Protein AF-A0A7C7MMV6-F1 (afdb_monomer_lite)

Sequence (848 aa):
LFSGTASFGSHSISSPASSNNAFITKIDGSGAWQWANASGGTGLHFIGSIDASPNGIAVSGGFTGGASTSATFGTHTLTGTYTEMLAAVLDSNGNWVWAKSGGSSGDDGYYNYGTGGVGWTPAGDVIAVGHFCQGMPSACTATYGGNAVTATPGAYSTQLGLPPGVAIWKQASDADGDGYSDNSDNCPLVANPGQEDMDSDSIGDICDPDADEDGILNDDDACDGPAVNWDSSVWTDDIDMDGCRDIDEDDDDDEDGVLDTSDPCTGVSFKLNWTSNVVNDNDMDGCHDNEEDNDDDNDGIDDTAGDNCPRDYANWGLSDGSGGFNHNGSADHDSDGCHDEVEDDDDDNDGVNDFDSLGAVLDRCPTGMLDWVSDPVGTDHDEDGCRDADEDWDDDNDGVHDLDSSDNILDLCSPGATGWLSDETTDRDGDGCRDLDEDDDDDGDGIIDTVDGCFVQAGWVSTPLTDHDGDGCRDMDEDDNDDNDPVYDAFDACAKGEIGWTGTDFDGDGCRDETEDDDDDNDGICDTISSTLNVCSSGPDICPETPEGENINGDGCGIFTQVDTDGDGVFDGMDLCDEEAAVEGFDTDSDGCTDDRDGDNSNDDVDAFPDDSSQWNDRDGDGRGDNPGQLNSDDCPDTPSQWVWNVSNGTLGCAWEELDDDSDFVLNGLDNCPGSDPTRPVDENGCTEWQKDDDSDGVVNADDTCDETAIGDTFIEGTGCSHEQRLVAGDVNAMLKEYGLILGAVGAVLILAIVSMLVMIGRRKKRGGSIDAWDKDSAQIAAGGYVEGQPAAPAPAPMAQAGPLRVPTYAELPIGGSYVTDAAGGTWYNAPDGGQWAMQGDGSFIKN

Foldseek 3Di:
DAAAWDDAPPEIDHAHNQEAWEKDWDADPVRHTQYIDIKYWAFYWYWQEWDADQLFIKTKFWTAHAQKTWTHQAPDIDIDRGIWIKIWTAHPNGHTPDIWIKAKPYRFGDDPDHGWYWDADPQRKIKTKGFYDPPPQAKIWMDTPPDIDIDGDDDDDDDDDDGGDMDMDIDFAQACPQPDGCVQALDSHFRDVVQAQQCPPSRHLRPDQQRACQPHGPVQADDSDPHHDHHCVDCQQQPQSRHAGPPPGAQCRACAPDGPQQAPQDDDPAHHDHYDDCPQQNARSHHGAVPGDQQSQQQAAGPPRQAPPRRPDHPPFDDPPRHGGHHDCVQQVCPRRAGPPPGDQQRQPLPFGQADPVGDGQAPQRNHDHPHHDDCVAQQVCRRNAGPPPGDQQRQPLPFGQADPVRDGQAPQPVAHHDHHDDCVFQPQRNNAGPPPGDQCRQPQPAGPVQADFNRHHDHHDDCVQQVCRSNAGPPPGDQQRQCAPDGPVQAPQRNDDHHDDADQQCRRNADVVGGDQQRNQPQEGCDQDADPPGHHGDNAPCSNEPPPADADPRGDGQQPGAQQPPQPHGNVQAPQRNDAEDVPQDDPPRRHGDQQPPLPDGPVQFPDSPDSQARDQPADLQAGCRPDDPRHAPDRNQHNVQWDPDDDDHGRDHQQQDDPQQLPHGPVQAPDPPADSVDDDDSRSDDQCNADPQPLPAGNVQEDDPHDDPPQDDDDRNSDGLVRVVVVPDPVSVCVVPPPPPDDPDDDDDDPDDDDDDDDDYYDDDDDDDDDDDDDDDDDDDDDDDDDDDDDDDDDDDDDDDFDKDQACVPAAPPWDWDADPVGWIWTQHPVRWIWTQDPNRMTTTD

pLDDT: mean 80.77, std 13.74, range [30.81, 94.31]

Radius of gyration: 96.35 Å; chains: 1; bounding box: 175×92×300 Å

Secondary structure (DSSP, 8-state):
-B-EEEEETTEEEEE-TT-BB-EEEEE-TTS-EEEEEE-EEESEEEEEEEEEETTEEEEEEEEE-SSSEEEEETTEEEEESSSEEEEEEE-TTS-EEEEEEEE-SSB-S-SSS-PPEEEE-TTS-EEEEEEE-BT-SS-EEEEETTEEEEE------SSS----EEEEEEEPP-SSSSSS-TTS-SSTTS--TT---SS-SSS-TTT-SSSSSSSS-TTS-S---SS-S--TTSTTSSSSSSS--TTTT-S-TTSSSS-TTT-SS-STTS--S----TTTSSSSSS--HHHH-SSTT-SSS-TTTT-S-TTSS-S-S---SSS-----TTSSSSSSS--TTTT-SSTT-SS--SB-TTS-B--S-SS--SS----TTTTSSSSSS--TTTT-S-TT-SS--SB-TTS-BS-SSTT--SS---STTTSSSSSS--TTTT-SSTTSSS--TTT-S-TTS-S----TTTSSSSSS--TTTT-SSTT-SSS-TTT-S-SSSSTT--S--SSSSS--TTTT-SSTT-SSB-SSSS--TTS-SB---S-S---TT--B-SSS-BTTTT--SSSSSS-TTT-S-TTS---TT--SSSSSSPP-SSSSSS-TTT-S-TT-TT----SSSSS-BSSTTSSSB-SSTT--TTSB---STT--S-BGGG--SSSSS--TTT-SS-S--TTS---TTS--TTS--SS-SSS-TTT-S-S---TT-TT-BTTTB-HHHHHHHT-HHHHHHHHH-TT-TTS-TTS-TTS-----------------------------------------PPPPPPPPPEESSSTTS-TT-EEEE-TTS-EEEE-TTS-EEEEPTTS-EEE-

Structure (mmCIF, N/CA/C/O backbone):
data_AF-A0A7C7MMV6-F1
#
_entry.id   AF-A0A7C7MMV6-F1
#
loop_
_atom_site.group_PDB
_atom_site.id
_atom_site.type_symbol
_atom_site.label_atom_id
_atom_site.label_alt_id
_atom_site.label_comp_id
_atom_site.label_asym_id
_atom_site.label_entity_id
_atom_site.label_seq_id
_atom_site.pdbx_PDB_ins_code
_atom_site.Cartn_x
_atom_site.Cartn_y
_atom_site.Cartn_z
_atom_site.occupancy
_atom_site.B_iso_or_equiv
_atom_site.auth_seq_id
_atom_site.auth_comp_id
_atom_site.auth_asym_id
_atom_site.auth_atom_id
_atom_site.pdbx_PDB_model_num
ATOM 1 N N . LEU A 1 1 ? -67.458 -35.227 91.258 1.00 74.56 1 LEU A N 1
ATOM 2 C CA . LEU A 1 1 ? -67.343 -36.526 91.962 1.00 74.56 1 LEU A CA 1
ATOM 3 C C . LEU A 1 1 ? -68.423 -37.464 91.451 1.00 74.56 1 LEU A C 1
ATOM 5 O O . LEU A 1 1 ? -69.596 -37.139 91.594 1.00 74.56 1 LEU A O 1
ATOM 9 N N . PHE A 1 2 ? -68.041 -38.585 90.844 1.00 82.44 2 PHE A N 1
ATOM 10 C CA . PHE A 1 2 ? -68.960 -39.636 90.392 1.00 82.44 2 PHE A CA 1
ATOM 11 C C . PHE A 1 2 ? -68.260 -41.004 90.373 1.00 82.44 2 PHE A C 1
ATOM 13 O O . PHE A 1 2 ? -67.034 -41.068 90.348 1.00 82.44 2 PHE A O 1
ATOM 20 N N . SER A 1 3 ? -69.035 -42.087 90.355 1.00 84.69 3 SER A N 1
ATOM 21 C CA . SER A 1 3 ? -68.54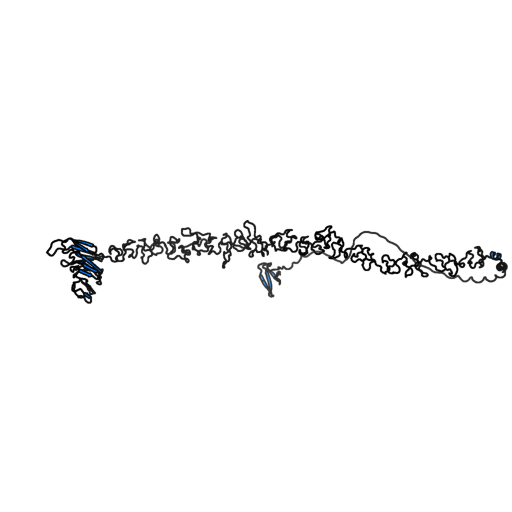8 -43.453 90.128 1.00 84.69 3 SER A CA 1
ATOM 22 C C . SER A 1 3 ? -69.548 -44.202 89.242 1.00 84.69 3 SER A C 1
ATOM 24 O O . SER A 1 3 ? -70.747 -43.916 89.295 1.00 84.69 3 SER A O 1
ATOM 26 N N . GLY A 1 4 ? -69.081 -45.124 88.398 1.00 85.44 4 GLY A N 1
ATOM 27 C CA . GLY A 1 4 ? -69.896 -45.674 87.311 1.00 85.44 4 GLY A CA 1
ATOM 28 C C . GLY A 1 4 ? -70.068 -44.673 86.161 1.00 85.44 4 GLY A C 1
ATOM 29 O O . GLY A 1 4 ? -69.154 -43.914 85.854 1.00 85.44 4 GLY A O 1
ATOM 30 N N . THR A 1 5 ? -71.219 -44.683 85.485 1.00 88.25 5 THR A N 1
ATOM 31 C CA . THR A 1 5 ? -71.507 -43.789 84.343 1.00 88.25 5 THR A CA 1
ATOM 32 C C . THR A 1 5 ? -72.447 -42.657 84.752 1.00 88.25 5 THR A C 1
ATOM 34 O O . THR A 1 5 ? -73.461 -42.912 85.400 1.00 88.25 5 THR A O 1
ATOM 37 N N . ALA A 1 6 ? -72.136 -41.426 84.343 1.00 90.00 6 ALA A N 1
ATOM 38 C CA . ALA A 1 6 ? -73.009 -40.261 84.475 1.00 90.00 6 ALA A CA 1
ATOM 39 C C . ALA A 1 6 ? -73.264 -39.630 83.097 1.00 90.00 6 ALA A C 1
ATOM 41 O O . ALA A 1 6 ? -72.354 -39.567 82.269 1.00 90.00 6 ALA A O 1
ATOM 42 N N . SER A 1 7 ? -74.492 -39.163 82.858 1.00 90.25 7 SER A N 1
ATOM 43 C CA . SER A 1 7 ? -74.948 -38.673 81.550 1.00 90.25 7 SER A CA 1
ATOM 44 C C . SER A 1 7 ? -75.574 -37.281 81.654 1.00 90.25 7 SER A C 1
ATOM 46 O O . SER A 1 7 ? -76.407 -37.026 82.524 1.00 90.25 7 SER A O 1
ATOM 48 N N . PHE A 1 8 ? -75.187 -36.407 80.730 1.00 91.00 8 PHE A N 1
ATOM 49 C CA . PHE A 1 8 ? -75.502 -34.983 80.660 1.00 91.00 8 PHE A CA 1
ATOM 50 C C . PHE A 1 8 ? -75.997 -34.673 79.240 1.00 91.00 8 PHE A C 1
ATOM 52 O O . PHE A 1 8 ? -75.221 -34.374 78.333 1.00 91.00 8 PHE A O 1
ATOM 59 N N . GLY A 1 9 ? -77.303 -34.850 79.016 1.00 88.69 9 GLY A N 1
ATOM 60 C CA . GLY A 1 9 ? -77.875 -34.838 77.667 1.00 88.69 9 GLY A CA 1
ATOM 61 C C . GLY A 1 9 ? -77.317 -35.986 76.818 1.00 88.69 9 GLY A C 1
ATOM 62 O O . GLY A 1 9 ? -77.417 -37.149 77.205 1.00 88.69 9 GLY A O 1
ATOM 63 N N . SER A 1 10 ? -76.723 -35.650 75.673 1.00 88.62 10 SER A N 1
ATOM 64 C CA . SER A 1 10 ? -75.994 -36.561 74.777 1.00 88.62 10 SER A CA 1
ATOM 65 C C . SER A 1 10 ? -74.630 -37.010 75.313 1.00 88.62 10 SER A C 1
ATOM 67 O O . SER A 1 10 ? -74.124 -38.052 74.898 1.00 88.62 10 SER A O 1
ATOM 69 N N . HIS A 1 11 ? -74.020 -36.249 76.222 1.00 90.00 11 HIS A N 1
ATOM 70 C CA . HIS A 1 11 ? -72.654 -36.485 76.688 1.00 90.00 11 HIS A CA 1
ATOM 71 C C . HIS A 1 11 ? -72.673 -37.473 77.855 1.00 90.00 11 HIS A C 1
ATOM 73 O O . HIS A 1 11 ? -73.550 -37.411 78.714 1.00 90.00 11 HIS A O 1
ATOM 79 N N . SER A 1 12 ? -71.730 -38.413 77.904 1.00 89.19 12 SER A N 1
ATOM 80 C CA . SER A 1 12 ? -71.632 -39.382 79.001 1.00 89.19 12 SER A CA 1
ATOM 81 C C . SER A 1 12 ? -70.182 -39.632 79.380 1.00 89.19 12 SER A C 1
ATOM 83 O O . SER A 1 12 ? -69.334 -39.827 78.517 1.00 89.19 12 SER A O 1
ATOM 85 N N . ILE A 1 13 ? -69.927 -39.651 80.684 1.00 90.62 13 ILE A N 1
ATOM 86 C CA . ILE A 1 13 ? -68.619 -39.884 81.297 1.00 90.62 13 ILE A CA 1
ATOM 87 C C . ILE A 1 13 ? -68.665 -41.164 82.131 1.00 90.62 13 ILE A C 1
ATOM 89 O O . ILE A 1 13 ? -69.695 -41.496 82.723 1.00 90.62 13 ILE A O 1
ATOM 93 N N . SER A 1 14 ? -67.546 -41.884 82.205 1.00 86.44 14 SER A N 1
ATOM 94 C CA . SER A 1 14 ? -67.444 -43.156 82.929 1.00 86.44 14 SER A CA 1
ATOM 95 C C . SER A 1 14 ? -66.235 -43.196 83.859 1.00 86.44 14 SER A C 1
ATOM 97 O O . SER A 1 14 ? -65.119 -42.898 83.444 1.00 86.44 14 SER A O 1
ATOM 99 N N . SER A 1 15 ? -66.461 -43.635 85.093 1.00 84.69 15 SER A N 1
ATOM 100 C CA . SER A 1 15 ? -65.455 -43.917 86.116 1.00 84.69 15 SER A CA 1
ATOM 101 C C . SER A 1 15 ? -65.524 -45.401 86.492 1.00 84.69 15 SER A C 1
ATOM 103 O O . SER A 1 15 ? -66.634 -45.929 86.640 1.00 84.69 15 SER A O 1
ATOM 105 N N . PRO A 1 16 ? -64.386 -46.087 86.707 1.00 78.69 16 PRO A N 1
ATOM 106 C CA . PRO A 1 16 ? -64.367 -47.403 87.338 1.00 78.69 16 PRO A CA 1
ATOM 107 C C . PRO A 1 16 ? -65.198 -47.430 88.629 1.00 78.69 16 PRO A C 1
ATOM 109 O O . PRO A 1 16 ? -65.173 -46.487 89.416 1.00 78.69 16 PRO A O 1
ATOM 112 N N . ALA A 1 17 ? -65.909 -48.532 88.884 1.00 71.12 17 ALA A N 1
ATOM 113 C CA . ALA A 1 17 ? -66.742 -48.689 90.086 1.00 71.12 17 ALA A CA 1
ATOM 114 C C . ALA A 1 17 ? -65.930 -48.777 91.402 1.00 71.12 17 ALA A C 1
ATOM 116 O O . ALA A 1 17 ? -66.500 -48.793 92.490 1.00 71.12 17 ALA A O 1
ATOM 117 N N . SER A 1 18 ? -64.601 -48.862 91.299 1.00 72.56 18 SER A N 1
ATOM 118 C CA . SER A 1 18 ? -63.640 -48.835 92.406 1.00 72.56 18 SER A CA 1
ATOM 119 C C . SER A 1 18 ? -63.022 -47.452 92.657 1.00 72.56 18 SER A C 1
ATOM 121 O O . SER A 1 18 ? -62.215 -47.324 93.573 1.00 72.56 18 SER A O 1
ATOM 123 N N . SER A 1 19 ? -63.363 -46.433 91.862 1.00 79.44 19 SER A N 1
ATOM 124 C CA . SER A 1 19 ? -62.850 -45.064 91.988 1.00 79.44 19 SER A CA 1
ATOM 125 C C . SER A 1 19 ? -63.986 -44.033 91.989 1.00 79.44 19 SER A C 1
ATOM 127 O O . SER A 1 19 ? -65.123 -44.333 91.611 1.00 79.44 19 SER A O 1
ATOM 129 N N . ASN A 1 20 ? -63.696 -42.825 92.471 1.00 85.19 20 ASN A N 1
ATOM 130 C CA . ASN A 1 20 ? -64.632 -41.701 92.529 1.00 85.19 20 ASN A CA 1
ATOM 131 C C . ASN A 1 20 ? -64.002 -40.479 91.862 1.00 85.19 20 ASN A C 1
ATOM 133 O O . ASN A 1 20 ? -63.321 -39.684 92.507 1.00 85.19 20 ASN A O 1
ATOM 137 N N . ASN A 1 21 ? -64.211 -40.341 90.561 1.00 88.19 21 ASN A N 1
ATOM 138 C CA . ASN A 1 21 ? -63.420 -39.433 89.747 1.00 88.19 21 ASN A CA 1
ATOM 139 C C . ASN A 1 21 ? -63.999 -38.002 89.756 1.00 88.19 21 ASN A C 1
ATOM 141 O O . ASN A 1 21 ? -65.188 -37.768 90.033 1.00 88.19 21 ASN A O 1
ATOM 145 N N . ALA A 1 22 ? -63.145 -37.022 89.457 1.00 88.06 22 ALA A N 1
ATOM 146 C CA . ALA A 1 22 ? -63.555 -35.642 89.240 1.00 88.06 22 ALA A CA 1
ATOM 147 C C . ALA A 1 22 ? -64.285 -35.536 87.895 1.00 88.06 22 ALA A C 1
ATOM 149 O O . ALA A 1 22 ? -64.021 -36.315 86.978 1.00 88.06 22 ALA A O 1
ATOM 150 N N . PHE A 1 23 ? -65.201 -34.577 87.778 1.00 90.31 23 PHE A N 1
ATOM 151 C CA . PHE A 1 23 ? -65.833 -34.248 86.505 1.00 90.31 23 PHE A CA 1
ATOM 152 C C . PHE A 1 23 ? -66.172 -32.763 86.440 1.00 90.31 23 PHE A C 1
ATOM 154 O O . PHE A 1 23 ? -66.382 -32.133 87.478 1.00 90.31 23 PHE A O 1
ATOM 161 N N . ILE A 1 24 ? -66.248 -32.251 85.217 1.00 91.00 24 ILE A N 1
ATOM 162 C CA . ILE A 1 24 ? -66.621 -30.883 84.873 1.00 91.00 24 ILE A CA 1
ATOM 163 C C . ILE A 1 24 ? -67.501 -30.911 83.614 1.00 91.00 24 ILE A C 1
ATOM 165 O O . ILE A 1 24 ? -67.338 -31.762 82.739 1.00 91.00 24 ILE A O 1
ATOM 169 N N . THR A 1 25 ? -68.485 -30.018 83.547 1.00 91.69 25 THR A N 1
ATOM 170 C CA . THR A 1 25 ? -69.525 -30.000 82.507 1.00 91.69 25 THR A CA 1
ATOM 171 C C . THR A 1 25 ? -69.869 -28.569 82.131 1.00 91.69 25 THR A C 1
ATOM 173 O O . THR A 1 25 ? -70.185 -27.780 83.024 1.00 91.69 25 THR A O 1
ATOM 176 N N . LYS A 1 26 ? -69.900 -28.256 80.834 1.00 90.94 26 LYS A N 1
ATOM 177 C CA . LYS A 1 26 ? -70.359 -26.959 80.321 1.00 90.94 26 LYS A CA 1
ATOM 178 C C . LYS A 1 26 ? -71.816 -27.057 79.878 1.00 90.94 26 LYS A C 1
ATOM 180 O O . LYS A 1 26 ? -72.219 -28.016 79.218 1.00 90.94 26 LYS A O 1
ATOM 185 N N . ILE A 1 27 ? -72.597 -26.049 80.240 1.00 92.31 27 ILE A N 1
ATOM 186 C CA . ILE A 1 27 ? -73.996 -25.859 79.853 1.00 92.31 27 ILE A CA 1
ATOM 187 C C . ILE A 1 27 ? -74.131 -24.427 79.326 1.00 92.31 27 ILE A C 1
ATOM 189 O O . ILE A 1 27 ? -73.485 -23.524 79.858 1.00 92.31 27 ILE A O 1
ATOM 193 N N . ASP A 1 28 ? -74.896 -24.221 78.258 1.00 88.19 28 ASP A N 1
ATOM 194 C CA . ASP A 1 28 ? -75.098 -22.884 77.689 1.00 88.19 28 ASP A CA 1
ATOM 195 C C . ASP A 1 28 ? -76.238 -22.110 78.377 1.00 88.19 28 ASP A C 1
ATOM 197 O O . ASP A 1 28 ? -76.969 -22.633 79.223 1.00 88.19 28 ASP A O 1
ATOM 201 N N . GLY A 1 29 ? -76.420 -20.847 77.978 1.00 88.75 29 GLY A N 1
ATOM 202 C CA . GLY A 1 29 ? -77.499 -19.984 78.471 1.00 88.75 29 GLY A CA 1
ATOM 203 C C . GLY A 1 29 ? -78.919 -20.426 78.084 1.00 88.75 29 GLY A C 1
ATOM 204 O O . GLY A 1 29 ? -79.880 -19.862 78.604 1.00 88.75 29 GLY A O 1
ATOM 205 N N . SER A 1 30 ? -79.078 -21.425 77.205 1.00 91.62 30 SER A N 1
ATOM 206 C CA . SER A 1 30 ? -80.371 -22.053 76.894 1.00 91.62 30 SER A CA 1
ATOM 207 C C . SER A 1 30 ? -80.684 -23.255 77.798 1.00 91.62 30 SER A C 1
ATOM 209 O O . SER A 1 30 ? -81.833 -23.696 77.867 1.00 91.62 30 SER A O 1
ATOM 211 N N . GLY A 1 31 ? -79.680 -23.769 78.519 1.00 88.19 31 GLY A N 1
ATOM 212 C CA . GLY A 1 31 ? -79.768 -24.991 79.316 1.00 88.19 31 GLY A CA 1
ATOM 213 C C . GLY A 1 31 ? -79.364 -26.263 78.559 1.00 88.19 31 GLY A C 1
ATOM 214 O O . GLY A 1 31 ? -79.660 -27.361 79.035 1.00 88.19 31 GLY A O 1
ATOM 215 N N . ALA A 1 32 ? -78.701 -26.151 77.403 1.00 90.88 32 ALA A N 1
ATOM 216 C CA . ALA A 1 32 ? -78.184 -27.299 76.663 1.00 90.88 32 ALA A CA 1
ATOM 217 C C . ALA A 1 32 ? -76.753 -27.648 77.107 1.00 90.88 32 ALA A C 1
ATOM 219 O O . ALA A 1 32 ? -75.864 -26.793 77.155 1.00 90.88 32 ALA A O 1
ATOM 220 N N . TRP A 1 33 ? -76.523 -28.923 77.431 1.00 92.88 33 TRP A N 1
ATOM 221 C CA . TRP A 1 33 ? -75.193 -29.452 77.749 1.00 92.88 33 TRP A CA 1
ATOM 222 C C . TRP A 1 33 ? -74.305 -29.417 76.503 1.00 92.88 33 TRP A C 1
ATOM 224 O O . TRP A 1 33 ? -74.687 -29.962 75.473 1.00 92.88 33 TRP A O 1
ATOM 234 N N . GLN A 1 34 ? -73.135 -28.789 76.619 1.00 92.38 34 GLN A N 1
ATOM 235 C CA . GLN A 1 34 ? -72.173 -28.617 75.523 1.00 92.38 34 GLN A CA 1
ATOM 236 C C . GLN A 1 34 ? -71.129 -29.737 75.521 1.00 92.38 34 GLN A C 1
ATOM 238 O O . GLN A 1 34 ? -70.784 -30.287 74.480 1.00 92.38 34 GLN A O 1
ATOM 243 N N . TRP A 1 35 ? -70.622 -30.074 76.711 1.00 92.69 35 TRP A N 1
ATOM 244 C CA . TRP A 1 35 ? -69.659 -31.149 76.921 1.00 92.69 35 TRP A CA 1
ATOM 245 C C . TRP A 1 35 ? -69.628 -31.606 78.383 1.00 92.69 35 TRP A C 1
ATOM 247 O O . TRP A 1 35 ? -70.064 -30.899 79.297 1.00 92.69 35 TRP A O 1
ATOM 257 N N . ALA A 1 36 ? -69.079 -32.801 78.600 1.00 91.38 36 ALA A N 1
ATOM 258 C CA . ALA A 1 36 ? -68.807 -33.381 79.910 1.00 91.38 36 ALA A CA 1
ATOM 259 C C . ALA A 1 36 ? -67.440 -34.078 79.871 1.00 91.38 36 ALA A C 1
ATOM 261 O O . ALA A 1 36 ? -67.255 -34.994 79.072 1.00 91.38 36 ALA A O 1
ATOM 262 N N . ASN A 1 37 ? -66.506 -33.663 80.729 1.00 90.44 37 ASN A N 1
ATOM 263 C CA . ASN A 1 37 ? -65.175 -34.261 80.849 1.00 90.44 37 ASN A CA 1
ATOM 264 C C . ASN A 1 37 ? -64.946 -34.765 82.288 1.00 90.44 37 ASN A C 1
ATOM 266 O O . ASN A 1 37 ? -65.552 -34.277 83.246 1.00 90.44 37 ASN A O 1
ATOM 270 N N . ALA A 1 38 ? -64.099 -35.778 82.446 1.00 88.94 38 ALA A N 1
ATOM 271 C CA . ALA A 1 38 ? -63.816 -36.453 83.702 1.00 88.94 38 ALA A CA 1
ATOM 272 C C . ALA A 1 38 ? -62.329 -36.785 83.827 1.00 88.94 38 ALA A C 1
ATOM 274 O O . ALA A 1 38 ? -61.682 -37.146 82.847 1.00 88.94 38 ALA A O 1
ATOM 275 N N . SER A 1 39 ? -61.803 -36.751 85.053 1.00 88.62 39 SER A N 1
ATOM 276 C CA . SER A 1 39 ? -60.468 -37.294 85.310 1.00 88.62 39 SER A CA 1
ATOM 277 C C . SER A 1 39 ? -60.473 -38.815 85.107 1.00 88.62 39 SER A C 1
ATOM 279 O O . SER A 1 39 ? -61.376 -39.483 85.618 1.00 88.62 39 SER A O 1
ATOM 281 N N . GLY A 1 40 ? -59.452 -39.379 84.472 1.00 86.62 40 GLY A N 1
ATOM 282 C CA . GLY A 1 40 ? -59.112 -40.801 84.555 1.00 86.62 40 GLY A CA 1
ATOM 283 C C . GLY A 1 40 ? -58.325 -41.139 85.829 1.00 86.62 40 GLY A C 1
ATOM 284 O O . GLY A 1 40 ? -58.117 -40.279 86.686 1.00 86.62 40 GLY A O 1
ATOM 285 N N . GLY A 1 41 ? -57.871 -42.390 85.942 1.00 86.31 41 GLY A N 1
ATOM 286 C CA . GLY A 1 41 ? -56.997 -42.857 87.028 1.00 86.31 41 GLY A CA 1
ATOM 287 C C . GLY A 1 41 ? -57.705 -43.582 88.182 1.00 86.31 41 GLY A C 1
ATOM 288 O O . GLY A 1 41 ? -58.863 -43.995 88.066 1.00 86.31 41 GLY A O 1
ATOM 289 N N . THR A 1 42 ? -56.980 -43.773 89.286 1.00 84.69 42 THR A N 1
ATOM 290 C CA . THR A 1 42 ? -57.350 -44.611 90.437 1.00 84.69 42 THR A CA 1
ATOM 291 C C . THR A 1 42 ? -57.289 -43.846 91.760 1.00 84.69 42 THR A C 1
ATOM 293 O O . THR A 1 42 ? -56.201 -43.560 92.262 1.00 84.69 42 THR A O 1
ATOM 296 N N . GLY A 1 43 ? -58.452 -43.629 92.377 1.00 84.62 43 GLY A N 1
ATOM 297 C CA . GLY A 1 43 ? -58.573 -43.004 93.693 1.00 84.62 43 GLY A CA 1
ATOM 298 C C . GLY A 1 43 ? -59.937 -42.342 93.894 1.00 84.62 43 GLY A C 1
ATOM 299 O O . GLY A 1 43 ? -60.945 -42.752 93.311 1.00 84.62 43 GLY A O 1
ATOM 300 N N . LEU A 1 44 ? -59.958 -41.303 94.721 1.00 85.06 44 LEU A N 1
ATOM 301 C CA . LEU A 1 44 ? -60.987 -40.274 94.778 1.00 85.06 44 LEU A CA 1
ATOM 302 C C . LEU A 1 44 ? -60.350 -38.949 94.346 1.00 85.06 44 LEU A C 1
ATOM 304 O O . LEU A 1 44 ? -59.382 -38.507 94.963 1.00 85.06 44 LEU A O 1
ATOM 308 N N . HIS A 1 45 ? -60.887 -38.329 93.295 1.00 87.25 45 HIS A N 1
ATOM 309 C CA . HIS A 1 45 ? -60.397 -37.060 92.749 1.00 87.25 45 HIS A CA 1
ATOM 310 C C . HIS A 1 45 ? -61.518 -36.023 92.843 1.00 87.25 45 HIS A C 1
ATOM 312 O O . HIS A 1 45 ? -62.655 -36.283 92.440 1.00 87.25 45 HIS A O 1
ATOM 318 N N . PHE A 1 46 ? -61.218 -34.841 93.369 1.00 83.88 46 PHE A N 1
ATOM 319 C CA . PHE A 1 46 ? -62.197 -33.780 93.584 1.00 83.88 46 PHE A CA 1
ATOM 320 C C . PHE A 1 46 ? -61.674 -32.437 93.078 1.00 83.88 46 PHE A C 1
ATOM 322 O O . PHE A 1 46 ? -60.487 -32.139 93.165 1.00 83.88 46 PHE A O 1
ATOM 329 N N . ILE A 1 47 ? -62.599 -31.618 92.585 1.00 85.94 47 ILE A N 1
ATOM 330 C CA . ILE A 1 47 ? -62.390 -30.198 92.297 1.00 85.94 47 ILE A CA 1
ATOM 331 C C . ILE A 1 47 ? -63.048 -29.433 93.449 1.00 85.94 47 ILE A C 1
ATOM 333 O O . ILE A 1 47 ? -64.181 -29.745 93.824 1.00 85.94 47 ILE A O 1
ATOM 337 N N . GLY A 1 48 ? -62.307 -28.507 94.055 1.00 81.88 48 GLY A N 1
ATOM 338 C CA . GLY A 1 48 ? -62.751 -27.660 95.163 1.00 81.88 48 GLY A CA 1
ATOM 339 C C . GLY A 1 48 ? -63.096 -26.235 94.728 1.00 81.88 48 GLY A C 1
ATOM 340 O O . GLY A 1 48 ? -64.023 -25.651 95.281 1.00 81.88 48 GLY A O 1
ATOM 341 N N . SER A 1 49 ? -62.396 -25.703 93.725 1.00 88.69 49 SER A N 1
ATOM 342 C CA . SER A 1 49 ? -62.646 -24.382 93.145 1.00 88.69 49 SER A CA 1
ATOM 343 C C . SER A 1 49 ? -62.470 -24.414 91.626 1.00 88.69 49 SER A C 1
ATOM 345 O O . SER A 1 49 ? -61.808 -25.298 91.078 1.00 88.69 49 SER A O 1
ATOM 347 N N . ILE A 1 50 ? -63.131 -23.474 90.961 1.00 90.56 50 ILE A N 1
ATOM 348 C CA . ILE A 1 50 ? -63.185 -23.286 89.515 1.00 90.56 50 ILE A CA 1
ATOM 349 C C . ILE A 1 50 ? -63.276 -21.782 89.254 1.00 90.56 50 ILE A C 1
ATOM 351 O O . ILE A 1 50 ? -64.060 -21.105 89.921 1.00 90.56 50 ILE A O 1
ATOM 355 N N . ASP A 1 51 ? -62.504 -21.290 88.292 1.00 92.38 51 ASP A N 1
ATOM 356 C CA . ASP A 1 51 ? -62.579 -19.919 87.786 1.00 92.38 51 ASP A CA 1
ATOM 357 C C . ASP A 1 51 ? -62.389 -19.906 86.261 1.00 92.38 51 ASP A C 1
ATOM 359 O O . ASP A 1 51 ? -61.746 -20.797 85.702 1.00 92.38 51 ASP A O 1
ATOM 363 N N . ALA A 1 52 ? -62.985 -18.936 85.570 1.00 88.44 52 ALA A N 1
ATOM 364 C CA . ALA A 1 52 ? -63.065 -18.934 84.110 1.00 88.44 52 ALA A CA 1
ATOM 365 C C . ALA A 1 52 ? -62.797 -17.549 83.512 1.00 88.44 52 ALA A C 1
ATOM 367 O O . ALA A 1 52 ? -63.495 -16.583 83.817 1.00 88.44 52 ALA A O 1
ATOM 368 N N . SER A 1 53 ? -61.823 -17.498 82.608 1.00 83.44 53 SER A N 1
ATOM 369 C CA . SER A 1 53 ? -61.399 -16.334 81.828 1.00 83.44 53 SER A CA 1
ATOM 370 C C . SER A 1 53 ? -61.576 -16.619 80.322 1.00 83.44 53 SER A C 1
ATOM 372 O O . SER A 1 53 ? -61.994 -17.725 79.955 1.00 83.44 53 SER A O 1
ATOM 374 N N . PRO A 1 54 ? -61.264 -15.668 79.419 1.00 78.62 54 PRO A N 1
ATOM 375 C CA . PRO A 1 54 ? -61.128 -15.962 77.991 1.00 78.62 54 PRO A CA 1
ATOM 376 C C . PRO A 1 54 ? -60.080 -17.056 77.714 1.00 78.62 54 PRO A C 1
ATOM 378 O O . PRO A 1 54 ? -60.332 -17.951 76.909 1.00 78.62 54 PRO A O 1
ATOM 381 N N . ASN A 1 55 ? -58.962 -17.030 78.450 1.00 73.88 55 ASN A N 1
ATOM 382 C CA . ASN A 1 55 ? -57.809 -17.926 78.309 1.00 73.88 55 ASN A CA 1
ATOM 383 C C . ASN A 1 55 ? -58.110 -19.368 78.775 1.00 73.88 55 ASN A C 1
ATOM 385 O O . ASN A 1 55 ? -57.372 -20.294 78.445 1.00 73.88 55 ASN A O 1
ATOM 389 N N . GLY A 1 56 ? -59.199 -19.594 79.522 1.00 85.69 56 GLY A N 1
ATOM 390 C CA . GLY A 1 56 ? -59.693 -20.938 79.812 1.00 85.69 56 GLY A CA 1
ATOM 391 C C . GLY A 1 56 ? -60.452 -21.086 81.127 1.00 85.69 56 GLY A C 1
ATOM 392 O O . GLY A 1 56 ? -60.855 -20.129 81.788 1.00 85.69 56 GLY A O 1
ATOM 393 N N . ILE A 1 57 ? -60.647 -22.341 81.524 1.00 90.38 57 ILE A N 1
ATOM 394 C CA . ILE A 1 57 ? -61.310 -22.732 82.768 1.00 90.38 57 ILE A CA 1
ATOM 395 C C . ILE A 1 57 ? -60.264 -23.355 83.691 1.00 90.38 57 ILE A C 1
ATOM 397 O O . ILE A 1 57 ? -59.879 -24.512 83.519 1.00 90.38 57 ILE A O 1
ATOM 401 N N . ALA A 1 58 ? -59.814 -22.595 84.683 1.00 90.44 58 ALA A N 1
ATOM 402 C CA . ALA A 1 58 ? -58.903 -23.075 85.708 1.00 90.44 58 ALA A CA 1
ATOM 403 C C . ALA A 1 58 ? -59.684 -23.803 86.812 1.00 90.44 58 ALA A C 1
ATOM 405 O O . ALA A 1 58 ? -60.764 -23.379 87.229 1.00 90.44 58 ALA A O 1
ATOM 406 N N . VAL A 1 59 ? -59.136 -24.906 87.314 1.00 89.38 59 VAL A N 1
ATOM 407 C CA . VAL A 1 59 ? -59.683 -25.672 88.441 1.00 89.38 59 VAL A CA 1
ATOM 408 C C . VAL A 1 59 ? -58.591 -25.981 89.454 1.00 89.38 59 VAL A C 1
ATOM 410 O O . VAL A 1 59 ? -57.464 -26.301 89.077 1.00 89.38 59 VAL A O 1
ATOM 413 N N . SER A 1 60 ? -58.928 -25.961 90.744 1.00 88.50 60 SER A N 1
ATOM 414 C CA . SER A 1 60 ? -58.067 -26.503 91.801 1.00 88.50 60 SER A CA 1
ATOM 415 C C . SER A 1 60 ? -58.809 -27.490 92.696 1.00 88.50 60 SER A C 1
ATOM 417 O O . SER A 1 60 ? -60.040 -27.489 92.801 1.00 88.50 60 SER A O 1
ATOM 419 N N . GLY A 1 61 ? -58.065 -28.405 93.311 1.00 85.88 61 GLY A N 1
ATOM 420 C CA . GLY A 1 61 ? -58.630 -29.534 94.040 1.00 85.88 61 GLY A CA 1
ATOM 421 C C . GLY A 1 61 ? -57.562 -30.486 94.562 1.00 85.88 61 GLY A C 1
ATOM 422 O O . GLY A 1 61 ? -56.511 -30.047 95.028 1.00 85.88 61 GLY A O 1
ATOM 423 N N . GLY A 1 62 ? -57.827 -31.788 94.486 1.00 84.25 62 GLY A N 1
ATOM 424 C CA . GLY A 1 62 ? -56.870 -32.810 94.901 1.00 84.25 62 GLY A CA 1
ATOM 425 C C . GLY A 1 62 ? -57.310 -34.238 94.594 1.00 84.25 62 GLY A C 1
ATOM 426 O O . GLY A 1 62 ? -58.422 -34.489 94.118 1.00 84.25 62 GLY A O 1
ATOM 427 N N . PHE A 1 63 ? -56.414 -35.186 94.859 1.00 85.31 63 PHE A N 1
ATOM 428 C CA . PHE A 1 63 ? -56.623 -36.611 94.600 1.00 85.31 63 PHE A CA 1
ATOM 429 C C . PHE A 1 63 ? -55.971 -37.482 95.678 1.00 85.31 63 PHE A C 1
ATOM 431 O O . PHE A 1 63 ? -54.917 -37.143 96.197 1.00 85.31 63 PHE A O 1
ATOM 438 N N . THR A 1 64 ? -56.611 -38.597 96.044 1.00 82.06 64 THR A N 1
ATOM 439 C CA . THR A 1 64 ? -56.173 -39.488 97.139 1.00 82.06 64 THR A CA 1
ATOM 440 C C . THR A 1 64 ? -56.637 -40.927 96.905 1.00 82.06 64 THR A C 1
ATOM 442 O O . THR A 1 64 ? -57.709 -41.140 96.339 1.00 82.06 64 THR A O 1
ATOM 445 N N . GLY A 1 65 ? -55.860 -41.933 97.319 1.00 68.88 65 GLY A N 1
ATOM 446 C CA . GLY A 1 65 ? -56.140 -43.333 96.949 1.00 68.88 65 GLY A CA 1
ATOM 447 C C . GLY A 1 65 ? -55.488 -44.421 97.808 1.00 68.88 65 GLY A C 1
ATOM 448 O O . GLY A 1 65 ? -55.566 -45.598 97.459 1.00 68.88 65 GLY A O 1
ATOM 449 N N . GLY A 1 66 ? -54.858 -44.067 98.930 1.00 66.19 66 GLY A N 1
ATOM 450 C CA . GLY A 1 66 ? -53.983 -44.986 99.663 1.00 66.19 66 GLY A CA 1
ATOM 451 C C . GLY A 1 66 ? -52.619 -45.127 98.980 1.00 66.19 66 GLY A C 1
ATOM 452 O O . GLY A 1 66 ? -52.191 -44.214 98.289 1.00 66.19 66 GLY A O 1
ATOM 453 N N . ALA A 1 67 ? -51.947 -46.269 99.169 1.00 63.75 67 ALA A N 1
ATOM 454 C CA . ALA A 1 67 ? -50.503 -46.453 98.933 1.00 63.75 67 ALA A CA 1
ATOM 455 C C . ALA A 1 67 ? -49.964 -46.166 97.509 1.00 63.75 67 ALA A C 1
ATOM 457 O O . ALA A 1 67 ? -48.752 -46.184 97.313 1.00 63.75 67 ALA A O 1
ATOM 458 N N . SER A 1 68 ? -50.839 -45.924 96.533 1.00 71.31 68 SER A N 1
ATOM 459 C CA . SER A 1 68 ? -50.519 -45.282 95.254 1.00 71.31 68 SER A CA 1
ATOM 460 C C . SER A 1 68 ? -51.813 -44.734 94.646 1.00 71.31 68 SER A C 1
ATOM 462 O O . SER A 1 68 ? -52.744 -45.510 94.410 1.00 71.31 68 SER A O 1
ATOM 464 N N . THR A 1 69 ? -51.881 -43.432 94.373 1.00 79.69 69 THR A N 1
ATOM 465 C CA . THR A 1 69 ? -53.025 -42.774 93.722 1.00 79.69 69 THR A CA 1
ATOM 466 C C . THR A 1 69 ? -52.610 -42.187 92.373 1.00 79.69 69 THR A C 1
ATOM 468 O O . THR A 1 69 ? -51.461 -41.782 92.193 1.00 79.69 69 THR A O 1
ATOM 471 N N . SER A 1 70 ? -53.527 -42.158 91.405 1.00 86.88 70 SER A N 1
ATOM 472 C CA . SER A 1 70 ? -53.263 -41.592 90.076 1.00 86.88 70 SER A CA 1
ATOM 473 C C . SER A 1 70 ? -54.474 -40.825 89.564 1.00 86.88 70 SER A C 1
ATOM 475 O O . SER A 1 70 ? -55.580 -41.356 89.579 1.00 86.88 70 SER A O 1
ATOM 477 N N . ALA A 1 71 ? -54.271 -39.597 89.093 1.00 88.12 71 ALA A N 1
ATOM 478 C CA . ALA A 1 71 ? -55.318 -38.762 88.520 1.00 88.12 71 ALA A CA 1
ATOM 479 C C . ALA A 1 71 ? -54.882 -38.270 87.134 1.00 88.12 71 ALA A C 1
ATOM 481 O O . ALA A 1 71 ? -53.882 -37.567 86.997 1.00 88.12 71 ALA A O 1
ATOM 482 N N . THR A 1 72 ? -55.629 -38.663 86.104 1.00 90.25 72 THR A N 1
ATOM 483 C CA . THR A 1 72 ? -55.318 -38.346 84.703 1.00 90.25 72 THR A CA 1
ATOM 484 C C . THR A 1 72 ? -56.279 -37.291 84.172 1.00 90.25 72 THR A C 1
ATOM 486 O O . THR A 1 72 ? -57.492 -37.447 84.290 1.00 90.25 72 THR A O 1
ATOM 489 N N . PHE A 1 73 ? -55.751 -36.243 83.555 1.00 88.81 73 PHE A N 1
ATOM 490 C CA . PHE A 1 73 ? -56.479 -35.105 83.004 1.00 88.81 73 PHE A CA 1
ATOM 491 C C . PHE A 1 73 ? -56.093 -34.972 81.530 1.00 88.81 73 PHE A C 1
ATOM 493 O O . PHE A 1 73 ? -55.044 -34.429 81.200 1.00 88.81 73 PHE A O 1
ATOM 500 N N . GLY A 1 74 ? -56.890 -35.573 80.640 1.00 86.31 74 GLY A N 1
ATOM 501 C CA . GLY A 1 74 ? -56.505 -35.741 79.237 1.00 86.31 74 GLY A CA 1
ATOM 502 C C . GLY A 1 74 ? -55.269 -36.637 79.115 1.00 86.31 74 GLY A C 1
ATOM 503 O O . GLY A 1 74 ? -55.308 -37.801 79.508 1.00 86.31 74 GLY A O 1
ATOM 504 N N . THR A 1 75 ? -54.175 -36.087 78.595 1.00 87.31 75 THR A N 1
ATOM 505 C CA . THR A 1 75 ? -52.851 -36.731 78.521 1.00 87.31 75 THR A CA 1
ATOM 506 C C . THR A 1 75 ? -52.059 -36.624 79.831 1.00 87.31 75 THR A C 1
ATOM 508 O O . THR A 1 75 ? -51.251 -37.503 80.138 1.00 87.31 75 THR A O 1
ATOM 511 N N . HIS A 1 76 ? -52.297 -35.587 80.640 1.00 88.81 76 HIS A N 1
ATOM 512 C CA . HIS A 1 76 ? -51.519 -35.292 81.845 1.00 88.81 76 HIS A CA 1
ATOM 513 C C . HIS A 1 76 ? -51.872 -36.269 82.973 1.00 88.81 76 HIS A C 1
ATOM 515 O O . HIS A 1 76 ? -52.954 -36.199 83.555 1.00 88.81 76 HIS A O 1
ATOM 521 N N . THR A 1 77 ? -50.969 -37.193 83.304 1.00 90.00 77 THR A N 1
ATOM 522 C CA . THR A 1 77 ? -51.156 -38.134 84.421 1.00 90.00 77 THR A CA 1
ATOM 523 C C . THR A 1 77 ? -50.329 -37.711 85.624 1.00 90.00 77 THR A C 1
ATOM 525 O O . THR A 1 77 ? -49.104 -37.668 85.560 1.00 90.00 77 THR A O 1
ATOM 528 N N . LEU A 1 78 ? -51.017 -37.435 86.729 1.00 87.75 78 LEU A N 1
ATOM 529 C CA . LEU A 1 78 ? -50.439 -37.040 88.006 1.00 87.75 78 LEU A CA 1
ATOM 530 C C . LEU A 1 78 ? -50.478 -38.232 88.969 1.00 87.75 78 LEU A C 1
ATOM 532 O O . LEU A 1 78 ? -51.468 -38.965 89.026 1.00 87.75 78 LEU A O 1
ATOM 536 N N . THR A 1 79 ? -49.402 -38.438 89.724 1.00 86.62 79 THR A N 1
ATOM 537 C CA . THR A 1 79 ? -49.235 -39.586 90.630 1.00 86.62 79 THR A CA 1
ATOM 538 C C . THR A 1 79 ? -48.893 -39.122 92.035 1.00 86.62 79 THR A C 1
ATOM 540 O O . THR A 1 79 ? -48.035 -38.258 92.197 1.00 86.62 79 THR A O 1
ATOM 543 N N . GLY A 1 80 ? -49.524 -39.732 93.035 1.00 78.44 80 GLY A N 1
ATOM 544 C CA . GLY A 1 80 ? -49.370 -39.384 94.444 1.00 78.44 80 GLY A CA 1
ATOM 545 C C . GLY A 1 80 ? -49.257 -40.609 95.341 1.00 78.44 80 GLY A C 1
ATOM 546 O O . GLY A 1 80 ? -49.618 -41.723 94.947 1.00 78.44 80 GLY A O 1
ATOM 547 N N . THR A 1 81 ? -48.788 -40.396 96.567 1.00 74.31 81 THR A N 1
ATOM 548 C CA . THR A 1 81 ? -48.751 -41.433 97.620 1.00 74.31 81 THR A CA 1
ATOM 549 C C . THR A 1 81 ? -49.740 -41.131 98.748 1.00 74.31 81 THR A C 1
ATOM 551 O O . THR A 1 81 ? -50.148 -42.041 99.473 1.00 74.31 81 THR A O 1
ATOM 554 N N . TYR A 1 82 ? -50.163 -39.873 98.870 1.00 76.44 82 TYR A N 1
ATOM 555 C CA . TYR A 1 82 ? -51.085 -39.394 99.892 1.00 76.44 82 TYR A CA 1
ATOM 556 C C . TYR A 1 82 ? -52.308 -38.736 99.237 1.00 76.44 82 TYR A C 1
ATOM 558 O O . TYR A 1 82 ? -52.661 -39.038 98.093 1.00 76.44 82 TYR A O 1
ATOM 566 N N . THR A 1 83 ? -53.003 -37.866 99.967 1.00 78.62 83 THR A N 1
ATOM 567 C CA . THR A 1 83 ? -53.801 -36.816 99.331 1.00 78.62 83 THR A CA 1
ATOM 568 C C . THR A 1 83 ? -52.847 -35.768 98.764 1.00 78.62 83 THR A C 1
ATOM 570 O O . THR A 1 83 ? -52.093 -35.199 99.538 1.00 78.62 83 THR A O 1
ATOM 573 N N . GLU A 1 84 ? -52.883 -35.498 97.462 1.00 81.31 84 GLU A N 1
ATOM 574 C CA . GLU A 1 84 ? -52.062 -34.459 96.815 1.00 81.31 84 GLU A CA 1
ATOM 575 C C . GLU A 1 84 ? -52.938 -33.290 96.331 1.00 81.31 84 GLU A C 1
ATOM 577 O O . GLU A 1 84 ? -54.125 -33.484 96.018 1.00 81.31 84 GLU A O 1
ATOM 582 N N . MET A 1 85 ? -52.357 -32.092 96.190 1.00 82.00 85 MET A N 1
ATOM 583 C CA . MET A 1 85 ? -53.034 -30.947 95.579 1.00 82.00 85 MET A CA 1
ATOM 584 C C . MET A 1 85 ? -53.018 -31.043 94.053 1.00 82.00 85 MET A C 1
ATOM 586 O O . MET A 1 85 ? -52.124 -31.634 93.445 1.00 82.00 85 MET A O 1
ATOM 590 N N . LEU A 1 86 ? -53.993 -30.381 93.435 1.00 85.19 86 LEU A N 1
ATOM 591 C CA . LEU A 1 86 ? -54.161 -30.260 91.991 1.00 85.19 86 LEU A CA 1
ATOM 592 C C . LEU A 1 86 ? -54.456 -28.804 91.618 1.00 85.19 86 LEU A C 1
ATOM 594 O O . LEU A 1 86 ? -55.345 -28.199 92.220 1.00 85.19 86 LEU A O 1
ATOM 598 N N . ALA A 1 87 ? -53.817 -28.308 90.557 1.00 87.50 87 ALA A N 1
ATOM 599 C CA . ALA A 1 87 ? -54.430 -27.334 89.656 1.00 87.50 87 ALA A CA 1
ATOM 600 C C . ALA A 1 87 ? -54.356 -27.833 88.207 1.00 87.50 87 ALA A C 1
ATOM 602 O O . ALA A 1 87 ? -53.426 -28.550 87.831 1.00 87.50 87 ALA A O 1
ATOM 603 N N . ALA A 1 88 ? -55.340 -27.465 87.396 1.00 88.00 88 ALA A N 1
ATOM 604 C CA . ALA A 1 88 ? -55.376 -27.763 85.970 1.00 88.00 88 ALA A CA 1
ATOM 605 C C . ALA A 1 88 ? -56.161 -26.682 85.219 1.00 88.00 88 ALA A C 1
ATOM 607 O O . ALA A 1 88 ? -57.020 -26.028 85.811 1.00 88.00 88 ALA A O 1
ATOM 608 N N . VAL A 1 89 ? -55.903 -26.538 83.922 1.00 89.19 89 VAL A N 1
ATOM 609 C CA . VAL A 1 89 ? -56.667 -25.669 83.017 1.00 89.19 89 VAL A CA 1
ATOM 610 C C . VAL A 1 89 ? -57.320 -26.511 81.930 1.00 89.19 89 VAL A C 1
ATOM 612 O O . VAL A 1 89 ? -56.724 -27.465 81.419 1.00 89.19 89 VAL A O 1
ATOM 615 N N . LEU A 1 90 ? -58.552 -26.147 81.581 1.00 90.50 90 LEU A N 1
ATOM 616 C CA . LEU A 1 90 ? -59.242 -26.614 80.388 1.00 90.50 90 LEU A CA 1
ATOM 617 C C . LEU A 1 90 ? -59.421 -25.474 79.386 1.00 90.50 90 LEU A C 1
ATOM 619 O O . LEU A 1 90 ? -59.627 -24.329 79.788 1.00 90.50 90 LEU A O 1
ATOM 623 N N . ASP A 1 91 ? -59.436 -25.805 78.099 1.00 87.62 91 ASP A N 1
ATOM 624 C CA . ASP A 1 91 ? -59.872 -24.875 77.060 1.00 87.62 91 ASP A CA 1
ATOM 625 C C . ASP A 1 91 ? -61.401 -24.654 77.124 1.00 87.62 91 ASP A C 1
ATOM 627 O O . ASP A 1 91 ? -62.148 -25.299 77.875 1.00 87.62 91 ASP A O 1
ATOM 631 N N . SER A 1 92 ? -61.909 -23.743 76.295 1.00 84.75 92 SER A N 1
ATOM 632 C CA . SER A 1 92 ? -63.347 -23.461 76.220 1.00 84.75 92 SER A CA 1
ATOM 633 C C . SER A 1 92 ? -64.180 -24.644 75.671 1.00 84.75 92 SER A C 1
ATOM 635 O O . SER A 1 92 ? -65.401 -24.697 75.902 1.00 84.75 92 SER A O 1
ATOM 637 N N . ASN A 1 93 ? -63.539 -25.616 75.012 1.00 86.75 93 ASN A N 1
ATOM 638 C CA . ASN A 1 93 ? -64.118 -26.840 74.442 1.00 86.75 93 ASN A CA 1
ATOM 639 C C . ASN A 1 93 ? -64.110 -28.033 75.418 1.00 86.75 93 ASN A C 1
ATOM 641 O O . ASN A 1 93 ? -64.722 -29.062 75.132 1.00 86.75 93 ASN A O 1
ATOM 645 N N . GLY A 1 94 ? -63.483 -27.885 76.588 1.00 85.50 94 GLY A N 1
ATOM 646 C CA . GLY A 1 94 ? -63.401 -28.908 77.626 1.00 85.50 94 GLY A CA 1
ATOM 647 C C . GLY A 1 94 ? -62.247 -29.896 77.460 1.00 85.50 94 GLY A C 1
ATOM 648 O O . GLY A 1 94 ? -62.278 -30.945 78.103 1.00 85.50 94 GLY A O 1
ATOM 649 N N . ASN A 1 95 ? -61.245 -29.598 76.633 1.00 88.38 95 ASN A N 1
ATOM 650 C CA . ASN A 1 95 ? -59.968 -30.313 76.583 1.00 88.38 95 ASN A CA 1
ATOM 651 C C . ASN A 1 95 ? -59.074 -29.860 77.745 1.00 88.38 95 ASN A C 1
ATOM 653 O O . ASN A 1 95 ? -59.122 -28.701 78.135 1.00 88.38 95 ASN A O 1
ATOM 657 N N . TRP A 1 96 ? -58.242 -30.747 78.294 1.00 87.69 96 TRP A N 1
ATOM 658 C CA . TRP A 1 96 ? -57.269 -30.379 79.332 1.00 87.69 96 TRP A CA 1
ATOM 659 C C . TRP A 1 96 ? -56.001 -29.827 78.666 1.00 87.69 96 TRP A C 1
ATOM 661 O O . TRP A 1 96 ? -55.412 -30.530 77.851 1.00 87.69 96 TRP A O 1
ATOM 671 N N . VAL A 1 97 ? -55.610 -28.596 79.010 1.00 87.19 97 VAL A N 1
ATOM 672 C CA . VAL A 1 97 ? -54.446 -27.882 78.438 1.00 87.19 97 VAL A CA 1
ATOM 673 C C . VAL A 1 97 ? -53.178 -28.195 79.231 1.00 87.19 97 VAL A C 1
ATOM 675 O O . VAL A 1 97 ? -52.128 -28.487 78.668 1.00 87.19 97 VAL A O 1
ATOM 678 N N . TRP A 1 98 ? -53.291 -28.169 80.560 1.00 87.56 98 TRP A N 1
ATOM 679 C CA . TRP A 1 98 ? -52.268 -28.665 81.472 1.00 87.56 98 TRP A CA 1
ATOM 680 C C . TRP A 1 98 ? -52.886 -29.099 82.798 1.00 87.56 98 TRP A C 1
ATOM 682 O O . TRP A 1 98 ? -53.933 -28.603 83.217 1.00 87.56 98 TRP A O 1
ATOM 692 N N . ALA A 1 99 ? -52.206 -30.005 83.500 1.00 87.25 99 ALA A N 1
ATOM 693 C CA . ALA A 1 99 ? -52.481 -30.320 84.897 1.00 87.25 99 ALA A CA 1
ATOM 694 C C . ALA A 1 99 ? -51.160 -30.450 85.662 1.00 87.25 99 ALA A C 1
ATOM 696 O O . ALA A 1 99 ? -50.225 -31.092 85.184 1.00 87.25 99 ALA A O 1
ATOM 697 N N . LYS A 1 100 ? -51.084 -29.843 86.850 1.00 87.00 100 LYS A N 1
ATOM 698 C CA . LYS A 1 100 ? -49.916 -29.873 87.740 1.00 87.00 100 LYS A CA 1
ATOM 699 C C . LYS A 1 100 ? -50.372 -30.263 89.149 1.00 87.00 100 LYS A C 1
ATOM 701 O O . LYS A 1 100 ? -51.309 -29.681 89.698 1.00 87.00 100 LYS A O 1
ATOM 706 N N . SER A 1 101 ? -49.714 -31.262 89.733 1.00 83.12 101 SER A N 1
ATOM 707 C CA . SER A 1 101 ? -49.871 -31.618 91.146 1.00 83.12 101 SER A CA 1
ATOM 708 C C . SER A 1 101 ? -48.783 -30.983 91.999 1.00 83.12 101 SER A C 1
ATOM 710 O O . SER A 1 101 ? -47.701 -30.661 91.505 1.00 83.12 101 SER A O 1
ATOM 712 N N . GLY A 1 102 ? -49.037 -30.894 93.299 1.00 79.69 102 GLY A N 1
ATOM 713 C CA . GLY A 1 102 ? -47.988 -30.650 94.278 1.00 79.69 102 GLY A CA 1
ATOM 714 C C . GLY A 1 102 ? -48.406 -31.061 95.680 1.00 79.69 102 GLY A C 1
ATOM 715 O O . GLY A 1 102 ? -49.593 -31.169 95.987 1.00 79.69 102 GLY A O 1
ATOM 716 N N . GLY A 1 103 ? -47.413 -31.332 96.511 1.00 76.06 103 GLY A N 1
ATOM 717 C CA . GLY A 1 103 ? -47.585 -32.033 97.777 1.00 76.06 103 GLY A CA 1
ATOM 718 C C . GLY A 1 103 ? -46.234 -32.389 98.382 1.00 76.06 103 GLY A C 1
ATOM 719 O O . GLY A 1 103 ? -45.196 -31.928 97.901 1.00 76.06 103 GLY A O 1
ATOM 720 N N . SER A 1 104 ? -46.254 -33.157 99.467 1.00 74.12 104 SER A N 1
ATOM 721 C CA . SER A 1 104 ? -45.114 -33.416 100.342 1.00 74.12 104 SER A CA 1
ATOM 722 C C . SER A 1 104 ? -44.977 -34.918 100.658 1.00 74.12 104 SER A C 1
ATOM 724 O O . SER A 1 104 ? -44.885 -35.755 99.766 1.00 74.12 104 SER A O 1
ATOM 726 N N . SER A 1 105 ? -44.893 -35.276 101.939 1.00 73.31 105 SER A N 1
ATOM 727 C CA . SER A 1 105 ? -44.844 -36.655 102.450 1.00 73.31 105 SER A CA 1
ATOM 728 C C . SER A 1 105 ? -45.922 -36.916 103.516 1.00 73.31 105 SER A C 1
ATOM 730 O O . SER A 1 105 ? -45.786 -37.830 104.330 1.00 73.31 105 SER A O 1
ATOM 732 N N . GLY A 1 106 ? -46.976 -36.092 103.529 1.00 69.50 106 GLY A N 1
ATOM 733 C CA . GLY A 1 106 ? -48.154 -36.210 104.392 1.00 69.50 106 GLY A CA 1
ATOM 734 C C . GLY A 1 106 ? -49.437 -36.021 103.584 1.00 69.50 106 GLY A C 1
ATOM 735 O O . GLY A 1 106 ? -49.405 -36.120 102.368 1.00 69.50 106 GLY A O 1
ATOM 736 N N . ASP A 1 107 ? -50.573 -35.743 104.230 1.00 70.19 107 ASP A N 1
ATOM 737 C CA . ASP A 1 107 ? -51.775 -35.367 103.474 1.00 70.19 107 ASP A CA 1
ATOM 738 C C . ASP A 1 107 ? -51.695 -33.889 103.054 1.00 70.19 107 ASP A C 1
ATOM 740 O O . ASP A 1 107 ? -51.723 -32.974 103.877 1.00 70.19 107 ASP A O 1
ATOM 744 N N . ASP A 1 108 ? -51.636 -33.657 101.753 1.00 69.00 108 ASP A N 1
ATOM 745 C CA . ASP A 1 108 ? -51.500 -32.364 101.092 1.00 69.00 108 ASP A CA 1
ATOM 746 C C . ASP A 1 108 ? -52.776 -32.054 100.299 1.00 69.00 108 ASP A C 1
ATOM 748 O O . ASP A 1 108 ? -52.786 -31.933 99.079 1.00 69.00 108 ASP A O 1
ATOM 752 N N . GLY A 1 109 ? -53.917 -31.988 100.989 1.00 62.00 109 GLY A N 1
ATOM 753 C CA . GLY A 1 109 ? -55.185 -31.708 100.326 1.00 62.00 109 GLY A CA 1
ATOM 754 C C . GLY A 1 109 ? -56.418 -31.817 101.212 1.00 62.00 109 GLY A C 1
ATOM 755 O O . GLY A 1 109 ? -56.356 -31.907 102.440 1.00 62.00 109 GLY A O 1
ATOM 756 N N . TYR A 1 110 ? -57.580 -31.717 100.569 1.00 62.59 110 TYR A N 1
ATOM 757 C CA . TYR A 1 110 ? -58.783 -31.230 101.229 1.00 62.59 110 TYR A CA 1
ATOM 758 C C . TYR A 1 110 ? -59.839 -32.284 101.601 1.00 62.59 110 TYR A C 1
ATOM 760 O O . TYR A 1 110 ? -60.343 -32.999 100.741 1.00 62.59 110 TYR A O 1
ATOM 768 N N . TYR A 1 111 ? -60.292 -32.256 102.865 1.00 54.03 111 TYR A N 1
ATOM 769 C CA . TYR A 1 111 ? -61.537 -32.925 103.287 1.00 54.03 111 TYR A CA 1
ATOM 770 C C . TYR A 1 111 ? -62.361 -32.226 104.406 1.00 54.03 111 TYR A C 1
ATOM 772 O O . TYR A 1 111 ? -63.495 -32.649 104.616 1.00 54.03 111 TYR A O 1
ATOM 780 N N . ASN A 1 112 ? -61.862 -31.209 105.147 1.00 50.78 112 ASN A N 1
ATOM 781 C CA . ASN A 1 112 ? -62.548 -30.712 106.377 1.00 50.78 112 ASN A CA 1
ATOM 782 C C . ASN A 1 112 ? -62.491 -29.197 106.761 1.00 50.78 112 ASN A C 1
ATOM 784 O O . ASN A 1 112 ? -63.220 -28.809 107.670 1.00 50.78 112 ASN A O 1
ATOM 788 N N . TYR A 1 113 ? -61.675 -28.334 106.135 1.00 53.19 113 TYR A N 1
ATOM 789 C CA . TYR A 1 113 ? -61.395 -26.938 106.578 1.00 53.19 113 TYR A CA 1
ATOM 790 C C . TYR A 1 113 ? -61.592 -25.768 105.559 1.00 53.19 113 TYR A C 1
ATOM 792 O O . TYR A 1 113 ? -60.965 -24.726 105.716 1.00 53.19 113 TYR A O 1
ATOM 800 N N . GLY A 1 114 ? -62.440 -25.897 104.530 1.00 53.88 114 GLY A N 1
ATOM 801 C CA . GLY A 1 114 ? -62.581 -24.930 103.416 1.00 53.88 114 GLY A CA 1
ATOM 802 C C . GLY A 1 114 ? -61.791 -25.282 102.138 1.00 53.88 114 GLY A C 1
ATOM 803 O O . GLY A 1 114 ? -60.654 -25.740 102.203 1.00 53.88 114 GLY A O 1
ATOM 804 N N . THR A 1 115 ? -62.412 -25.091 100.969 1.00 54.97 115 THR A N 1
ATOM 805 C CA . THR A 1 115 ? -61.850 -25.408 99.641 1.00 54.97 115 THR A CA 1
ATOM 806 C C . THR A 1 115 ? -60.635 -24.545 99.299 1.00 54.97 115 THR A C 1
ATOM 808 O O . THR A 1 115 ? -60.677 -23.332 99.497 1.00 54.97 115 THR A O 1
ATOM 811 N N . GLY A 1 116 ? -59.594 -25.157 98.720 1.00 68.50 116 GLY A N 1
ATOM 812 C CA . GLY A 1 116 ? -58.518 -24.415 98.053 1.00 68.50 116 GLY A CA 1
ATOM 813 C C . GLY A 1 116 ? -59.068 -23.567 96.903 1.00 68.50 116 GLY A C 1
ATOM 814 O O . GLY A 1 116 ? -60.087 -23.929 96.316 1.00 68.50 116 GLY A O 1
ATOM 815 N N . GLY A 1 117 ? -58.432 -22.430 96.633 1.00 83.81 117 GLY A N 1
ATOM 816 C CA . GLY A 1 117 ? -58.861 -21.471 95.613 1.00 83.81 117 GLY A CA 1
ATOM 817 C C . GLY A 1 117 ? -58.145 -21.671 94.280 1.00 83.81 117 GLY A C 1
ATOM 818 O O . GLY A 1 117 ? -57.062 -22.261 94.227 1.00 83.81 117 GLY A O 1
ATOM 819 N N . VAL A 1 118 ? -58.746 -21.162 93.212 1.00 88.94 118 VAL A N 1
ATOM 820 C CA . VAL A 1 118 ? -58.090 -20.870 91.934 1.00 88.94 118 VAL A CA 1
ATOM 821 C C . VAL A 1 118 ? -58.616 -19.525 91.436 1.00 88.94 118 VAL A C 1
ATOM 823 O O . VAL A 1 118 ? -59.738 -19.153 91.786 1.00 88.94 118 VAL A O 1
ATOM 826 N N . GLY A 1 119 ? -57.813 -18.791 90.676 1.00 89.06 119 GLY A N 1
ATOM 827 C CA . GLY A 1 119 ? -58.233 -17.546 90.046 1.00 89.06 119 GLY A CA 1
ATOM 828 C C . GLY A 1 119 ? -57.249 -17.081 88.981 1.00 89.06 119 GLY A C 1
ATOM 829 O O . GLY A 1 119 ? -56.052 -17.361 89.086 1.00 89.06 119 GLY A O 1
ATOM 830 N N . TRP A 1 120 ? -57.757 -16.374 87.978 1.00 85.88 120 TRP A N 1
ATOM 831 C CA . TRP A 1 120 ? -56.935 -15.730 86.951 1.00 85.88 120 TRP A CA 1
ATOM 832 C C . TRP A 1 120 ? -56.474 -14.331 87.392 1.00 85.88 120 TRP A C 1
ATOM 834 O O . TRP A 1 120 ? -57.200 -13.625 88.101 1.00 85.88 120 TRP A O 1
ATOM 844 N N . THR A 1 121 ? -55.279 -13.905 86.977 1.00 82.12 121 THR A N 1
ATOM 845 C CA . THR A 1 121 ? -54.892 -12.481 87.004 1.00 82.12 121 THR A CA 1
ATOM 846 C C . THR A 1 121 ? -55.401 -11.772 85.738 1.00 82.12 121 THR A C 1
ATOM 848 O O . THR A 1 121 ? -55.854 -12.433 84.802 1.00 82.12 121 THR A O 1
ATOM 851 N N . PRO A 1 122 ? -55.338 -10.428 85.668 1.00 75.12 122 PRO A N 1
ATOM 852 C CA . PRO A 1 122 ? -55.571 -9.708 84.415 1.00 75.12 122 PRO A CA 1
ATOM 853 C C . PRO A 1 122 ? -54.567 -10.056 83.302 1.00 75.12 122 PRO A C 1
ATOM 855 O O . PRO A 1 122 ? -54.930 -9.963 82.139 1.00 75.12 122 PRO A O 1
ATOM 858 N N . ALA A 1 123 ? -53.349 -10.481 83.657 1.00 66.50 123 ALA A N 1
ATOM 859 C CA . ALA A 1 123 ? -52.256 -10.830 82.743 1.00 66.50 123 ALA A CA 1
ATOM 860 C C . ALA A 1 123 ? -52.193 -12.348 82.467 1.00 66.50 123 ALA A C 1
ATOM 862 O O . ALA A 1 123 ? -51.139 -12.963 82.569 1.00 66.50 123 ALA A O 1
ATOM 863 N N . GLY A 1 124 ? -53.345 -12.996 82.257 1.00 73.88 124 GLY A N 1
ATOM 864 C CA . GLY A 1 124 ? -53.426 -14.416 81.868 1.00 73.88 124 GLY A CA 1
ATOM 865 C C . GLY A 1 124 ? -52.957 -15.459 82.899 1.00 73.88 124 GLY A C 1
ATOM 866 O O . GLY A 1 124 ? -53.196 -16.651 82.711 1.00 73.88 124 GLY A O 1
ATOM 867 N N . ASP A 1 125 ? -52.341 -15.061 84.012 1.00 81.31 125 ASP A N 1
ATOM 868 C CA . ASP A 1 125 ? -51.723 -15.992 84.958 1.00 81.31 125 ASP A CA 1
ATOM 869 C C . ASP A 1 125 ? -52.753 -16.817 85.737 1.00 81.31 125 ASP A C 1
ATOM 871 O O . ASP A 1 125 ? -53.765 -16.292 86.211 1.00 81.31 125 ASP A O 1
ATOM 875 N N . VAL A 1 126 ? -52.428 -18.079 86.031 1.00 85.12 126 VAL A N 1
ATOM 876 C CA . VAL A 1 126 ? -53.231 -18.905 86.947 1.00 85.12 126 VAL A CA 1
ATOM 877 C C . VAL A 1 126 ? -52.614 -18.918 88.339 1.00 85.12 126 VAL A C 1
ATOM 879 O O . VAL A 1 126 ? -51.537 -19.481 88.563 1.00 85.12 126 VAL A O 1
ATOM 882 N N . ILE A 1 127 ? -53.345 -18.363 89.306 1.00 86.44 127 ILE A N 1
ATOM 883 C CA . ILE A 1 127 ? -53.037 -18.469 90.731 1.00 86.44 127 ILE A CA 1
ATOM 884 C C . ILE A 1 127 ? -53.872 -19.594 91.347 1.00 86.44 127 ILE A C 1
ATOM 886 O O . ILE A 1 127 ? -55.092 -19.636 91.187 1.00 86.44 127 ILE A O 1
ATOM 890 N N . ALA A 1 128 ? -53.243 -20.481 92.121 1.00 84.69 128 ALA A N 1
ATOM 891 C CA . ALA A 1 128 ? -53.959 -21.445 92.957 1.00 84.69 128 ALA A CA 1
ATOM 892 C C . ALA A 1 128 ? -53.433 -21.460 94.398 1.00 84.69 128 ALA A C 1
ATOM 894 O O . ALA A 1 128 ? -52.274 -21.142 94.674 1.00 84.69 128 ALA A O 1
ATOM 895 N N . VAL A 1 129 ? -54.324 -21.806 95.332 1.00 80.94 129 VAL A N 1
ATOM 896 C CA . VAL A 1 129 ? -54.089 -21.699 96.779 1.00 80.94 129 VAL A CA 1
ATOM 897 C C . VAL A 1 129 ? -54.569 -22.951 97.498 1.00 80.94 129 VAL A C 1
ATOM 899 O O . VAL A 1 129 ? -55.687 -23.417 97.269 1.00 80.94 129 VAL A O 1
ATOM 902 N N . GLY A 1 130 ? -53.777 -23.454 98.442 1.00 77.56 130 GLY A N 1
ATOM 903 C CA . GLY A 1 130 ? -54.220 -24.530 99.323 1.00 77.56 130 GLY A CA 1
ATOM 904 C C . GLY A 1 130 ? -53.197 -24.935 100.373 1.00 77.56 130 GLY A C 1
ATOM 905 O O . GLY A 1 130 ? -52.470 -24.096 100.901 1.00 77.56 130 GLY A O 1
ATOM 906 N N . HIS A 1 131 ? -53.221 -26.213 100.749 1.00 77.06 131 HIS A N 1
ATOM 907 C CA . HIS A 1 131 ? -52.750 -26.677 102.048 1.00 77.06 131 HIS A CA 1
ATOM 908 C C . HIS A 1 131 ? -51.779 -27.853 101.961 1.00 77.06 131 HIS A C 1
ATOM 910 O O . HIS A 1 131 ? -52.077 -28.837 101.288 1.00 77.06 131 HIS A O 1
ATOM 916 N N . PHE A 1 132 ? -50.686 -27.777 102.726 1.00 77.75 132 PHE A N 1
ATOM 917 C CA . PHE A 1 132 ? -49.638 -28.796 102.755 1.00 77.75 132 PHE A CA 1
ATOM 918 C C . PHE A 1 132 ? -49.194 -29.214 104.174 1.00 77.75 132 PHE A C 1
ATOM 920 O O . PHE A 1 132 ? -49.386 -28.496 105.162 1.00 77.75 132 PHE A O 1
ATOM 927 N N . CYS A 1 133 ? -48.608 -30.408 104.269 1.00 73.94 133 CYS A N 1
ATOM 928 C CA . CYS A 1 133 ? -48.139 -31.108 105.466 1.00 73.94 133 CYS A CA 1
ATOM 929 C C . CYS A 1 133 ? -49.193 -31.456 106.531 1.00 73.94 133 CYS A C 1
ATOM 931 O O . CYS A 1 133 ? -48.883 -31.469 107.732 1.00 73.94 133 CYS A O 1
ATOM 933 N N . GLN A 1 134 ? -50.441 -31.744 106.157 1.00 71.62 134 GLN A N 1
ATOM 934 C CA . GLN A 1 134 ? -51.458 -32.090 107.150 1.00 71.62 134 GLN A CA 1
ATOM 935 C C . GLN A 1 134 ? -51.099 -33.412 107.856 1.00 71.62 134 GLN A C 1
ATOM 937 O O . GLN A 1 134 ? -50.817 -34.431 107.229 1.00 71.62 134 GLN A O 1
ATOM 942 N N . GLY A 1 135 ? -51.111 -33.394 109.193 1.00 64.06 135 GLY A N 1
ATOM 943 C CA . GLY A 1 135 ? -50.859 -34.572 110.034 1.00 64.06 135 GLY A CA 1
ATOM 944 C C . GLY A 1 135 ? -49.386 -34.926 110.285 1.00 64.06 135 GLY A C 1
ATOM 945 O O . GLY A 1 135 ? -49.126 -35.843 111.066 1.00 64.06 135 GLY A O 1
ATOM 946 N N . MET A 1 136 ? -48.424 -34.209 109.693 1.00 70.31 136 MET A N 1
ATOM 947 C CA . MET A 1 136 ? -46.998 -34.526 109.845 1.00 70.31 136 MET A CA 1
ATOM 948 C C . MET A 1 136 ? -46.435 -34.099 111.218 1.00 70.31 136 MET A C 1
ATOM 950 O O . MET A 1 136 ? -46.681 -32.976 111.660 1.00 70.31 136 MET A O 1
ATOM 954 N N . PRO A 1 137 ? -45.652 -34.956 111.910 1.00 63.84 137 PRO A N 1
ATOM 955 C CA . PRO A 1 137 ? -45.117 -34.675 113.249 1.00 63.84 137 PRO A CA 1
ATOM 956 C C . PRO A 1 137 ? -43.797 -33.879 113.246 1.00 63.84 137 PRO A C 1
ATOM 958 O O . PRO A 1 137 ? -43.211 -33.661 114.307 1.00 63.84 137 PRO A O 1
ATOM 961 N N . SER A 1 138 ? -43.292 -33.497 112.073 1.00 71.25 138 SER A N 1
ATOM 962 C CA . SER A 1 138 ? -41.993 -32.850 111.867 1.00 71.25 138 SER A CA 1
ATOM 963 C C . SER A 1 138 ? -42.050 -31.856 110.708 1.00 71.25 138 SER A C 1
ATOM 965 O O . SER A 1 138 ? -43.017 -31.841 109.948 1.00 71.25 138 SER A O 1
ATOM 967 N N . ALA A 1 139 ? -40.985 -31.065 110.547 1.00 76.00 139 ALA A N 1
ATOM 968 C CA . ALA A 1 139 ? -40.780 -30.249 109.354 1.00 76.00 139 ALA A CA 1
ATOM 969 C C . ALA A 1 139 ? -40.841 -31.087 108.065 1.00 76.00 139 ALA A C 1
ATOM 971 O O . ALA A 1 139 ? -40.557 -32.289 108.070 1.00 76.00 139 ALA A O 1
ATOM 972 N N . CYS A 1 140 ? -41.254 -30.429 106.989 1.00 75.81 140 CYS A N 1
ATOM 973 C CA . CYS A 1 140 ? -41.734 -31.040 105.759 1.00 75.81 140 CYS A CA 1
ATOM 974 C C . CYS A 1 140 ? -41.607 -30.039 104.601 1.00 75.81 140 CYS A C 1
ATOM 976 O O . CYS A 1 140 ? -41.694 -28.827 104.812 1.00 75.81 140 CYS A O 1
ATOM 978 N N . THR A 1 141 ? -41.449 -30.537 103.380 1.00 82.50 141 THR A N 1
ATOM 979 C CA . THR A 1 141 ? -41.306 -29.708 102.178 1.00 82.50 141 THR A CA 1
ATOM 980 C C . THR A 1 141 ? -42.330 -30.154 101.151 1.00 82.50 141 THR A C 1
ATOM 982 O O . THR A 1 141 ? -42.377 -31.341 100.834 1.00 82.50 141 THR A O 1
ATOM 985 N N . ALA A 1 142 ? -43.138 -29.220 100.651 1.00 77.38 142 ALA A N 1
ATOM 986 C CA . ALA A 1 142 ? -43.981 -29.445 99.486 1.00 77.38 142 ALA A CA 1
ATOM 987 C C . ALA A 1 142 ? -43.281 -28.951 98.218 1.00 77.38 142 ALA A C 1
ATOM 989 O O . ALA A 1 142 ? -42.620 -27.908 98.240 1.00 77.38 142 ALA A O 1
ATOM 990 N N . THR A 1 143 ? -43.437 -29.688 97.121 1.00 78.25 143 THR A N 1
ATOM 991 C CA . THR A 1 143 ? -42.917 -29.319 95.798 1.00 78.25 143 THR A CA 1
ATOM 992 C C . THR A 1 143 ? -44.052 -29.035 94.823 1.00 78.25 143 THR A C 1
ATOM 994 O O . THR A 1 143 ? -45.001 -29.813 94.726 1.00 78.25 143 THR A O 1
ATOM 997 N N . TYR A 1 144 ? -43.925 -27.933 94.085 1.00 74.81 144 TYR A N 1
ATOM 998 C CA . TYR A 1 144 ? -44.877 -27.441 93.092 1.00 74.81 144 TYR A CA 1
ATOM 999 C C . TYR A 1 144 ? -44.106 -27.155 91.797 1.00 74.81 144 TYR A C 1
ATOM 1001 O O . TYR A 1 144 ? -43.419 -26.139 91.673 1.00 74.81 144 TYR A O 1
ATOM 1009 N N . GLY A 1 145 ? -44.147 -28.099 90.851 1.00 70.62 145 GLY A N 1
ATOM 1010 C CA . GLY A 1 145 ? -43.212 -28.104 89.721 1.00 70.62 145 GLY A CA 1
ATOM 1011 C C . GLY A 1 145 ? -41.760 -28.202 90.209 1.00 70.62 145 GLY A C 1
ATOM 1012 O O . GLY A 1 145 ? -41.448 -29.049 91.043 1.00 70.62 145 GLY A O 1
ATOM 1013 N N . GLY A 1 146 ? -40.885 -27.319 89.717 1.00 67.00 146 GLY A N 1
ATOM 1014 C CA . GLY A 1 146 ? -39.491 -27.220 90.172 1.00 67.00 146 GLY A CA 1
ATOM 1015 C C . GLY A 1 146 ? -39.285 -26.481 91.504 1.00 67.00 146 GLY A C 1
ATOM 1016 O O . GLY A 1 146 ? -38.188 -26.523 92.053 1.00 67.00 146 GLY A O 1
ATOM 1017 N N . ASN A 1 147 ? -40.312 -25.811 92.040 1.00 76.31 147 ASN A N 1
ATOM 1018 C CA . ASN A 1 147 ? -40.198 -24.977 93.240 1.00 76.31 147 ASN A CA 1
ATOM 1019 C C . ASN A 1 147 ? -40.556 -25.745 94.522 1.00 76.31 147 ASN A C 1
ATOM 1021 O O . ASN A 1 147 ? -41.451 -26.589 94.525 1.00 76.31 147 ASN A O 1
ATOM 1025 N N . ALA A 1 148 ? -39.882 -25.427 95.633 1.00 79.38 148 ALA A N 1
ATOM 1026 C CA . ALA A 1 148 ? -40.017 -26.139 96.906 1.00 79.38 148 ALA A CA 1
ATOM 1027 C C . ALA A 1 148 ? -40.255 -25.185 98.090 1.00 79.38 148 ALA A C 1
ATOM 1029 O O . ALA A 1 148 ? -39.497 -24.238 98.298 1.00 79.38 148 ALA A O 1
ATOM 1030 N N . VAL A 1 149 ? -41.272 -25.466 98.910 1.00 77.62 149 VAL A N 1
ATOM 1031 C CA . VAL A 1 149 ? -41.649 -24.660 100.086 1.00 77.62 149 VAL A CA 1
ATOM 1032 C C . VAL A 1 149 ? -41.634 -25.537 101.337 1.00 77.62 149 VAL A C 1
ATOM 1034 O O . VAL A 1 149 ? -42.282 -26.580 101.387 1.00 77.62 149 VAL A O 1
ATOM 1037 N N . THR A 1 150 ? -40.896 -25.121 102.370 1.00 79.94 150 THR A N 1
ATOM 1038 C CA . THR A 1 150 ? -40.731 -25.890 103.618 1.00 79.94 150 THR A CA 1
ATOM 1039 C C . THR A 1 150 ? -41.528 -25.274 104.765 1.00 79.94 150 THR A C 1
ATOM 1041 O O . THR A 1 150 ? -41.396 -24.085 105.047 1.00 79.94 150 THR A O 1
ATOM 1044 N N . ALA A 1 151 ? -42.309 -26.094 105.470 1.00 70.94 151 ALA A N 1
ATOM 1045 C CA . ALA A 1 151 ? -43.074 -25.711 106.655 1.00 70.94 151 ALA A CA 1
ATOM 1046 C C . ALA A 1 151 ? -42.699 -26.569 107.877 1.00 70.94 151 ALA A C 1
ATOM 1048 O O . ALA A 1 151 ? -42.054 -27.612 107.774 1.00 70.94 151 ALA A O 1
ATOM 1049 N N . THR A 1 152 ? -43.103 -26.125 109.070 1.00 68.69 152 THR A N 1
ATOM 1050 C CA . THR A 1 152 ? -42.992 -26.901 110.317 1.00 68.69 152 THR A CA 1
ATOM 1051 C C . THR A 1 152 ? -44.344 -26.900 111.038 1.00 68.69 152 THR A C 1
ATOM 1053 O O . THR A 1 152 ? -44.688 -25.896 111.664 1.00 68.69 152 THR A O 1
ATOM 1056 N N . PRO A 1 153 ? -45.133 -27.988 110.944 1.00 62.88 153 PRO A N 1
ATOM 1057 C CA . PRO A 1 153 ? -46.433 -28.102 111.602 1.00 62.88 153 PRO A CA 1
ATOM 1058 C C . PRO A 1 153 ? -46.355 -28.028 113.136 1.00 62.88 153 PRO A C 1
ATOM 1060 O O . PRO A 1 153 ? -45.386 -28.465 113.761 1.00 62.88 153 PRO A O 1
ATOM 1063 N N . GLY A 1 154 ? -47.409 -27.496 113.763 1.00 56.62 154 GLY A N 1
ATOM 1064 C CA . GLY A 1 154 ? -47.514 -27.380 115.220 1.00 56.62 154 GLY A CA 1
ATOM 1065 C C . GLY A 1 154 ? -47.841 -28.714 115.900 1.00 56.62 154 GLY A C 1
ATOM 1066 O O . GLY A 1 154 ? -48.942 -29.239 115.755 1.00 56.62 154 GLY A O 1
ATOM 1067 N N . ALA A 1 155 ? -46.905 -29.254 116.681 1.00 45.81 155 ALA A N 1
ATOM 1068 C CA . ALA A 1 155 ? -47.011 -30.601 117.239 1.00 45.81 155 ALA A CA 1
ATOM 1069 C C . ALA A 1 155 ? -47.862 -30.704 118.527 1.00 45.81 155 ALA A C 1
ATOM 1071 O O . ALA A 1 155 ? -47.345 -30.515 119.626 1.00 45.81 155 ALA A O 1
ATOM 1072 N N . TYR A 1 156 ? -49.129 -31.123 118.403 1.00 45.78 156 TYR A N 1
ATOM 1073 C CA . TYR A 1 156 ? -49.874 -31.865 119.440 1.00 45.78 156 TYR A CA 1
ATOM 1074 C C . TYR A 1 156 ? -50.888 -32.830 118.803 1.00 45.78 156 TYR A C 1
ATOM 1076 O O . TYR A 1 156 ? -51.345 -32.621 117.685 1.00 45.78 156 TYR A O 1
ATOM 1084 N N . SER A 1 157 ? -51.228 -33.915 119.506 1.00 48.16 157 SER A N 1
ATOM 1085 C CA . SER A 1 157 ? -52.034 -35.024 118.973 1.00 48.16 157 SER A CA 1
ATOM 1086 C C . SER A 1 157 ? -53.429 -35.134 119.607 1.00 48.16 157 SER A C 1
ATOM 1088 O O . SER A 1 157 ? -53.693 -34.595 120.680 1.00 48.16 157 SER A O 1
ATOM 1090 N N . THR A 1 158 ? -54.299 -35.928 118.969 1.00 50.97 158 THR A N 1
ATOM 1091 C CA . THR A 1 158 ? -55.576 -36.482 119.485 1.00 50.97 158 THR A CA 1
ATOM 1092 C C . THR A 1 158 ? -56.842 -35.609 119.510 1.00 50.97 158 THR A C 1
ATOM 1094 O O . THR A 1 158 ? -57.872 -36.104 119.967 1.00 50.97 158 THR A O 1
ATOM 1097 N N . GLN A 1 159 ? -56.867 -34.395 118.939 1.00 45.47 159 GLN A N 1
ATOM 1098 C CA . GLN A 1 159 ? -58.143 -33.687 118.712 1.00 45.47 159 GLN A CA 1
ATOM 1099 C C . GLN A 1 159 ? -58.156 -32.817 117.438 1.00 45.47 159 GLN A C 1
ATOM 1101 O O . GLN A 1 159 ? -57.113 -32.375 116.968 1.00 45.47 159 GLN A O 1
ATOM 1106 N N . LEU A 1 160 ? -59.346 -32.624 116.854 1.00 53.84 160 LEU A N 1
ATOM 1107 C CA . LEU A 1 160 ? -59.571 -31.940 115.570 1.00 53.84 160 LEU A CA 1
ATOM 1108 C C . LEU A 1 160 ? -59.346 -30.416 115.665 1.00 53.84 160 LEU A C 1
ATOM 1110 O O . LEU A 1 160 ? -59.979 -29.772 116.500 1.00 53.84 160 LEU A O 1
ATOM 1114 N N . GLY A 1 161 ? -58.558 -29.845 114.742 1.00 55.53 161 GLY A N 1
ATOM 1115 C CA . GLY A 1 161 ? -58.620 -28.418 114.378 1.00 55.53 161 GLY A CA 1
ATOM 1116 C C . GLY A 1 161 ? -57.419 -27.529 114.739 1.00 55.53 161 GLY A C 1
ATOM 1117 O O . GLY A 1 161 ? -57.544 -26.666 115.602 1.00 55.53 161 GLY A O 1
ATOM 1118 N N . LEU A 1 162 ? -56.306 -27.655 114.007 1.00 52.66 162 LEU A N 1
ATOM 1119 C CA . LEU A 1 162 ? -55.299 -26.593 113.813 1.00 52.66 162 LEU A CA 1
ATOM 1120 C C . LEU A 1 162 ? -54.815 -26.609 112.345 1.00 52.66 162 LEU A C 1
ATOM 1122 O O . LEU A 1 162 ? -54.907 -27.663 111.710 1.00 52.66 162 LEU A O 1
ATOM 1126 N N . PRO A 1 163 ? -54.370 -25.468 111.780 1.00 55.59 163 PRO A N 1
ATOM 1127 C CA . PRO A 1 163 ? -54.192 -25.331 110.336 1.00 55.59 163 PRO A CA 1
ATOM 1128 C C . PRO A 1 163 ? -52.903 -25.990 109.797 1.00 55.59 163 PRO A C 1
ATOM 1130 O O . PRO A 1 163 ? -51.876 -25.972 110.481 1.00 55.59 163 PRO A O 1
ATOM 1133 N N . PRO A 1 164 ? -52.942 -26.533 108.564 1.00 65.75 164 PRO A N 1
ATOM 1134 C CA . PRO A 1 164 ? -51.760 -26.936 107.793 1.00 65.75 164 PRO A CA 1
ATOM 1135 C C . PRO A 1 164 ? -50.954 -25.717 107.296 1.00 65.75 164 PRO A C 1
ATOM 1137 O O . PRO A 1 164 ? -51.357 -24.568 107.495 1.00 65.75 164 PRO A O 1
ATOM 1140 N N . GLY A 1 165 ? -49.819 -25.957 106.629 1.00 69.94 165 GLY A N 1
ATOM 1141 C CA . GLY A 1 165 ? -49.113 -24.904 105.893 1.00 69.94 165 GLY A CA 1
ATOM 1142 C C . GLY A 1 165 ? -49.954 -24.419 104.710 1.00 69.94 165 GLY A C 1
ATOM 1143 O O . GLY A 1 165 ? -50.642 -25.226 104.089 1.00 69.94 165 GLY A O 1
ATOM 1144 N N . VAL A 1 166 ? -49.917 -23.121 104.399 1.00 74.38 166 VAL A N 1
ATOM 1145 C CA . VAL A 1 166 ? -50.626 -22.539 103.245 1.00 74.38 166 VAL A CA 1
ATOM 1146 C C . VAL A 1 166 ? -49.622 -22.240 102.139 1.00 74.38 166 VAL A C 1
ATOM 1148 O O . VAL A 1 166 ? -48.624 -21.567 102.391 1.00 74.38 166 VAL A O 1
ATOM 1151 N N . ALA A 1 167 ? -49.896 -22.721 100.929 1.00 71.94 167 ALA A N 1
ATOM 1152 C CA . ALA A 1 167 ? -49.149 -22.393 99.721 1.00 71.94 167 ALA A CA 1
ATOM 1153 C C . ALA A 1 167 ? -50.031 -21.584 98.759 1.00 71.94 167 ALA A C 1
ATOM 1155 O O . ALA A 1 167 ? -51.221 -21.871 98.603 1.00 71.94 167 ALA A O 1
ATOM 1156 N N . ILE A 1 168 ? -49.421 -20.592 98.113 1.00 78.19 168 ILE A N 1
ATOM 1157 C CA . ILE A 1 168 ? -49.949 -19.855 96.962 1.00 78.19 168 ILE A CA 1
ATOM 1158 C C . ILE A 1 168 ? -48.929 -20.070 95.845 1.00 78.19 168 ILE A C 1
ATOM 1160 O O . ILE A 1 168 ? -47.736 -19.893 96.093 1.00 78.19 168 ILE A O 1
ATOM 1164 N N . TRP A 1 169 ? -49.371 -20.441 94.645 1.00 75.94 169 TRP A N 1
ATOM 1165 C CA . TRP A 1 169 ? -48.501 -20.500 93.470 1.00 75.94 169 TRP A CA 1
ATOM 1166 C C . TRP A 1 169 ? -49.074 -19.694 92.306 1.00 75.94 169 TRP A C 1
ATOM 1168 O O . TRP A 1 169 ? -50.292 -19.617 92.152 1.00 75.94 169 TRP A O 1
ATOM 1178 N N . LYS A 1 170 ? -48.175 -19.121 91.499 1.00 80.12 170 LYS A N 1
ATOM 1179 C CA . LYS A 1 170 ? -48.436 -18.479 90.204 1.00 80.12 170 LYS A CA 1
ATOM 1180 C C . LYS A 1 170 ? -47.908 -19.413 89.110 1.00 80.12 170 LYS A C 1
ATOM 1182 O O . LYS A 1 170 ? -46.783 -19.895 89.231 1.00 80.12 170 LYS A O 1
ATOM 1187 N N . GLN A 1 171 ? -48.689 -19.660 88.067 1.00 77.31 171 GLN A N 1
ATOM 1188 C CA . GLN A 1 171 ? -48.178 -20.031 86.746 1.00 77.31 171 GLN A CA 1
ATOM 1189 C C . GLN A 1 171 ? -48.258 -18.768 85.891 1.00 77.31 171 GLN A C 1
ATOM 1191 O O . GLN A 1 171 ? -49.355 -18.228 85.765 1.00 77.31 171 GLN A O 1
ATOM 1196 N N . ALA A 1 172 ? -47.122 -18.289 85.381 1.00 70.31 172 ALA A N 1
ATOM 1197 C CA . ALA A 1 172 ? -47.096 -17.148 84.471 1.00 70.31 172 ALA A CA 1
ATOM 1198 C C . ALA A 1 172 ? -47.794 -17.488 83.146 1.00 70.31 172 ALA A C 1
ATOM 1200 O O . ALA A 1 172 ? -47.805 -18.667 82.761 1.00 70.31 172 ALA A O 1
ATOM 1201 N N . SER A 1 173 ? -48.377 -16.467 82.519 1.00 72.50 173 SER A N 1
ATOM 1202 C CA . SER A 1 173 ? -48.612 -16.453 81.075 1.00 72.50 173 SER A CA 1
ATOM 1203 C C . SER A 1 173 ? -47.283 -16.215 80.341 1.00 72.50 173 SER A C 1
ATOM 1205 O O . SER A 1 173 ? -46.346 -15.664 80.927 1.00 72.50 173 SER A O 1
ATOM 1207 N N . ASP A 1 174 ? -47.216 -16.794 79.152 1.00 78.38 174 ASP A N 1
ATOM 1208 C CA . ASP A 1 174 ? -46.094 -16.934 78.219 1.00 78.38 174 ASP A CA 1
ATOM 1209 C C . ASP A 1 174 ? -46.797 -17.495 76.967 1.00 78.38 174 ASP A C 1
ATOM 1211 O O . ASP A 1 174 ? -47.241 -18.655 76.973 1.00 78.38 174 ASP A O 1
ATOM 1215 N N . ALA A 1 175 ? -47.172 -16.603 76.044 1.00 75.31 175 ALA A N 1
ATOM 1216 C CA . ALA A 1 175 ? -48.273 -16.834 75.101 1.00 75.31 175 ALA A CA 1
ATOM 1217 C C . ALA A 1 175 ? -47.850 -17.570 73.819 1.00 75.31 175 ALA A C 1
ATOM 1219 O O . ALA A 1 175 ? -48.612 -18.402 73.309 1.00 75.31 175 ALA A O 1
ATOM 1220 N N . ASP A 1 176 ? -46.643 -17.291 73.337 1.00 76.25 176 ASP A N 1
ATOM 1221 C CA . ASP A 1 176 ? -46.018 -17.844 72.131 1.00 76.25 176 ASP A CA 1
ATOM 1222 C C . ASP A 1 176 ? -44.854 -18.806 72.449 1.00 76.25 176 ASP A C 1
ATOM 1224 O O . ASP A 1 176 ? -44.656 -19.781 71.715 1.00 76.25 176 ASP A O 1
ATOM 1228 N N . GLY A 1 177 ? -44.172 -18.626 73.585 1.00 84.88 177 GLY A N 1
ATOM 1229 C CA . GLY A 1 177 ? -43.108 -19.496 74.086 1.00 84.88 177 GLY A CA 1
ATOM 1230 C C . GLY A 1 177 ? -41.689 -18.932 73.971 1.00 84.88 177 GLY A C 1
ATOM 1231 O O . GLY A 1 177 ? -40.751 -19.737 73.985 1.00 84.88 177 GLY A O 1
ATOM 1232 N N . ASP A 1 178 ? -41.514 -17.616 73.808 1.00 83.94 178 ASP A N 1
ATOM 1233 C CA . ASP A 1 178 ? -40.217 -16.981 73.528 1.00 83.94 178 ASP A CA 1
ATOM 1234 C C . ASP A 1 178 ? -39.211 -17.070 74.706 1.00 83.94 178 ASP A C 1
ATOM 1236 O O . ASP A 1 178 ? -38.038 -17.411 74.517 1.00 83.94 178 ASP A O 1
ATOM 1240 N N . GLY A 1 179 ? -39.690 -16.881 75.940 1.00 85.81 179 GLY A N 1
ATOM 1241 C CA . GLY A 1 179 ? -38.904 -16.905 77.178 1.00 85.81 179 GLY A CA 1
ATOM 1242 C C . GLY A 1 179 ? -39.155 -15.734 78.139 1.00 85.81 179 GLY A C 1
ATOM 1243 O O . GLY A 1 179 ? -38.739 -15.823 79.304 1.00 85.81 179 GLY A O 1
ATOM 1244 N N . TYR A 1 180 ? -39.837 -14.682 77.690 1.00 84.62 180 TYR A N 1
ATOM 1245 C CA . TYR A 1 180 ? -40.298 -13.550 78.484 1.00 84.62 180 TYR A CA 1
ATOM 1246 C C . TYR A 1 180 ? -41.703 -13.835 79.052 1.00 84.62 180 TYR A C 1
ATOM 1248 O O . TYR A 1 180 ? -41.962 -14.924 79.575 1.00 84.62 180 TYR A O 1
ATOM 1256 N N . SER A 1 181 ? -42.576 -12.831 79.135 1.00 83.06 181 SER A N 1
ATOM 1257 C CA . SER A 1 181 ? -43.954 -12.988 79.617 1.00 83.06 181 SER A CA 1
ATOM 1258 C C . SER A 1 181 ? -44.778 -11.785 79.195 1.00 83.06 181 SER A C 1
ATOM 1260 O O . SER A 1 181 ? -44.246 -10.682 79.301 1.00 83.06 181 SER A O 1
ATOM 1262 N N . ASP A 1 182 ? -46.072 -11.979 78.902 1.00 80.88 182 ASP A N 1
ATOM 1263 C CA . ASP A 1 182 ? -47.033 -11.061 78.243 1.00 80.88 182 ASP A CA 1
ATOM 1264 C C . ASP A 1 182 ? -47.171 -9.620 78.830 1.00 80.88 182 ASP A C 1
ATOM 1266 O O . ASP A 1 182 ? -48.061 -8.857 78.453 1.00 80.88 182 ASP A O 1
ATOM 1270 N N . ASN A 1 183 ? -46.389 -9.261 79.852 1.00 81.06 183 ASN A N 1
ATOM 1271 C CA . ASN A 1 183 ? -46.339 -7.965 80.533 1.00 81.06 183 ASN A CA 1
ATOM 1272 C C . ASN A 1 183 ? -44.935 -7.312 80.554 1.00 81.06 183 ASN A C 1
ATOM 1274 O O . ASN A 1 183 ? -44.722 -6.376 81.330 1.00 81.06 183 ASN A O 1
ATOM 1278 N N . SER A 1 184 ? -43.937 -7.909 79.908 1.00 84.88 184 SER A N 1
ATOM 1279 C CA . SER A 1 184 ? -42.515 -7.516 79.925 1.00 84.88 184 SER A CA 1
ATOM 1280 C C . SER A 1 184 ? -41.825 -8.064 78.675 1.00 84.88 184 SER A C 1
ATOM 1282 O O . SER A 1 184 ? -40.796 -8.731 78.772 1.00 84.88 184 SER A O 1
ATOM 1284 N N . ASP A 1 185 ? -42.539 -7.906 77.579 1.00 88.31 185 ASP A N 1
ATOM 1285 C CA . ASP A 1 185 ? -42.422 -8.592 76.310 1.00 88.31 185 ASP A CA 1
ATOM 1286 C C . ASP A 1 185 ? -43.017 -7.594 75.314 1.00 88.31 185 ASP A C 1
ATOM 1288 O O . ASP A 1 185 ? -44.144 -7.133 75.550 1.00 88.31 185 ASP A O 1
ATOM 1292 N N . ASN A 1 186 ? -42.234 -7.151 74.336 1.00 91.31 186 ASN A N 1
ATOM 1293 C CA . ASN A 1 186 ? -42.648 -6.126 73.384 1.00 91.31 186 ASN A CA 1
ATOM 1294 C C . ASN A 1 186 ? -43.474 -6.699 72.218 1.00 91.31 186 ASN A C 1
ATOM 1296 O O . ASN A 1 186 ? -44.326 -5.993 71.680 1.00 91.31 186 ASN A O 1
ATOM 1300 N N . CYS A 1 187 ? -43.396 -8.015 71.983 1.00 91.75 187 CYS A N 1
ATOM 1301 C CA . CYS A 1 187 ? -44.242 -8.741 71.036 1.00 91.75 187 CYS A CA 1
ATOM 1302 C C . CYS A 1 187 ? -45.054 -9.898 71.670 1.00 91.75 187 CYS A C 1
ATOM 1304 O O . CYS A 1 187 ? -44.893 -11.039 71.239 1.00 91.75 187 CYS A O 1
ATOM 1306 N N . PRO A 1 188 ? -46.034 -9.649 72.583 1.00 87.31 188 PRO A N 1
ATOM 1307 C CA . PRO A 1 188 ? -46.742 -10.669 73.397 1.00 87.31 188 PRO A CA 1
ATOM 1308 C C . PRO A 1 188 ? -47.561 -11.778 72.703 1.00 87.31 188 PRO A C 1
ATOM 1310 O O . PRO A 1 188 ? -48.420 -12.400 73.343 1.00 87.31 188 PRO A O 1
ATOM 1313 N N . LEU A 1 189 ? -47.415 -11.951 71.391 1.00 84.56 189 LEU A N 1
ATOM 1314 C CA . LEU A 1 189 ? -48.055 -12.965 70.550 1.00 84.56 189 LEU A CA 1
ATOM 1315 C C . LEU A 1 189 ? -47.129 -13.479 69.417 1.00 84.56 189 LEU A C 1
ATOM 1317 O O . LEU A 1 189 ? -47.577 -14.325 68.632 1.00 84.56 189 LEU A O 1
ATOM 1321 N N . VAL A 1 190 ? -45.903 -12.954 69.286 1.00 85.31 190 VAL A N 1
ATOM 1322 C CA . VAL A 1 190 ? -44.949 -13.208 68.192 1.00 85.31 190 VAL A CA 1
ATOM 1323 C C . VAL A 1 190 ? -43.536 -13.320 68.778 1.00 85.31 190 VAL A C 1
ATOM 1325 O O . VAL A 1 190 ? -42.850 -12.330 68.982 1.00 85.31 190 VAL A O 1
ATOM 1328 N N . ALA A 1 191 ? -43.096 -14.552 69.030 1.00 89.62 191 ALA A N 1
ATOM 1329 C CA . ALA A 1 191 ? -41.892 -14.831 69.813 1.00 89.62 191 ALA A CA 1
ATOM 1330 C C . ALA A 1 191 ? -40.574 -14.254 69.238 1.00 89.62 191 ALA A C 1
ATOM 1332 O O . ALA A 1 191 ? -39.990 -14.854 68.328 1.00 89.62 191 ALA A O 1
ATOM 1333 N N . ASN A 1 192 ? -40.041 -13.201 69.870 1.00 91.31 192 ASN A N 1
ATOM 1334 C CA . ASN A 1 192 ? -38.695 -12.631 69.687 1.00 91.31 192 ASN A CA 1
ATOM 1335 C C . ASN A 1 192 ? -37.810 -12.795 70.950 1.00 91.31 192 ASN A C 1
ATOM 1337 O O . ASN A 1 192 ? -37.647 -11.859 71.728 1.00 91.31 192 ASN A O 1
ATOM 1341 N N . PRO A 1 193 ? -37.127 -13.944 71.148 1.00 92.00 193 PRO A N 1
ATOM 1342 C CA . PRO A 1 193 ? -36.326 -14.200 72.355 1.00 92.00 193 PRO A CA 1
ATOM 1343 C C . PRO A 1 193 ? -35.126 -13.266 72.607 1.00 92.00 193 PRO A C 1
ATOM 1345 O O . PRO A 1 193 ? -34.461 -13.416 73.641 1.00 92.00 193 PRO A O 1
ATOM 1348 N N . GLY A 1 194 ? -34.785 -12.377 71.670 1.00 92.69 194 GLY A N 1
ATOM 1349 C CA . GLY A 1 194 ? -33.804 -11.313 71.877 1.00 92.69 194 GLY A CA 1
ATOM 1350 C C . GLY A 1 194 ? -34.410 -10.026 72.446 1.00 92.69 194 GLY A C 1
ATOM 1351 O O . GLY A 1 194 ? -33.728 -9.368 73.235 1.00 92.69 194 GLY A O 1
ATOM 1352 N N . GLN A 1 195 ? -35.699 -9.772 72.179 1.00 93.44 195 GLN A N 1
ATOM 1353 C CA . GLN A 1 195 ? -36.433 -8.540 72.496 1.00 93.44 195 GLN A CA 1
ATOM 1354 C C . GLN A 1 195 ? -35.728 -7.309 71.912 1.00 93.44 195 GLN A C 1
ATOM 1356 O O . GLN A 1 195 ? -35.414 -6.350 72.618 1.00 93.44 195 GLN A O 1
ATOM 1361 N N . GLU A 1 196 ? -35.413 -7.414 70.624 1.00 94.31 196 GLU A N 1
ATOM 1362 C CA . GLU A 1 196 ? -35.038 -6.305 69.759 1.00 94.31 196 GLU A CA 1
ATOM 1363 C C . GLU A 1 196 ? -36.213 -5.296 69.624 1.00 94.31 196 GLU A C 1
ATOM 1365 O O . GLU A 1 196 ? -37.379 -5.679 69.784 1.00 94.31 196 GLU A O 1
ATOM 1370 N N . ASP A 1 197 ? -35.856 -4.011 69.524 1.00 92.88 197 ASP A N 1
ATOM 1371 C CA . ASP A 1 197 ? -36.645 -2.788 69.801 1.00 92.88 197 ASP A CA 1
ATOM 1372 C C . ASP A 1 197 ? -35.795 -1.612 69.258 1.00 92.88 197 ASP A C 1
ATOM 1374 O O . ASP A 1 197 ? -35.014 -1.018 70.016 1.00 92.88 197 ASP A O 1
ATOM 1378 N N . MET A 1 198 ? -35.752 -1.424 67.928 1.00 91.12 198 MET A N 1
ATOM 1379 C CA . MET A 1 198 ? -34.732 -0.575 67.280 1.00 91.12 198 MET A CA 1
ATOM 1380 C C . MET A 1 198 ? -34.960 0.927 67.508 1.00 91.12 198 MET A C 1
ATOM 1382 O O . MET A 1 198 ? -34.084 1.607 68.058 1.00 91.12 198 MET A O 1
ATOM 1386 N N . ASP A 1 199 ? -36.144 1.417 67.146 1.00 91.25 199 ASP A N 1
ATOM 1387 C CA . ASP A 1 199 ? -36.602 2.805 67.297 1.00 91.25 199 ASP A CA 1
ATOM 1388 C C . ASP A 1 199 ? -36.744 3.237 68.780 1.00 91.25 199 ASP A C 1
ATOM 1390 O O . ASP A 1 199 ? -36.535 4.400 69.142 1.00 91.25 199 ASP A O 1
ATOM 1394 N N . SER A 1 200 ? -36.996 2.263 69.665 1.00 93.25 200 SER A N 1
ATOM 1395 C CA . SER A 1 200 ? -37.333 2.394 71.086 1.00 93.25 200 SER A CA 1
ATOM 1396 C C . SER A 1 200 ? -38.773 2.854 71.429 1.00 93.25 200 SER A C 1
ATOM 1398 O O . SER A 1 200 ? -38.970 3.408 72.527 1.00 93.25 200 SER A O 1
ATOM 1400 N N . ASP A 1 201 ? -39.792 2.596 70.589 1.00 91.25 201 ASP A N 1
ATOM 1401 C CA . ASP A 1 201 ? -41.226 2.791 70.914 1.00 91.25 201 ASP A CA 1
ATOM 1402 C C . ASP A 1 201 ? -41.653 1.961 72.139 1.00 91.25 201 ASP A C 1
ATOM 1404 O O . ASP A 1 201 ? -42.384 2.461 73.010 1.00 91.25 201 ASP A O 1
ATOM 1408 N N . SER A 1 202 ? -41.100 0.746 72.293 1.00 89.88 202 SER A N 1
ATOM 1409 C CA . SER A 1 202 ? -41.522 -0.361 73.182 1.00 89.88 202 SER A CA 1
ATOM 1410 C C . SER A 1 202 ? -42.504 -1.395 72.588 1.00 89.88 202 SER A C 1
ATOM 1412 O O . SER A 1 202 ? -43.002 -2.248 73.344 1.00 89.88 202 SER A O 1
ATOM 1414 N N . ILE A 1 203 ? -42.774 -1.360 71.283 1.00 92.75 203 ILE A N 1
ATOM 1415 C CA . ILE A 1 203 ? -43.057 -2.540 70.449 1.00 92.75 203 ILE A CA 1
ATOM 1416 C C . ILE A 1 203 ? -41.682 -3.181 70.100 1.00 92.75 203 ILE A C 1
ATOM 1418 O O . ILE A 1 203 ? -40.704 -2.960 70.820 1.00 92.75 203 ILE A O 1
ATOM 1422 N N . GLY A 1 204 ? -41.596 -4.121 69.163 1.00 93.38 204 GLY A N 1
ATOM 1423 C CA . GLY A 1 204 ? -40.336 -4.751 68.771 1.00 93.38 204 GLY A CA 1
ATOM 1424 C C . GLY A 1 204 ? -40.363 -5.241 67.338 1.00 93.38 204 GLY A C 1
ATOM 1425 O O . GLY A 1 204 ? -41.412 -5.664 66.854 1.00 93.38 204 GLY A O 1
ATOM 1426 N N . ASP A 1 205 ? -39.194 -5.261 66.704 1.00 91.88 205 ASP A N 1
ATOM 1427 C CA . ASP A 1 205 ? -39.002 -5.318 65.249 1.00 91.88 205 ASP A CA 1
ATOM 1428 C C . ASP A 1 205 ? -39.820 -6.428 64.546 1.00 91.88 205 ASP A C 1
ATOM 1430 O O . ASP A 1 205 ? -40.310 -6.261 63.438 1.00 91.88 205 ASP A O 1
ATOM 1434 N N . ILE A 1 206 ? -40.033 -7.585 65.192 1.00 91.56 206 ILE A N 1
ATOM 1435 C CA . ILE A 1 206 ? -40.782 -8.716 64.601 1.00 91.56 206 ILE A CA 1
ATOM 1436 C C . ILE A 1 206 ? -42.313 -8.521 64.563 1.00 91.56 206 ILE A C 1
ATOM 1438 O O . ILE A 1 206 ? -43.038 -9.377 64.041 1.00 91.56 206 ILE A O 1
ATOM 1442 N N . CYS A 1 207 ? -42.830 -7.491 65.229 1.00 91.38 207 CYS A N 1
ATOM 1443 C CA . CYS A 1 207 ? -44.260 -7.226 65.351 1.00 91.38 207 CYS A CA 1
ATOM 1444 C C . CYS A 1 207 ? -44.651 -5.749 65.241 1.00 91.38 207 CYS A C 1
ATOM 1446 O O . CYS A 1 207 ? -45.852 -5.461 65.360 1.00 91.38 207 CYS A O 1
ATOM 1448 N N . ASP A 1 208 ? -43.692 -4.855 64.999 1.00 93.31 208 ASP A N 1
ATOM 1449 C CA . ASP A 1 208 ? -43.997 -3.518 64.506 1.00 93.31 208 ASP A CA 1
ATOM 1450 C C . ASP A 1 208 ? -44.459 -3.566 63.038 1.00 93.31 208 ASP A C 1
ATOM 1452 O O . ASP A 1 208 ? -44.101 -4.498 62.312 1.00 93.31 208 ASP A O 1
ATOM 1456 N N . PRO A 1 209 ? -45.323 -2.636 62.595 1.00 91.81 209 PRO A N 1
ATOM 1457 C CA . PRO A 1 209 ? -45.558 -2.378 61.176 1.00 91.81 209 PRO A CA 1
ATOM 1458 C C . PRO A 1 209 ? -44.580 -1.374 60.544 1.00 91.81 209 PRO A C 1
ATOM 1460 O O . PRO A 1 209 ? -44.695 -1.170 59.341 1.00 91.81 209 PRO A O 1
ATOM 1463 N N . ASP A 1 210 ? -43.760 -0.713 61.363 1.00 92.56 210 ASP A N 1
ATOM 1464 C CA . ASP A 1 210 ? -42.890 0.440 61.083 1.00 92.56 210 ASP A CA 1
ATOM 1465 C C . ASP A 1 210 ? -41.738 0.324 62.105 1.00 92.56 210 ASP A C 1
ATOM 1467 O O . ASP A 1 210 ? -41.943 0.587 63.290 1.00 92.56 210 ASP A O 1
ATOM 1471 N N . ALA A 1 211 ? -40.613 -0.296 61.722 1.00 92.50 211 ALA A N 1
ATOM 1472 C CA . ALA A 1 211 ? -39.632 -0.830 62.686 1.00 92.50 211 ALA A CA 1
ATOM 1473 C C . ALA A 1 211 ? -38.535 0.158 63.123 1.00 92.50 211 ALA A C 1
ATOM 1475 O O . ALA A 1 211 ? -37.785 -0.145 64.061 1.00 92.50 211 ALA A O 1
ATOM 1476 N N . ASP A 1 212 ? -38.434 1.311 62.465 1.00 92.00 212 ASP A N 1
ATOM 1477 C CA . ASP A 1 212 ? -37.410 2.323 62.720 1.00 92.00 212 ASP A CA 1
ATOM 1478 C C . ASP A 1 212 ? -37.997 3.728 63.052 1.00 92.00 212 ASP A C 1
ATOM 1480 O O . ASP A 1 212 ? -37.297 4.556 63.646 1.00 92.00 212 ASP A O 1
ATOM 1484 N N . GLU A 1 213 ? -39.295 3.963 62.807 1.00 92.94 213 GLU A N 1
ATOM 1485 C CA . GLU A 1 213 ? -40.026 5.242 62.914 1.00 92.94 213 GLU A CA 1
ATOM 1486 C C . GLU A 1 213 ? -39.607 6.295 61.853 1.00 92.94 213 GLU A C 1
ATOM 1488 O O . GLU A 1 213 ? -39.450 7.476 62.190 1.00 92.94 213 GLU A O 1
ATOM 1493 N N . ASP A 1 214 ? -39.429 5.902 60.581 1.00 90.69 214 ASP A N 1
ATOM 1494 C CA . ASP A 1 214 ? -39.285 6.819 59.432 1.00 90.69 214 ASP A CA 1
ATOM 1495 C C . ASP A 1 214 ? -40.642 7.387 58.928 1.00 90.69 214 ASP A C 1
ATOM 1497 O O . ASP A 1 214 ? -40.786 8.601 58.728 1.00 90.69 214 ASP A O 1
ATOM 1501 N N . GLY A 1 215 ? -41.662 6.527 58.773 1.00 89.56 215 GLY A N 1
ATOM 1502 C CA . GLY A 1 215 ? -42.970 6.841 58.188 1.00 89.56 215 GLY A CA 1
ATOM 1503 C C . GLY A 1 215 ? -43.481 5.941 57.042 1.00 89.56 215 GLY A C 1
ATOM 1504 O O . GLY A 1 215 ? -44.644 6.132 56.640 1.00 89.56 215 GLY A O 1
ATOM 1505 N N . ILE A 1 216 ? -42.687 4.996 56.529 1.00 90.19 216 ILE A N 1
ATOM 1506 C CA . ILE A 1 216 ? -43.075 3.926 55.591 1.00 90.19 216 ILE A CA 1
ATOM 1507 C C . ILE A 1 216 ? -43.621 2.725 56.411 1.00 90.19 216 ILE A C 1
ATOM 1509 O O . ILE A 1 216 ? -44.240 2.919 57.462 1.00 90.19 216 ILE A O 1
ATOM 1513 N N . LEU A 1 217 ? -43.612 1.500 55.878 1.00 91.50 217 LEU A N 1
ATOM 1514 C CA . LEU A 1 217 ? -44.090 0.271 56.528 1.00 91.50 217 LEU A CA 1
ATOM 1515 C C . LEU A 1 217 ? -43.322 -0.926 55.953 1.00 91.50 217 LEU A C 1
ATOM 1517 O O . LEU A 1 217 ? -43.397 -1.116 54.745 1.00 91.50 217 LEU A O 1
ATOM 1521 N N . ASN A 1 218 ? -42.782 -1.831 56.777 1.00 89.25 218 ASN A N 1
ATOM 1522 C CA . ASN A 1 218 ? -41.927 -2.982 56.387 1.00 89.25 218 ASN A CA 1
ATOM 1523 C C . ASN A 1 218 ? -42.455 -3.942 55.272 1.00 89.25 218 ASN A C 1
ATOM 1525 O O . ASN A 1 218 ? -41.766 -4.871 54.853 1.00 89.25 218 ASN A O 1
ATOM 1529 N N . ASP A 1 219 ? -43.724 -3.831 54.856 1.00 89.62 219 ASP A N 1
ATOM 1530 C CA . ASP A 1 219 ? -44.335 -4.601 53.746 1.00 89.62 219 ASP A CA 1
ATOM 1531 C C . ASP A 1 219 ? -44.244 -3.846 52.386 1.00 89.62 219 ASP A C 1
ATOM 1533 O O . ASP A 1 219 ? -44.485 -4.453 51.338 1.00 89.62 219 ASP A O 1
ATOM 1537 N N . ASP A 1 220 ? -43.953 -2.539 52.422 1.00 89.44 220 ASP A N 1
ATOM 1538 C CA . ASP A 1 220 ? -43.884 -1.553 51.329 1.00 89.44 220 ASP A CA 1
ATOM 1539 C C . ASP A 1 220 ? -42.541 -0.747 51.379 1.00 89.44 220 ASP A C 1
ATOM 1541 O O . ASP A 1 220 ? -42.464 0.309 50.759 1.00 89.44 220 ASP A O 1
ATOM 1545 N N . ASP A 1 221 ? -41.529 -1.240 52.111 1.00 87.62 221 ASP A N 1
ATOM 1546 C CA . ASP A 1 221 ? -40.225 -0.613 52.438 1.00 87.62 221 ASP A CA 1
ATOM 1547 C C . ASP A 1 221 ? -39.042 -1.419 51.858 1.00 87.62 221 ASP A C 1
ATOM 1549 O O . ASP A 1 221 ? -39.156 -2.644 51.687 1.00 87.62 221 ASP A O 1
ATOM 1553 N N . ALA A 1 222 ? -37.909 -0.766 51.599 1.00 88.31 222 ALA A N 1
ATOM 1554 C CA . ALA A 1 222 ? -36.645 -1.398 51.226 1.00 88.31 222 ALA A CA 1
ATOM 1555 C C . ALA A 1 222 ? -35.666 -1.594 52.405 1.00 88.31 222 ALA A C 1
ATOM 1557 O O . ALA A 1 222 ? -34.957 -2.612 52.444 1.00 88.31 222 ALA A O 1
ATOM 1558 N N . CYS A 1 223 ? -35.670 -0.691 53.392 1.00 89.38 223 CYS A N 1
ATOM 1559 C CA . CYS A 1 223 ? -34.693 -0.602 54.477 1.00 89.38 223 CYS A CA 1
ATOM 1560 C C . CYS A 1 223 ? -35.354 -0.525 55.871 1.00 89.38 223 CYS A C 1
ATOM 1562 O O . CYS A 1 223 ? -35.456 0.538 56.471 1.00 89.38 223 CYS A O 1
ATOM 1564 N N . ASP A 1 224 ? -35.651 -1.686 56.475 1.00 88.38 224 ASP A N 1
ATOM 1565 C CA . ASP A 1 224 ? -36.051 -1.847 57.894 1.00 88.38 224 ASP A CA 1
ATOM 1566 C C . ASP A 1 224 ? -34.937 -1.428 58.929 1.00 88.38 224 ASP A C 1
ATOM 1568 O O . ASP A 1 224 ? -34.692 -2.143 59.911 1.00 88.38 224 ASP A O 1
ATOM 1572 N N . GLY A 1 225 ? -34.205 -0.325 58.723 1.00 87.38 225 GLY A N 1
ATOM 1573 C CA . GLY A 1 225 ? -33.039 0.135 59.503 1.00 87.38 225 GLY A CA 1
ATOM 1574 C C . GLY A 1 225 ? -31.693 -0.499 59.085 1.00 87.38 225 GLY A C 1
ATOM 1575 O O . GLY A 1 225 ? -31.659 -1.543 58.419 1.00 87.38 225 GLY A O 1
ATOM 1576 N N . PRO A 1 226 ? -30.532 0.043 59.531 1.00 87.06 226 PRO A N 1
ATOM 1577 C CA . PRO A 1 226 ? -30.221 0.327 60.938 1.00 87.06 226 PRO A CA 1
ATOM 1578 C C . PRO A 1 226 ? -30.211 1.789 61.448 1.00 87.06 226 PRO A C 1
ATOM 1580 O O . PRO A 1 226 ? -29.840 1.978 62.619 1.00 87.06 226 PRO A O 1
ATOM 1583 N N . ALA A 1 227 ? -30.532 2.818 60.660 1.00 91.00 227 ALA A N 1
ATOM 1584 C CA . ALA A 1 227 ? -30.939 4.100 61.243 1.00 91.00 227 ALA A CA 1
ATOM 1585 C C . ALA A 1 227 ? -32.389 4.012 61.738 1.00 91.00 227 ALA A C 1
ATOM 1587 O O . ALA A 1 227 ? -33.004 2.954 61.686 1.00 91.00 227 ALA A O 1
ATOM 1588 N N . VAL A 1 228 ? -32.841 5.084 62.395 1.00 92.00 228 VAL A N 1
ATOM 1589 C CA . VAL A 1 228 ? -34.124 5.162 63.108 1.00 92.00 228 VAL A CA 1
ATOM 1590 C C . VAL A 1 228 ? -34.537 6.626 63.299 1.00 92.00 228 VAL A C 1
ATOM 1592 O O . VAL A 1 228 ? -33.676 7.509 63.423 1.00 92.00 228 VAL A O 1
ATOM 1595 N N . ASN A 1 229 ? -35.837 6.870 63.479 1.00 89.69 229 ASN A N 1
ATOM 1596 C CA . ASN A 1 229 ? -36.446 8.133 63.919 1.00 89.69 229 ASN A CA 1
ATOM 1597 C C . ASN A 1 229 ? -36.156 9.310 62.958 1.00 89.69 229 ASN A C 1
ATOM 1599 O O . ASN A 1 229 ? -35.776 10.408 63.407 1.00 89.69 229 ASN A O 1
ATOM 1603 N N . TRP A 1 230 ? -36.293 9.084 61.651 1.00 91.06 230 TRP A N 1
ATOM 1604 C CA . TRP A 1 230 ? -36.072 10.090 60.608 1.00 91.06 230 TRP A CA 1
ATOM 1605 C C . TRP A 1 230 ? -37.397 10.512 59.931 1.00 91.06 230 TRP A C 1
ATOM 1607 O O . TRP A 1 230 ? -38.357 10.758 60.662 1.00 91.06 230 TRP A O 1
ATOM 1617 N N . ASP A 1 231 ? -37.427 10.810 58.626 1.00 89.56 231 ASP A N 1
ATOM 1618 C CA . ASP A 1 231 ? -38.609 11.351 57.910 1.00 89.56 231 ASP A CA 1
ATOM 1619 C C . ASP A 1 231 ? -38.385 11.241 56.386 1.00 89.56 231 ASP A C 1
ATOM 1621 O O . ASP A 1 231 ? -38.002 12.229 55.757 1.00 89.56 231 ASP A O 1
ATOM 1625 N N . SER A 1 232 ? -38.640 10.068 55.794 1.00 88.25 232 SER A N 1
ATOM 1626 C CA . SER A 1 232 ? -38.579 9.785 54.337 1.00 88.25 232 SER A CA 1
ATOM 1627 C C . SER A 1 232 ? -39.376 10.773 53.472 1.00 88.25 232 SER A C 1
ATOM 1629 O O . SER A 1 232 ? -39.088 11.037 52.309 1.00 88.25 232 SER A O 1
ATOM 1631 N N . SER A 1 233 ? -40.335 11.510 54.049 1.00 86.88 233 SER A N 1
ATOM 1632 C CA . SER A 1 233 ? -40.985 12.611 53.321 1.00 86.88 233 SER A CA 1
ATOM 1633 C C . SER A 1 233 ? -40.067 13.823 53.026 1.00 86.88 233 SER A C 1
ATOM 1635 O O . SER A 1 233 ? -40.527 14.832 52.462 1.00 86.88 233 SER A O 1
ATOM 1637 N N . VAL A 1 234 ? -38.778 13.741 53.379 1.00 87.25 234 VAL A N 1
ATOM 1638 C CA . VAL A 1 234 ? -37.711 14.715 53.127 1.00 87.25 234 VAL A CA 1
ATOM 1639 C C . VAL A 1 234 ? -36.743 14.211 52.041 1.00 87.25 234 VAL A C 1
ATOM 1641 O O . VAL A 1 234 ? -35.711 13.645 52.353 1.00 87.25 234 VAL A O 1
ATOM 1644 N N . TRP A 1 235 ? -37.034 14.599 50.791 1.00 83.12 235 TRP A N 1
ATOM 1645 C CA . TRP A 1 235 ? -36.275 14.453 49.515 1.00 83.12 235 TRP A CA 1
ATOM 1646 C C . TRP A 1 235 ? -34.741 14.751 49.506 1.00 83.12 235 TRP A C 1
ATOM 1648 O O . TRP A 1 235 ? -34.136 14.963 48.460 1.00 83.12 235 TRP A O 1
ATOM 1658 N N . THR A 1 236 ? -34.099 14.981 50.646 1.00 84.31 236 THR A N 1
ATOM 1659 C CA . THR A 1 236 ? -32.645 15.240 50.756 1.00 84.31 236 THR A CA 1
ATOM 1660 C C . THR A 1 236 ? -31.968 14.358 51.801 1.00 84.31 236 THR A C 1
ATOM 1662 O O . THR A 1 236 ? -30.851 14.664 52.234 1.00 84.31 236 THR A O 1
ATOM 1665 N N . ASP A 1 237 ? -32.740 13.393 52.286 1.00 87.69 237 ASP A N 1
ATOM 1666 C CA . ASP A 1 237 ? -32.453 12.435 53.335 1.00 87.69 237 ASP A CA 1
ATOM 1667 C C . ASP A 1 237 ? -33.073 11.051 52.938 1.00 87.69 237 ASP A C 1
ATOM 1669 O O . ASP A 1 237 ? -33.130 10.177 53.796 1.00 87.69 237 ASP A O 1
ATOM 1673 N N . ASP A 1 238 ? -33.591 10.949 51.698 1.00 88.50 238 ASP A N 1
ATOM 1674 C CA . ASP A 1 238 ? -34.286 9.879 50.929 1.00 88.50 238 ASP A CA 1
ATOM 1675 C C . ASP A 1 238 ? -34.566 10.513 49.544 1.00 88.50 238 ASP A C 1
ATOM 1677 O O . ASP A 1 238 ? -35.340 11.480 49.460 1.00 88.50 238 ASP A O 1
ATOM 1681 N N . ILE A 1 239 ? -33.873 10.090 48.482 1.00 87.38 239 ILE A N 1
ATOM 1682 C CA . ILE A 1 239 ? -33.914 10.743 47.158 1.00 87.38 239 ILE A CA 1
ATOM 1683 C C . ILE A 1 239 ? -34.854 10.048 46.163 1.00 87.38 239 ILE A C 1
ATOM 1685 O O . ILE A 1 239 ? -35.571 10.744 45.431 1.00 87.38 239 ILE A O 1
ATOM 1689 N N . ASP A 1 240 ? -34.882 8.719 46.126 1.00 86.00 240 ASP A N 1
ATOM 1690 C CA . ASP A 1 240 ? -35.644 7.937 45.147 1.00 86.00 240 ASP A CA 1
ATOM 1691 C C . ASP A 1 240 ? -37.104 7.646 45.598 1.00 86.00 240 ASP A C 1
ATOM 1693 O O . ASP A 1 240 ? -38.012 7.567 44.754 1.00 86.00 240 ASP A O 1
ATOM 1697 N N . MET A 1 241 ? -37.353 7.654 46.918 1.00 87.56 241 MET A N 1
ATOM 1698 C CA . MET A 1 241 ? -38.565 7.251 47.650 1.00 87.56 241 MET A CA 1
ATOM 1699 C C . MET A 1 241 ? -38.786 5.736 47.887 1.00 87.56 241 MET A C 1
ATOM 1701 O O . MET A 1 241 ? -39.959 5.328 47.934 1.00 87.56 241 MET A O 1
ATOM 1705 N N . ASP A 1 242 ? -37.748 4.906 48.069 1.00 87.06 242 ASP A N 1
ATOM 1706 C CA . ASP A 1 242 ? -37.901 3.478 48.433 1.00 87.06 242 ASP A CA 1
ATOM 1707 C C . ASP A 1 242 ? -37.985 3.171 49.948 1.00 87.06 242 ASP A C 1
ATOM 1709 O O . ASP A 1 242 ? -38.608 2.170 50.330 1.00 87.06 242 ASP A O 1
ATOM 1713 N N . GLY A 1 243 ? -37.460 4.055 50.806 1.00 88.56 243 GLY A N 1
ATOM 1714 C CA . GLY A 1 243 ? -37.394 3.885 52.268 1.00 88.56 243 GLY A CA 1
ATOM 1715 C C . GLY A 1 243 ? -35.979 3.700 52.837 1.00 88.56 243 GLY A C 1
ATOM 1716 O O . GLY A 1 243 ? -35.808 3.698 54.054 1.00 88.56 243 GLY A O 1
ATOM 1717 N N . CYS A 1 244 ? -34.953 3.589 51.999 1.00 90.38 244 CYS A N 1
ATOM 1718 C CA . CYS A 1 244 ? -33.551 3.708 52.381 1.00 90.38 244 CYS A CA 1
ATOM 1719 C C . CYS A 1 244 ? -33.144 5.182 52.563 1.00 90.38 244 CYS A C 1
ATOM 1721 O O . CYS A 1 244 ? -33.885 6.115 52.253 1.00 90.38 244 CYS A O 1
ATOM 1723 N N . ARG A 1 245 ? -31.978 5.404 53.183 1.00 91.00 245 ARG A N 1
ATOM 1724 C CA . ARG A 1 245 ? -31.531 6.738 53.604 1.00 91.00 245 ARG A CA 1
ATOM 1725 C C . ARG A 1 245 ? -30.117 7.041 53.132 1.00 91.00 245 ARG A C 1
ATOM 1727 O O . ARG A 1 245 ? -29.146 6.554 53.730 1.00 91.00 245 ARG A O 1
ATOM 1734 N N . ASP A 1 246 ? -30.039 7.961 52.171 1.00 89.06 246 ASP A N 1
ATOM 1735 C CA . ASP A 1 246 ? -28.870 8.353 51.370 1.00 89.06 246 ASP A CA 1
ATOM 1736 C C . ASP A 1 246 ? -27.522 8.213 52.113 1.00 89.06 246 ASP A C 1
ATOM 1738 O O . ASP A 1 246 ? -26.575 7.524 51.753 1.00 89.06 246 ASP A O 1
ATOM 1742 N N . ILE A 1 247 ? -27.411 8.909 53.247 1.00 86.81 247 ILE A N 1
ATOM 1743 C CA . ILE A 1 247 ? -26.110 9.274 53.816 1.00 86.81 247 ILE A CA 1
ATOM 1744 C C . ILE A 1 247 ? -25.438 8.186 54.678 1.00 86.81 247 ILE A C 1
ATOM 1746 O O . ILE A 1 247 ? -24.252 8.342 55.003 1.00 86.81 247 ILE A O 1
ATOM 1750 N N . ASP A 1 248 ? -26.155 7.143 55.120 1.00 86.50 248 ASP A N 1
ATOM 1751 C CA . ASP A 1 248 ? -25.543 6.009 55.845 1.00 86.50 248 ASP A CA 1
ATOM 1752 C C . ASP A 1 248 ? -26.303 4.659 55.826 1.00 86.50 248 ASP A C 1
ATOM 1754 O O . ASP A 1 248 ? -25.984 3.795 56.654 1.00 86.50 248 ASP A O 1
ATOM 1758 N N . GLU A 1 249 ? -27.247 4.445 54.901 1.00 89.44 249 GLU A N 1
ATOM 1759 C CA . GLU A 1 249 ? -27.980 3.169 54.752 1.00 89.44 249 GLU A CA 1
ATOM 1760 C C . GLU A 1 249 ? -28.144 2.695 53.314 1.00 89.44 249 GLU A C 1
ATOM 1762 O O . GLU A 1 249 ? -28.006 1.493 53.079 1.00 89.44 249 GLU A O 1
ATOM 1767 N N . ASP A 1 250 ? -28.407 3.627 52.401 1.00 88.88 250 ASP A N 1
ATOM 1768 C CA . ASP A 1 250 ? -28.316 3.367 50.972 1.00 88.88 250 ASP A CA 1
ATOM 1769 C C . ASP A 1 250 ? -26.844 3.273 50.510 1.00 88.88 250 ASP A C 1
ATOM 1771 O O . ASP A 1 250 ? -25.920 3.674 51.229 1.00 88.88 250 ASP A O 1
ATOM 1775 N N . ASP A 1 251 ? -26.639 2.690 49.331 1.00 89.00 251 ASP A N 1
ATOM 1776 C CA . ASP A 1 251 ? -25.404 2.734 48.537 1.00 89.00 251 ASP A CA 1
ATOM 1777 C C . ASP A 1 251 ? -25.725 3.056 47.030 1.00 89.00 251 ASP A C 1
ATOM 1779 O O . ASP A 1 251 ? -24.806 2.955 46.211 1.00 89.00 251 ASP A O 1
ATOM 1783 N N . ASP A 1 252 ? -26.988 3.360 46.654 1.00 89.38 252 ASP A N 1
ATOM 1784 C CA . ASP A 1 252 ? -27.589 3.465 45.290 1.00 89.38 252 ASP A CA 1
ATOM 1785 C C . ASP A 1 252 ? -28.667 4.602 45.258 1.00 89.38 252 ASP A C 1
ATOM 1787 O O . ASP A 1 252 ? -29.828 4.352 44.936 1.00 89.38 252 ASP A O 1
ATOM 1791 N N . ASP A 1 253 ? -28.290 5.843 45.641 1.00 88.19 253 ASP A N 1
ATOM 1792 C CA . ASP A 1 253 ? -29.142 7.036 45.950 1.00 88.19 253 ASP A CA 1
ATOM 1793 C C . ASP A 1 253 ? -30.310 7.367 44.973 1.00 88.19 253 ASP A C 1
ATOM 1795 O O . ASP A 1 253 ? -31.139 8.232 45.281 1.00 88.19 253 ASP A O 1
ATOM 1799 N N . ASP A 1 254 ? -30.380 6.775 43.775 1.00 87.38 254 ASP A N 1
ATOM 1800 C CA . ASP A 1 254 ? -31.402 7.076 42.767 1.00 87.38 254 ASP A CA 1
ATOM 1801 C C . ASP A 1 254 ? -32.084 5.876 42.060 1.00 87.38 254 ASP A C 1
ATOM 1803 O O . ASP A 1 254 ? -32.826 6.076 41.088 1.00 87.38 254 ASP A O 1
ATOM 1807 N N . GLU A 1 255 ? -31.974 4.662 42.620 1.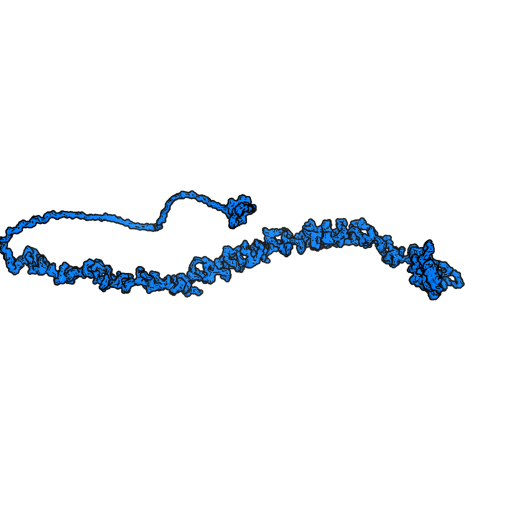00 89.00 255 GLU A N 1
ATOM 1808 C CA . GLU A 1 255 ? -32.521 3.380 42.107 1.00 89.00 255 GLU A CA 1
ATOM 1809 C C . GLU A 1 255 ? -32.193 3.149 40.617 1.00 89.00 255 GLU A C 1
ATOM 1811 O O . GLU A 1 255 ? -33.064 2.860 39.780 1.00 89.00 255 GLU A O 1
ATOM 1816 N N . ASP A 1 256 ? -30.914 3.301 40.284 1.00 88.88 256 ASP A N 1
ATOM 1817 C CA . ASP A 1 256 ? -30.342 2.973 38.982 1.00 88.88 256 ASP A CA 1
ATOM 1818 C C . ASP A 1 256 ? -29.818 1.519 38.941 1.00 88.88 256 ASP A C 1
ATOM 1820 O O . ASP A 1 256 ? -30.071 0.768 37.985 1.00 88.88 256 ASP A O 1
ATOM 1824 N N . GLY A 1 257 ? -29.138 1.082 40.005 1.00 88.81 257 GLY A N 1
ATOM 1825 C CA . GLY A 1 257 ? -28.444 -0.205 40.074 1.00 88.81 257 GLY A CA 1
ATOM 1826 C C . GLY A 1 257 ? -26.914 -0.126 39.983 1.00 88.81 257 GLY A C 1
ATOM 1827 O O . GLY A 1 257 ? -26.255 -1.171 40.128 1.00 88.81 257 GLY A O 1
ATOM 1828 N N . VAL A 1 258 ? -26.343 1.059 39.746 1.00 89.44 258 VAL A N 1
ATOM 1829 C CA . VAL A 1 258 ? -24.941 1.399 40.028 1.00 89.44 258 VAL A CA 1
ATOM 1830 C C . VAL A 1 258 ? -24.835 2.002 41.440 1.00 89.44 258 VAL A C 1
ATOM 1832 O O . VAL A 1 258 ? -25.784 2.542 41.984 1.00 89.44 258 VAL A O 1
ATOM 1835 N N . LEU A 1 259 ? -23.680 1.834 42.096 1.00 89.88 259 LEU A N 1
ATOM 1836 C CA . LEU A 1 259 ? -23.480 2.300 43.476 1.00 89.88 259 LEU A CA 1
ATOM 1837 C C . LEU A 1 259 ? -22.764 3.656 43.503 1.00 89.88 259 LEU A C 1
ATOM 1839 O O . LEU A 1 259 ? -21.756 3.788 42.805 1.00 89.88 259 LEU A O 1
ATOM 1843 N N . ASP A 1 260 ? -23.105 4.555 44.438 1.00 86.06 260 ASP A N 1
ATOM 1844 C CA . ASP A 1 260 ? -22.526 5.913 44.643 1.00 86.06 260 ASP A CA 1
ATOM 1845 C C . ASP A 1 260 ? -20.988 5.995 44.621 1.00 86.06 260 ASP A C 1
ATOM 1847 O O . ASP A 1 260 ? -20.364 7.045 44.463 1.00 86.06 260 ASP A O 1
ATOM 1851 N N . THR A 1 261 ? -20.333 4.876 44.927 1.00 85.56 261 THR A N 1
ATOM 1852 C CA . THR A 1 261 ? -18.867 4.769 44.982 1.00 85.56 261 THR A CA 1
ATOM 1853 C C . THR A 1 261 ? -18.210 4.484 43.630 1.00 85.56 261 THR A C 1
ATOM 1855 O O . THR A 1 261 ? -16.977 4.451 43.558 1.00 85.56 261 THR A O 1
ATOM 1858 N N . SER A 1 262 ? -19.026 4.245 42.606 1.00 85.62 262 SER A N 1
ATOM 1859 C CA . SER A 1 262 ? -18.673 4.045 41.195 1.00 85.62 262 SER A CA 1
ATOM 1860 C C . SER A 1 262 ? -19.399 5.046 40.286 1.00 85.62 262 SER A C 1
ATOM 1862 O O . SER A 1 262 ? -18.874 5.334 39.221 1.00 85.62 262 SER A O 1
ATOM 1864 N N . ASP A 1 263 ? -20.522 5.593 40.756 1.00 87.31 263 ASP A N 1
ATOM 1865 C CA . ASP A 1 263 ? -21.391 6.547 40.071 1.00 87.31 263 ASP A CA 1
ATOM 1866 C C . ASP A 1 263 ? -20.870 8.013 40.111 1.00 87.31 263 ASP A C 1
ATOM 1868 O O . ASP A 1 263 ? -20.508 8.504 41.193 1.00 87.31 263 ASP A O 1
ATOM 1872 N N . PRO A 1 264 ? -20.811 8.746 38.976 1.00 85.62 264 PRO A N 1
ATOM 1873 C CA . PRO A 1 264 ? -20.500 10.180 38.934 1.00 85.62 264 PRO A CA 1
ATOM 1874 C C . PRO A 1 264 ? -21.727 11.117 38.875 1.00 85.62 264 PRO A C 1
ATOM 1876 O O . PRO A 1 264 ? -21.570 12.324 39.112 1.00 85.62 264 PRO A O 1
ATOM 1879 N N . CYS A 1 265 ? -22.914 10.586 38.580 1.00 87.31 265 CYS A N 1
ATOM 1880 C CA . CYS A 1 265 ? -24.201 11.267 38.438 1.00 87.31 265 CYS A CA 1
ATOM 1881 C C . CYS A 1 265 ? -25.118 11.185 39.682 1.00 87.31 265 CYS A C 1
ATOM 1883 O O . CYS A 1 265 ? -26.193 11.771 39.665 1.00 87.31 265 CYS A O 1
ATOM 1885 N N . THR A 1 266 ? -24.700 10.575 40.790 1.00 82.81 266 THR A N 1
ATOM 1886 C CA . THR A 1 266 ? -25.526 10.418 42.004 1.00 82.81 266 THR A CA 1
ATOM 1887 C C . THR A 1 266 ? -26.140 11.732 42.545 1.00 82.81 266 THR A C 1
ATOM 1889 O O . THR A 1 266 ? -25.468 12.748 42.815 1.00 82.81 266 THR A O 1
ATOM 1892 N N . GLY A 1 267 ? -27.464 11.697 42.758 1.00 78.94 267 GLY A N 1
ATOM 1893 C CA . GLY A 1 267 ? -28.179 12.526 43.734 1.00 78.94 267 GLY A CA 1
ATOM 1894 C C . GLY A 1 267 ? -29.103 13.639 43.197 1.00 78.94 267 GLY A C 1
ATOM 1895 O O . GLY A 1 267 ? -29.497 13.706 42.037 1.00 78.94 267 GLY A O 1
ATOM 1896 N N . VAL A 1 268 ? -29.473 14.588 44.077 1.00 77.25 268 VAL A N 1
ATOM 1897 C CA . VAL A 1 268 ? -30.653 15.504 43.977 1.00 77.25 268 VAL A CA 1
ATOM 1898 C C . VAL A 1 268 ? -30.825 16.402 42.726 1.00 77.25 268 VAL A C 1
ATOM 1900 O O . VAL A 1 268 ? 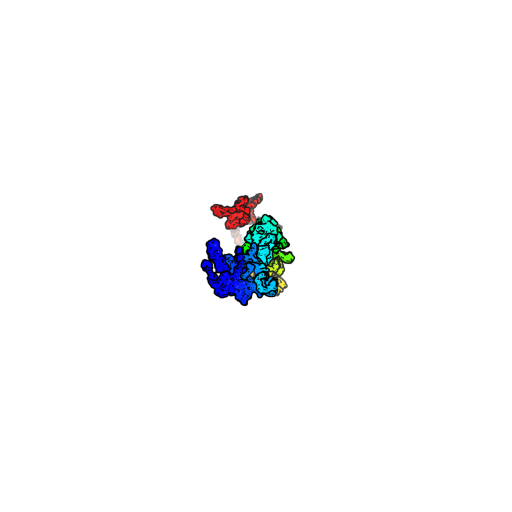-31.730 17.249 42.706 1.00 77.25 268 VAL A O 1
ATOM 1903 N N . SER A 1 269 ? -29.937 16.337 41.734 1.00 80.00 269 SER A N 1
ATOM 1904 C CA . SER A 1 269 ? -30.011 17.116 40.484 1.00 80.00 269 SER A CA 1
ATOM 1905 C C . SER A 1 269 ? -30.235 16.270 39.230 1.00 80.00 269 SER A C 1
ATOM 1907 O O . SER A 1 269 ? -30.476 16.876 38.183 1.00 80.00 269 SER A O 1
ATOM 1909 N N . PHE A 1 270 ? -30.167 14.947 39.361 1.00 86.12 270 PHE A N 1
ATOM 1910 C CA . PHE A 1 270 ? -30.072 13.976 38.279 1.00 86.12 270 PHE A CA 1
ATOM 1911 C C . PHE A 1 270 ? -31.356 13.125 38.160 1.00 86.12 270 PHE A C 1
ATOM 1913 O O . PHE A 1 270 ? -32.407 13.474 38.725 1.00 86.12 270 PHE A O 1
ATOM 1920 N N . LYS A 1 271 ? -31.309 12.073 37.345 1.00 85.94 271 LYS A N 1
ATOM 1921 C CA . LYS A 1 271 ? -32.421 11.218 36.939 1.00 85.94 271 LYS A CA 1
ATOM 1922 C C . LYS A 1 271 ? -32.572 10.043 37.895 1.00 85.94 271 LYS A C 1
ATOM 1924 O O . LYS A 1 271 ? -31.634 9.314 38.145 1.00 85.94 271 LYS A O 1
ATOM 1929 N N . LEU A 1 272 ? -33.800 9.833 38.357 1.00 87.81 272 LEU A N 1
ATOM 1930 C CA . LEU A 1 272 ? -34.102 8.895 39.436 1.00 87.81 272 LEU A CA 1
ATOM 1931 C C . LEU A 1 272 ? -35.136 7.854 38.988 1.00 87.81 272 LEU A C 1
ATOM 1933 O O . LEU A 1 272 ? -36.014 8.163 38.167 1.00 87.81 272 LEU A O 1
ATOM 1937 N N . ASN A 1 273 ? -35.071 6.665 39.586 1.00 84.25 273 ASN A N 1
ATOM 1938 C CA . ASN A 1 273 ? -35.950 5.516 39.379 1.00 84.25 273 ASN A CA 1
ATOM 1939 C C . ASN A 1 273 ? -35.931 5.023 37.915 1.00 84.25 273 ASN A C 1
ATOM 1941 O O . ASN A 1 273 ? -36.923 5.126 37.173 1.00 84.25 273 ASN A O 1
ATOM 1945 N N . TRP A 1 274 ? -34.766 4.542 37.468 1.00 88.81 274 TRP A N 1
ATOM 1946 C CA . TRP A 1 274 ? -34.545 4.028 36.111 1.00 88.81 274 TRP A CA 1
ATOM 1947 C C . TRP A 1 274 ? -33.786 2.690 36.122 1.00 88.81 274 TRP A C 1
ATOM 1949 O O . TRP A 1 274 ? -34.236 1.783 36.818 1.00 88.81 274 TRP A O 1
ATOM 1959 N N . THR A 1 275 ? -32.812 2.469 35.228 1.00 90.25 275 THR A N 1
ATOM 1960 C CA . THR A 1 275 ? -31.908 1.299 35.249 1.00 90.25 275 THR A CA 1
ATOM 1961 C C . THR A 1 275 ? -30.764 1.465 34.237 1.00 90.25 275 THR A C 1
ATOM 1963 O O . THR A 1 275 ? -31.028 1.494 33.021 1.00 90.25 275 THR A O 1
ATOM 1966 N N . SER A 1 276 ? -29.520 1.421 34.701 1.00 91.62 276 SER A N 1
ATOM 1967 C CA . SER A 1 276 ? -28.307 1.334 33.888 1.00 91.62 276 SER A CA 1
ATOM 1968 C C . SER A 1 276 ? -28.361 0.143 32.925 1.00 91.62 276 SER A C 1
ATOM 1970 O O . SER A 1 276 ? -28.719 -0.982 33.301 1.00 91.62 276 SER A O 1
ATOM 1972 N N . ASN A 1 277 ? -28.096 0.395 31.635 1.00 89.31 277 ASN A N 1
ATOM 1973 C CA . ASN A 1 277 ? -27.820 -0.600 30.587 1.00 89.31 277 ASN A CA 1
ATOM 1974 C C . ASN A 1 277 ? -27.575 0.076 29.226 1.00 89.31 277 ASN A C 1
ATOM 1976 O O . ASN A 1 277 ? -28.270 1.044 28.923 1.00 89.31 277 ASN A O 1
ATOM 1980 N N . VAL A 1 278 ? -26.769 -0.585 28.366 1.00 89.44 278 VAL A N 1
ATOM 1981 C CA . VAL A 1 278 ? -26.255 -0.212 27.008 1.00 89.44 278 VAL A CA 1
ATOM 1982 C C . VAL A 1 278 ? -27.181 0.481 25.980 1.00 89.44 278 VAL A C 1
ATOM 1984 O O . VAL A 1 278 ? -26.827 0.646 24.816 1.00 89.44 278 VAL A O 1
ATOM 1987 N N . VAL A 1 279 ? -28.433 0.770 26.316 1.00 89.69 279 VAL A N 1
ATOM 1988 C CA . VAL A 1 279 ? -29.441 1.415 25.460 1.00 89.69 279 VAL A CA 1
ATOM 1989 C C . VAL A 1 279 ? -29.837 2.805 25.984 1.00 89.69 279 VAL A C 1
ATOM 1991 O O . VAL A 1 279 ? -30.497 3.549 25.255 1.00 89.69 279 VAL A O 1
ATOM 1994 N N . ASN A 1 280 ? -29.508 3.120 27.239 1.00 90.56 280 ASN A N 1
ATOM 1995 C CA . ASN A 1 280 ? -29.844 4.377 27.922 1.00 90.56 280 ASN A CA 1
ATOM 1996 C C . ASN A 1 280 ? -28.800 4.810 28.984 1.00 90.56 280 ASN A C 1
ATOM 1998 O O . ASN A 1 280 ? -29.112 5.656 29.818 1.00 90.56 280 ASN A O 1
ATOM 2002 N N . ASP A 1 281 ? -27.663 4.124 28.991 1.00 92.31 281 ASP A N 1
ATOM 2003 C CA . ASP A 1 281 ? -26.414 4.327 29.732 1.00 92.31 281 ASP A CA 1
ATOM 2004 C C . ASP A 1 281 ? -25.458 3.344 29.034 1.00 92.31 281 ASP A C 1
ATOM 2006 O O . ASP A 1 281 ? -25.637 2.122 29.126 1.00 92.31 281 ASP A O 1
ATOM 2010 N N . ASN A 1 282 ? -24.600 3.841 28.148 1.00 91.50 282 ASN A N 1
ATOM 2011 C CA . ASN A 1 282 ? -23.861 2.976 27.229 1.00 91.50 282 ASN A CA 1
ATOM 2012 C C . ASN A 1 282 ? -22.678 2.249 27.896 1.00 91.50 282 ASN A C 1
ATOM 2014 O O . ASN A 1 282 ? -22.439 1.075 27.583 1.00 91.50 282 ASN A O 1
ATOM 2018 N N . ASP A 1 283 ? -22.023 2.880 28.866 1.00 90.31 283 ASP A N 1
ATOM 2019 C CA . ASP A 1 283 ? -20.817 2.378 29.524 1.00 90.31 283 ASP A CA 1
ATOM 2020 C C . ASP A 1 283 ? -21.055 1.659 30.871 1.00 90.31 283 ASP A C 1
ATOM 2022 O O . ASP A 1 283 ? -20.224 0.837 31.280 1.00 90.31 283 ASP A O 1
ATOM 2026 N N . MET A 1 284 ? -22.232 1.842 31.476 1.00 90.94 284 MET A N 1
ATOM 2027 C CA . MET A 1 284 ? -22.643 1.378 32.806 1.00 90.94 284 MET A CA 1
ATOM 2028 C C . MET A 1 284 ? -21.933 2.063 33.984 1.00 90.94 284 MET A C 1
ATOM 2030 O O . MET A 1 284 ? -21.659 1.394 34.991 1.00 90.94 284 MET A O 1
ATOM 2034 N N . ASP A 1 285 ? -21.623 3.357 33.875 1.00 88.94 285 ASP A N 1
ATOM 2035 C CA . ASP A 1 285 ? -21.076 4.163 34.974 1.00 88.94 285 ASP A CA 1
ATOM 2036 C C . ASP A 1 285 ? -22.142 4.763 35.909 1.00 88.94 285 ASP A C 1
ATOM 2038 O O . ASP A 1 285 ? -21.807 5.075 37.051 1.00 88.94 285 ASP A O 1
ATOM 2042 N N . GLY A 1 286 ? -23.411 4.816 35.481 1.00 89.88 286 GLY A N 1
ATOM 2043 C CA . GLY A 1 286 ? -24.535 5.389 36.237 1.00 89.88 286 GLY A CA 1
ATOM 2044 C C . GLY A 1 286 ? -25.037 6.734 35.693 1.00 89.88 286 GLY A C 1
ATOM 2045 O O . GLY A 1 286 ? -26.105 7.208 36.078 1.00 89.88 286 GLY A O 1
ATOM 2046 N N . CYS A 1 287 ? -24.349 7.356 34.736 1.00 90.50 287 CYS A N 1
ATOM 2047 C CA . CYS A 1 287 ? -24.878 8.515 34.025 1.00 90.50 287 CYS A CA 1
ATOM 2048 C C . CYS A 1 287 ? -25.870 8.121 32.905 1.00 90.50 287 CYS A C 1
ATOM 2050 O O . CYS A 1 287 ? -25.613 7.280 32.047 1.00 90.50 287 CYS A O 1
ATOM 2052 N N . HIS A 1 288 ? -27.054 8.753 32.869 1.00 91.06 288 HIS A N 1
ATOM 2053 C CA . HIS A 1 288 ? -28.010 8.543 31.770 1.00 91.06 288 HIS A CA 1
ATOM 2054 C C . HIS A 1 288 ? -27.687 9.451 30.577 1.00 91.06 288 HIS A C 1
ATOM 2056 O O . HIS A 1 288 ? -28.358 10.480 30.397 1.00 91.06 288 HIS A O 1
ATOM 2062 N N . ASP A 1 289 ? -26.763 9.003 29.727 1.00 90.25 289 ASP A N 1
ATOM 2063 C CA . ASP A 1 289 ? -26.507 9.437 28.346 1.00 90.25 289 ASP A CA 1
ATOM 2064 C C . ASP A 1 289 ? -26.864 10.945 28.030 1.00 90.25 289 ASP A C 1
ATOM 2066 O O . ASP A 1 289 ? -26.774 11.856 28.853 1.00 90.25 289 ASP A O 1
ATOM 2070 N N . ASN A 1 290 ? -27.428 11.201 26.834 1.00 85.12 290 ASN A N 1
ATOM 2071 C CA . ASN A 1 290 ? -28.493 12.139 26.384 1.00 85.12 290 ASN A CA 1
ATOM 2072 C C . ASN A 1 290 ? -29.157 13.158 27.352 1.00 85.12 290 ASN A C 1
ATOM 2074 O O . ASN A 1 290 ? -29.776 14.113 26.856 1.00 85.12 290 ASN A O 1
ATOM 2078 N N . GLU A 1 291 ? -29.216 12.932 28.665 1.00 86.50 291 GLU A N 1
ATOM 2079 C CA . GLU A 1 291 ? -29.882 13.823 29.627 1.00 86.50 291 GLU A CA 1
ATOM 2080 C C . GLU A 1 291 ? -28.920 14.452 30.642 1.00 86.50 291 GLU A C 1
ATOM 2082 O O . GLU A 1 291 ? -29.099 15.640 30.940 1.00 86.50 291 GLU A O 1
ATOM 2087 N N . GLU A 1 292 ? -27.924 13.707 31.126 1.00 88.56 292 GLU A N 1
ATOM 2088 C CA . GLU A 1 292 ? -27.060 14.097 32.254 1.00 88.56 292 GLU A CA 1
ATOM 2089 C C . GLU A 1 292 ? -25.589 13.700 32.119 1.00 88.56 292 GLU A C 1
ATOM 2091 O O . GLU A 1 292 ? -24.757 14.347 32.760 1.00 88.56 292 GLU A O 1
ATOM 2096 N N . ASP A 1 293 ? -25.282 12.731 31.260 1.00 89.56 293 ASP A N 1
ATOM 2097 C CA . ASP A 1 293 ? -23.922 12.425 30.840 1.00 89.56 293 ASP A CA 1
ATOM 2098 C C . ASP A 1 293 ? -23.360 13.532 29.923 1.00 89.56 293 ASP A C 1
ATOM 2100 O O . ASP A 1 293 ? -24.074 14.433 29.447 1.00 89.56 293 ASP A O 1
ATOM 2104 N N . ASN A 1 294 ? -22.053 13.488 29.699 1.00 89.81 294 ASN A N 1
ATOM 2105 C CA . ASN A 1 294 ? -21.360 14.237 28.665 1.00 89.81 294 ASN A CA 1
ATOM 2106 C C . ASN A 1 294 ? -20.182 13.469 28.039 1.00 89.81 294 ASN A C 1
ATOM 2108 O O . ASN A 1 294 ? -19.365 14.126 27.401 1.00 89.81 294 ASN A O 1
ATOM 2112 N N . ASP A 1 295 ? -20.011 12.186 28.332 1.00 90.94 295 ASP A N 1
ATOM 2113 C CA . ASP A 1 295 ? -18.897 11.315 27.938 1.00 90.94 295 ASP A CA 1
ATOM 2114 C C . ASP A 1 295 ? -19.536 9.915 27.769 1.00 90.94 295 ASP A C 1
ATOM 2116 O O . ASP A 1 295 ? -19.136 8.988 28.462 1.00 90.94 295 ASP A O 1
ATOM 2120 N N . ASP A 1 296 ? -20.596 9.804 26.929 1.00 91.56 296 ASP A N 1
ATOM 2121 C CA . ASP A 1 296 ? -21.547 8.660 26.799 1.00 91.56 296 ASP A CA 1
ATOM 2122 C C . ASP A 1 296 ? -20.830 7.277 26.593 1.00 91.56 296 ASP A C 1
ATOM 2124 O O . ASP A 1 296 ? -21.495 6.239 26.548 1.00 91.56 296 ASP A O 1
ATOM 2128 N N . ASP A 1 297 ? -19.502 7.194 26.423 1.00 90.94 297 ASP A N 1
ATOM 2129 C CA . ASP A 1 297 ? -18.734 5.935 26.403 1.00 90.94 297 ASP A CA 1
ATOM 2130 C C . ASP A 1 297 ? -17.473 5.874 27.317 1.00 90.94 297 ASP A C 1
ATOM 2132 O O . ASP A 1 297 ? -16.836 4.815 27.425 1.00 90.94 297 ASP A O 1
ATOM 2136 N N . ASN A 1 298 ? -17.167 6.939 28.067 1.00 91.31 298 ASN A N 1
ATOM 2137 C CA . ASN A 1 298 ? -16.017 7.082 28.974 1.00 91.31 298 ASN A CA 1
ATOM 2138 C C . ASN A 1 298 ? -14.637 6.832 28.310 1.00 91.31 298 ASN A C 1
ATOM 2140 O O . ASN A 1 298 ? -13.776 6.099 28.833 1.00 91.31 298 ASN A O 1
ATOM 2144 N N . ASP A 1 299 ? -14.373 7.483 27.175 1.00 90.94 299 ASP A N 1
ATOM 2145 C CA . ASP A 1 299 ? -13.016 7.648 26.639 1.00 90.94 299 ASP A CA 1
ATOM 2146 C C . ASP A 1 299 ? -12.246 8.784 27.351 1.00 90.94 299 ASP A C 1
ATOM 2148 O O . ASP A 1 299 ? -11.044 8.659 27.642 1.00 90.94 299 ASP A O 1
ATOM 2152 N N . GLY A 1 300 ? -12.951 9.857 27.731 1.00 89.75 300 GLY A N 1
ATOM 2153 C CA . GLY A 1 300 ? -12.394 11.088 28.287 1.00 89.75 300 GLY A CA 1
ATOM 2154 C C . GLY A 1 300 ? -12.337 12.299 27.337 1.00 89.75 300 GLY A C 1
ATOM 2155 O O . GLY A 1 300 ? -11.507 13.191 27.586 1.00 89.75 300 GLY A O 1
ATOM 2156 N N . ILE A 1 301 ? -13.175 12.354 26.296 1.00 91.00 301 ILE A N 1
ATOM 2157 C CA . ILE A 1 301 ? -13.461 13.488 25.403 1.00 91.00 301 ILE A CA 1
ATOM 2158 C C . ILE A 1 301 ? -14.969 13.793 25.466 1.00 91.00 301 ILE A C 1
ATOM 2160 O O . ILE A 1 301 ? -15.779 12.996 25.025 1.00 91.00 301 ILE A O 1
ATOM 2164 N N . ASP A 1 302 ? -15.383 14.986 25.931 1.00 91.19 302 ASP A N 1
ATOM 2165 C CA . ASP A 1 302 ? -16.828 15.252 26.032 1.00 91.19 302 ASP A CA 1
ATOM 2166 C C . ASP A 1 302 ? -17.572 15.147 24.662 1.00 91.19 302 ASP A C 1
ATOM 2168 O O . ASP A 1 302 ? -17.157 15.808 23.699 1.00 91.19 302 ASP A O 1
ATOM 2172 N N . ASP A 1 303 ? -18.772 14.538 24.648 1.00 90.00 303 ASP A N 1
ATOM 2173 C CA . ASP A 1 303 ? -19.845 14.465 23.610 1.00 90.00 303 ASP A CA 1
ATOM 2174 C C . ASP A 1 303 ? -20.008 15.710 22.710 1.00 90.00 303 ASP A C 1
ATOM 2176 O O . ASP A 1 303 ? -20.589 15.714 21.620 1.00 90.00 303 ASP A O 1
ATOM 2180 N N . THR A 1 304 ? -19.655 16.869 23.269 1.00 87.31 304 THR A N 1
ATOM 2181 C CA . THR A 1 304 ? -19.881 18.195 22.684 1.00 87.31 304 THR A CA 1
ATOM 2182 C C . THR A 1 304 ? -18.607 19.035 22.561 1.00 87.31 304 THR A C 1
ATOM 2184 O O . THR A 1 304 ? -18.681 20.218 22.194 1.00 87.31 304 THR A O 1
ATOM 2187 N N . ALA A 1 305 ? -17.451 18.442 22.869 1.00 85.38 305 ALA A N 1
ATOM 2188 C CA . ALA A 1 305 ? -16.125 19.049 22.870 1.00 85.38 305 ALA A CA 1
ATOM 2189 C C . ALA A 1 305 ? -15.263 18.646 21.660 1.00 85.38 305 ALA A C 1
ATOM 2191 O O . ALA A 1 305 ? -14.534 19.514 21.164 1.00 85.38 305 ALA A O 1
ATOM 2192 N N . GLY A 1 306 ? -15.383 17.407 21.173 1.00 82.94 306 GLY A N 1
ATOM 2193 C CA . GLY A 1 306 ? -14.660 16.887 20.000 1.00 82.94 306 GLY A CA 1
ATOM 2194 C C . GLY A 1 306 ? -15.350 15.681 19.362 1.00 82.94 306 GLY A C 1
ATOM 2195 O O . GLY A 1 306 ? -15.579 15.716 18.157 1.00 82.94 306 GLY A O 1
ATOM 2196 N N . ASP A 1 307 ? -15.755 14.748 20.221 1.00 90.88 307 ASP A N 1
ATOM 2197 C CA . ASP A 1 307 ? -16.321 13.420 19.967 1.00 90.88 307 ASP A CA 1
ATOM 2198 C C . ASP A 1 307 ? -17.162 13.229 18.680 1.00 90.88 307 ASP A C 1
ATOM 2200 O O . ASP A 1 307 ? -18.225 13.847 18.494 1.00 90.88 307 ASP A O 1
ATOM 2204 N N . ASN A 1 308 ? -16.681 12.338 17.805 1.00 90.75 308 ASN A N 1
ATOM 2205 C CA . ASN A 1 308 ? -17.351 11.864 16.592 1.00 90.75 308 ASN A CA 1
ATOM 2206 C C . ASN A 1 308 ? -18.033 10.485 16.739 1.00 90.75 308 ASN A C 1
ATOM 2208 O O . ASN A 1 308 ? -18.950 10.197 15.952 1.00 90.75 308 ASN A O 1
ATOM 2212 N N . CYS A 1 309 ? -17.687 9.685 17.756 1.00 90.62 309 CYS A N 1
ATOM 2213 C CA . CYS A 1 309 ? -18.181 8.323 17.992 1.00 90.62 309 CYS A CA 1
ATOM 2214 C C . CYS A 1 309 ? -18.828 8.116 19.389 1.00 90.62 309 CYS A C 1
ATOM 2216 O O . CYS A 1 309 ? -18.589 7.069 19.992 1.00 90.62 309 CYS A O 1
ATOM 2218 N N . PRO A 1 310 ? -19.746 8.978 19.897 1.00 89.69 310 PRO A N 1
ATOM 2219 C CA . PRO A 1 310 ? -19.951 9.140 21.347 1.00 89.69 310 PRO A CA 1
ATOM 2220 C C . PRO A 1 310 ? -20.608 7.985 22.104 1.00 89.69 310 PRO A C 1
ATOM 2222 O O . PRO A 1 310 ? -21.131 8.184 23.184 1.00 89.69 310 PRO A O 1
ATOM 2225 N N . ARG A 1 311 ? -20.797 6.813 21.497 1.00 87.38 311 ARG A N 1
ATOM 2226 C CA . ARG A 1 311 ? -21.756 5.794 21.945 1.00 87.38 311 ARG A CA 1
ATOM 2227 C C . ARG A 1 311 ? -21.369 4.361 21.587 1.00 87.38 311 ARG A C 1
ATOM 2229 O O . ARG A 1 311 ? -22.264 3.511 21.519 1.00 87.38 311 ARG A O 1
ATOM 2236 N N . ASP A 1 312 ? -20.099 4.106 21.291 1.00 81.44 312 ASP A N 1
ATOM 2237 C CA . ASP A 1 312 ? -19.650 2.819 20.752 1.00 81.44 312 ASP A CA 1
ATOM 2238 C C . ASP A 1 312 ? -18.856 1.990 21.795 1.00 81.44 312 ASP A C 1
ATOM 2240 O O . ASP A 1 312 ? -19.475 1.602 22.797 1.00 81.44 312 ASP A O 1
ATOM 2244 N N . TYR A 1 313 ? -17.577 1.626 21.609 1.00 89.19 313 TYR A N 1
ATOM 2245 C CA . TYR A 1 313 ? -16.870 0.632 22.452 1.00 89.19 313 TYR A CA 1
ATOM 2246 C C . TYR A 1 313 ? -16.450 1.088 23.875 1.00 89.19 313 TYR A C 1
ATOM 2248 O O . TYR A 1 313 ? -15.290 1.020 24.278 1.00 89.19 313 TYR A O 1
ATOM 2256 N N . ALA A 1 314 ? -17.438 1.403 24.704 1.00 90.12 314 ALA A N 1
ATOM 2257 C CA . ALA A 1 314 ? -17.313 1.964 26.047 1.00 90.12 314 ALA A CA 1
ATOM 2258 C C . ALA A 1 314 ? -16.237 1.405 27.022 1.00 90.12 314 ALA A C 1
ATOM 2260 O O . ALA A 1 314 ? -15.927 0.207 27.067 1.00 90.12 314 ALA A O 1
ATOM 2261 N N . ASN A 1 315 ? -15.815 2.272 27.958 1.00 89.44 315 ASN A N 1
ATOM 2262 C CA . ASN A 1 315 ? -14.789 2.095 29.005 1.00 89.44 315 ASN A CA 1
ATOM 2263 C C . ASN A 1 315 ? -13.348 1.912 28.473 1.00 89.44 315 ASN A C 1
ATOM 2265 O O . ASN A 1 315 ? -12.536 1.205 29.092 1.00 89.44 315 ASN A O 1
ATOM 2269 N N . TRP A 1 316 ? -13.003 2.510 27.333 1.00 90.50 316 TRP A N 1
ATOM 2270 C CA . TRP A 1 316 ? -11.681 2.357 26.706 1.00 90.50 316 TRP A CA 1
ATOM 2271 C C . TRP A 1 316 ? -10.675 3.467 27.069 1.00 90.50 316 TRP A C 1
ATOM 2273 O O . TRP A 1 316 ? -9.464 3.287 26.877 1.00 90.50 316 TRP A O 1
ATOM 2283 N N . GLY A 1 317 ? -11.141 4.549 27.700 1.00 88.88 317 GLY A N 1
ATOM 2284 C CA . GLY A 1 317 ? -10.319 5.630 28.237 1.00 88.88 317 GLY A CA 1
ATOM 2285 C C . GLY A 1 317 ? -9.397 5.244 29.407 1.00 88.88 317 GLY A C 1
ATOM 2286 O O . GLY A 1 317 ? -9.453 4.161 30.004 1.00 88.88 317 GLY A O 1
ATOM 2287 N N . LEU A 1 318 ? -8.546 6.181 29.829 1.00 90.69 318 LEU A N 1
ATOM 2288 C CA . LEU A 1 318 ? -7.634 6.012 30.966 1.00 90.69 318 LEU A CA 1
ATOM 2289 C C . LEU A 1 318 ? -8.236 6.551 32.277 1.00 90.69 318 LEU A C 1
ATOM 2291 O O . LEU A 1 318 ? -7.874 7.639 32.731 1.00 90.69 318 LEU A O 1
ATOM 2295 N N . SER A 1 319 ? -9.098 5.750 32.919 1.00 85.88 319 SER A N 1
ATOM 2296 C CA . SER A 1 319 ? -9.681 5.987 34.260 1.00 85.88 319 SER A CA 1
ATOM 2297 C C . SER A 1 319 ? -8.732 6.712 35.237 1.00 85.88 319 SER A C 1
ATOM 2299 O O . SER A 1 319 ? -7.657 6.202 35.590 1.00 85.88 319 SER A O 1
ATOM 2301 N N . ASP A 1 320 ? -9.131 7.902 35.708 1.00 83.19 320 ASP A N 1
ATOM 2302 C CA . ASP A 1 320 ? -8.293 8.763 36.564 1.00 83.19 320 ASP A CA 1
ATOM 2303 C C . ASP A 1 320 ? -8.240 8.284 38.034 1.00 83.19 320 ASP A C 1
ATOM 2305 O O . ASP A 1 320 ? -7.309 8.605 38.789 1.00 83.19 320 ASP A O 1
ATOM 2309 N N . GLY A 1 321 ? -9.210 7.450 38.423 1.00 74.62 321 GLY A N 1
ATOM 2310 C CA . GLY A 1 321 ? -9.377 6.909 39.770 1.00 74.62 321 GLY A CA 1
ATOM 2311 C C . GLY A 1 321 ? -10.261 7.747 40.704 1.00 74.62 321 GLY A C 1
ATOM 2312 O O . GLY A 1 321 ? -10.168 7.563 41.924 1.00 74.62 321 GLY A O 1
ATOM 2313 N N . SER A 1 322 ? -11.084 8.652 40.167 1.00 71.19 322 SER A N 1
ATOM 2314 C CA . SER A 1 322 ? -12.115 9.415 40.887 1.00 71.19 322 SER A CA 1
ATOM 2315 C C . SER A 1 322 ? -13.543 9.255 40.343 1.00 71.19 322 SER A C 1
ATOM 2317 O O . SER A 1 322 ? -14.450 9.842 40.926 1.00 71.19 322 SER A O 1
ATOM 2319 N N . GLY A 1 323 ? -13.725 8.447 39.295 1.00 70.19 323 GLY A N 1
ATOM 2320 C CA . GLY A 1 323 ? -14.961 8.262 38.530 1.00 70.19 323 GLY A CA 1
ATOM 2321 C C . GLY A 1 323 ? -14.568 8.231 37.056 1.00 70.19 323 GLY A C 1
ATOM 2322 O O . GLY A 1 323 ? -14.067 7.210 36.586 1.00 70.19 323 GLY A O 1
ATOM 2323 N N . GLY A 1 324 ? -14.635 9.404 36.425 1.00 78.00 324 GLY A N 1
ATOM 2324 C CA . GLY A 1 324 ? -14.326 9.634 35.014 1.00 78.00 324 GLY A CA 1
ATOM 2325 C C . GLY A 1 324 ? -12.907 9.294 34.527 1.00 78.00 324 GLY A C 1
ATOM 2326 O O . GLY A 1 324 ? -11.970 8.965 35.276 1.00 78.00 324 GLY A O 1
ATOM 2327 N N . PHE A 1 325 ? -12.776 9.381 33.207 1.00 89.12 325 PHE A N 1
ATOM 2328 C CA . PHE A 1 325 ? -11.659 8.855 32.438 1.00 89.12 325 PHE A CA 1
ATOM 2329 C C . PHE A 1 325 ? -10.751 9.991 31.909 1.00 89.12 325 PHE A C 1
ATOM 2331 O O . PHE A 1 325 ? -10.827 11.142 32.344 1.00 89.12 325 PHE A O 1
ATOM 2338 N N . ASN A 1 326 ? -9.753 9.647 31.095 1.00 90.56 326 ASN A N 1
ATOM 2339 C CA . ASN A 1 326 ? -8.906 10.604 30.377 1.00 90.56 326 ASN A CA 1
ATOM 2340 C C . ASN A 1 326 ? -8.619 9.992 29.011 1.00 90.56 326 ASN A C 1
ATOM 2342 O O . ASN A 1 326 ? -8.194 8.834 28.986 1.00 90.56 326 ASN A O 1
ATOM 2346 N N . HIS A 1 327 ? -8.707 10.804 27.957 1.00 90.25 327 HIS A N 1
ATOM 2347 C CA . HIS A 1 327 ? -8.331 10.444 26.591 1.00 90.25 327 HIS A CA 1
ATOM 2348 C C . HIS A 1 327 ? -7.148 9.464 26.503 1.00 90.25 327 HIS A C 1
ATOM 2350 O O . HIS A 1 327 ? -6.072 9.688 27.086 1.00 90.25 327 HIS A O 1
ATOM 2356 N N . ASN A 1 328 ? -7.349 8.378 25.761 1.00 90.75 328 ASN A N 1
ATOM 2357 C CA . ASN A 1 328 ? -6.388 7.296 25.599 1.00 90.75 328 ASN A CA 1
ATOM 2358 C C . ASN A 1 328 ? -5.661 7.387 24.250 1.00 90.75 328 ASN A C 1
ATOM 2360 O O . ASN A 1 328 ? -5.762 6.469 23.447 1.00 90.75 328 ASN A O 1
ATOM 2364 N N . GLY A 1 329 ? -4.877 8.460 24.058 1.00 87.12 329 GLY A N 1
ATOM 2365 C CA . GLY A 1 329 ? -4.039 8.756 22.877 1.00 87.12 329 GLY A CA 1
ATOM 2366 C C . GLY A 1 329 ? -2.962 7.712 22.520 1.00 87.12 329 GLY A C 1
ATOM 2367 O O . GLY A 1 329 ? -1.756 7.970 22.629 1.00 87.12 329 GLY A O 1
ATOM 2368 N N . SER A 1 330 ? -3.401 6.485 22.258 1.00 87.31 330 SER A N 1
ATOM 2369 C CA . SER A 1 330 ? -2.699 5.228 21.940 1.00 87.31 330 SER A CA 1
ATOM 2370 C C . SER A 1 330 ? -3.699 4.095 21.574 1.00 87.31 330 SER A C 1
ATOM 2372 O O . SER A 1 330 ? -3.297 2.926 21.571 1.00 87.31 330 SER A O 1
ATOM 2374 N N . ALA A 1 331 ? -4.982 4.436 21.411 1.00 89.19 331 ALA A N 1
ATOM 2375 C CA . ALA A 1 331 ? -6.130 3.640 20.954 1.00 89.19 331 ALA A CA 1
ATOM 2376 C C . ALA A 1 331 ? -7.204 4.571 20.316 1.00 89.19 331 ALA A C 1
ATOM 2378 O O . ALA A 1 331 ? -8.376 4.219 20.276 1.00 89.19 331 ALA A O 1
ATOM 2379 N N . ASP A 1 332 ? -6.756 5.779 19.973 1.00 90.25 332 ASP A N 1
ATOM 2380 C CA . ASP A 1 332 ? -7.399 6.956 19.374 1.00 90.25 332 ASP A CA 1
ATOM 2381 C C . ASP A 1 332 ? -6.199 7.857 19.072 1.00 90.25 332 ASP A C 1
ATOM 2383 O O . ASP A 1 332 ? -5.534 8.374 19.987 1.00 90.25 332 ASP A O 1
ATOM 2387 N N . HIS A 1 333 ? -5.795 7.896 17.812 1.00 90.19 333 HIS A N 1
ATOM 2388 C CA . HIS A 1 333 ? -4.540 8.511 17.402 1.00 90.19 333 HIS A CA 1
ATOM 2389 C C . HIS A 1 333 ? -4.696 10.002 17.062 1.00 90.19 333 HIS A C 1
ATOM 2391 O O . HIS A 1 333 ? -3.832 10.798 17.460 1.00 90.19 333 HIS A O 1
ATOM 2397 N N . ASP A 1 334 ? -5.803 10.410 16.434 1.00 88.69 334 ASP A N 1
ATOM 2398 C CA . ASP A 1 334 ? -6.073 11.800 16.035 1.00 88.69 334 ASP A CA 1
ATOM 2399 C C . ASP A 1 334 ? -6.658 12.688 17.164 1.00 88.69 334 ASP A C 1
ATOM 2401 O O . ASP A 1 334 ? -6.394 13.899 17.208 1.00 88.69 334 ASP A O 1
ATOM 2405 N N . SER A 1 335 ? -7.299 12.076 18.169 1.00 90.06 335 SER A N 1
ATOM 2406 C CA . SER A 1 335 ? -8.060 12.684 19.275 1.00 90.06 335 SER A CA 1
ATOM 2407 C C . SER A 1 335 ? -9.463 13.217 18.928 1.00 90.06 335 SER A C 1
ATOM 2409 O O . SER A 1 335 ? -9.857 14.263 19.471 1.00 90.06 335 SER A O 1
ATOM 2411 N N . ASP A 1 336 ? -10.216 12.533 18.059 1.00 89.75 336 ASP A N 1
ATOM 2412 C CA . ASP A 1 336 ? -11.619 12.831 17.732 1.00 89.75 336 ASP A CA 1
ATOM 2413 C C . ASP A 1 336 ? -12.675 12.035 18.517 1.00 89.75 336 ASP A C 1
ATOM 2415 O O . ASP A 1 336 ? -13.839 12.433 18.467 1.00 89.75 336 ASP A O 1
ATOM 2419 N N . GLY A 1 337 ? -12.290 11.006 19.284 1.00 89.25 337 GLY A N 1
ATOM 2420 C CA . GLY A 1 337 ? -13.195 10.175 20.095 1.00 89.25 337 GLY A CA 1
ATOM 2421 C C . GLY A 1 337 ? -13.635 8.851 19.452 1.00 89.25 337 GLY A C 1
ATOM 2422 O O . GLY A 1 337 ? -14.381 8.097 20.074 1.00 89.25 337 GLY A O 1
ATOM 2423 N N . CYS A 1 338 ? -13.190 8.529 18.238 1.00 91.06 338 CYS A N 1
ATOM 2424 C CA . CYS A 1 338 ? -13.303 7.184 17.671 1.00 91.06 338 CYS A CA 1
ATOM 2425 C C . CYS A 1 338 ? -12.115 6.284 18.102 1.00 91.06 338 CYS A C 1
ATOM 2427 O O . CYS A 1 338 ? -11.039 6.769 18.444 1.00 91.06 338 CYS A O 1
ATOM 2429 N N . HIS A 1 339 ? -12.316 4.956 18.156 1.00 91.19 339 HIS A N 1
ATOM 2430 C CA . HIS A 1 339 ? -11.289 4.000 18.613 1.00 91.19 339 HIS A CA 1
ATOM 2431 C C . HIS A 1 339 ? -10.657 3.228 17.443 1.00 91.19 339 HIS A C 1
ATOM 2433 O O . HIS A 1 339 ? -11.320 2.346 16.876 1.00 91.19 339 HIS A O 1
ATOM 2439 N N . ASP A 1 340 ? -9.336 3.401 17.258 1.00 88.50 340 ASP A N 1
ATOM 2440 C CA . ASP A 1 340 ? -8.485 2.828 16.192 1.00 88.50 340 ASP A CA 1
ATOM 2441 C C . ASP A 1 340 ? -8.922 1.405 15.730 1.00 88.50 340 ASP A C 1
ATOM 2443 O O . ASP A 1 340 ? -9.527 1.183 14.687 1.00 88.50 340 ASP A O 1
ATOM 2447 N N . GLU A 1 341 ? -8.677 0.362 16.549 1.00 83.38 341 GLU A N 1
ATOM 2448 C CA . GLU A 1 341 ? -8.824 -1.048 16.115 1.00 83.38 341 GLU A CA 1
ATOM 2449 C C . GLU A 1 341 ? -10.274 -1.518 15.791 1.00 83.38 341 GLU A C 1
ATOM 2451 O O . GLU A 1 341 ? -10.458 -2.713 15.504 1.00 83.38 341 GLU A O 1
ATOM 2456 N N . VAL A 1 342 ? -11.316 -0.681 15.930 1.00 82.19 342 VAL A N 1
ATOM 2457 C CA . VAL A 1 342 ? -12.710 -1.163 16.055 1.00 82.19 342 VAL A CA 1
ATOM 2458 C C . VAL A 1 342 ? -13.762 -0.371 15.276 1.00 82.19 342 VAL A C 1
ATOM 2460 O O . VAL A 1 342 ? -14.570 -1.005 14.585 1.00 82.19 342 VAL A O 1
ATOM 2463 N N . GLU A 1 343 ? -13.816 0.946 15.466 1.00 80.81 343 GLU A N 1
ATOM 2464 C CA . GLU A 1 343 ? -14.988 1.776 15.134 1.00 80.81 343 GLU A CA 1
ATOM 2465 C C . GLU A 1 343 ? -14.651 3.146 14.536 1.00 80.81 343 GLU A C 1
ATOM 2467 O O . GLU A 1 343 ? -15.557 3.767 13.974 1.00 80.81 343 GLU A O 1
ATOM 2472 N N . ASP A 1 344 ? -13.382 3.565 14.574 1.00 86.94 344 ASP A N 1
ATOM 2473 C CA . ASP A 1 344 ? -12.896 4.492 13.556 1.00 86.94 344 ASP A CA 1
ATOM 2474 C C . ASP A 1 344 ? -12.906 3.810 12.169 1.00 86.94 344 ASP A C 1
ATOM 2476 O O . ASP A 1 344 ? -12.954 2.580 12.037 1.00 86.94 344 ASP A O 1
ATOM 2480 N N . ASP A 1 345 ? -12.959 4.641 11.138 1.00 90.31 345 ASP A N 1
ATOM 2481 C CA . ASP A 1 345 ? -12.925 4.305 9.717 1.00 90.31 345 ASP A CA 1
ATOM 2482 C C . ASP A 1 345 ? -11.758 5.085 9.030 1.00 90.31 345 ASP A C 1
ATOM 2484 O O . ASP A 1 345 ? -11.627 4.928 7.817 1.00 90.31 345 ASP A O 1
ATOM 2488 N N . ASP A 1 346 ? -11.009 5.977 9.722 1.00 90.94 346 ASP A N 1
ATOM 2489 C CA . ASP A 1 346 ? -10.037 6.985 9.206 1.00 90.94 346 ASP A CA 1
ATOM 2490 C C . ASP A 1 346 ? -8.990 7.394 10.309 1.00 90.94 346 ASP A C 1
ATOM 2492 O O . ASP A 1 346 ? -8.942 8.561 10.699 1.00 90.94 346 ASP A O 1
ATOM 2496 N N . ASP A 1 347 ? -8.172 6.452 10.835 1.00 91.06 347 ASP A N 1
ATOM 2497 C CA . ASP A 1 347 ? -7.371 6.531 12.103 1.00 91.06 347 ASP A CA 1
ATOM 2498 C C . ASP A 1 347 ? -6.515 7.823 12.349 1.00 91.06 347 ASP A C 1
ATOM 2500 O O . ASP A 1 347 ? -6.157 8.115 13.499 1.00 91.06 347 ASP A O 1
ATOM 2504 N N . ASP A 1 348 ? -6.117 8.593 11.320 1.00 91.19 348 ASP A N 1
ATOM 2505 C CA . ASP A 1 348 ? -5.362 9.869 11.446 1.00 91.19 348 ASP A CA 1
ATOM 2506 C C . ASP A 1 348 ? -6.077 11.121 10.883 1.00 91.19 348 ASP A C 1
ATOM 2508 O O . ASP A 1 348 ? -5.589 12.253 11.043 1.00 91.19 348 ASP A O 1
ATOM 2512 N N . ASN A 1 349 ? -7.291 10.931 10.349 1.00 91.19 349 ASN A N 1
ATOM 2513 C CA . ASN A 1 349 ? -8.212 11.948 9.829 1.00 91.19 349 ASN A CA 1
ATOM 2514 C C . ASN A 1 349 ? -7.675 12.762 8.624 1.00 91.19 349 ASN A C 1
ATOM 2516 O O . ASN A 1 349 ? -8.073 13.921 8.411 1.00 91.19 349 ASN A O 1
ATOM 2520 N N . ASP A 1 350 ? -6.783 12.188 7.806 1.00 91.62 350 ASP A N 1
ATOM 2521 C CA . ASP A 1 350 ? -6.385 12.766 6.514 1.00 91.62 350 ASP A CA 1
ATOM 2522 C C . ASP A 1 350 ? -7.510 12.714 5.452 1.00 91.62 350 ASP A C 1
ATOM 2524 O O . ASP A 1 350 ? -7.547 13.554 4.539 1.00 91.62 350 ASP A O 1
ATOM 2528 N N . GLY A 1 351 ? -8.474 11.797 5.605 1.00 90.69 351 GLY A N 1
ATOM 2529 C CA . GLY A 1 351 ? -9.600 11.597 4.696 1.00 90.69 351 GLY A CA 1
ATOM 2530 C C . GLY A 1 351 ? -9.502 10.375 3.771 1.00 90.69 351 GLY A C 1
ATOM 2531 O O . GLY A 1 351 ? -10.352 10.251 2.871 1.00 90.69 351 GLY A O 1
ATOM 2532 N N . VAL A 1 352 ? -8.505 9.506 3.952 1.00 92.38 352 VAL A N 1
ATOM 2533 C CA . VAL A 1 352 ? -8.384 8.171 3.356 1.00 92.38 352 VAL A CA 1
ATOM 2534 C C . VAL A 1 352 ? -8.722 7.130 4.422 1.00 92.38 352 VAL A C 1
ATOM 2536 O O . VAL A 1 352 ? -7.947 6.850 5.322 1.00 92.38 352 VAL A O 1
ATOM 2539 N N . ASN A 1 353 ? -9.886 6.493 4.283 1.00 93.19 353 ASN A N 1
ATOM 2540 C CA . ASN A 1 353 ? -10.295 5.426 5.199 1.00 93.19 353 ASN A CA 1
ATOM 2541 C C . ASN A 1 353 ? -9.271 4.273 5.244 1.00 93.19 353 ASN A C 1
ATOM 2543 O O . ASN A 1 353 ? -8.771 3.894 4.187 1.00 93.19 353 ASN A O 1
ATOM 2547 N N . ASP A 1 354 ? -9.050 3.604 6.380 1.00 91.19 354 ASP A N 1
ATOM 2548 C CA . ASP A 1 354 ? -8.047 2.517 6.473 1.00 91.19 354 ASP A CA 1
ATOM 2549 C C . ASP A 1 354 ? -8.445 1.291 5.639 1.00 91.19 354 ASP A C 1
ATOM 2551 O O . ASP A 1 354 ? -7.608 0.569 5.082 1.00 91.19 354 ASP A O 1
ATOM 2555 N N . PHE A 1 355 ? -9.755 1.029 5.550 1.00 91.38 355 PHE A N 1
ATOM 2556 C CA . PHE A 1 355 ? -10.296 -0.150 4.882 1.00 91.38 355 PHE A CA 1
ATOM 2557 C C . PHE A 1 355 ? -11.504 0.136 3.985 1.00 91.38 355 PHE A C 1
ATOM 2559 O O . PHE A 1 355 ? -12.489 0.772 4.351 1.00 91.38 355 PHE A O 1
ATOM 2566 N N . ASP A 1 356 ? -11.511 -0.487 2.805 1.00 89.25 356 ASP A N 1
ATOM 2567 C CA . ASP A 1 356 ? -12.704 -0.552 1.967 1.00 89.25 356 ASP A CA 1
ATOM 2568 C C . ASP A 1 356 ? -13.789 -1.454 2.594 1.00 89.25 356 ASP A C 1
ATOM 2570 O O . ASP A 1 356 ? -13.532 -2.393 3.348 1.00 89.25 356 ASP A O 1
ATOM 2574 N N . SER A 1 357 ? -15.037 -1.269 2.151 1.00 87.25 357 SER A N 1
ATOM 2575 C CA . SER A 1 357 ? -16.208 -2.076 2.547 1.00 87.25 357 SER A CA 1
ATOM 2576 C C . SER A 1 357 ? -16.130 -3.604 2.292 1.00 87.25 357 SER A C 1
ATOM 2578 O O . SER A 1 357 ? -17.103 -4.328 2.553 1.00 87.25 357 SER A O 1
ATOM 2580 N N . LEU A 1 358 ? -15.028 -4.115 1.733 1.00 91.12 358 LEU A N 1
ATOM 2581 C CA . LEU A 1 358 ? -14.719 -5.531 1.517 1.00 91.12 358 LEU A CA 1
ATOM 2582 C C . LEU A 1 358 ? -13.497 -6.010 2.332 1.00 91.12 358 LEU A C 1
ATOM 2584 O O . LEU A 1 358 ? -13.225 -7.217 2.317 1.00 91.12 358 LEU A O 1
ATOM 2588 N N . GLY A 1 359 ? -12.813 -5.117 3.054 1.00 84.50 359 GLY A N 1
ATOM 2589 C CA . GLY A 1 359 ? -11.601 -5.379 3.830 1.00 84.50 359 GLY A CA 1
ATOM 2590 C C . GLY A 1 359 ? -10.319 -5.398 2.994 1.00 84.50 359 GLY A C 1
ATOM 2591 O O . GLY A 1 359 ? -9.419 -6.189 3.291 1.00 84.50 359 GLY A O 1
ATOM 2592 N N . ALA A 1 360 ? -10.252 -4.616 1.913 1.00 88.38 360 ALA A N 1
ATOM 2593 C CA . ALA A 1 360 ? -8.977 -4.202 1.331 1.00 88.38 360 ALA A CA 1
ATOM 2594 C C . ALA A 1 360 ? -8.427 -3.005 2.117 1.00 88.38 360 ALA A C 1
ATOM 2596 O O . ALA A 1 360 ? -9.209 -2.141 2.491 1.00 88.38 360 ALA A O 1
ATOM 2597 N N . VAL A 1 361 ? -7.112 -2.978 2.345 1.00 90.19 361 VAL A N 1
ATOM 2598 C CA . VAL A 1 361 ? -6.402 -1.784 2.834 1.00 90.19 361 VAL A CA 1
ATOM 2599 C C . VAL A 1 361 ? -6.613 -0.658 1.819 1.00 90.19 361 VAL A C 1
ATOM 2601 O O . VAL A 1 361 ? -6.572 -0.931 0.613 1.00 90.19 361 VAL A O 1
ATOM 2604 N N . LEU A 1 362 ? -6.886 0.543 2.314 1.00 91.31 362 LEU A N 1
ATOM 2605 C CA . LEU A 1 362 ? -6.959 1.781 1.549 1.00 91.31 362 LEU A CA 1
ATOM 2606 C C . LEU A 1 362 ? -5.838 2.706 2.037 1.00 91.31 362 LEU A C 1
ATOM 2608 O O . LEU A 1 362 ? -4.890 2.844 1.275 1.00 91.31 362 LEU A O 1
ATOM 2612 N N . ASP A 1 363 ? -5.863 3.168 3.295 1.00 92.75 363 ASP A N 1
ATOM 2613 C CA . ASP A 1 363 ? -4.673 3.775 3.916 1.00 92.75 363 ASP A CA 1
ATOM 2614 C C . ASP A 1 363 ? -3.628 2.721 4.349 1.00 92.75 363 ASP A C 1
ATOM 2616 O O . ASP A 1 363 ? -3.934 1.731 5.027 1.00 92.75 363 ASP A O 1
ATOM 2620 N N . ARG A 1 364 ? -2.368 2.919 3.954 1.00 92.56 364 ARG A N 1
ATOM 2621 C CA . ARG A 1 364 ? -1.195 2.132 4.368 1.00 92.56 364 ARG A CA 1
ATOM 2622 C C . ARG A 1 364 ? -0.458 2.691 5.588 1.00 92.56 364 ARG A C 1
ATOM 2624 O O . ARG A 1 364 ? 0.322 1.943 6.196 1.00 92.56 364 ARG A O 1
ATOM 2631 N N . CYS A 1 365 ? -0.736 3.929 5.980 1.00 92.50 365 CYS A N 1
ATOM 2632 C CA . CYS A 1 365 ? -0.174 4.651 7.113 1.00 92.50 365 CYS A CA 1
ATOM 2633 C C . CYS A 1 365 ? -1.208 5.036 8.206 1.00 92.50 365 CYS A C 1
ATOM 2635 O O . CYS A 1 365 ? -0.993 6.069 8.838 1.00 92.50 365 CYS A O 1
ATOM 2637 N N . PRO A 1 366 ? -2.193 4.177 8.574 1.00 90.94 366 PRO A N 1
ATOM 2638 C CA . PRO A 1 366 ? -3.389 4.540 9.363 1.00 90.94 366 PRO A CA 1
ATOM 2639 C C . PRO A 1 366 ? -3.122 5.374 10.617 1.00 90.94 366 PRO A C 1
ATOM 2641 O O . PRO A 1 366 ? -3.838 6.313 10.904 1.00 90.94 366 PRO A O 1
ATOM 2644 N N . THR A 1 367 ? -2.037 5.119 11.354 1.00 90.88 367 THR A N 1
ATOM 2645 C CA . THR A 1 367 ? -1.634 5.981 12.480 1.00 90.88 367 THR A CA 1
ATOM 2646 C C . THR A 1 367 ? -0.498 6.942 12.078 1.00 90.88 367 THR A C 1
ATOM 2648 O O . THR A 1 367 ? 0.624 6.819 12.595 1.00 90.88 367 THR A O 1
ATOM 2651 N N . GLY A 1 368 ? -0.764 7.845 11.127 1.00 89.44 368 GLY A N 1
ATOM 2652 C CA . GLY A 1 368 ? 0.197 8.747 10.462 1.00 89.44 368 GLY A CA 1
ATOM 2653 C C . GLY A 1 368 ? 0.491 10.077 11.184 1.00 89.44 368 GLY A C 1
ATOM 2654 O O . GLY A 1 368 ? 0.437 10.170 12.419 1.00 89.44 368 GLY A O 1
ATOM 2655 N N . MET A 1 369 ? 0.848 11.135 10.444 1.00 91.19 369 MET A N 1
ATOM 2656 C CA . MET A 1 369 ? 0.999 12.498 10.972 1.00 91.19 369 MET A CA 1
ATOM 2657 C C . MET A 1 369 ? -0.204 13.411 10.710 1.00 91.19 369 MET A C 1
ATOM 2659 O O . MET A 1 369 ? -0.245 14.131 9.715 1.00 91.19 369 MET A O 1
ATOM 2663 N N . LEU A 1 370 ? -1.007 13.583 11.760 1.00 91.06 370 LEU A N 1
ATOM 2664 C CA . LEU A 1 370 ? -2.082 14.573 11.921 1.00 91.06 370 LEU A CA 1
ATOM 2665 C C . LEU A 1 370 ? -1.804 15.993 11.359 1.00 91.06 370 LEU A C 1
ATOM 2667 O O . LEU A 1 370 ? -0.661 16.461 11.277 1.00 91.06 370 LEU A O 1
ATOM 2671 N N . ASP A 1 371 ? -2.888 16.765 11.164 1.00 88.50 371 ASP A N 1
ATOM 2672 C CA . ASP A 1 371 ? -2.916 18.171 10.682 1.00 88.50 371 ASP A CA 1
ATOM 2673 C C . ASP A 1 371 ? -2.667 18.327 9.142 1.00 88.50 371 ASP A C 1
ATOM 2675 O O . ASP A 1 371 ? -2.287 19.416 8.677 1.00 88.50 371 ASP A O 1
ATOM 2679 N N . TRP A 1 372 ? -2.917 17.280 8.333 1.00 92.75 372 TRP A N 1
ATOM 2680 C CA . TRP A 1 372 ? -2.837 17.269 6.850 1.00 92.75 372 TRP A CA 1
ATOM 2681 C C . TRP A 1 372 ? -4.124 16.734 6.166 1.00 92.75 372 TRP A C 1
ATOM 2683 O O . TRP A 1 372 ? -5.177 16.802 6.787 1.00 92.75 372 TRP A O 1
ATOM 2693 N N . VAL A 1 373 ? -4.050 16.382 4.868 1.00 91.75 373 VAL A N 1
ATOM 2694 C CA . VAL A 1 373 ? -5.025 15.603 4.060 1.00 91.75 373 VAL A CA 1
ATOM 2695 C C . VAL A 1 373 ? -4.337 15.080 2.782 1.00 91.75 373 VAL A C 1
ATOM 2697 O O . VAL A 1 373 ? -3.509 15.809 2.212 1.00 91.75 373 VAL A O 1
ATOM 2700 N N . SER A 1 374 ? -4.744 13.919 2.271 1.00 93.06 374 SER A N 1
ATOM 2701 C CA . SER A 1 374 ? -4.354 13.378 0.962 1.00 93.06 374 SER A CA 1
ATOM 2702 C C . SER A 1 374 ? -4.735 14.324 -0.189 1.00 93.06 374 SER A C 1
ATOM 2704 O O . SER A 1 374 ? -5.808 14.948 -0.214 1.00 93.06 374 SER A O 1
ATOM 2706 N N . ASP A 1 375 ? -3.822 14.480 -1.156 1.00 92.06 375 ASP A N 1
ATOM 2707 C CA . ASP A 1 375 ? -4.051 15.205 -2.415 1.00 92.06 375 ASP A CA 1
ATOM 2708 C C . ASP A 1 375 ? -3.045 14.710 -3.485 1.00 92.06 375 ASP A C 1
ATOM 2710 O O . ASP A 1 375 ? -1.874 15.111 -3.396 1.00 92.06 375 ASP A O 1
ATOM 2714 N N . PRO A 1 376 ? -3.483 13.963 -4.534 1.00 90.75 376 PRO A N 1
ATOM 2715 C CA . PRO A 1 376 ? -2.671 13.396 -5.642 1.00 90.75 376 PRO A CA 1
ATOM 2716 C C . PRO A 1 376 ? -2.096 14.452 -6.608 1.00 90.75 376 PRO A C 1
ATOM 2718 O O . PRO A 1 376 ? -2.024 14.311 -7.834 1.00 90.75 376 PRO A O 1
ATOM 2721 N N . VAL A 1 377 ? -1.744 15.605 -6.048 1.00 86.12 377 VAL A N 1
ATOM 2722 C CA . VAL A 1 377 ? -1.091 16.755 -6.669 1.00 86.12 377 VAL A CA 1
ATOM 2723 C C . VAL A 1 377 ? 0.065 17.270 -5.776 1.00 86.12 377 VAL A C 1
ATOM 2725 O O . VAL A 1 377 ? 0.719 18.253 -6.148 1.00 86.12 377 VAL A O 1
ATOM 2728 N N . GLY A 1 378 ? 0.355 16.609 -4.641 1.00 85.38 378 GLY A N 1
ATOM 2729 C CA . GLY A 1 378 ? 1.617 16.731 -3.892 1.00 85.38 378 GLY A CA 1
ATOM 2730 C C . GLY A 1 378 ? 1.495 16.806 -2.364 1.00 85.38 378 GLY A C 1
ATOM 2731 O O . GLY A 1 378 ? 2.015 17.771 -1.784 1.00 85.38 378 GLY A O 1
ATOM 2732 N N . THR A 1 379 ? 0.806 15.840 -1.748 1.00 92.44 379 THR A N 1
ATOM 2733 C CA . THR A 1 379 ? 0.998 15.465 -0.327 1.00 92.44 379 THR A CA 1
ATOM 2734 C C . THR A 1 379 ? 0.898 13.959 -0.069 1.00 92.44 379 THR A C 1
ATOM 2736 O O . THR A 1 379 ? 1.549 13.503 0.866 1.00 92.44 379 THR A O 1
ATOM 2739 N N . ASP A 1 380 ? 0.079 13.267 -0.858 1.00 94.00 380 ASP A N 1
ATOM 2740 C CA . ASP A 1 380 ? 0.013 11.815 -1.090 1.00 94.00 380 ASP A CA 1
ATOM 2741 C C . ASP A 1 380 ? -0.131 11.724 -2.615 1.00 94.00 380 ASP A C 1
ATOM 2743 O O . ASP A 1 380 ? -1.045 12.360 -3.153 1.00 94.00 380 ASP A O 1
ATOM 2747 N N . HIS A 1 381 ? 0.804 11.097 -3.331 1.00 93.19 381 HIS A N 1
ATOM 2748 C CA . HIS A 1 381 ? 0.810 11.090 -4.797 1.00 93.19 381 HIS A CA 1
ATOM 2749 C C . HIS A 1 381 ? 0.008 9.931 -5.420 1.00 93.19 381 HIS A C 1
ATOM 2751 O O . HIS A 1 381 ? -0.575 10.133 -6.495 1.00 93.19 381 HIS A O 1
ATOM 2757 N N . ASP A 1 382 ? -0.047 8.757 -4.784 1.00 91.94 382 ASP A N 1
ATOM 2758 C CA . ASP A 1 382 ? -0.637 7.540 -5.359 1.00 91.94 382 ASP A CA 1
ATOM 2759 C C . ASP A 1 382 ? -2.074 7.220 -4.909 1.00 91.94 382 ASP A C 1
ATOM 2761 O O . ASP A 1 382 ? -2.743 6.411 -5.563 1.00 91.94 382 ASP A O 1
ATOM 2765 N N . GLU A 1 383 ? -2.585 7.956 -3.920 1.00 92.38 383 GLU A N 1
ATOM 2766 C CA . GLU A 1 383 ? -3.860 7.747 -3.226 1.00 92.38 383 GLU A CA 1
ATOM 2767 C C . GLU A 1 383 ? -3.840 6.537 -2.244 1.00 92.38 383 GLU A C 1
ATOM 2769 O O . GLU A 1 383 ? -4.884 5.892 -2.076 1.00 92.38 383 GLU A O 1
ATOM 2774 N N . ASP A 1 384 ? -2.696 6.217 -1.601 1.00 92.12 384 ASP A N 1
ATOM 2775 C CA . ASP A 1 384 ? -2.563 5.181 -0.543 1.00 92.12 384 ASP A CA 1
ATOM 2776 C C . ASP A 1 384 ? -2.588 5.670 0.917 1.00 92.12 384 ASP A C 1
ATOM 2778 O O . ASP A 1 384 ? -2.469 4.833 1.813 1.00 92.12 384 ASP A O 1
ATOM 2782 N N . GLY A 1 385 ? -2.748 6.976 1.161 1.00 92.06 385 GLY A N 1
ATOM 2783 C CA . GLY A 1 385 ? -2.831 7.575 2.503 1.00 92.06 385 GLY A CA 1
ATOM 2784 C C . GLY A 1 385 ? -1.493 7.755 3.241 1.00 92.06 385 GLY A C 1
ATOM 2785 O O . GLY A 1 385 ? -1.412 8.536 4.189 1.00 92.06 385 GLY A O 1
ATOM 2786 N N . CYS A 1 386 ? -0.388 7.162 2.780 1.00 93.75 386 CYS A N 1
ATOM 2787 C CA . CYS A 1 386 ? 0.937 7.558 3.242 1.00 93.75 386 CYS A CA 1
ATOM 2788 C C . CYS A 1 386 ? 1.352 8.921 2.659 1.00 93.75 386 CYS A C 1
ATOM 2790 O O . CYS A 1 386 ? 0.946 9.349 1.580 1.00 93.75 386 CYS A O 1
ATOM 2792 N N . ARG A 1 387 ? 2.184 9.652 3.411 1.00 93.88 387 ARG A N 1
ATOM 2793 C CA . ARG A 1 387 ? 2.527 11.046 3.104 1.00 93.88 387 ARG A CA 1
ATOM 2794 C C . ARG A 1 387 ? 3.946 11.195 2.539 1.00 93.88 387 ARG A C 1
ATOM 2796 O O . ARG A 1 387 ? 4.901 11.034 3.315 1.00 93.88 387 ARG A O 1
ATOM 2803 N N . ASP A 1 388 ? 4.076 11.658 1.281 1.00 92.19 388 ASP A N 1
ATOM 2804 C CA . ASP A 1 388 ? 5.328 11.714 0.472 1.00 92.19 388 ASP A CA 1
ATOM 2805 C C . ASP A 1 388 ? 6.573 12.198 1.256 1.00 92.19 388 ASP A C 1
ATOM 2807 O O . ASP A 1 388 ? 7.731 11.847 1.047 1.00 92.19 388 ASP A O 1
ATOM 2811 N N . ALA A 1 389 ? 6.362 13.182 2.131 1.00 89.50 389 ALA A N 1
ATOM 2812 C CA . ALA A 1 389 ? 7.447 14.011 2.644 1.00 89.50 389 ALA A CA 1
ATOM 2813 C C . ALA A 1 389 ? 8.122 13.475 3.919 1.00 89.50 389 ALA A C 1
ATOM 2815 O O . ALA A 1 389 ? 9.139 14.043 4.342 1.00 89.50 389 ALA A O 1
ATOM 2816 N N . ASP A 1 390 ? 7.523 12.483 4.581 1.00 87.75 390 ASP A N 1
ATOM 2817 C CA . ASP A 1 390 ? 7.898 12.073 5.939 1.00 87.75 390 ASP A CA 1
ATOM 2818 C C . ASP A 1 390 ? 7.623 10.583 6.250 1.00 87.75 390 ASP A C 1
ATOM 2820 O O . ASP A 1 390 ? 8.333 10.028 7.099 1.00 87.75 390 ASP A O 1
ATOM 2824 N N . GLU A 1 391 ? 6.602 9.965 5.639 1.00 91.62 391 GLU A N 1
ATOM 2825 C CA . GLU A 1 391 ? 6.011 8.705 6.125 1.00 91.62 391 GLU A CA 1
ATOM 2826 C C . GLU A 1 391 ? 5.865 7.616 5.068 1.00 91.62 391 GLU A C 1
ATOM 2828 O O . GLU A 1 391 ? 6.164 6.465 5.405 1.00 91.62 391 GLU A O 1
ATOM 2833 N N . ASP A 1 392 ? 5.523 7.962 3.823 1.00 91.62 392 ASP A N 1
ATOM 2834 C CA . ASP A 1 392 ? 5.740 7.024 2.721 1.00 91.62 392 ASP A CA 1
ATOM 2835 C C . ASP A 1 392 ? 7.239 6.866 2.425 1.00 91.62 392 ASP A C 1
ATOM 2837 O O . ASP A 1 392 ? 8.050 7.749 2.729 1.00 91.62 392 ASP A O 1
ATOM 2841 N N . TRP A 1 393 ? 7.599 5.703 1.884 1.00 91.12 393 TRP A N 1
ATOM 2842 C CA . TRP A 1 393 ? 8.938 5.346 1.417 1.00 91.12 393 TRP A CA 1
ATOM 2843 C C . TRP A 1 393 ? 8.897 4.785 -0.023 1.00 91.12 393 TRP A C 1
ATOM 2845 O O . TRP A 1 393 ? 9.807 4.020 -0.343 1.00 91.12 393 TRP A O 1
ATOM 2855 N N . ASP A 1 394 ? 7.825 4.997 -0.798 1.00 92.81 394 ASP A N 1
ATOM 2856 C CA . ASP A 1 394 ? 7.487 4.333 -2.079 1.00 92.81 394 ASP A CA 1
ATOM 2857 C C . ASP A 1 394 ? 6.467 5.217 -2.860 1.00 92.81 394 ASP A C 1
ATOM 2859 O O . ASP A 1 394 ? 5.401 4.727 -3.226 1.00 92.81 394 ASP A O 1
ATOM 2863 N N . ASP A 1 395 ? 6.770 6.518 -3.071 1.00 92.81 395 ASP A N 1
ATOM 2864 C CA . ASP A 1 395 ? 5.811 7.611 -3.407 1.00 92.81 395 ASP A CA 1
ATOM 2865 C C . ASP A 1 395 ? 4.891 7.375 -4.651 1.00 92.81 395 ASP A C 1
ATOM 2867 O O . ASP A 1 395 ? 3.963 8.156 -4.886 1.00 92.81 395 ASP A O 1
ATOM 2871 N N . ASP A 1 396 ? 5.146 6.370 -5.505 1.00 92.44 396 ASP A N 1
ATOM 2872 C CA . ASP A 1 396 ? 4.292 6.000 -6.662 1.00 92.44 396 ASP A CA 1
ATOM 2873 C C . ASP A 1 396 ? 3.722 4.562 -6.623 1.00 92.44 396 ASP A C 1
ATOM 2875 O O . ASP A 1 396 ? 2.834 4.207 -7.420 1.00 92.44 396 ASP A O 1
ATOM 2879 N N . ASN A 1 397 ? 4.192 3.763 -5.662 1.00 92.69 397 ASN A N 1
ATOM 2880 C CA . ASN A 1 397 ? 3.835 2.374 -5.405 1.00 92.69 397 ASN A CA 1
ATOM 2881 C C . ASN A 1 397 ? 4.074 1.362 -6.539 1.00 92.69 397 ASN A C 1
ATOM 2883 O O . ASN A 1 397 ? 3.383 0.333 -6.624 1.00 92.69 397 ASN A O 1
ATOM 2887 N N . ASP A 1 398 ? 5.092 1.569 -7.377 1.00 93.12 398 ASP A N 1
ATOM 2888 C CA . ASP A 1 398 ? 5.633 0.496 -8.213 1.00 93.12 398 ASP A CA 1
ATOM 2889 C C . ASP A 1 398 ? 6.339 -0.622 -7.402 1.00 93.12 398 ASP A C 1
ATOM 2891 O O . ASP A 1 398 ? 6.466 -1.757 -7.887 1.00 93.12 398 ASP A O 1
ATOM 2895 N N . GLY A 1 399 ? 6.727 -0.347 -6.148 1.00 91.62 399 GLY A N 1
ATOM 2896 C CA . GLY A 1 399 ? 7.410 -1.271 -5.242 1.00 91.62 399 GLY A CA 1
ATOM 2897 C C . GLY A 1 399 ? 8.929 -1.073 -5.119 1.00 91.62 399 GLY A C 1
ATOM 2898 O O . GLY A 1 399 ? 9.595 -1.916 -4.491 1.00 91.62 399 GLY A O 1
ATOM 2899 N N . VAL A 1 400 ? 9.485 -0.009 -5.702 1.00 93.06 400 VAL A N 1
ATOM 2900 C CA . VAL A 1 400 ? 10.860 0.465 -5.526 1.00 93.06 400 VAL A CA 1
ATOM 2901 C C . VAL A 1 400 ? 10.851 1.666 -4.584 1.00 93.06 400 VAL A C 1
ATOM 2903 O O . VAL A 1 400 ? 10.534 2.785 -4.954 1.00 93.06 400 VAL A O 1
ATOM 2906 N N . HIS A 1 401 ? 11.298 1.443 -3.347 1.00 93.38 401 HIS A N 1
ATOM 2907 C CA . HIS A 1 401 ? 11.445 2.530 -2.380 1.00 93.38 401 HIS A CA 1
ATOM 2908 C C . HIS A 1 401 ? 12.278 3.704 -2.927 1.00 93.38 401 HIS A C 1
ATOM 2910 O O . HIS A 1 401 ? 13.354 3.450 -3.464 1.00 93.38 401 HIS A O 1
ATOM 2916 N N . ASP A 1 402 ? 11.920 4.968 -2.674 1.00 92.25 402 ASP A N 1
ATOM 2917 C CA . ASP A 1 402 ? 12.682 6.123 -3.202 1.00 92.25 402 ASP A CA 1
ATOM 2918 C C . ASP A 1 402 ? 14.088 6.228 -2.600 1.00 92.25 402 ASP A C 1
ATOM 2920 O O . ASP A 1 402 ? 15.044 6.659 -3.256 1.00 92.25 402 ASP A O 1
ATOM 2924 N N . LEU A 1 403 ? 14.235 5.850 -1.324 1.00 93.00 403 LEU A N 1
ATOM 2925 C CA . LEU A 1 403 ? 15.474 6.015 -0.564 1.00 93.00 403 LEU A CA 1
ATOM 2926 C C . LEU A 1 403 ? 15.911 4.754 0.189 1.00 93.00 403 LEU A C 1
ATOM 2928 O O . LEU A 1 403 ? 15.197 4.165 1.000 1.00 93.00 403 LEU A O 1
ATOM 2932 N N . ASP A 1 404 ? 17.190 4.408 0.035 1.00 89.12 404 ASP A N 1
ATOM 2933 C CA . ASP A 1 404 ? 17.851 3.426 0.886 1.00 89.12 404 ASP A CA 1
ATOM 2934 C C . ASP A 1 404 ? 18.063 3.960 2.318 1.00 89.12 404 ASP A C 1
ATOM 2936 O O . ASP A 1 404 ? 18.165 5.158 2.587 1.00 89.12 404 ASP A O 1
ATOM 2940 N N . SER A 1 405 ? 18.267 3.032 3.258 1.00 87.81 405 SER A N 1
ATOM 2941 C CA . SER A 1 405 ? 18.565 3.300 4.681 1.00 87.81 405 SER A CA 1
ATOM 2942 C C . SER A 1 405 ? 19.838 4.131 4.989 1.00 87.81 405 SER A C 1
ATOM 2944 O O . SER A 1 405 ? 20.273 4.194 6.146 1.00 87.81 405 SER A O 1
ATOM 2946 N N . SER A 1 406 ? 20.490 4.705 3.975 1.00 93.00 406 SER A N 1
ATOM 2947 C CA . SER A 1 406 ? 21.664 5.580 4.046 1.00 93.00 406 SER A CA 1
ATOM 2948 C C . SER A 1 406 ? 21.512 6.869 3.213 1.00 93.00 406 SER A C 1
ATOM 2950 O O . SER A 1 406 ? 22.532 7.504 2.921 1.00 93.00 406 SER A O 1
ATOM 2952 N N . ASP A 1 407 ? 20.279 7.264 2.880 1.00 88.19 407 ASP A N 1
ATOM 2953 C CA . ASP A 1 407 ? 19.909 8.443 2.082 1.00 88.19 407 ASP A CA 1
ATOM 2954 C C . ASP A 1 407 ? 20.436 8.394 0.621 1.00 88.19 407 ASP A C 1
ATOM 2956 O O . ASP A 1 407 ? 20.769 9.435 0.042 1.00 88.19 407 ASP A O 1
ATOM 2960 N N . ASN A 1 408 ? 20.583 7.199 0.027 1.00 90.69 408 ASN A N 1
ATOM 2961 C CA . ASN A 1 408 ? 20.845 7.052 -1.412 1.00 90.69 408 ASN A CA 1
ATOM 2962 C C . ASN A 1 408 ? 19.522 6.851 -2.153 1.00 90.69 408 ASN A C 1
ATOM 2964 O O . ASN A 1 408 ? 18.697 6.071 -1.694 1.00 90.69 408 ASN A O 1
ATOM 2968 N N . ILE A 1 409 ? 19.373 7.513 -3.300 1.00 91.38 409 ILE A N 1
ATOM 2969 C CA . ILE A 1 409 ? 18.242 7.315 -4.211 1.00 91.38 409 ILE A CA 1
ATOM 2970 C C . ILE A 1 409 ? 18.253 5.865 -4.720 1.00 91.38 409 ILE A C 1
ATOM 2972 O O . ILE A 1 409 ? 19.337 5.333 -4.996 1.00 91.38 409 ILE A O 1
ATOM 2976 N N . LEU A 1 410 ? 17.073 5.251 -4.758 1.00 91.56 410 LEU A N 1
ATOM 2977 C CA . LEU A 1 410 ? 16.814 3.896 -5.237 1.00 91.56 410 LEU A CA 1
ATOM 2978 C C . LEU A 1 410 ? 15.869 3.943 -6.444 1.00 91.56 410 LEU A C 1
ATOM 2980 O O . LEU A 1 410 ? 16.321 3.525 -7.501 1.00 91.56 410 LEU A O 1
ATOM 2984 N N . ASP A 1 411 ? 14.673 4.532 -6.307 1.00 93.44 411 ASP A N 1
ATOM 2985 C CA . ASP A 1 411 ? 13.864 4.986 -7.452 1.00 93.44 411 ASP A CA 1
ATOM 2986 C C . ASP A 1 411 ? 14.394 6.333 -7.997 1.00 93.44 411 ASP A C 1
ATOM 2988 O O . ASP A 1 411 ? 14.462 7.330 -7.268 1.00 93.44 411 ASP A O 1
ATOM 2992 N N . LEU A 1 412 ? 14.806 6.377 -9.267 1.00 92.38 412 LEU A N 1
ATOM 2993 C CA . LEU A 1 412 ? 15.296 7.575 -9.960 1.00 92.38 412 LEU A CA 1
ATOM 2994 C C . LEU A 1 412 ? 14.189 8.455 -10.576 1.00 92.38 412 LEU A C 1
ATOM 2996 O O . LEU A 1 412 ? 14.469 9.624 -10.888 1.00 92.38 412 LEU A O 1
ATOM 3000 N N . CYS A 1 413 ? 12.961 7.949 -10.688 1.00 91.62 413 CYS A N 1
ATOM 3001 C CA . CYS A 1 413 ? 11.785 8.615 -11.243 1.00 91.62 413 CYS A CA 1
ATOM 3002 C C . CYS A 1 413 ? 10.787 9.162 -10.198 1.00 91.62 413 CYS A C 1
ATOM 3004 O O . CYS A 1 413 ? 10.010 10.053 -10.562 1.00 91.62 413 CYS A O 1
ATOM 3006 N N . SER A 1 414 ? 10.839 8.723 -8.932 1.00 90.94 414 SER A N 1
ATOM 3007 C CA . SER A 1 414 ? 9.957 9.133 -7.813 1.00 90.94 414 SER A CA 1
ATOM 3008 C C . SER A 1 414 ? 9.543 10.623 -7.851 1.00 90.94 414 SER A C 1
ATOM 3010 O O . SER A 1 414 ? 10.400 11.523 -7.945 1.00 90.94 414 SER A O 1
ATOM 3012 N N . PRO A 1 415 ? 8.229 10.936 -7.801 1.00 89.56 415 PRO A N 1
ATOM 3013 C CA . PRO A 1 415 ? 7.096 10.029 -7.577 1.00 89.56 415 PRO A CA 1
ATOM 3014 C C . PRO A 1 415 ? 6.458 9.491 -8.882 1.00 89.56 415 PRO A C 1
ATOM 3016 O O . PRO A 1 415 ? 5.248 9.336 -8.940 1.00 89.56 415 PRO A O 1
ATOM 3019 N N . GLY A 1 416 ? 7.221 9.298 -9.966 1.00 90.75 416 GLY A N 1
ATOM 3020 C CA . GLY A 1 416 ? 6.820 8.472 -11.122 1.00 90.75 416 GLY A CA 1
ATOM 3021 C C . GLY A 1 416 ? 5.413 8.691 -11.718 1.00 90.75 416 GLY A C 1
ATOM 3022 O O . GLY A 1 416 ? 4.940 9.825 -11.898 1.00 90.75 416 GLY A O 1
ATOM 3023 N N . ALA A 1 417 ? 4.754 7.574 -12.049 1.00 91.94 417 ALA A N 1
ATOM 3024 C CA . ALA A 1 417 ? 3.366 7.534 -12.494 1.00 91.94 417 ALA A CA 1
ATOM 3025 C C . ALA A 1 417 ? 2.693 6.208 -12.128 1.00 91.94 417 ALA A C 1
ATOM 3027 O O . ALA A 1 417 ? 2.863 5.172 -12.771 1.00 91.94 417 ALA A O 1
ATOM 3028 N N . THR A 1 418 ? 1.779 6.326 -11.184 1.00 91.81 418 THR A N 1
ATOM 3029 C CA . THR A 1 418 ? 1.230 5.261 -10.349 1.00 91.81 418 THR A CA 1
ATOM 3030 C C . THR A 1 418 ? 0.459 4.148 -11.075 1.00 91.81 418 THR A C 1
ATOM 3032 O O . THR A 1 418 ? -0.057 4.285 -12.194 1.00 91.81 418 THR A O 1
ATOM 3035 N N . GLY A 1 419 ? 0.301 3.010 -10.387 1.00 89.25 419 GLY A N 1
ATOM 3036 C CA . GLY A 1 419 ? -0.600 1.923 -10.801 1.00 89.25 419 GLY A CA 1
ATOM 3037 C C . GLY A 1 419 ? 0.004 0.882 -11.753 1.00 89.25 419 GLY A C 1
ATOM 3038 O O . GLY A 1 419 ? -0.733 0.206 -12.488 1.00 89.25 419 GLY A O 1
ATOM 3039 N N . TRP A 1 420 ? 1.327 0.742 -11.729 1.00 93.88 420 TRP A N 1
ATOM 3040 C CA . TRP A 1 420 ? 2.109 -0.322 -12.365 1.00 93.88 420 TRP A CA 1
ATOM 3041 C C . TRP A 1 420 ? 2.868 -1.116 -11.280 1.00 93.88 420 TRP A C 1
ATOM 3043 O O . TRP A 1 420 ? 2.354 -1.210 -10.171 1.00 93.88 420 TRP A O 1
ATOM 3053 N N . LEU A 1 421 ? 3.975 -1.787 -11.618 1.00 93.25 421 LEU A N 1
ATOM 3054 C CA . LEU A 1 421 ? 4.936 -2.395 -10.682 1.00 93.25 421 LEU A CA 1
ATOM 3055 C C . LEU A 1 421 ? 6.296 -2.538 -11.390 1.00 93.25 421 LEU A C 1
ATOM 3057 O O . LEU A 1 421 ? 6.304 -2.949 -12.559 1.00 93.25 421 LEU A O 1
ATOM 3061 N N . SER A 1 422 ? 7.407 -2.341 -10.678 1.00 93.31 422 SER A N 1
ATOM 3062 C CA . SER A 1 422 ? 8.736 -2.751 -11.154 1.00 93.31 422 SER A CA 1
ATOM 3063 C C . SER A 1 422 ? 8.830 -4.282 -11.252 1.00 93.31 422 SER A C 1
ATOM 3065 O O . SER A 1 422 ? 8.643 -5.028 -10.279 1.00 93.31 422 SER A O 1
ATOM 3067 N N . ASP A 1 423 ? 9.093 -4.781 -12.463 1.00 91.44 423 ASP A N 1
ATOM 3068 C CA . ASP A 1 423 ? 9.595 -6.133 -12.726 1.00 91.44 423 ASP A CA 1
ATOM 3069 C C . ASP A 1 423 ? 10.388 -6.164 -14.041 1.00 91.44 423 ASP A C 1
ATOM 3071 O O . ASP A 1 423 ? 10.236 -5.255 -14.849 1.00 91.44 423 ASP A O 1
ATOM 3075 N N . GLU A 1 424 ? 11.159 -7.244 -14.275 1.00 87.88 424 GLU A N 1
ATOM 3076 C CA . GLU A 1 424 ? 12.036 -7.512 -15.447 1.00 87.88 424 GLU A CA 1
ATOM 3077 C C . GLU A 1 424 ? 11.373 -7.339 -16.852 1.00 87.88 424 GLU A C 1
ATOM 3079 O O . GLU A 1 424 ? 11.957 -7.723 -17.873 1.00 87.88 424 GLU A O 1
ATOM 3084 N N . THR A 1 425 ? 10.122 -6.872 -16.936 1.00 88.81 425 THR A N 1
ATOM 3085 C CA . THR A 1 425 ? 9.354 -6.585 -18.155 1.00 88.81 425 THR A CA 1
ATOM 3086 C C . THR A 1 425 ? 8.651 -5.213 -18.193 1.00 88.81 425 THR A C 1
ATOM 3088 O O . THR A 1 425 ? 7.916 -4.966 -19.158 1.00 88.81 425 THR A O 1
ATOM 3091 N N . THR A 1 426 ? 8.848 -4.358 -17.182 1.00 91.88 426 THR A N 1
ATOM 3092 C CA . THR A 1 426 ? 8.311 -2.980 -17.085 1.00 91.88 426 THR A CA 1
ATOM 3093 C C . THR A 1 426 ? 9.244 -1.956 -16.425 1.00 91.88 426 THR A C 1
ATOM 3095 O O . THR A 1 426 ? 9.007 -0.768 -16.633 1.00 91.88 426 THR A O 1
ATOM 3098 N N . ASP A 1 427 ? 10.228 -2.420 -15.652 1.00 92.94 427 ASP A N 1
ATOM 3099 C CA . ASP A 1 427 ? 11.442 -1.715 -15.211 1.00 92.94 427 ASP A CA 1
ATOM 3100 C C . ASP A 1 427 ? 12.592 -2.713 -15.441 1.00 92.94 427 ASP A C 1
ATOM 3102 O O . ASP A 1 427 ? 12.671 -3.772 -14.799 1.00 92.94 427 ASP A O 1
ATOM 3106 N N . ARG A 1 428 ? 13.407 -2.465 -16.467 1.00 90.56 428 ARG A N 1
ATOM 3107 C CA . ARG A 1 428 ? 14.382 -3.443 -16.974 1.00 90.56 428 ARG A CA 1
ATOM 3108 C C . ARG A 1 428 ? 15.716 -3.434 -16.230 1.00 90.56 428 ARG A C 1
ATOM 3110 O O . ARG A 1 428 ? 16.311 -4.514 -16.105 1.00 90.56 428 ARG A O 1
ATOM 3117 N N . ASP A 1 429 ? 16.202 -2.283 -15.775 1.00 90.25 429 ASP A N 1
ATOM 3118 C CA . ASP A 1 429 ? 17.484 -2.164 -15.064 1.00 90.25 429 ASP A CA 1
ATOM 3119 C C . ASP A 1 429 ? 17.337 -2.289 -13.531 1.00 90.25 429 ASP A C 1
ATOM 3121 O O . ASP A 1 429 ? 18.222 -2.861 -12.872 1.00 90.25 429 ASP A O 1
ATOM 3125 N N . GLY A 1 430 ? 16.173 -1.916 -12.991 1.00 91.12 430 GLY A N 1
ATOM 3126 C CA . GLY A 1 430 ? 15.833 -1.957 -11.574 1.00 91.12 430 GLY A CA 1
ATOM 3127 C C . GLY A 1 430 ? 15.991 -0.621 -10.840 1.00 91.12 430 GLY A C 1
ATOM 3128 O O . GLY A 1 430 ? 16.304 -0.667 -9.642 1.00 91.12 430 GLY A O 1
ATOM 3129 N N . ASP A 1 431 ? 15.851 0.524 -11.521 1.00 91.12 431 ASP A N 1
ATOM 3130 C CA . ASP A 1 431 ? 15.966 1.876 -10.953 1.00 91.12 431 ASP A CA 1
ATOM 3131 C C . ASP A 1 431 ? 14.638 2.595 -10.665 1.00 91.12 431 ASP A C 1
ATOM 3133 O O . ASP A 1 431 ? 14.688 3.761 -10.279 1.00 91.12 431 ASP A O 1
ATOM 3137 N N . GLY A 1 432 ? 13.481 1.939 -10.818 1.00 91.88 432 GLY A N 1
ATOM 3138 C CA . GLY A 1 432 ? 12.156 2.528 -10.560 1.00 91.88 432 GLY A CA 1
ATOM 3139 C C . GLY A 1 432 ? 11.588 3.401 -11.690 1.00 91.88 432 GLY A C 1
ATOM 3140 O O . GLY A 1 432 ? 10.420 3.787 -11.648 1.00 91.88 432 GLY A O 1
ATOM 3141 N N . CYS A 1 433 ? 12.344 3.676 -12.757 1.00 93.00 433 CYS A N 1
ATOM 3142 C CA . CYS A 1 433 ? 11.781 4.276 -13.962 1.00 93.00 433 CYS A CA 1
ATOM 3143 C C . CYS A 1 433 ? 11.055 3.231 -14.833 1.00 93.00 433 CYS A C 1
ATOM 3145 O O . CYS A 1 433 ? 11.431 2.064 -14.920 1.00 93.00 433 CYS A O 1
ATOM 3147 N N . ARG A 1 434 ? 9.972 3.648 -15.509 1.00 93.94 434 ARG A N 1
ATOM 3148 C CA . ARG A 1 434 ? 9.178 2.759 -16.375 1.00 93.94 434 ARG A CA 1
ATOM 3149 C C . ARG A 1 434 ? 9.618 2.827 -17.841 1.00 93.94 434 ARG A C 1
ATOM 3151 O O . ARG A 1 434 ? 9.421 3.881 -18.461 1.00 93.94 434 ARG A O 1
ATOM 3158 N N . ASP A 1 435 ? 9.960 1.664 -18.425 1.00 91.88 435 ASP A N 1
ATOM 3159 C CA . ASP A 1 435 ? 10.315 1.393 -19.848 1.00 91.88 435 ASP A CA 1
ATOM 3160 C C . ASP A 1 435 ? 9.405 2.086 -20.909 1.00 91.88 435 ASP A C 1
ATOM 3162 O O . ASP A 1 435 ? 9.668 2.119 -22.113 1.00 91.88 435 ASP A O 1
ATOM 3166 N N . LEU A 1 436 ? 8.194 2.507 -20.526 1.00 90.69 436 LEU A N 1
ATOM 3167 C CA . LEU A 1 436 ? 7.136 2.894 -21.464 1.00 90.69 436 LEU A CA 1
ATOM 3168 C C . LEU A 1 436 ? 7.097 4.392 -21.788 1.00 90.69 436 LEU A C 1
ATOM 3170 O O . LEU A 1 436 ? 6.698 4.754 -22.905 1.00 90.69 436 LEU A O 1
ATOM 3174 N N . ASP A 1 437 ? 7.366 5.246 -20.801 1.00 89.19 437 ASP A N 1
ATOM 3175 C CA . ASP A 1 437 ? 7.126 6.690 -20.900 1.00 89.19 437 ASP A CA 1
ATOM 3176 C C . ASP A 1 437 ? 7.820 7.583 -19.853 1.00 89.19 437 ASP A C 1
ATOM 3178 O O . ASP A 1 437 ? 7.572 8.795 -19.878 1.00 89.19 437 ASP A O 1
ATOM 3182 N N . GLU A 1 438 ? 8.673 7.037 -18.977 1.00 92.75 438 GLU A N 1
ATOM 3183 C CA . GLU A 1 438 ? 9.338 7.809 -17.908 1.00 92.75 438 GLU A CA 1
ATOM 3184 C C . GLU A 1 438 ? 10.846 7.582 -17.828 1.00 92.75 438 GLU A C 1
ATOM 3186 O O . GLU A 1 438 ? 11.569 8.548 -17.573 1.00 92.75 438 GLU A O 1
ATOM 3191 N N . ASP A 1 439 ? 11.309 6.374 -18.157 1.00 91.00 439 ASP A N 1
ATOM 3192 C CA . ASP A 1 439 ? 12.697 6.165 -18.559 1.00 91.00 439 ASP A CA 1
ATOM 3193 C C . ASP A 1 439 ? 12.980 6.763 -19.964 1.00 91.00 439 ASP A C 1
ATOM 3195 O O . ASP A 1 439 ? 12.069 7.007 -20.765 1.00 91.00 439 ASP A O 1
ATOM 3199 N N . ASP A 1 440 ? 14.257 7.037 -20.229 1.00 90.88 440 ASP A N 1
ATOM 3200 C CA . ASP A 1 440 ? 14.872 7.438 -21.505 1.00 90.88 440 ASP A CA 1
ATOM 3201 C C . ASP A 1 440 ? 16.162 6.581 -21.765 1.00 90.88 440 ASP A C 1
ATOM 3203 O O . ASP A 1 440 ? 16.875 6.898 -22.721 1.00 90.88 440 ASP A O 1
ATOM 3207 N N . ASP A 1 441 ? 16.525 5.595 -20.910 1.00 91.06 441 ASP A N 1
ATOM 3208 C CA . ASP A 1 441 ? 17.788 4.802 -20.860 1.00 91.06 441 ASP A CA 1
ATOM 3209 C C . ASP A 1 441 ? 17.535 3.311 -20.441 1.00 91.06 441 ASP A C 1
ATOM 3211 O O . ASP A 1 441 ? 18.245 2.774 -19.593 1.00 91.06 441 ASP A O 1
ATOM 3215 N N . ASP A 1 442 ? 16.535 2.653 -21.060 1.00 90.75 442 ASP A N 1
ATOM 3216 C CA . ASP A 1 442 ? 15.831 1.384 -20.691 1.00 90.75 442 ASP A CA 1
ATOM 3217 C C . ASP A 1 442 ? 16.639 0.234 -20.007 1.00 90.75 442 ASP A C 1
ATOM 3219 O O . ASP A 1 442 ? 16.040 -0.613 -19.351 1.00 90.75 442 ASP A O 1
ATOM 3223 N N . ASP A 1 443 ? 17.961 0.078 -20.204 1.00 90.19 443 ASP A N 1
ATOM 3224 C CA . ASP A 1 443 ? 18.792 -0.996 -19.593 1.00 90.19 443 ASP A CA 1
ATOM 3225 C C . ASP A 1 443 ? 19.934 -0.501 -18.668 1.00 90.19 443 ASP A C 1
ATOM 3227 O O . ASP A 1 443 ? 20.718 -1.300 -18.126 1.00 90.19 443 ASP A O 1
ATOM 3231 N N . GLY A 1 444 ? 19.987 0.810 -18.425 1.00 90.19 444 GLY A N 1
ATOM 3232 C CA . GLY A 1 444 ? 20.877 1.452 -17.459 1.00 90.19 444 GLY A CA 1
ATOM 3233 C C . GLY A 1 444 ? 22.351 1.522 -17.875 1.00 90.19 444 GLY A C 1
ATOM 3234 O O . GLY A 1 444 ? 23.215 1.817 -17.036 1.00 90.19 444 GLY A O 1
ATOM 3235 N N . ASP A 1 445 ? 22.693 1.241 -19.138 1.00 90.56 445 ASP A N 1
ATOM 3236 C CA . ASP A 1 445 ? 24.081 1.302 -19.606 1.00 90.56 445 ASP A CA 1
ATOM 3237 C C . ASP A 1 445 ? 24.606 2.737 -19.845 1.00 90.56 445 ASP A C 1
ATOM 3239 O O . ASP A 1 445 ? 25.829 2.960 -19.805 1.00 90.56 445 ASP A O 1
ATOM 3243 N N . GLY A 1 446 ? 23.712 3.720 -20.010 1.00 88.88 446 GLY A N 1
ATOM 3244 C CA . GLY A 1 446 ? 24.029 5.130 -20.237 1.00 88.88 446 GLY A CA 1
ATOM 3245 C C . GLY A 1 446 ? 23.858 5.625 -21.682 1.00 88.88 446 GLY A C 1
ATOM 3246 O O . GLY A 1 446 ? 24.334 6.735 -21.988 1.00 88.88 446 GLY A O 1
ATOM 3247 N N . ILE A 1 447 ? 23.249 4.833 -22.571 1.00 90.12 447 ILE A N 1
ATOM 3248 C CA . ILE A 1 447 ? 22.913 5.170 -23.959 1.00 90.12 447 ILE A CA 1
ATOM 3249 C C . ILE A 1 447 ? 21.389 5.208 -24.133 1.00 90.12 447 ILE A C 1
ATOM 3251 O O . ILE A 1 447 ? 20.729 4.197 -24.311 1.00 90.12 447 ILE A O 1
ATOM 3255 N N . ILE A 1 448 ? 20.840 6.424 -24.192 1.00 91.12 448 ILE A N 1
ATOM 3256 C CA . ILE A 1 448 ? 19.391 6.648 -24.316 1.00 91.12 448 ILE A CA 1
ATOM 3257 C C . ILE A 1 448 ? 18.725 5.876 -25.476 1.00 91.12 448 ILE A C 1
ATOM 3259 O O . ILE A 1 448 ? 19.264 5.876 -26.587 1.00 91.12 448 ILE A O 1
ATOM 3263 N N . ASP A 1 449 ? 17.503 5.355 -25.308 1.00 88.44 449 ASP A N 1
ATOM 3264 C CA . ASP A 1 449 ? 16.811 4.472 -26.288 1.00 88.44 449 ASP A CA 1
ATOM 3265 C C . ASP A 1 449 ? 16.500 5.103 -27.658 1.00 88.44 449 ASP A C 1
ATOM 3267 O O . ASP A 1 449 ? 16.158 4.435 -28.637 1.00 88.44 449 ASP A O 1
ATOM 3271 N N . THR A 1 450 ? 16.664 6.421 -27.792 1.00 86.50 450 THR A N 1
ATOM 3272 C CA . THR A 1 450 ? 16.642 7.091 -29.109 1.00 86.50 450 THR A CA 1
ATOM 3273 C C . THR A 1 450 ? 17.948 6.956 -29.905 1.00 86.50 450 THR A C 1
ATOM 3275 O O . THR A 1 450 ? 18.020 7.428 -31.050 1.00 86.50 450 THR A O 1
ATOM 3278 N N . VAL A 1 451 ? 18.964 6.348 -29.291 1.00 87.38 451 VAL A N 1
ATOM 3279 C CA . VAL A 1 451 ? 20.277 5.988 -29.831 1.00 87.38 451 VAL A CA 1
ATOM 3280 C C . VAL A 1 451 ? 20.510 4.483 -29.694 1.00 87.38 451 VAL A C 1
ATOM 3282 O O . VAL A 1 451 ? 20.989 3.923 -30.675 1.00 87.38 451 VAL A O 1
ATOM 3285 N N . ASP A 1 452 ? 20.134 3.867 -28.562 1.00 87.44 452 ASP A N 1
ATOM 3286 C CA . ASP A 1 452 ? 20.351 2.433 -28.321 1.00 87.44 452 ASP A CA 1
ATOM 3287 C C . ASP A 1 452 ? 19.662 1.518 -29.356 1.00 87.44 452 ASP A C 1
ATOM 3289 O O . ASP A 1 452 ? 18.527 1.753 -29.800 1.00 87.44 452 ASP A O 1
ATOM 3293 N N . GLY A 1 453 ? 20.386 0.478 -29.765 1.00 81.31 453 GLY A N 1
ATOM 3294 C CA . GLY A 1 453 ? 19.928 -0.601 -30.624 1.00 81.31 453 GLY A CA 1
ATOM 3295 C C . GLY A 1 453 ? 19.261 -1.775 -29.895 1.00 81.31 453 GLY A C 1
ATOM 3296 O O . GLY A 1 453 ? 18.408 -2.430 -30.518 1.00 81.31 453 GLY A O 1
ATOM 3297 N N . CYS A 1 454 ? 19.619 -2.083 -28.638 1.00 85.81 454 CYS A N 1
ATOM 3298 C CA . CYS A 1 454 ? 19.183 -3.323 -27.982 1.00 85.81 454 CYS A CA 1
ATOM 3299 C C . CYS A 1 454 ? 19.154 -3.359 -26.435 1.00 85.81 454 CYS A C 1
ATOM 3301 O O . CYS A 1 454 ? 19.757 -4.226 -25.807 1.00 85.81 454 CYS A O 1
ATOM 3303 N N . PHE A 1 455 ? 18.246 -2.581 -25.855 1.00 84.44 455 PHE A N 1
ATOM 3304 C CA . PHE A 1 455 ? 17.705 -2.665 -24.492 1.00 84.44 455 PHE A CA 1
ATOM 3305 C C . PHE A 1 455 ? 17.192 -4.069 -24.087 1.00 84.44 455 PHE A C 1
ATOM 3307 O O . PHE A 1 455 ? 15.991 -4.368 -24.120 1.00 84.44 455 PHE A O 1
ATOM 3314 N N . VAL A 1 456 ? 18.103 -4.985 -23.725 1.00 81.19 456 VAL A N 1
ATOM 3315 C CA . VAL A 1 456 ? 17.782 -6.368 -23.316 1.00 81.19 456 VAL A CA 1
ATOM 3316 C C . VAL A 1 456 ? 18.592 -6.870 -22.101 1.00 81.19 456 VAL A C 1
ATOM 3318 O O . VAL A 1 456 ? 18.003 -7.565 -21.265 1.00 81.19 456 VAL A O 1
ATOM 3321 N N . GLN A 1 457 ? 19.880 -6.539 -21.937 1.00 87.94 457 GLN A N 1
ATOM 3322 C CA . GLN A 1 457 ? 20.765 -7.124 -20.909 1.00 87.94 457 GLN A CA 1
ATOM 3323 C C . GLN A 1 457 ? 21.337 -6.102 -19.914 1.00 87.94 457 GLN A C 1
ATOM 3325 O O . GLN A 1 457 ? 22.549 -6.048 -19.676 1.00 87.94 457 GLN A O 1
ATOM 3330 N N . ALA A 1 458 ? 20.421 -5.489 -19.171 1.00 87.19 458 ALA A N 1
ATOM 3331 C CA . ALA A 1 458 ? 20.659 -4.484 -18.140 1.00 87.19 458 ALA A CA 1
ATOM 3332 C C . ALA A 1 458 ? 21.806 -4.740 -17.137 1.00 87.19 458 ALA A C 1
ATOM 3334 O O . ALA A 1 458 ? 22.225 -5.880 -16.867 1.00 87.19 458 ALA A O 1
ATOM 3335 N N . GLY A 1 459 ? 22.279 -3.656 -16.513 1.00 82.81 459 GLY A N 1
ATOM 3336 C CA . GLY A 1 459 ? 23.228 -3.693 -15.391 1.00 82.81 459 GLY A CA 1
ATOM 3337 C C . GLY A 1 459 ? 24.709 -3.758 -15.794 1.00 82.81 459 GLY A C 1
ATOM 3338 O O . GLY A 1 459 ? 25.537 -4.370 -15.098 1.00 82.81 459 GLY A O 1
ATOM 3339 N N . TRP A 1 460 ? 25.053 -3.143 -16.924 1.00 90.25 460 TRP A N 1
ATOM 3340 C CA . TRP A 1 460 ? 26.419 -2.928 -17.411 1.00 90.25 460 TRP A CA 1
ATOM 3341 C C . TRP A 1 460 ? 26.653 -1.423 -17.658 1.00 90.25 460 TRP A C 1
ATOM 3343 O O . TRP A 1 460 ? 26.175 -0.637 -16.852 1.00 90.25 460 TRP A O 1
ATOM 3353 N N . VAL A 1 461 ? 27.503 -1.030 -18.618 1.00 90.75 461 VAL A N 1
ATOM 3354 C CA . VAL A 1 461 ? 27.760 0.373 -19.024 1.00 90.75 461 VAL A CA 1
ATOM 3355 C C . VAL A 1 461 ? 28.386 0.370 -20.428 1.00 90.75 461 VAL A C 1
ATOM 3357 O O . VAL A 1 461 ? 29.410 -0.314 -20.602 1.00 90.75 461 VAL A O 1
ATOM 3360 N N . SER A 1 462 ? 27.901 1.192 -21.364 1.00 91.81 462 SER A N 1
ATOM 3361 C CA . SER A 1 462 ? 28.548 1.406 -22.669 1.00 91.81 462 SER A CA 1
ATOM 3362 C C . SER A 1 462 ? 29.958 1.945 -22.461 1.00 91.81 462 SER A C 1
ATOM 3364 O O . SER A 1 462 ? 30.214 2.976 -21.819 1.00 91.81 462 SER A O 1
ATOM 3366 N N . THR A 1 463 ? 30.934 1.227 -23.009 1.00 90.50 463 THR A N 1
ATOM 3367 C CA . THR A 1 463 ? 32.317 1.692 -23.092 1.00 90.50 463 THR A CA 1
ATOM 3368 C C . THR A 1 463 ? 32.985 1.072 -24.316 1.00 90.50 463 THR A C 1
ATOM 3370 O O . THR A 1 463 ? 32.698 -0.091 -24.565 1.00 90.50 463 THR A O 1
ATOM 3373 N N . PRO A 1 464 ? 33.981 1.733 -24.958 1.00 90.19 464 PRO A N 1
ATOM 3374 C CA . PRO A 1 464 ? 34.811 1.192 -26.061 1.00 90.19 464 PRO A CA 1
ATOM 3375 C C . PRO A 1 464 ? 35.719 -0.021 -25.723 1.00 90.19 464 PRO A C 1
ATOM 3377 O O . PRO A 1 464 ? 36.915 -0.033 -26.034 1.00 90.19 464 PRO A O 1
ATOM 3380 N N . LEU A 1 465 ? 35.182 -0.979 -24.968 1.00 88.88 465 LEU A N 1
ATOM 3381 C CA . LEU A 1 465 ? 35.704 -2.265 -24.489 1.00 88.88 465 LEU A CA 1
ATOM 3382 C C . LEU A 1 465 ? 34.566 -3.286 -24.194 1.00 88.88 465 LEU A C 1
ATOM 3384 O O . LEU A 1 465 ? 34.873 -4.375 -23.698 1.00 88.88 465 LEU A O 1
ATOM 3388 N N . THR A 1 466 ? 33.301 -2.883 -24.362 1.00 90.75 466 THR A N 1
ATOM 3389 C CA . THR A 1 466 ? 32.054 -3.617 -24.057 1.00 90.75 466 THR A CA 1
ATOM 3390 C C . THR A 1 466 ? 30.919 -3.289 -25.034 1.00 90.75 466 THR A C 1
ATOM 3392 O O . THR A 1 466 ? 30.011 -4.096 -25.158 1.00 90.75 466 THR A O 1
ATOM 3395 N N . ASP A 1 467 ? 30.997 -2.129 -25.677 1.00 91.44 467 ASP A N 1
ATOM 3396 C CA . ASP A 1 467 ? 30.244 -1.644 -26.835 1.00 91.44 467 ASP A CA 1
ATOM 3397 C C . ASP A 1 467 ? 31.314 -0.951 -27.708 1.00 91.44 467 ASP A C 1
ATOM 3399 O O . ASP A 1 467 ? 31.993 -0.025 -27.240 1.00 91.44 467 ASP A O 1
ATOM 3403 N N . HIS A 1 468 ? 31.609 -1.478 -28.900 1.00 91.19 468 HIS A N 1
ATOM 3404 C CA . HIS A 1 468 ? 32.737 -1.005 -29.718 1.00 91.19 468 HIS A CA 1
ATOM 3405 C C . HIS A 1 468 ? 32.354 0.135 -30.670 1.00 91.19 468 HIS A C 1
ATOM 3407 O O . HIS A 1 468 ? 33.159 1.063 -30.820 1.00 91.19 468 HIS A O 1
ATOM 3413 N N . ASP A 1 469 ? 31.157 0.113 -31.260 1.00 89.56 469 ASP A N 1
ATOM 3414 C CA . ASP A 1 469 ? 30.684 1.132 -32.206 1.00 89.56 469 ASP A CA 1
ATOM 3415 C C . ASP A 1 469 ? 30.117 2.394 -31.509 1.00 89.56 469 ASP A C 1
ATOM 3417 O O . ASP A 1 469 ? 30.382 3.524 -31.952 1.00 89.56 469 ASP A O 1
ATOM 3421 N N . GLY A 1 470 ? 29.463 2.224 -30.357 1.00 89.56 470 GLY A N 1
ATOM 3422 C CA . GLY A 1 470 ? 28.822 3.267 -29.562 1.00 89.56 470 GLY A CA 1
ATOM 3423 C C . GLY A 1 470 ? 27.302 3.388 -29.737 1.00 89.56 470 GLY A C 1
ATOM 3424 O O . GLY A 1 470 ? 26.785 4.477 -29.453 1.00 89.56 470 GLY A O 1
ATOM 3425 N N . ASP A 1 471 ? 26.610 2.362 -30.244 1.00 89.38 471 ASP A N 1
ATOM 3426 C CA . ASP A 1 471 ? 25.153 2.313 -30.438 1.00 89.38 471 ASP A CA 1
ATOM 3427 C C . ASP A 1 471 ? 24.372 1.636 -29.305 1.00 89.38 471 ASP A C 1
ATOM 3429 O O . ASP A 1 471 ? 23.170 1.469 -29.446 1.00 89.38 471 ASP A O 1
ATOM 3433 N N . GLY A 1 472 ? 25.017 1.335 -28.171 1.00 89.31 472 GLY A N 1
ATOM 3434 C CA . GLY A 1 472 ? 24.376 0.750 -26.986 1.00 89.31 472 GLY A CA 1
ATOM 3435 C C . GLY A 1 472 ? 24.326 -0.779 -26.991 1.00 89.31 472 GLY A C 1
ATOM 3436 O O . GLY A 1 472 ? 24.175 -1.385 -25.935 1.00 89.31 472 GLY A O 1
ATOM 3437 N N . CYS A 1 473 ? 24.572 -1.447 -28.121 1.00 91.06 473 CYS A N 1
ATOM 3438 C CA . CYS A 1 473 ? 24.610 -2.905 -28.138 1.00 91.06 473 CYS A CA 1
ATOM 3439 C C . CYS A 1 473 ? 25.895 -3.514 -27.543 1.00 91.06 473 CYS A C 1
ATOM 3441 O O . CYS A 1 473 ? 27.010 -3.005 -27.673 1.00 91.06 473 CYS A O 1
ATOM 3443 N N . ARG A 1 474 ? 25.744 -4.657 -26.850 1.00 91.50 474 ARG A N 1
ATOM 3444 C CA . ARG A 1 474 ? 26.848 -5.300 -26.118 1.00 91.50 474 ARG A CA 1
ATOM 3445 C C . ARG A 1 474 ? 27.574 -6.396 -26.899 1.00 91.50 474 ARG A C 1
ATOM 3447 O O . ARG A 1 474 ? 27.050 -7.510 -27.028 1.00 91.50 474 ARG A O 1
ATOM 3454 N N . ASP A 1 475 ? 28.848 -6.108 -27.185 1.00 90.69 475 ASP A N 1
ATOM 3455 C CA . ASP A 1 475 ? 30.002 -6.888 -27.703 1.00 90.69 475 ASP A CA 1
ATOM 3456 C C . ASP A 1 475 ? 30.017 -8.438 -27.648 1.00 90.69 475 ASP A C 1
ATOM 3458 O O . ASP A 1 475 ? 30.918 -9.076 -28.199 1.00 90.69 475 ASP A O 1
ATOM 3462 N N . MET A 1 476 ? 29.228 -9.076 -26.780 1.00 88.94 476 MET A N 1
ATOM 3463 C CA . MET A 1 476 ? 29.469 -10.465 -26.364 1.00 88.94 476 MET A CA 1
ATOM 3464 C C . MET A 1 476 ? 28.229 -11.342 -26.179 1.00 88.94 476 MET A C 1
ATOM 3466 O O . MET A 1 476 ? 28.387 -12.541 -25.901 1.00 88.94 476 MET A O 1
ATOM 3470 N N . ASP A 1 477 ? 27.028 -10.785 -26.316 1.00 86.31 477 ASP A N 1
ATOM 3471 C CA . ASP A 1 477 ? 25.767 -11.533 -26.257 1.00 86.31 477 ASP A CA 1
ATOM 3472 C C . ASP A 1 477 ? 24.529 -10.814 -26.826 1.00 86.31 477 ASP A C 1
ATOM 3474 O O . ASP A 1 477 ? 23.535 -11.506 -27.063 1.00 86.31 477 ASP A O 1
ATOM 3478 N N . GLU A 1 478 ? 24.593 -9.503 -27.075 1.00 89.00 478 GLU A N 1
ATOM 3479 C CA . GLU A 1 478 ? 23.446 -8.676 -27.485 1.00 89.00 478 GLU A CA 1
ATOM 3480 C C . GLU A 1 478 ? 23.591 -8.163 -28.923 1.00 89.00 478 GLU A C 1
ATOM 3482 O O . GLU A 1 478 ? 22.634 -8.230 -29.697 1.00 89.00 478 GLU A O 1
ATOM 3487 N N . ASP A 1 479 ? 24.799 -7.717 -29.286 1.00 89.81 479 ASP A N 1
ATOM 3488 C CA . ASP A 1 479 ? 25.130 -7.315 -30.651 1.00 89.81 479 ASP A CA 1
ATOM 3489 C C . ASP A 1 479 ? 25.312 -8.530 -31.592 1.00 89.81 479 ASP A C 1
ATOM 3491 O O . ASP A 1 479 ? 25.721 -9.622 -31.182 1.00 89.81 479 ASP A O 1
ATOM 3495 N N . ASP A 1 480 ? 24.996 -8.320 -32.870 1.00 91.69 480 ASP A N 1
ATOM 3496 C CA . ASP A 1 480 ? 25.234 -9.215 -34.013 1.00 91.69 480 ASP A CA 1
ATOM 3497 C C . ASP A 1 480 ? 26.176 -8.534 -35.059 1.00 91.69 480 ASP A C 1
ATOM 3499 O O . ASP A 1 480 ? 26.420 -9.129 -36.116 1.00 91.69 480 ASP A O 1
ATOM 3503 N N . ASN A 1 481 ? 26.629 -7.287 -34.827 1.00 91.12 481 ASN A N 1
ATOM 3504 C CA . ASN A 1 481 ? 27.355 -6.409 -35.761 1.00 91.12 481 ASN A CA 1
ATOM 3505 C C . ASN A 1 481 ? 28.317 -5.428 -35.033 1.00 91.12 481 ASN A C 1
ATOM 3507 O O . ASN A 1 481 ? 28.154 -4.216 -35.153 1.00 91.12 481 ASN A O 1
ATOM 3511 N N . ASP A 1 482 ? 29.321 -5.959 -34.332 1.00 91.75 482 ASP A N 1
ATOM 3512 C CA . ASP A 1 482 ? 30.208 -5.318 -33.339 1.00 91.75 482 ASP A CA 1
ATOM 3513 C C . ASP A 1 482 ? 30.814 -3.925 -33.695 1.00 91.75 482 ASP A C 1
ATOM 3515 O O . ASP A 1 482 ? 31.241 -3.199 -32.791 1.00 91.75 482 ASP A O 1
ATOM 3519 N N . ASP A 1 483 ? 30.933 -3.545 -34.976 1.00 91.44 483 ASP A N 1
ATOM 3520 C CA . ASP A 1 483 ? 31.380 -2.214 -35.438 1.00 91.44 483 ASP A CA 1
ATOM 3521 C C . ASP A 1 483 ? 30.406 -1.494 -36.398 1.00 91.44 483 ASP A C 1
ATOM 3523 O O . ASP A 1 483 ? 30.686 -0.409 -36.919 1.00 91.44 483 ASP A O 1
ATOM 3527 N N . ASN A 1 484 ? 29.216 -2.059 -36.576 1.00 90.81 484 ASN A N 1
ATOM 3528 C CA . ASN A 1 484 ? 28.086 -1.479 -37.293 1.00 90.81 484 ASN A CA 1
ATOM 3529 C C . ASN A 1 484 ? 28.338 -1.192 -38.794 1.00 90.81 484 ASN A C 1
ATOM 3531 O O . ASN A 1 484 ? 27.712 -0.307 -39.397 1.00 90.81 484 ASN A O 1
ATOM 3535 N N . ASP A 1 485 ? 29.253 -1.938 -39.422 1.00 90.94 485 ASP A N 1
ATOM 3536 C CA . ASP A 1 485 ? 29.476 -1.935 -40.872 1.00 90.94 485 ASP A CA 1
ATOM 3537 C C . ASP A 1 485 ? 28.397 -2.758 -41.654 1.00 90.94 485 ASP A C 1
ATOM 3539 O O . ASP A 1 485 ? 27.378 -3.178 -41.086 1.00 90.94 485 ASP A O 1
ATOM 3543 N N . PRO A 1 486 ? 28.484 -2.905 -42.997 1.00 88.75 486 PRO A N 1
ATOM 3544 C CA . PRO A 1 486 ? 27.562 -3.723 -43.793 1.00 88.75 486 PRO A CA 1
ATOM 3545 C C . PRO A 1 486 ? 27.521 -5.252 -43.525 1.00 88.75 486 PRO A C 1
ATOM 3547 O O . PRO A 1 486 ? 26.672 -5.911 -44.150 1.00 88.75 486 PRO A O 1
ATOM 3550 N N . VAL A 1 487 ? 28.401 -5.828 -42.696 1.00 90.00 487 VAL A N 1
ATOM 3551 C CA . VAL A 1 487 ? 28.718 -7.267 -42.596 1.00 90.00 487 VAL A CA 1
ATOM 3552 C C . VAL A 1 487 ? 28.707 -7.778 -41.140 1.00 90.00 487 VAL A C 1
ATOM 3554 O O . VAL A 1 487 ? 29.704 -7.764 -40.441 1.00 90.00 487 VAL A O 1
ATOM 3557 N N . TYR A 1 488 ? 27.586 -8.377 -40.727 1.00 91.19 488 TYR A N 1
ATOM 3558 C CA . TYR A 1 488 ? 27.422 -9.020 -39.408 1.00 91.19 488 TYR A CA 1
ATOM 3559 C C . TYR A 1 488 ? 28.548 -10.000 -39.005 1.00 91.19 488 TYR A C 1
ATOM 3561 O O . TYR A 1 488 ? 28.821 -10.945 -39.757 1.00 91.19 488 TYR A O 1
ATOM 3569 N N . ASP A 1 489 ? 29.025 -9.894 -37.754 1.00 89.38 489 ASP A N 1
ATOM 3570 C CA . ASP A 1 489 ? 29.967 -10.755 -37.000 1.00 89.38 489 ASP A CA 1
ATOM 3571 C C . ASP A 1 489 ? 30.084 -12.213 -37.454 1.00 89.38 489 ASP A C 1
ATOM 3573 O O . ASP A 1 489 ? 31.158 -12.801 -37.570 1.00 89.38 489 ASP A O 1
ATOM 3577 N N . ALA A 1 490 ? 28.937 -12.862 -37.664 1.00 89.12 490 ALA A N 1
ATOM 3578 C CA . ALA A 1 490 ? 28.864 -14.275 -38.020 1.00 89.12 490 ALA A CA 1
ATOM 3579 C C . ALA A 1 490 ? 29.481 -14.603 -39.398 1.00 89.12 490 ALA A C 1
ATOM 3581 O O . ALA A 1 490 ? 29.610 -15.790 -39.740 1.00 89.12 490 ALA A O 1
ATOM 3582 N N . PHE A 1 491 ? 29.811 -13.575 -40.181 1.00 89.38 491 PHE A N 1
ATOM 3583 C CA . PHE A 1 491 ? 30.420 -13.629 -41.505 1.00 89.38 491 PHE A CA 1
ATOM 3584 C C . PHE A 1 491 ? 31.668 -12.750 -41.642 1.00 89.38 491 PHE A C 1
ATOM 3586 O O . PHE A 1 491 ? 32.317 -12.873 -42.675 1.00 89.38 491 PHE A O 1
ATOM 3593 N N . ASP A 1 492 ? 31.996 -11.954 -40.624 1.00 89.75 492 ASP A N 1
ATOM 3594 C CA . ASP A 1 492 ? 33.105 -11.003 -40.626 1.00 89.75 492 ASP A CA 1
ATOM 3595 C C . ASP A 1 492 ? 34.379 -11.588 -39.967 1.00 89.75 492 ASP A C 1
ATOM 3597 O O . ASP A 1 492 ? 34.326 -12.308 -38.959 1.00 89.75 492 ASP A O 1
ATOM 3601 N N . ALA A 1 493 ? 35.541 -11.320 -40.559 1.00 88.12 493 ALA A N 1
ATOM 3602 C CA . ALA A 1 493 ? 36.862 -11.634 -40.028 1.00 88.12 493 ALA A CA 1
ATOM 3603 C C . ALA A 1 493 ? 37.464 -10.511 -39.158 1.00 88.12 493 ALA A C 1
ATOM 3605 O O . ALA A 1 493 ? 38.339 -10.802 -38.325 1.00 88.12 4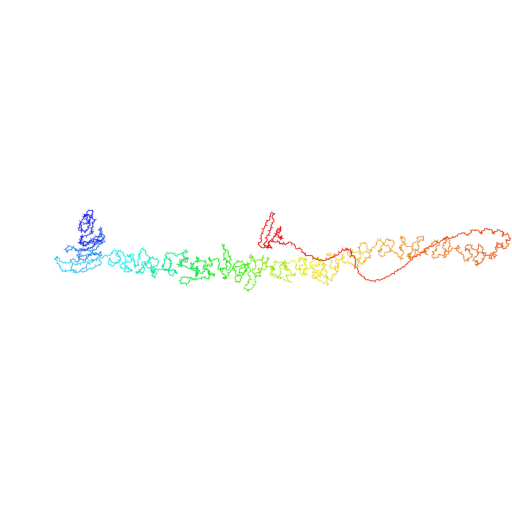93 ALA A O 1
ATOM 3606 N N . CYS A 1 494 ? 37.004 -9.269 -39.326 1.00 89.00 494 CYS A N 1
ATOM 3607 C CA . CYS A 1 494 ? 37.498 -8.068 -38.662 1.00 89.00 494 CYS A CA 1
ATOM 3608 C C . CYS A 1 494 ? 36.681 -7.678 -37.411 1.00 89.00 494 CYS A C 1
ATOM 3610 O O . CYS A 1 494 ? 37.310 -7.507 -36.361 1.00 89.00 494 CYS A O 1
ATOM 3612 N N . ALA A 1 495 ? 35.343 -7.637 -37.486 1.00 90.38 495 ALA A N 1
ATOM 3613 C CA . ALA A 1 495 ? 34.282 -7.470 -36.463 1.00 90.38 495 ALA A CA 1
ATOM 3614 C C . ALA A 1 495 ? 34.371 -6.252 -35.522 1.00 90.38 495 ALA A C 1
ATOM 3616 O O . ALA A 1 495 ? 33.386 -5.584 -35.247 1.00 90.38 495 ALA A O 1
ATOM 3617 N N . LYS A 1 496 ? 35.559 -5.944 -35.002 1.00 89.88 496 LYS A N 1
ATOM 3618 C CA . LYS A 1 496 ? 35.865 -4.759 -34.188 1.00 89.88 496 LYS A CA 1
ATOM 3619 C C . LYS A 1 496 ? 36.840 -3.842 -34.935 1.00 89.88 496 LYS A C 1
ATOM 3621 O O . LYS A 1 496 ? 37.908 -3.504 -34.406 1.00 89.88 496 LYS A O 1
ATOM 3626 N N . GLY A 1 497 ? 36.487 -3.490 -36.171 1.00 87.62 497 GLY A N 1
ATOM 3627 C CA . GLY A 1 497 ? 37.230 -2.653 -37.117 1.00 87.62 497 GLY A CA 1
ATOM 3628 C C . GLY A 1 497 ? 36.787 -1.178 -37.158 1.00 87.62 497 GLY A C 1
ATOM 3629 O O . GLY A 1 497 ? 36.467 -0.568 -36.126 1.00 87.62 497 GLY A O 1
ATOM 3630 N N . GLU A 1 498 ? 36.850 -0.561 -38.347 1.00 89.81 498 GLU A N 1
ATOM 3631 C CA . GLU A 1 498 ? 36.600 0.862 -38.619 1.00 89.81 498 GLU A CA 1
ATOM 3632 C C . GLU A 1 498 ? 35.099 1.190 -38.695 1.00 89.81 498 GLU A C 1
ATOM 3634 O O . GLU A 1 498 ? 34.532 1.378 -39.770 1.00 89.81 498 GLU A O 1
ATOM 3639 N N . ILE A 1 499 ? 34.509 1.355 -37.511 1.00 89.88 499 ILE A N 1
ATOM 3640 C CA . ILE A 1 499 ? 33.099 1.668 -37.232 1.00 89.88 499 ILE A CA 1
ATOM 3641 C C . ILE A 1 499 ? 32.318 2.328 -38.388 1.00 89.88 499 ILE A C 1
ATOM 3643 O O . ILE A 1 499 ? 32.561 3.490 -38.755 1.00 89.88 499 ILE A O 1
ATOM 3647 N N . GLY A 1 500 ? 31.311 1.611 -38.897 1.00 86.62 500 GLY A N 1
ATOM 3648 C CA . GLY A 1 500 ? 30.306 2.117 -39.835 1.00 86.62 500 GLY A CA 1
ATOM 3649 C C . GLY A 1 500 ? 30.831 2.478 -41.230 1.00 86.62 500 GLY A C 1
ATOM 3650 O O . GLY A 1 500 ? 30.375 3.464 -41.837 1.00 86.62 500 GLY A O 1
ATOM 3651 N N . TRP A 1 501 ? 31.813 1.740 -41.758 1.00 87.69 501 TRP A N 1
ATOM 3652 C CA . TRP A 1 501 ? 32.383 2.031 -43.074 1.00 87.69 501 TRP A CA 1
ATOM 3653 C C . TRP A 1 501 ? 31.427 1.734 -44.246 1.00 87.69 501 TRP A C 1
ATOM 3655 O O . TRP A 1 501 ? 30.422 1.041 -44.153 1.00 87.69 501 TRP A O 1
ATOM 3665 N N . THR A 1 502 ? 31.722 2.326 -45.410 1.00 82.81 502 THR A N 1
ATOM 3666 C CA . THR A 1 502 ? 31.024 2.055 -46.693 1.00 82.81 502 THR A CA 1
ATOM 3667 C C . THR A 1 502 ? 32.002 2.092 -47.881 1.00 82.81 502 THR A C 1
ATOM 3669 O O . THR A 1 502 ? 31.708 2.650 -48.943 1.00 82.81 502 THR A O 1
ATOM 3672 N N . GLY A 1 503 ? 33.219 1.585 -47.653 1.00 77.94 503 GLY A N 1
ATOM 3673 C CA . GLY A 1 503 ? 34.297 1.476 -48.630 1.00 77.94 503 GLY A CA 1
ATOM 3674 C C . GLY A 1 503 ? 34.156 0.268 -49.556 1.00 77.94 503 GLY A C 1
ATOM 3675 O O . GLY A 1 503 ? 33.089 0.023 -50.122 1.00 77.94 503 GLY A O 1
ATOM 3676 N N . THR A 1 504 ? 35.272 -0.421 -49.743 1.00 84.19 504 THR A N 1
ATOM 3677 C CA . THR A 1 504 ? 35.388 -1.680 -50.472 1.00 84.19 504 THR A CA 1
ATOM 3678 C C . THR A 1 504 ? 35.877 -2.769 -49.515 1.00 84.19 504 THR A C 1
ATOM 3680 O O . THR A 1 504 ? 36.478 -2.458 -48.485 1.00 84.19 504 THR A O 1
ATOM 3683 N N . ASP A 1 505 ? 35.460 -3.977 -49.873 1.00 88.56 505 ASP A N 1
ATOM 3684 C CA . ASP A 1 505 ? 35.645 -5.296 -49.271 1.00 88.56 505 ASP A CA 1
ATOM 3685 C C . ASP A 1 505 ? 35.608 -6.190 -50.523 1.00 88.56 505 ASP A C 1
ATOM 3687 O O . ASP A 1 505 ? 34.580 -6.235 -51.222 1.00 88.56 505 ASP A O 1
ATOM 3691 N N . PHE A 1 506 ? 36.771 -6.671 -50.973 1.00 88.50 506 PHE A N 1
ATOM 3692 C CA . PHE A 1 506 ? 36.907 -7.268 -52.310 1.00 88.50 506 PHE A CA 1
ATOM 3693 C C . PHE A 1 506 ? 36.676 -8.786 -52.317 1.00 88.50 506 PHE A C 1
ATOM 3695 O O . PHE A 1 506 ? 36.020 -9.287 -53.243 1.00 88.50 506 PHE A O 1
ATOM 3702 N N . ASP A 1 507 ? 37.159 -9.515 -51.307 1.00 86.19 507 ASP A N 1
ATOM 3703 C CA . ASP A 1 507 ? 36.961 -10.965 -51.190 1.00 86.19 507 ASP A CA 1
ATOM 3704 C C . ASP A 1 507 ? 35.591 -11.346 -50.575 1.00 86.19 507 ASP A C 1
ATOM 3706 O O . ASP A 1 507 ? 35.013 -12.381 -50.942 1.00 86.19 507 ASP A O 1
ATOM 3710 N N . GLY A 1 508 ? 35.010 -10.471 -49.744 1.00 88.12 508 GLY A N 1
ATOM 3711 C CA . GLY A 1 508 ? 33.734 -10.671 -49.059 1.00 88.12 508 GLY A CA 1
ATOM 3712 C C . GLY A 1 508 ? 33.836 -11.201 -47.623 1.00 88.12 508 GLY A C 1
ATOM 3713 O O . GLY A 1 508 ? 32.850 -11.802 -47.175 1.00 88.12 508 GLY A O 1
ATOM 3714 N N . ASP A 1 509 ? 34.983 -11.071 -46.940 1.00 88.06 509 ASP A N 1
ATOM 3715 C CA . ASP A 1 509 ? 35.197 -11.524 -45.555 1.00 88.06 509 ASP A CA 1
ATOM 3716 C C . ASP A 1 509 ? 34.927 -10.478 -44.464 1.00 88.06 509 ASP A C 1
ATOM 3718 O O . ASP A 1 509 ? 34.914 -10.853 -43.295 1.00 88.06 509 ASP A O 1
ATOM 3722 N N . GLY A 1 510 ? 34.621 -9.227 -44.832 1.00 88.56 510 GLY A N 1
ATOM 3723 C CA . GLY A 1 510 ? 34.255 -8.147 -43.903 1.00 88.56 510 GLY A CA 1
ATOM 3724 C C . GLY A 1 510 ? 35.421 -7.259 -43.455 1.00 88.56 510 GLY A C 1
ATOM 3725 O O . GLY A 1 510 ? 35.198 -6.148 -42.980 1.00 88.56 510 GLY A O 1
ATOM 3726 N N . CYS A 1 511 ? 36.675 -7.644 -43.702 1.00 90.31 511 CYS A N 1
ATOM 3727 C CA . CYS A 1 511 ? 37.784 -6.711 -43.532 1.00 90.31 511 CYS A CA 1
ATOM 3728 C C . CYS A 1 511 ? 37.789 -5.594 -44.600 1.00 90.31 511 CYS A C 1
ATOM 3730 O O . CYS A 1 511 ? 37.466 -5.791 -45.769 1.00 90.31 511 CYS A O 1
ATOM 3732 N N . ARG A 1 512 ? 38.175 -4.376 -44.191 1.00 90.69 512 ARG A N 1
ATOM 3733 C CA . ARG A 1 512 ? 38.208 -3.194 -45.069 1.00 90.69 512 ARG A CA 1
ATOM 3734 C C . ARG A 1 512 ? 39.570 -3.011 -45.752 1.00 90.69 512 ARG A C 1
ATOM 3736 O O . ARG A 1 512 ? 40.519 -2.597 -45.072 1.00 90.69 512 ARG A O 1
ATOM 3743 N N . ASP A 1 513 ? 39.619 -3.152 -47.085 1.00 88.50 513 ASP A N 1
ATOM 3744 C CA . ASP A 1 513 ? 40.843 -3.109 -47.920 1.00 88.50 513 ASP A CA 1
ATOM 3745 C C . ASP A 1 513 ? 41.843 -1.997 -47.504 1.00 88.50 513 ASP A C 1
ATOM 3747 O O . ASP A 1 513 ? 43.005 -2.212 -47.171 1.00 88.50 513 ASP A O 1
ATOM 3751 N N . GLU A 1 514 ? 41.393 -0.729 -47.479 1.00 84.31 514 GLU A N 1
ATOM 3752 C CA . GLU A 1 514 ? 42.301 0.427 -47.339 1.00 84.31 514 GLU A CA 1
ATOM 3753 C C . GLU A 1 514 ? 43.029 0.516 -45.977 1.00 84.31 514 GLU A C 1
ATOM 3755 O O . GLU A 1 514 ? 43.910 1.379 -45.816 1.00 84.31 514 GLU A O 1
ATOM 3760 N N . THR A 1 515 ? 42.617 -0.261 -44.970 1.00 85.12 515 THR A N 1
ATOM 3761 C CA . THR A 1 515 ? 42.929 0.026 -43.560 1.00 85.12 515 THR A CA 1
ATOM 3762 C C . THR A 1 515 ? 43.136 -1.175 -42.647 1.00 85.12 515 THR A C 1
ATOM 3764 O O . THR A 1 515 ? 43.914 -1.024 -41.697 1.00 85.12 515 THR A O 1
ATOM 3767 N N . GLU A 1 516 ? 42.438 -2.292 -42.860 1.00 87.75 516 GLU A N 1
ATOM 3768 C CA . GLU A 1 516 ? 42.313 -3.360 -41.851 1.00 87.75 516 GLU A CA 1
ATOM 3769 C C . GLU A 1 516 ? 42.498 -4.775 -42.394 1.00 87.75 516 GLU A C 1
ATOM 3771 O O . GLU A 1 516 ? 42.981 -5.623 -41.637 1.00 87.75 516 GLU A O 1
ATOM 3776 N N . ASP A 1 517 ? 42.254 -4.995 -43.687 1.00 89.06 517 ASP A N 1
ATOM 3777 C CA . ASP A 1 517 ? 42.827 -6.148 -44.379 1.00 89.06 517 ASP A CA 1
ATOM 3778 C C . ASP A 1 517 ? 44.363 -5.994 -44.551 1.00 89.06 517 ASP A C 1
ATOM 3780 O O . ASP A 1 517 ? 44.964 -4.927 -44.361 1.00 89.06 517 ASP A O 1
ATOM 3784 N N . ASP A 1 518 ? 45.023 -7.114 -44.829 1.00 89.12 518 ASP A N 1
ATOM 3785 C CA . ASP A 1 518 ? 46.450 -7.289 -45.104 1.00 89.12 518 ASP A CA 1
ATOM 3786 C C . ASP A 1 518 ? 46.649 -8.271 -46.301 1.00 89.12 518 ASP A C 1
ATOM 3788 O O . ASP A 1 518 ? 47.790 -8.704 -46.499 1.00 89.12 518 ASP A O 1
ATOM 3792 N N . ASP A 1 519 ? 45.574 -8.694 -47.003 1.00 89.38 519 ASP A N 1
ATOM 3793 C CA . ASP A 1 519 ? 45.484 -9.686 -48.109 1.00 89.38 519 ASP A CA 1
ATOM 3794 C C . ASP A 1 519 ? 44.195 -9.451 -48.963 1.00 89.38 519 ASP A C 1
ATOM 3796 O O . ASP A 1 519 ? 43.399 -10.377 -49.091 1.00 89.38 519 ASP A O 1
ATOM 3800 N N . ASP A 1 520 ? 43.990 -8.240 -49.528 1.00 90.19 520 ASP A N 1
ATOM 3801 C CA . ASP A 1 520 ? 42.722 -7.706 -50.124 1.00 90.19 520 ASP A CA 1
ATOM 3802 C C . ASP A 1 520 ? 41.874 -8.682 -51.003 1.00 90.19 520 ASP A C 1
ATOM 3804 O O . ASP A 1 520 ? 40.665 -8.499 -51.163 1.00 90.19 520 ASP A O 1
ATOM 3808 N N . ASP A 1 521 ? 42.474 -9.697 -51.644 1.00 89.31 521 ASP A N 1
ATOM 3809 C CA . ASP A 1 521 ? 41.781 -10.688 -52.495 1.00 89.31 521 ASP A CA 1
ATOM 3810 C C . ASP A 1 521 ? 41.874 -12.157 -52.020 1.00 89.31 521 ASP A C 1
ATOM 3812 O O . ASP A 1 521 ? 41.374 -13.078 -52.686 1.00 89.31 521 ASP A O 1
ATOM 3816 N N . ASN A 1 522 ? 42.457 -12.370 -50.837 1.00 89.31 522 ASN A N 1
ATOM 3817 C CA . ASN A 1 522 ? 42.621 -13.643 -50.131 1.00 89.31 522 ASN A CA 1
ATOM 3818 C C . ASN A 1 522 ? 43.341 -14.735 -50.959 1.00 89.31 522 ASN A C 1
ATOM 3820 O O . ASN A 1 522 ? 43.144 -15.944 -50.742 1.00 89.31 522 ASN A O 1
ATOM 3824 N N . ASP A 1 523 ? 44.200 -14.352 -51.918 1.00 88.19 523 ASP A N 1
ATOM 3825 C CA . ASP A 1 523 ? 45.064 -15.303 -52.633 1.00 88.19 523 ASP A CA 1
ATOM 3826 C C . ASP A 1 523 ? 46.150 -15.916 -51.718 1.00 88.19 523 ASP A C 1
ATOM 3828 O O . ASP A 1 523 ? 46.618 -17.049 -51.950 1.00 88.19 523 ASP A O 1
ATOM 3832 N N . GLY A 1 524 ? 46.495 -15.206 -50.634 1.00 86.81 524 GLY A N 1
ATOM 3833 C CA . GLY A 1 524 ? 47.537 -15.554 -49.676 1.00 86.81 524 GLY A CA 1
ATOM 3834 C C . GLY A 1 524 ? 48.820 -14.716 -49.780 1.00 86.81 524 GLY A C 1
ATOM 3835 O O . GLY A 1 524 ? 49.837 -15.114 -49.175 1.00 86.81 524 GLY A O 1
ATOM 3836 N N . ILE A 1 525 ? 48.821 -13.606 -50.522 1.00 89.44 525 ILE A N 1
ATOM 3837 C CA . ILE A 1 525 ? 49.934 -12.666 -50.699 1.00 89.44 525 ILE A CA 1
ATOM 3838 C C . ILE A 1 525 ? 49.528 -11.286 -50.158 1.00 89.44 525 ILE A C 1
ATOM 3840 O O . ILE A 1 525 ? 48.531 -10.712 -50.549 1.00 89.44 525 ILE A O 1
ATOM 3844 N N . CYS A 1 526 ? 50.330 -10.730 -49.244 1.00 90.44 526 CYS A N 1
ATOM 3845 C CA . CYS A 1 526 ? 49.975 -9.476 -48.575 1.00 90.44 526 CYS A CA 1
ATOM 3846 C C . CYS A 1 526 ? 50.238 -8.272 -49.474 1.00 90.44 526 CYS A C 1
ATOM 3848 O O . CYS A 1 526 ? 51.345 -8.169 -50.005 1.00 90.44 526 CYS A O 1
ATOM 3850 N N . ASP A 1 527 ? 49.383 -7.257 -49.465 1.00 87.81 527 ASP A N 1
ATOM 3851 C CA . ASP A 1 527 ? 49.585 -5.960 -50.148 1.00 87.81 527 ASP A CA 1
ATOM 3852 C C . ASP A 1 527 ? 50.829 -5.242 -49.614 1.00 87.81 527 ASP A C 1
ATOM 3854 O O . ASP A 1 527 ? 51.599 -4.567 -50.313 1.00 87.81 527 ASP A O 1
ATOM 3858 N N . THR A 1 528 ? 51.065 -5.412 -48.313 1.00 84.94 528 THR A N 1
ATOM 3859 C CA . THR A 1 528 ? 52.209 -4.847 -47.611 1.00 84.94 528 THR A CA 1
ATOM 3860 C C . THR A 1 528 ? 53.436 -5.765 -47.683 1.00 84.94 528 THR A C 1
ATOM 3862 O O . THR A 1 528 ? 53.371 -6.960 -47.940 1.00 84.94 528 THR A O 1
ATOM 3865 N N . ILE A 1 529 ? 54.637 -5.238 -47.411 1.00 78.56 529 ILE A N 1
ATOM 3866 C CA . ILE A 1 529 ? 55.903 -6.014 -47.429 1.00 78.56 529 ILE A CA 1
ATOM 3867 C C . ILE A 1 529 ? 56.056 -7.003 -46.240 1.00 78.56 529 ILE A C 1
ATOM 3869 O O . ILE A 1 529 ? 57.158 -7.166 -45.696 1.00 78.56 529 ILE A O 1
ATOM 3873 N N . SER A 1 530 ? 54.947 -7.587 -45.785 1.00 75.06 530 SER A N 1
ATOM 3874 C CA . SER A 1 530 ? 54.744 -8.290 -44.517 1.00 75.06 530 SER A CA 1
ATOM 3875 C C . SER A 1 530 ? 54.544 -9.808 -44.711 1.00 75.06 530 SER A C 1
ATOM 3877 O O . SER A 1 530 ? 54.950 -10.395 -45.718 1.00 75.06 530 SER A O 1
ATOM 3879 N N . SER A 1 531 ? 54.022 -10.454 -43.668 1.00 81.94 531 SER A N 1
ATOM 3880 C CA . SER A 1 531 ? 53.449 -11.804 -43.649 1.00 81.94 531 SER A CA 1
ATOM 3881 C C . SER A 1 531 ? 52.603 -11.913 -42.374 1.00 81.94 531 SER A C 1
ATOM 3883 O O . SER A 1 531 ? 53.181 -12.007 -41.277 1.00 81.94 531 SER A O 1
ATOM 3885 N N . THR A 1 532 ? 51.279 -11.861 -42.488 1.00 82.44 532 THR A N 1
ATOM 3886 C CA . THR A 1 532 ? 50.368 -11.735 -41.342 1.00 82.44 532 THR A CA 1
ATOM 3887 C C . THR A 1 532 ? 49.808 -13.094 -40.921 1.00 82.44 532 THR A C 1
ATOM 3889 O O . THR A 1 532 ? 49.538 -13.992 -41.712 1.00 82.44 532 THR A O 1
ATOM 3892 N N . LEU A 1 533 ? 49.805 -13.353 -39.609 1.00 78.56 533 LEU A N 1
ATOM 3893 C CA . LEU A 1 533 ? 49.783 -14.730 -39.114 1.00 78.56 533 LEU A CA 1
ATOM 3894 C C . LEU A 1 533 ? 48.383 -15.352 -39.206 1.00 78.56 533 LEU A C 1
ATOM 3896 O O . LEU A 1 533 ? 47.555 -15.125 -38.329 1.00 78.56 533 LEU A O 1
ATOM 3900 N N . ASN A 1 534 ? 48.232 -16.265 -40.171 1.00 76.88 534 ASN A N 1
ATOM 3901 C CA . ASN A 1 534 ? 46.999 -16.950 -40.594 1.00 76.88 534 ASN A CA 1
ATOM 3902 C C . ASN A 1 534 ? 46.107 -16.153 -41.563 1.00 76.88 534 ASN A C 1
ATOM 3904 O O . ASN A 1 534 ? 45.058 -16.677 -41.918 1.00 76.88 534 ASN A O 1
ATOM 3908 N N . VAL A 1 535 ? 46.569 -14.981 -42.004 1.00 82.31 535 VAL A N 1
ATOM 3909 C CA . VAL A 1 535 ? 46.146 -14.314 -43.244 1.00 82.31 535 VAL A CA 1
ATOM 3910 C C . VAL A 1 535 ? 47.245 -14.648 -44.284 1.00 82.31 535 VAL A C 1
ATOM 3912 O O . VAL A 1 535 ? 47.707 -15.801 -44.337 1.00 82.31 535 VAL A O 1
ATOM 3915 N N . CYS A 1 536 ? 47.778 -13.657 -44.996 1.00 86.25 536 CYS A N 1
ATOM 3916 C CA . CYS A 1 536 ? 48.815 -13.787 -46.016 1.00 86.25 536 CYS A CA 1
ATOM 3917 C C . CYS A 1 536 ? 50.156 -14.423 -45.587 1.00 86.25 536 CYS A C 1
ATOM 3919 O O . CYS A 1 536 ? 50.672 -14.291 -44.469 1.00 86.25 536 CYS A O 1
ATOM 3921 N N . SER A 1 537 ? 50.824 -15.076 -46.543 1.00 85.44 537 SER A N 1
ATOM 3922 C CA . SER A 1 537 ? 52.100 -15.782 -46.338 1.00 85.44 537 SER A CA 1
ATOM 3923 C C . SER A 1 537 ? 53.360 -14.976 -46.691 1.00 85.44 537 SER A C 1
ATOM 3925 O O . SER A 1 537 ? 54.448 -15.304 -46.195 1.00 85.44 537 SER A O 1
ATOM 3927 N N . SER A 1 538 ? 53.252 -13.955 -47.542 1.00 84.19 538 SER A N 1
ATOM 3928 C CA . SER A 1 538 ? 54.362 -13.102 -48.006 1.00 84.19 538 SER A CA 1
ATOM 3929 C C . SER A 1 538 ? 53.838 -11.923 -48.820 1.00 84.19 538 SER A C 1
ATOM 3931 O O . SER A 1 538 ? 52.831 -12.107 -49.470 1.00 84.19 538 SER A O 1
ATOM 3933 N N . GLY A 1 539 ? 54.551 -10.795 -48.881 1.00 85.00 539 GLY A N 1
ATOM 3934 C CA . GLY A 1 539 ? 54.227 -9.673 -49.780 1.00 85.00 539 GLY A CA 1
ATOM 3935 C C . GLY A 1 539 ? 55.463 -8.875 -50.243 1.00 85.00 539 GLY A C 1
ATOM 3936 O O . GLY A 1 539 ? 56.603 -9.253 -49.915 1.00 85.00 539 GLY A O 1
ATOM 3937 N N . PRO A 1 540 ? 55.301 -7.754 -50.972 1.00 90.12 540 PRO A N 1
ATOM 3938 C CA . PRO A 1 540 ? 54.039 -7.084 -51.274 1.00 90.12 540 PRO A CA 1
ATOM 3939 C C . PRO A 1 540 ? 53.363 -7.652 -52.522 1.00 90.12 540 PRO A C 1
ATOM 3941 O O . PRO A 1 540 ? 54.063 -8.088 -53.442 1.00 90.12 540 PRO A O 1
ATOM 3944 N N . ASP A 1 541 ? 52.048 -7.532 -52.576 1.00 90.31 541 ASP A N 1
ATOM 3945 C CA . ASP A 1 541 ? 51.282 -7.736 -53.789 1.00 90.31 541 ASP A CA 1
ATOM 3946 C C . ASP A 1 541 ? 51.479 -6.588 -54.798 1.00 90.31 541 ASP A C 1
ATOM 3948 O O . ASP A 1 541 ? 51.997 -5.504 -54.486 1.00 90.31 541 ASP A O 1
ATOM 3952 N N . ILE A 1 542 ? 51.135 -6.856 -56.055 1.00 89.81 542 ILE A N 1
ATOM 3953 C CA . ILE A 1 542 ? 51.180 -5.913 -57.182 1.00 89.81 542 ILE A CA 1
ATOM 3954 C C . ILE A 1 542 ? 49.795 -5.776 -57.848 1.00 89.81 542 ILE A C 1
ATOM 3956 O O . ILE A 1 542 ? 49.556 -4.805 -58.573 1.00 89.81 542 ILE A O 1
ATOM 3960 N N . CYS A 1 543 ? 48.889 -6.709 -57.572 1.00 90.31 543 CYS A N 1
ATOM 3961 C CA . CYS A 1 543 ? 47.579 -6.912 -58.163 1.00 90.31 543 CYS A CA 1
ATOM 3962 C C . CYS A 1 543 ? 46.504 -7.289 -57.104 1.00 90.31 543 CYS A C 1
ATOM 3964 O O . CYS A 1 543 ? 45.823 -8.286 -57.322 1.00 90.31 543 CYS A O 1
ATOM 3966 N N . PRO A 1 544 ? 46.280 -6.479 -56.047 1.00 87.50 544 PRO A N 1
ATOM 3967 C CA . PRO A 1 544 ? 45.378 -6.767 -54.911 1.00 87.50 544 PRO A CA 1
ATOM 3968 C C . PRO A 1 544 ? 43.871 -6.641 -55.245 1.00 87.50 544 PRO A C 1
ATOM 3970 O O . PRO A 1 544 ? 43.072 -6.084 -54.510 1.00 87.50 544 PRO A O 1
ATOM 3973 N N . GLU A 1 545 ? 43.492 -7.049 -56.452 1.00 89.56 545 GLU A N 1
ATOM 3974 C CA . GLU A 1 545 ? 42.116 -7.097 -56.961 1.00 89.56 545 GLU A CA 1
ATOM 3975 C C . GLU A 1 545 ? 42.004 -8.325 -57.902 1.00 89.56 545 GLU A C 1
ATOM 3977 O O . GLU A 1 545 ? 41.487 -8.242 -59.027 1.00 89.56 545 GLU A O 1
ATOM 3982 N N . THR A 1 546 ? 42.591 -9.466 -57.518 1.00 90.56 546 THR A N 1
ATOM 3983 C CA . THR A 1 546 ? 42.659 -10.695 -58.325 1.00 90.56 546 THR A CA 1
ATOM 3984 C C . THR A 1 546 ? 41.377 -11.525 -58.206 1.00 90.56 546 THR A C 1
ATOM 3986 O O . THR A 1 546 ? 41.003 -11.946 -57.118 1.00 90.56 546 THR A O 1
ATOM 3989 N N . PRO A 1 547 ? 40.672 -11.829 -59.315 1.00 86.81 547 PRO A N 1
ATOM 3990 C CA . PRO A 1 547 ? 39.399 -12.548 -59.241 1.00 86.81 547 PRO A CA 1
ATOM 3991 C C . PRO A 1 547 ? 39.485 -13.941 -58.580 1.00 86.81 547 PRO A C 1
ATOM 3993 O O . PRO A 1 547 ? 40.285 -14.781 -58.998 1.00 86.81 547 PRO A O 1
ATOM 3996 N N . GLU A 1 548 ? 38.582 -14.210 -57.623 1.00 83.19 548 GLU A N 1
ATOM 3997 C CA . GLU A 1 548 ? 38.517 -15.450 -56.822 1.00 83.19 548 GLU A CA 1
ATOM 3998 C C . GLU A 1 548 ? 38.771 -16.728 -57.654 1.00 83.19 548 GLU A C 1
ATOM 4000 O O . GLU A 1 548 ? 37.992 -17.110 -58.537 1.00 83.19 548 GLU A O 1
ATOM 4005 N N . GLY A 1 549 ? 39.861 -17.435 -57.340 1.00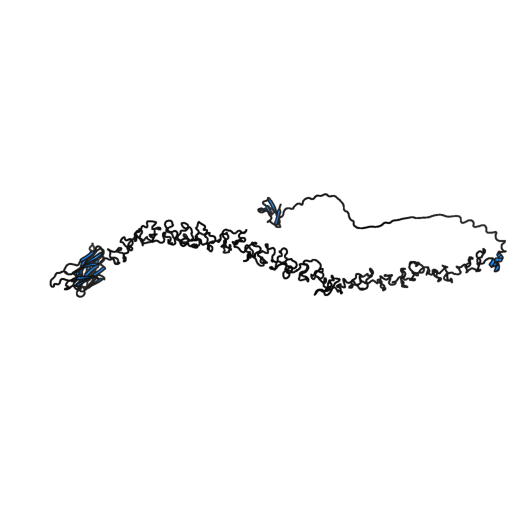 78.69 549 GLY A N 1
ATOM 4006 C CA . GLY A 1 549 ? 40.188 -18.732 -57.943 1.00 78.69 549 GLY A CA 1
ATOM 4007 C C . GLY A 1 549 ? 40.922 -18.691 -59.293 1.00 78.69 549 GLY A C 1
ATOM 4008 O O . GLY A 1 549 ? 41.031 -19.738 -59.949 1.00 78.69 549 GLY A O 1
ATOM 4009 N N . GLU A 1 550 ? 41.448 -17.532 -59.700 1.00 85.75 550 GLU A N 1
ATOM 4010 C CA . GLU A 1 550 ? 42.494 -17.395 -60.727 1.00 85.75 550 GLU A CA 1
ATOM 4011 C C . GLU A 1 550 ? 43.759 -18.230 -60.400 1.00 85.75 550 GLU A C 1
ATOM 4013 O O . GLU A 1 550 ? 43.875 -18.892 -59.366 1.00 85.75 550 GLU A O 1
ATOM 4018 N N . ASN A 1 551 ? 44.723 -18.285 -61.329 1.00 85.81 551 ASN A N 1
ATOM 4019 C CA . ASN A 1 551 ? 46.039 -18.889 -61.060 1.00 85.81 551 ASN A CA 1
ATOM 4020 C C . ASN A 1 551 ? 47.094 -17.782 -61.006 1.00 85.81 551 ASN A C 1
ATOM 4022 O O . ASN A 1 551 ? 47.551 -17.295 -62.038 1.00 85.81 551 ASN A O 1
ATOM 4026 N N . ILE A 1 552 ? 47.445 -17.427 -59.777 1.00 88.12 552 ILE A N 1
ATOM 4027 C CA . ILE A 1 552 ? 48.341 -16.337 -59.394 1.00 88.12 552 ILE A CA 1
ATOM 4028 C C . ILE A 1 552 ? 49.806 -16.640 -59.725 1.00 88.12 552 ILE A C 1
ATOM 4030 O O . ILE A 1 552 ? 50.196 -17.809 -59.871 1.00 88.12 552 ILE A O 1
ATOM 4034 N N . ASN A 1 553 ? 50.625 -15.594 -59.855 1.00 85.25 553 ASN A N 1
ATOM 4035 C CA . ASN A 1 553 ? 52.053 -15.729 -60.141 1.00 85.25 553 ASN A CA 1
ATOM 4036 C C . ASN A 1 553 ? 52.915 -15.759 -58.849 1.00 85.25 553 ASN A C 1
ATOM 4038 O O . ASN A 1 553 ? 52.697 -16.610 -57.988 1.00 85.25 553 ASN A O 1
ATOM 4042 N N . GLY A 1 554 ? 53.976 -14.954 -58.741 1.00 82.56 554 GLY A N 1
ATOM 4043 C CA . GLY A 1 554 ? 54.783 -14.807 -57.518 1.00 82.56 554 GLY A CA 1
ATOM 4044 C C . GLY A 1 554 ? 54.654 -13.438 -56.841 1.00 82.56 554 GLY A C 1
ATOM 4045 O O . GLY A 1 554 ? 55.339 -13.212 -55.845 1.00 82.56 554 GLY A O 1
ATOM 4046 N N . ASP A 1 555 ? 53.825 -12.570 -57.417 1.00 87.00 555 ASP A N 1
ATOM 4047 C CA . ASP A 1 555 ? 53.595 -11.158 -57.121 1.00 87.00 555 ASP A CA 1
ATOM 4048 C C . ASP A 1 555 ? 52.061 -10.863 -57.218 1.00 87.00 555 ASP A C 1
ATOM 4050 O O . ASP A 1 555 ? 51.666 -9.846 -57.790 1.00 87.00 555 ASP A O 1
ATOM 4054 N N . GLY A 1 556 ? 51.218 -11.822 -56.793 1.00 87.69 556 GLY A N 1
ATOM 4055 C CA . GLY A 1 556 ? 49.737 -11.804 -56.831 1.00 87.69 556 GLY A CA 1
ATOM 4056 C C . GLY A 1 556 ? 49.093 -12.049 -58.191 1.00 87.69 556 GLY A C 1
ATOM 4057 O O . GLY A 1 556 ? 48.297 -12.957 -58.398 1.00 87.69 556 GLY A O 1
ATOM 4058 N N . CYS A 1 557 ? 49.504 -11.277 -59.192 1.00 90.94 557 CYS A N 1
ATOM 4059 C CA . CYS A 1 557 ? 48.768 -11.135 -60.449 1.00 90.94 557 CYS A CA 1
ATOM 4060 C C . CYS A 1 557 ? 48.311 -12.461 -61.105 1.00 90.94 557 CYS A C 1
ATOM 4062 O O . CYS A 1 557 ? 49.128 -13.312 -61.489 1.00 90.94 557 CYS A O 1
ATOM 4064 N N . GLY A 1 558 ? 46.996 -12.585 -61.312 1.00 89.94 558 GLY A N 1
ATOM 4065 C CA . GLY A 1 558 ? 46.330 -13.680 -62.012 1.00 89.94 558 GLY A CA 1
ATOM 4066 C C . GLY A 1 558 ? 46.702 -13.756 -63.496 1.00 89.94 558 GLY A C 1
ATOM 4067 O O . GLY A 1 558 ? 46.571 -12.790 -64.260 1.00 89.94 558 GLY A O 1
ATOM 4068 N N . ILE A 1 559 ? 47.167 -14.933 -63.922 1.00 84.00 559 ILE A N 1
ATOM 4069 C CA . ILE A 1 559 ? 47.768 -15.140 -65.249 1.00 84.00 559 ILE A CA 1
ATOM 4070 C C . ILE A 1 559 ? 46.786 -14.982 -66.426 1.00 84.00 559 ILE A C 1
ATOM 4072 O O . ILE A 1 559 ? 47.233 -14.769 -67.548 1.00 84.00 559 ILE A O 1
ATOM 4076 N N . PHE A 1 560 ? 45.465 -15.068 -66.219 1.00 83.19 560 PHE A N 1
ATOM 4077 C CA . PHE A 1 560 ? 44.485 -14.899 -67.306 1.00 83.19 560 PHE A CA 1
ATOM 4078 C C . PHE A 1 560 ? 43.932 -13.469 -67.436 1.00 83.19 560 PHE A C 1
ATOM 4080 O O . PHE A 1 560 ? 43.298 -13.168 -68.453 1.00 83.19 560 PHE A O 1
ATOM 4087 N N . THR A 1 561 ? 44.140 -12.602 -66.437 1.00 86.31 561 THR A N 1
ATOM 4088 C CA . THR A 1 561 ? 43.421 -11.316 -66.314 1.00 86.31 561 THR A CA 1
ATOM 4089 C C . THR A 1 561 ? 44.268 -10.097 -65.956 1.00 86.31 561 THR A C 1
ATOM 4091 O O . THR A 1 561 ? 43.774 -8.983 -66.127 1.00 86.31 561 THR A O 1
ATOM 4094 N N . GLN A 1 562 ? 45.492 -10.267 -65.444 1.00 88.56 562 GLN A N 1
ATOM 4095 C CA . GLN A 1 562 ? 46.354 -9.151 -65.016 1.00 88.56 562 GLN A CA 1
ATOM 4096 C C . GLN A 1 562 ? 47.791 -9.232 -65.555 1.00 88.56 562 GLN A C 1
ATOM 4098 O O . GLN A 1 562 ? 48.423 -8.189 -65.721 1.00 88.56 562 GLN A O 1
ATOM 4103 N N . VAL A 1 563 ? 48.324 -10.431 -65.825 1.00 89.44 563 VAL A N 1
ATOM 4104 C CA . VAL A 1 563 ? 49.687 -10.588 -66.366 1.00 89.44 563 VAL A CA 1
ATOM 4105 C C . VAL A 1 563 ? 49.682 -10.416 -67.887 1.00 89.44 563 VAL A C 1
ATOM 4107 O O . VAL A 1 563 ? 48.989 -11.148 -68.586 1.00 89.44 563 VAL A O 1
ATOM 4110 N N . ASP A 1 564 ? 50.454 -9.440 -68.359 1.00 87.38 564 ASP A N 1
ATOM 4111 C CA . ASP A 1 564 ? 50.792 -9.149 -69.759 1.00 87.38 564 ASP A CA 1
ATOM 4112 C C . ASP A 1 564 ? 52.324 -8.971 -69.787 1.00 87.38 564 ASP A C 1
ATOM 4114 O O . ASP A 1 564 ? 52.860 -7.971 -69.287 1.00 87.38 564 ASP A O 1
ATOM 4118 N N . THR A 1 565 ? 53.039 -10.015 -70.217 1.00 89.56 565 THR A N 1
ATOM 4119 C CA . THR A 1 565 ? 54.496 -10.146 -70.040 1.00 89.56 565 THR A CA 1
ATOM 4120 C C . THR A 1 565 ? 55.319 -9.282 -71.006 1.00 89.56 565 THR A C 1
ATOM 4122 O O . THR A 1 565 ? 56.418 -8.841 -70.634 1.00 89.56 565 THR A O 1
ATOM 4125 N N . ASP A 1 566 ? 54.821 -8.987 -72.210 1.00 86.25 566 ASP A N 1
ATOM 4126 C CA . ASP A 1 566 ? 55.548 -8.198 -73.218 1.00 86.25 566 ASP A CA 1
ATOM 4127 C C . ASP A 1 566 ? 54.941 -6.816 -73.536 1.00 86.25 566 ASP A C 1
ATOM 4129 O O . ASP A 1 566 ? 55.676 -5.916 -73.975 1.00 86.25 566 ASP A O 1
ATOM 4133 N N . GLY A 1 567 ? 53.679 -6.582 -73.168 1.00 87.12 567 GLY A N 1
ATOM 4134 C CA . GLY A 1 567 ? 53.010 -5.285 -73.176 1.00 87.12 567 GLY A CA 1
ATOM 4135 C C . GLY A 1 567 ? 52.179 -4.981 -74.424 1.00 87.12 567 GLY A C 1
ATOM 4136 O O . GLY A 1 567 ? 52.011 -3.792 -74.733 1.00 87.12 567 GLY A O 1
ATOM 4137 N N . ASP A 1 568 ? 51.713 -5.990 -75.166 1.00 84.81 568 ASP A N 1
ATOM 4138 C CA . ASP A 1 568 ? 50.895 -5.799 -76.374 1.00 84.81 568 ASP A CA 1
ATOM 4139 C C . ASP A 1 568 ? 49.393 -5.557 -76.088 1.00 84.81 568 ASP A C 1
ATOM 4141 O O . ASP A 1 568 ? 48.717 -4.858 -76.858 1.00 84.81 568 ASP A O 1
ATOM 4145 N N . GLY A 1 569 ? 48.905 -6.010 -74.926 1.00 85.12 569 GLY A N 1
ATOM 4146 C CA . GLY A 1 569 ? 47.516 -5.889 -74.478 1.00 85.12 569 GLY A CA 1
ATOM 4147 C C . GLY A 1 569 ? 46.689 -7.184 -74.496 1.00 85.12 569 GLY A C 1
ATOM 4148 O O . GLY A 1 569 ? 45.498 -7.124 -74.163 1.00 85.12 569 GLY A O 1
ATOM 4149 N N . VAL A 1 570 ? 47.273 -8.329 -74.856 1.00 87.44 570 VAL A N 1
ATOM 4150 C CA . VAL A 1 570 ? 46.748 -9.675 -74.579 1.00 87.44 570 VAL A CA 1
ATOM 4151 C C . VAL A 1 570 ? 47.406 -10.214 -73.298 1.00 87.44 570 VAL A C 1
ATOM 4153 O O . VAL A 1 570 ? 48.601 -10.064 -73.091 1.00 87.44 570 VAL A O 1
ATOM 4156 N N . PHE A 1 571 ? 46.624 -10.822 -72.399 1.00 89.75 571 PHE A N 1
ATOM 4157 C CA . PHE A 1 571 ? 47.163 -11.409 -71.162 1.00 89.75 571 PHE A CA 1
ATOM 4158 C C . PHE A 1 571 ? 47.764 -12.801 -71.412 1.00 89.75 571 PHE A C 1
ATOM 4160 O O . PHE A 1 571 ? 47.175 -13.580 -72.167 1.00 89.75 571 PHE A O 1
ATOM 4167 N N . ASP A 1 572 ? 48.842 -13.157 -70.703 1.00 86.62 572 ASP A N 1
ATOM 4168 C CA . ASP A 1 572 ? 49.622 -14.406 -70.834 1.00 86.62 572 ASP A CA 1
ATOM 4169 C C . ASP A 1 572 ? 48.754 -15.681 -70.934 1.00 86.62 572 ASP A C 1
ATOM 4171 O O . ASP A 1 572 ? 49.060 -16.626 -71.659 1.00 86.62 572 ASP A O 1
ATOM 4175 N N . GLY A 1 573 ? 47.644 -15.744 -70.191 1.00 83.69 573 GLY A N 1
ATOM 4176 C CA . GLY A 1 573 ? 46.722 -16.885 -70.184 1.00 83.69 573 GLY A CA 1
ATOM 4177 C C . GLY A 1 573 ? 45.824 -17.022 -71.426 1.00 83.69 573 GLY A C 1
ATOM 4178 O O . GLY A 1 573 ? 45.126 -18.034 -71.568 1.00 83.69 573 GLY A O 1
ATOM 4179 N N . MET A 1 574 ? 45.811 -16.026 -72.313 1.00 85.25 574 MET A N 1
ATOM 4180 C CA . MET A 1 574 ? 45.107 -16.026 -73.605 1.00 85.25 574 MET A CA 1
ATOM 4181 C C . MET A 1 574 ? 46.040 -15.837 -74.811 1.00 85.25 574 MET A C 1
ATOM 4183 O O . MET A 1 574 ? 45.642 -16.207 -75.916 1.00 85.25 574 MET A O 1
ATOM 4187 N N . ASP A 1 575 ? 47.242 -15.315 -74.588 1.00 88.06 575 ASP A N 1
ATOM 4188 C CA . ASP A 1 575 ? 48.305 -15.133 -75.575 1.00 88.06 575 ASP A CA 1
ATOM 4189 C C . ASP A 1 575 ? 48.918 -16.480 -76.038 1.00 88.06 575 ASP A C 1
ATOM 4191 O O . ASP A 1 575 ? 48.998 -17.460 -75.288 1.00 88.06 575 ASP A O 1
ATOM 4195 N N . LEU A 1 576 ? 49.329 -16.554 -77.306 1.00 89.25 576 LEU A N 1
ATOM 4196 C CA . LEU A 1 576 ? 50.072 -17.668 -77.904 1.00 89.25 576 LEU A CA 1
ATOM 4197 C C . LEU A 1 576 ? 51.558 -17.350 -78.170 1.00 89.25 576 LEU A C 1
ATOM 4199 O O . LEU A 1 576 ? 52.299 -18.261 -78.567 1.00 89.25 576 LEU A O 1
ATOM 4203 N N . CYS A 1 577 ? 51.980 -16.105 -77.949 1.00 87.56 577 CYS A N 1
ATOM 4204 C CA . CYS A 1 577 ? 53.282 -15.528 -78.272 1.00 87.56 577 CYS A CA 1
ATOM 4205 C C . CYS A 1 577 ? 53.987 -14.820 -77.083 1.00 87.56 577 CYS A C 1
ATOM 4207 O O . CYS A 1 577 ? 54.907 -14.054 -77.349 1.00 87.56 577 CYS A O 1
ATOM 4209 N N . ASP A 1 578 ? 53.654 -15.184 -75.833 1.00 86.62 578 ASP A N 1
ATOM 4210 C CA . ASP A 1 578 ? 54.045 -14.681 -74.479 1.00 86.62 578 ASP A CA 1
ATOM 4211 C C . ASP A 1 578 ? 55.464 -14.111 -74.166 1.00 86.62 578 ASP A C 1
ATOM 4213 O O . ASP A 1 578 ? 55.735 -13.712 -73.030 1.00 86.62 578 ASP A O 1
ATOM 4217 N N . GLU A 1 579 ? 56.394 -14.041 -75.123 1.00 88.19 579 GLU A N 1
ATOM 4218 C CA . GLU A 1 579 ? 57.666 -13.302 -75.032 1.00 88.19 579 GLU A CA 1
ATOM 4219 C C . GLU A 1 579 ? 57.922 -12.334 -76.237 1.00 88.19 579 GLU A C 1
ATOM 4221 O O . GLU A 1 579 ? 58.992 -11.712 -76.283 1.00 88.19 579 GLU A O 1
ATOM 4226 N N . GLU A 1 580 ? 57.022 -12.215 -77.235 1.00 84.69 580 GLU A N 1
ATOM 4227 C CA . GLU A 1 580 ? 57.254 -11.559 -78.551 1.00 84.69 580 GLU A CA 1
ATOM 4228 C C . GLU A 1 580 ? 56.061 -10.743 -79.158 1.00 84.69 580 GLU A C 1
ATOM 4230 O O . GLU A 1 580 ? 55.804 -10.838 -80.358 1.00 84.69 580 GLU A O 1
ATOM 4235 N N . ALA A 1 581 ? 55.412 -9.886 -78.361 1.00 85.12 581 ALA A N 1
ATOM 4236 C CA . ALA A 1 581 ? 54.453 -8.796 -78.659 1.00 85.12 581 ALA A CA 1
ATOM 4237 C C . ALA A 1 581 ? 54.026 -8.557 -80.126 1.00 85.12 581 ALA A C 1
ATOM 4239 O O . ALA A 1 581 ? 54.845 -8.157 -80.971 1.00 85.12 581 ALA A O 1
ATOM 4240 N N . ALA A 1 582 ? 52.718 -8.619 -80.411 1.00 85.50 582 ALA A N 1
ATOM 4241 C CA . ALA A 1 582 ? 52.184 -8.354 -81.745 1.00 85.50 582 ALA A CA 1
ATOM 4242 C C . ALA A 1 582 ? 52.469 -6.929 -82.257 1.00 85.50 582 ALA A C 1
ATOM 4244 O O . ALA A 1 582 ? 52.377 -5.917 -81.553 1.00 85.50 582 ALA A O 1
ATOM 4245 N N . VAL A 1 583 ? 52.759 -6.810 -83.558 1.00 82.06 583 VAL A N 1
ATOM 4246 C CA . VAL A 1 583 ? 52.960 -5.500 -84.191 1.00 82.06 583 VAL A CA 1
ATOM 4247 C C . VAL A 1 583 ? 51.606 -4.802 -84.390 1.00 82.06 583 VAL A C 1
ATOM 4249 O O . VAL A 1 583 ? 50.716 -5.340 -85.046 1.00 82.06 583 VAL A O 1
ATOM 4252 N N . GLU A 1 584 ? 51.454 -3.577 -83.863 1.00 80.38 584 GLU A N 1
ATOM 4253 C CA . GLU A 1 584 ? 50.188 -2.812 -83.846 1.00 80.38 584 GLU A CA 1
ATOM 4254 C C . GLU A 1 584 ? 49.449 -2.827 -85.205 1.00 80.38 584 GLU A C 1
ATOM 4256 O O . GLU A 1 584 ? 49.834 -2.141 -86.158 1.00 80.38 584 GLU A O 1
ATOM 4261 N N . GLY A 1 585 ? 48.338 -3.570 -85.267 1.00 77.69 585 GLY A N 1
ATOM 4262 C CA . GLY A 1 585 ? 47.476 -3.680 -86.450 1.00 77.69 585 GLY A CA 1
ATOM 4263 C C . GLY A 1 585 ? 47.789 -4.838 -87.407 1.00 77.69 585 GLY A C 1
ATOM 4264 O O . GLY A 1 585 ? 47.211 -4.858 -88.496 1.00 77.69 585 GLY A O 1
ATOM 4265 N N . PHE A 1 586 ? 48.663 -5.768 -87.013 1.00 81.94 586 PHE A N 1
ATOM 4266 C CA . PHE A 1 586 ? 49.026 -6.977 -87.763 1.00 81.94 586 PHE A CA 1
ATOM 4267 C C . PHE A 1 586 ? 48.646 -8.298 -87.065 1.00 81.94 586 PHE A C 1
ATOM 4269 O O . PHE A 1 586 ? 48.876 -9.358 -87.635 1.00 81.94 586 PHE A O 1
ATOM 4276 N N . ASP A 1 587 ? 48.035 -8.244 -85.882 1.00 84.00 587 ASP A N 1
ATOM 4277 C CA . ASP A 1 587 ? 47.206 -9.328 -85.340 1.00 84.00 587 ASP A CA 1
ATOM 4278 C C . ASP A 1 587 ? 45.742 -9.080 -85.774 1.00 84.00 587 ASP A C 1
ATOM 4280 O O . ASP A 1 587 ? 45.195 -7.988 -85.558 1.00 84.00 587 ASP A O 1
ATOM 4284 N N . THR A 1 588 ? 45.115 -10.063 -86.437 1.00 83.69 588 THR A N 1
ATOM 4285 C CA . THR A 1 588 ? 43.728 -9.972 -86.932 1.00 83.69 588 THR A CA 1
ATOM 4286 C C . THR A 1 588 ? 42.702 -10.757 -86.100 1.00 83.69 588 THR A C 1
ATOM 4288 O O . THR A 1 588 ? 41.520 -10.386 -86.142 1.00 83.69 588 THR A O 1
ATOM 4291 N N . ASP A 1 589 ? 43.077 -11.828 -85.387 1.00 83.62 589 ASP A N 1
ATOM 4292 C CA . ASP A 1 589 ? 42.141 -12.635 -84.578 1.00 83.62 589 ASP A CA 1
ATOM 4293 C C . ASP A 1 589 ? 42.364 -12.611 -83.054 1.00 83.62 589 ASP A C 1
ATOM 4295 O O . ASP A 1 589 ? 41.537 -13.162 -82.319 1.00 83.62 589 ASP A O 1
ATOM 4299 N N . SER A 1 590 ? 43.309 -11.780 -82.604 1.00 84.38 590 SER A N 1
ATOM 4300 C CA . SER A 1 590 ? 43.590 -11.400 -81.214 1.00 84.38 590 SER A CA 1
ATOM 4301 C C . SER A 1 590 ? 44.131 -12.554 -80.373 1.00 84.38 590 SER A C 1
ATOM 4303 O O . SER A 1 590 ? 43.578 -12.855 -79.312 1.00 84.38 590 SER A O 1
ATOM 4305 N N . ASP A 1 591 ? 45.180 -13.206 -80.884 1.00 86.44 591 ASP A N 1
ATOM 4306 C CA . ASP A 1 591 ? 45.911 -14.293 -80.218 1.00 86.44 591 ASP A CA 1
ATOM 4307 C C . ASP A 1 591 ? 47.322 -13.902 -79.727 1.00 86.44 591 ASP A C 1
ATOM 4309 O O . ASP A 1 591 ? 48.012 -14.760 -79.178 1.00 86.44 591 ASP A O 1
ATOM 4313 N N . GLY A 1 592 ? 47.715 -12.627 -79.884 1.00 86.50 592 GLY A N 1
ATOM 4314 C CA . GLY A 1 592 ? 49.010 -12.070 -79.456 1.00 86.50 592 GLY A CA 1
ATOM 4315 C C . GLY A 1 592 ? 50.151 -12.309 -80.453 1.00 86.50 592 GLY A C 1
ATOM 4316 O O . GLY A 1 592 ? 51.255 -11.783 -80.308 1.00 86.50 592 GLY A O 1
ATOM 4317 N N . CYS A 1 593 ? 49.903 -13.055 -81.533 1.00 87.62 593 CYS A N 1
ATOM 4318 C CA . CYS A 1 593 ? 50.879 -13.278 -82.589 1.00 87.62 593 CYS A CA 1
ATOM 4319 C C . CYS A 1 593 ? 50.657 -12.348 -83.799 1.00 87.62 593 CYS A C 1
ATOM 4321 O O . CYS A 1 593 ? 49.546 -11.987 -84.179 1.00 87.62 593 CYS A O 1
ATOM 4323 N N . THR A 1 594 ? 51.747 -11.988 -84.484 1.00 87.62 594 THR A N 1
ATOM 4324 C CA . THR A 1 594 ? 51.679 -11.248 -85.761 1.00 87.62 594 THR A CA 1
ATOM 4325 C C . THR A 1 594 ? 51.364 -12.201 -86.927 1.00 87.62 594 THR A C 1
ATOM 4327 O O . THR A 1 594 ? 52.061 -13.203 -87.093 1.00 87.62 594 THR A O 1
ATOM 4330 N N . ASP A 1 595 ? 50.361 -11.873 -87.754 1.00 86.12 595 ASP A N 1
ATOM 4331 C CA . ASP A 1 595 ? 49.865 -12.698 -88.874 1.00 86.12 595 ASP A CA 1
ATOM 4332 C C . ASP A 1 595 ? 50.927 -13.059 -89.942 1.00 86.12 595 ASP A C 1
ATOM 4334 O O . ASP A 1 595 ? 51.794 -12.258 -90.292 1.00 86.12 595 ASP A O 1
ATOM 4338 N N . ASP A 1 596 ? 50.742 -14.232 -90.565 1.00 86.44 596 ASP A N 1
ATOM 4339 C CA . ASP A 1 596 ? 51.171 -14.581 -91.936 1.00 86.44 596 ASP A CA 1
ATOM 4340 C C . ASP A 1 596 ? 49.886 -14.816 -92.755 1.00 86.44 596 ASP A C 1
ATOM 4342 O O . ASP A 1 596 ? 49.306 -15.911 -92.732 1.00 86.44 596 ASP A O 1
ATOM 4346 N N . ARG A 1 597 ? 49.360 -13.765 -93.408 1.00 85.75 597 ARG A N 1
ATOM 4347 C CA . ARG A 1 597 ? 47.996 -13.797 -93.973 1.00 85.75 597 ARG A CA 1
ATOM 4348 C C . ARG A 1 597 ? 47.835 -14.742 -95.163 1.00 85.75 597 ARG A C 1
ATOM 4350 O O . ARG A 1 597 ? 46.727 -15.254 -95.381 1.00 85.75 597 ARG A O 1
ATOM 4357 N N . ASP A 1 598 ? 48.878 -14.953 -95.964 1.00 84.31 598 ASP A N 1
ATOM 4358 C CA . ASP A 1 598 ? 48.787 -15.753 -97.192 1.00 84.31 598 ASP A CA 1
ATOM 4359 C C . ASP A 1 598 ? 49.524 -17.107 -97.156 1.00 84.31 598 ASP A C 1
ATOM 4361 O O . ASP A 1 598 ? 49.230 -17.987 -97.981 1.00 84.31 598 ASP A O 1
ATOM 4365 N N . GLY A 1 599 ? 50.315 -17.349 -96.107 1.00 85.88 599 GLY A N 1
ATOM 4366 C CA . GLY A 1 599 ? 50.839 -18.653 -95.707 1.00 85.88 599 GLY A CA 1
ATOM 4367 C C . GLY A 1 599 ? 52.211 -18.990 -96.285 1.00 85.88 599 GLY A C 1
ATOM 4368 O O . GLY A 1 599 ? 52.502 -20.178 -96.508 1.00 85.88 599 GLY A O 1
ATOM 4369 N N . ASP A 1 600 ? 53.031 -17.983 -96.588 1.00 84.31 600 ASP A N 1
ATOM 4370 C CA . ASP A 1 600 ? 54.340 -18.148 -97.228 1.00 84.31 600 ASP A CA 1
ATOM 4371 C C . ASP A 1 600 ? 55.522 -18.272 -96.246 1.00 84.31 600 ASP A C 1
ATOM 4373 O O . ASP A 1 600 ? 56.582 -18.793 -96.624 1.00 84.31 600 ASP A O 1
ATOM 4377 N N . ASN A 1 601 ? 55.257 -18.092 -94.943 1.00 85.81 601 ASN A N 1
ATOM 4378 C CA . ASN A 1 601 ? 56.192 -18.086 -93.808 1.00 85.81 601 ASN A CA 1
ATOM 4379 C C . ASN A 1 601 ? 57.026 -16.789 -93.691 1.00 85.81 601 ASN A C 1
ATOM 4381 O O . ASN A 1 601 ? 58.123 -16.816 -93.119 1.00 85.81 601 ASN A O 1
ATOM 4385 N N . SER A 1 602 ? 56.506 -15.674 -94.210 1.00 86.00 602 SER A N 1
ATOM 4386 C CA . SER A 1 602 ? 56.885 -14.309 -93.843 1.00 86.00 602 SER A CA 1
ATOM 4387 C C . SER A 1 602 ? 55.707 -13.642 -93.132 1.00 86.00 602 SER A C 1
ATOM 4389 O O . SER A 1 602 ? 54.586 -13.703 -93.624 1.00 86.00 602 SER A O 1
ATOM 4391 N N . ASN A 1 603 ? 55.950 -13.002 -91.988 1.00 86.25 603 ASN A N 1
ATOM 4392 C CA . ASN A 1 603 ? 54.904 -12.257 -91.290 1.00 86.25 603 ASN A CA 1
ATOM 4393 C C . ASN A 1 603 ? 54.584 -10.955 -92.042 1.00 86.25 603 ASN A C 1
ATOM 4395 O O . ASN A 1 603 ? 55.465 -10.341 -92.656 1.00 86.25 603 ASN A O 1
ATOM 4399 N N . ASP A 1 604 ? 53.332 -10.517 -91.953 1.00 84.50 604 ASP A N 1
ATOM 4400 C CA . ASP A 1 604 ? 52.777 -9.353 -92.648 1.00 84.50 604 ASP A CA 1
ATOM 4401 C C . ASP A 1 604 ? 53.534 -8.027 -92.406 1.00 84.50 604 ASP A C 1
ATOM 4403 O O . ASP A 1 604 ? 53.453 -7.107 -93.225 1.00 84.50 604 ASP A O 1
ATOM 4407 N N . ASP A 1 605 ? 54.226 -7.892 -91.271 1.00 83.56 605 ASP A N 1
ATOM 4408 C CA . ASP A 1 605 ? 54.941 -6.675 -90.868 1.00 83.56 605 ASP A CA 1
ATOM 4409 C C . ASP A 1 605 ? 56.312 -6.525 -91.562 1.00 83.56 605 ASP A C 1
ATOM 4411 O O . ASP A 1 605 ? 56.797 -5.404 -91.770 1.00 83.56 605 ASP A O 1
ATOM 4415 N N . VAL A 1 606 ? 56.926 -7.654 -91.938 1.00 85.31 606 VAL A N 1
ATOM 4416 C CA . VAL A 1 606 ? 58.226 -7.742 -92.625 1.00 85.31 606 VAL A CA 1
ATOM 4417 C C . VAL A 1 606 ? 58.115 -8.106 -94.106 1.00 85.31 606 VAL A C 1
ATOM 4419 O O . VAL A 1 606 ? 59.091 -7.929 -94.842 1.00 85.31 606 VAL A O 1
ATOM 4422 N N . ASP A 1 607 ? 56.956 -8.587 -94.551 1.00 87.25 607 ASP A N 1
ATOM 4423 C CA . ASP A 1 607 ? 56.681 -8.910 -95.948 1.00 87.25 607 ASP A CA 1
ATOM 4424 C C . ASP A 1 607 ? 56.466 -7.642 -96.815 1.00 87.25 607 ASP A C 1
ATOM 4426 O O . ASP A 1 607 ? 55.791 -6.678 -96.450 1.00 87.25 607 ASP A O 1
ATOM 4430 N N . ALA A 1 608 ? 57.064 -7.639 -98.009 1.00 85.94 608 ALA A N 1
ATOM 4431 C CA . ALA A 1 608 ? 56.876 -6.610 -99.027 1.00 85.94 608 ALA A CA 1
ATOM 4432 C C . ALA A 1 608 ? 55.542 -6.721 -99.803 1.00 85.94 608 ALA A C 1
ATOM 4434 O O . ALA A 1 608 ? 55.108 -5.717 -100.380 1.00 85.94 608 ALA A O 1
ATOM 4435 N N . PHE A 1 609 ? 54.893 -7.894 -99.840 1.00 87.00 609 PHE A N 1
ATOM 4436 C CA . PHE A 1 609 ? 53.596 -8.113 -100.495 1.00 87.00 609 PHE A CA 1
ATOM 4437 C C . PHE A 1 609 ? 52.654 -9.071 -99.707 1.00 87.00 609 PHE A C 1
ATOM 4439 O O . PHE A 1 609 ? 52.327 -10.125 -100.253 1.00 87.00 609 PHE A O 1
ATOM 4446 N N . PRO A 1 610 ? 52.089 -8.670 -98.538 1.00 86.25 610 PRO A N 1
ATOM 4447 C CA . PRO A 1 610 ? 51.236 -9.507 -97.650 1.00 86.25 610 PRO A CA 1
ATOM 4448 C C . PRO A 1 610 ? 49.858 -9.986 -98.192 1.00 86.25 610 PRO A C 1
ATOM 4450 O O . PRO A 1 610 ? 48.888 -10.151 -97.447 1.00 86.25 610 PRO A O 1
ATOM 4453 N N . ASP A 1 611 ? 49.729 -10.123 -99.512 1.00 85.69 611 ASP A N 1
ATOM 4454 C CA . ASP A 1 611 ? 48.578 -10.621 -100.279 1.00 85.69 611 ASP A CA 1
ATOM 4455 C C . ASP A 1 611 ? 49.028 -11.496 -101.500 1.00 85.69 611 ASP A C 1
ATOM 4457 O O . ASP A 1 611 ? 48.180 -11.922 -102.299 1.00 85.69 611 ASP A O 1
ATOM 4461 N N . ASP A 1 612 ? 50.337 -11.721 -101.727 1.00 86.12 612 ASP A N 1
ATOM 4462 C CA . ASP A 1 612 ? 50.910 -12.478 -102.861 1.00 86.12 612 ASP A CA 1
ATOM 4463 C C . ASP A 1 612 ? 52.102 -13.380 -102.455 1.00 86.12 612 ASP A C 1
ATOM 4465 O O . ASP A 1 612 ? 53.223 -13.139 -102.894 1.00 86.12 612 ASP A O 1
ATOM 4469 N N . SER A 1 613 ? 51.807 -14.492 -101.757 1.00 87.88 613 SER A N 1
ATOM 4470 C CA . SER A 1 613 ? 52.595 -15.720 -101.417 1.00 87.88 613 SER A CA 1
ATOM 4471 C C . SER A 1 613 ? 53.568 -16.306 -102.466 1.00 87.88 613 SER A C 1
ATOM 4473 O O . SER A 1 613 ? 54.095 -17.420 -102.343 1.00 87.88 613 SER A O 1
ATOM 4475 N N . SER A 1 614 ? 53.750 -15.628 -103.595 1.00 85.00 614 SER A N 1
ATOM 4476 C CA . SER A 1 614 ? 54.790 -15.882 -104.581 1.00 85.00 614 SER A CA 1
ATOM 4477 C C . SER A 1 614 ? 55.938 -14.860 -104.541 1.00 85.00 614 SER A C 1
ATOM 4479 O O . SER A 1 614 ? 56.968 -15.105 -105.177 1.00 85.00 614 SER A O 1
ATOM 4481 N N . GLN A 1 615 ? 55.790 -13.759 -103.795 1.00 89.25 615 GLN A N 1
ATOM 4482 C CA . GLN A 1 615 ? 56.686 -12.607 -103.698 1.00 89.25 615 GLN A CA 1
ATOM 4483 C C . GLN A 1 615 ? 56.690 -12.044 -102.269 1.00 89.25 615 GLN A C 1
ATOM 4485 O O . GLN A 1 615 ? 55.744 -11.373 -101.907 1.00 89.25 615 GLN A O 1
ATOM 4490 N N . TRP A 1 616 ? 57.778 -12.209 -101.511 1.00 88.75 616 TRP A N 1
ATOM 4491 C CA . TRP A 1 616 ? 57.862 -11.699 -100.127 1.00 88.75 616 TRP A CA 1
ATOM 4492 C C . TRP A 1 616 ? 58.956 -10.639 -99.896 1.00 88.75 616 TRP A C 1
ATOM 4494 O O . TRP A 1 616 ? 59.323 -10.295 -98.775 1.00 88.75 616 TRP A O 1
ATOM 4504 N N . ASN A 1 617 ? 59.589 -10.163 -100.973 1.00 87.38 617 ASN A N 1
ATOM 4505 C CA . ASN A 1 617 ? 60.753 -9.278 -100.898 1.00 87.38 617 ASN A CA 1
ATOM 4506 C C . ASN A 1 617 ? 60.893 -8.451 -102.189 1.00 87.38 617 ASN A C 1
ATOM 4508 O O . ASN A 1 617 ? 61.098 -9.023 -103.261 1.00 87.38 617 ASN A O 1
ATOM 4512 N N . ASP A 1 618 ? 60.859 -7.124 -102.055 1.00 86.44 618 ASP A N 1
ATOM 4513 C CA . ASP A 1 618 ? 61.186 -6.117 -103.079 1.00 86.44 618 ASP A CA 1
ATOM 4514 C C . ASP A 1 618 ? 62.456 -5.376 -102.633 1.00 86.44 618 ASP A C 1
ATOM 4516 O O . ASP A 1 618 ? 62.446 -4.651 -101.633 1.00 86.44 618 ASP A O 1
ATOM 4520 N N . ARG A 1 619 ? 63.583 -5.593 -103.321 1.00 86.62 619 ARG A N 1
ATOM 4521 C CA . ARG A 1 619 ? 64.873 -5.032 -102.884 1.00 86.62 619 ARG A CA 1
ATOM 4522 C C . ARG A 1 619 ? 65.056 -3.552 -103.214 1.00 86.62 619 ARG A C 1
ATOM 4524 O O . ARG A 1 619 ? 65.811 -2.867 -102.516 1.00 86.62 619 ARG A O 1
ATOM 4531 N N . ASP A 1 620 ? 64.454 -3.068 -104.297 1.00 81.81 620 ASP A N 1
ATOM 4532 C CA . ASP A 1 620 ? 64.763 -1.752 -104.869 1.00 81.81 620 ASP A CA 1
ATOM 4533 C C . ASP A 1 620 ? 63.598 -0.744 -104.836 1.00 81.81 620 ASP A C 1
ATOM 4535 O O . ASP A 1 620 ? 63.819 0.462 -105.023 1.00 81.81 620 ASP A O 1
ATOM 4539 N N . GLY A 1 621 ? 62.398 -1.210 -104.480 1.00 83.31 621 GLY A N 1
ATOM 4540 C CA . GLY A 1 621 ? 61.179 -0.423 -104.349 1.00 83.31 621 GLY A CA 1
ATOM 4541 C C . GLY A 1 621 ? 60.480 -0.154 -105.683 1.00 83.31 621 GLY A C 1
ATOM 4542 O O . GLY A 1 621 ? 59.905 0.929 -105.867 1.00 83.31 621 GLY A O 1
ATOM 4543 N N . ASP A 1 622 ? 60.564 -1.073 -106.647 1.00 81.06 622 ASP A N 1
ATOM 4544 C CA . ASP A 1 622 ? 59.848 -0.984 -107.923 1.00 81.06 622 ASP A CA 1
ATOM 4545 C C . ASP A 1 622 ? 58.346 -1.323 -107.810 1.00 81.06 622 ASP A C 1
ATOM 4547 O O . ASP A 1 622 ? 57.530 -0.759 -108.552 1.00 81.06 622 ASP A O 1
ATOM 4551 N N . GLY A 1 623 ? 57.960 -2.162 -106.844 1.00 82.62 623 GLY A N 1
ATOM 4552 C CA . GLY A 1 623 ? 56.642 -2.794 -106.777 1.00 82.62 623 GLY A CA 1
ATOM 4553 C C . GLY A 1 623 ? 56.583 -4.137 -107.517 1.00 82.62 623 GLY A C 1
ATOM 4554 O O . GLY A 1 623 ? 55.519 -4.515 -108.023 1.00 82.62 623 GLY A O 1
ATOM 4555 N N . ARG A 1 624 ? 57.719 -4.841 -107.589 1.00 85.31 624 ARG A N 1
ATOM 4556 C CA . ARG A 1 624 ? 57.886 -6.221 -108.069 1.00 85.31 624 ARG A CA 1
ATOM 4557 C C . ARG A 1 624 ? 58.723 -6.998 -107.076 1.00 85.31 624 ARG A C 1
ATOM 4559 O O . ARG A 1 624 ? 59.620 -6.444 -106.454 1.00 85.31 624 ARG A O 1
ATOM 4566 N N . GLY A 1 625 ? 58.437 -8.286 -106.951 1.00 86.94 625 GLY A N 1
ATOM 4567 C CA . GLY A 1 625 ? 59.214 -9.137 -106.065 1.00 86.94 625 GLY A CA 1
ATOM 4568 C C . GLY A 1 625 ? 60.429 -9.756 -106.755 1.00 86.94 625 GLY A C 1
ATOM 4569 O O . GLY A 1 625 ? 60.395 -10.111 -107.939 1.00 86.94 625 GLY A O 1
ATOM 4570 N N . ASP A 1 626 ? 61.493 -9.933 -105.974 1.00 85.94 626 ASP A N 1
ATOM 4571 C CA . ASP A 1 626 ? 62.750 -10.568 -106.375 1.00 85.94 626 ASP A CA 1
ATOM 4572 C C . ASP A 1 626 ? 62.581 -12.047 -106.800 1.00 85.94 626 ASP A C 1
ATOM 4574 O O . ASP A 1 626 ? 63.499 -12.610 -107.406 1.00 85.94 626 ASP A O 1
ATOM 4578 N N . ASN A 1 627 ? 61.470 -12.725 -106.459 1.00 85.56 627 ASN A N 1
ATOM 4579 C CA . ASN A 1 627 ? 61.351 -14.177 -106.631 1.00 85.56 627 ASN A CA 1
ATOM 4580 C C . ASN A 1 627 ? 61.027 -14.550 -108.092 1.00 85.56 627 ASN A C 1
ATOM 4582 O O . ASN A 1 627 ? 59.924 -14.287 -108.587 1.00 85.56 627 ASN A O 1
ATOM 4586 N N . PRO A 1 628 ? 61.953 -15.210 -108.813 1.00 79.75 628 PRO A N 1
ATOM 4587 C CA . PRO A 1 628 ? 61.913 -15.244 -110.269 1.00 79.75 628 PRO A CA 1
ATOM 4588 C C . PRO A 1 628 ? 60.915 -16.260 -110.837 1.00 79.75 628 PRO A C 1
ATOM 4590 O O . PRO A 1 628 ? 60.903 -17.436 -110.463 1.00 79.75 628 PRO A O 1
ATOM 4593 N N . GLY A 1 629 ? 60.169 -15.839 -111.864 1.00 71.88 629 GLY A N 1
ATOM 4594 C CA . GLY A 1 629 ? 59.373 -16.728 -112.718 1.00 71.88 629 GLY A CA 1
ATOM 4595 C C . GLY A 1 629 ? 57.944 -17.000 -112.241 1.00 71.88 629 GLY A C 1
ATOM 4596 O O . GLY A 1 629 ? 57.316 -17.941 -112.736 1.00 71.88 629 GLY A O 1
ATOM 4597 N N . GLN A 1 630 ? 57.443 -16.191 -111.309 1.00 73.50 630 GLN A N 1
ATOM 4598 C CA . GLN A 1 630 ? 56.055 -16.194 -110.840 1.00 73.50 630 GLN A CA 1
ATOM 4599 C C . GLN A 1 630 ? 55.241 -15.080 -111.526 1.00 73.50 630 GLN A C 1
ATOM 4601 O O . GLN A 1 630 ? 55.668 -14.503 -112.529 1.00 73.50 630 GLN A O 1
ATOM 4606 N N . LEU A 1 631 ? 54.040 -14.781 -111.019 1.00 72.25 631 LEU A N 1
ATOM 4607 C CA . LEU A 1 631 ? 53.398 -13.504 -111.330 1.00 72.25 631 LEU A CA 1
ATOM 4608 C C . LEU A 1 631 ? 54.172 -12.380 -110.615 1.00 72.25 631 LEU A C 1
ATOM 4610 O O . LEU A 1 631 ? 54.874 -12.636 -109.641 1.00 72.25 631 LEU A O 1
ATOM 4614 N N . ASN A 1 632 ? 54.084 -11.155 -111.138 1.00 75.50 632 ASN A N 1
ATOM 4615 C CA . ASN A 1 632 ? 54.693 -9.944 -110.567 1.00 75.50 632 ASN A CA 1
ATOM 4616 C C . ASN A 1 632 ? 56.225 -9.957 -110.355 1.00 75.50 632 ASN A C 1
ATOM 4618 O O . ASN A 1 632 ? 56.752 -8.931 -109.940 1.00 75.50 632 ASN A O 1
ATOM 4622 N N . SER A 1 633 ? 56.944 -11.033 -110.697 1.00 83.25 633 SER A N 1
ATOM 4623 C CA . SER A 1 633 ? 58.400 -11.108 -110.531 1.00 83.25 633 SER A CA 1
ATOM 4624 C C . SER A 1 633 ? 59.134 -10.079 -111.381 1.00 83.25 633 SER A C 1
ATOM 4626 O O . SER A 1 633 ? 58.730 -9.816 -112.521 1.00 83.25 633 SER A O 1
ATOM 4628 N N . ASP A 1 634 ? 60.245 -9.571 -110.865 1.00 84.19 634 ASP A N 1
ATOM 4629 C CA . ASP A 1 634 ? 61.172 -8.748 -111.632 1.00 84.19 634 ASP A CA 1
ATOM 4630 C C . ASP A 1 634 ? 62.157 -9.597 -112.472 1.00 84.19 634 ASP A C 1
ATOM 4632 O O . ASP A 1 634 ? 62.631 -10.649 -112.035 1.00 84.19 634 ASP A O 1
ATOM 4636 N N . ASP A 1 635 ? 62.466 -9.139 -113.690 1.00 83.75 635 ASP A N 1
ATOM 4637 C CA . ASP A 1 635 ? 63.553 -9.672 -114.520 1.00 83.75 635 ASP A CA 1
ATOM 4638 C C . ASP A 1 635 ? 64.899 -8.955 -114.241 1.00 83.75 635 ASP A C 1
ATOM 4640 O O . ASP A 1 635 ? 65.953 -9.493 -114.599 1.00 83.75 635 ASP A O 1
ATOM 4644 N N . CYS A 1 636 ? 64.888 -7.776 -113.596 1.00 83.12 636 CYS A N 1
ATOM 4645 C CA . CYS A 1 636 ? 66.059 -6.936 -113.297 1.00 83.12 636 CYS A CA 1
ATOM 4646 C C . CYS A 1 636 ? 66.145 -6.434 -111.818 1.00 83.12 636 CYS A C 1
ATOM 4648 O O . CYS A 1 636 ? 66.233 -5.223 -111.632 1.00 83.12 636 CYS A O 1
ATOM 4650 N N . PRO A 1 637 ? 66.246 -7.314 -110.780 1.00 82.38 637 PRO A N 1
ATOM 4651 C CA . PRO A 1 637 ? 66.008 -7.007 -109.341 1.00 82.38 637 PRO A CA 1
ATOM 4652 C C . PRO A 1 637 ? 67.039 -6.124 -108.592 1.00 82.38 637 PRO A C 1
ATOM 4654 O O . PRO A 1 637 ? 67.384 -6.382 -107.435 1.00 82.38 637 PRO A O 1
ATOM 4657 N N . ASP A 1 638 ? 67.610 -5.133 -109.271 1.00 83.88 638 ASP A N 1
ATOM 4658 C CA . ASP A 1 638 ? 68.483 -4.081 -108.737 1.00 83.88 638 ASP A CA 1
ATOM 4659 C C . ASP A 1 638 ? 68.263 -2.743 -109.516 1.00 83.88 638 ASP A C 1
ATOM 4661 O O . ASP A 1 638 ? 69.151 -1.878 -109.545 1.00 83.88 638 ASP A O 1
ATOM 4665 N N . THR A 1 639 ? 67.097 -2.564 -110.161 1.00 84.25 639 THR A N 1
ATOM 4666 C CA . THR A 1 639 ? 66.741 -1.484 -111.107 1.00 84.25 639 THR A CA 1
ATOM 4667 C C . THR A 1 639 ? 65.483 -0.706 -110.645 1.00 84.25 639 THR A C 1
ATOM 4669 O O . THR A 1 639 ? 64.399 -0.864 -111.203 1.00 84.25 639 THR A O 1
ATOM 4672 N N . PRO A 1 640 ? 65.614 0.248 -109.693 1.00 79.50 640 PRO A N 1
ATOM 4673 C CA . PRO A 1 640 ? 64.466 0.923 -109.076 1.00 79.50 640 PRO A CA 1
ATOM 4674 C C . PRO A 1 640 ? 63.497 1.591 -110.066 1.00 79.50 640 PRO A C 1
ATOM 4676 O O . PRO A 1 640 ? 63.950 2.299 -110.976 1.00 79.50 640 PRO A O 1
ATOM 4679 N N . SER A 1 641 ? 62.185 1.515 -109.784 1.00 76.12 641 SER A N 1
ATOM 4680 C CA . SER A 1 641 ? 61.030 2.043 -110.566 1.00 76.12 641 SER A CA 1
ATOM 4681 C C . SER A 1 641 ? 61.232 3.365 -111.327 1.00 76.12 641 SER A C 1
ATOM 4683 O O . SER A 1 641 ? 60.647 3.585 -112.388 1.00 76.12 641 SER A O 1
ATOM 4685 N N . GLN A 1 642 ? 62.051 4.279 -110.804 1.00 76.25 642 GLN A N 1
ATOM 4686 C CA . GLN A 1 642 ? 62.410 5.553 -111.440 1.00 76.25 642 GLN A CA 1
ATOM 4687 C C . GLN A 1 642 ? 63.188 5.425 -112.772 1.00 76.25 642 GLN A C 1
ATOM 4689 O O . GLN A 1 642 ? 63.246 6.406 -113.518 1.00 76.25 642 GLN A O 1
ATOM 4694 N N . TRP A 1 643 ? 63.785 4.263 -113.064 1.00 73.00 643 TRP A N 1
ATOM 4695 C CA . TRP A 1 643 ? 64.537 3.970 -114.298 1.00 73.00 643 TRP A CA 1
ATOM 4696 C C . TRP A 1 643 ? 63.771 3.076 -115.287 1.00 73.00 643 TRP A C 1
ATOM 4698 O O . TRP A 1 643 ? 64.091 3.061 -116.476 1.00 73.00 643 TRP A O 1
ATOM 4708 N N . VAL A 1 644 ? 62.737 2.375 -114.816 1.00 72.62 644 VAL A N 1
ATOM 4709 C CA . VAL A 1 644 ? 61.985 1.367 -115.575 1.00 72.62 644 VAL A CA 1
ATOM 4710 C C . VAL A 1 644 ? 61.189 2.011 -116.710 1.00 72.62 644 VAL A C 1
ATOM 4712 O O . VAL A 1 644 ? 60.250 2.784 -116.490 1.00 72.62 644 VAL A O 1
ATOM 4715 N N . TRP A 1 645 ? 61.541 1.691 -117.959 1.00 63.06 645 TRP A N 1
ATOM 4716 C CA . TRP A 1 645 ? 60.892 2.288 -119.129 1.00 63.06 645 TRP A CA 1
ATOM 4717 C C . TRP A 1 645 ? 59.779 1.393 -119.683 1.00 63.06 645 TRP A C 1
ATOM 4719 O O . TRP A 1 645 ? 60.009 0.358 -120.304 1.00 63.06 645 TRP A O 1
ATOM 4729 N N . ASN A 1 646 ? 58.532 1.818 -119.483 1.00 59.56 646 ASN A N 1
ATOM 4730 C CA . ASN A 1 646 ? 57.367 0.987 -119.771 1.00 59.56 646 ASN A CA 1
ATOM 4731 C C . ASN A 1 646 ? 57.126 0.791 -121.291 1.00 59.56 646 ASN A C 1
ATOM 4733 O O . ASN A 1 646 ? 56.866 1.756 -122.015 1.00 59.56 646 ASN A O 1
ATOM 4737 N N . VAL A 1 647 ? 57.113 -0.481 -121.726 1.00 55.22 647 VAL A N 1
ATOM 4738 C CA . VAL A 1 647 ? 56.968 -0.995 -123.110 1.00 55.22 647 VAL A CA 1
ATOM 4739 C C . VAL A 1 647 ? 58.241 -0.811 -123.964 1.00 55.22 647 VAL A C 1
ATOM 4741 O O . VAL A 1 647 ? 58.513 0.268 -124.485 1.00 55.22 647 VAL A O 1
ATOM 4744 N N . SER A 1 648 ? 58.996 -1.884 -124.235 1.00 52.50 648 SER A N 1
ATOM 4745 C CA . SER A 1 648 ? 58.635 -2.886 -125.265 1.00 52.50 648 SER A CA 1
ATOM 4746 C C . SER A 1 648 ? 59.180 -4.311 -125.008 1.00 52.50 648 SER A C 1
ATOM 4748 O O . SER A 1 648 ? 59.953 -4.541 -124.092 1.00 52.50 648 SER A O 1
ATOM 4750 N N . ASN A 1 649 ? 58.745 -5.284 -125.822 1.00 56.84 649 ASN A N 1
ATOM 4751 C CA . ASN A 1 649 ? 59.141 -6.712 -125.838 1.00 56.84 649 ASN A CA 1
ATOM 4752 C C . ASN A 1 649 ? 58.877 -7.601 -124.602 1.00 56.84 649 ASN A C 1
ATOM 4754 O O . ASN A 1 649 ? 58.875 -8.820 -124.763 1.00 56.84 649 ASN A O 1
ATOM 4758 N N . GLY A 1 650 ? 58.490 -7.051 -123.449 1.00 61.28 650 GLY A N 1
ATOM 4759 C CA . GLY A 1 650 ? 57.812 -7.817 -122.390 1.00 61.28 650 GLY A CA 1
ATOM 4760 C C . GLY A 1 650 ? 58.691 -8.375 -121.271 1.00 61.28 650 GLY A C 1
ATOM 4761 O O . GLY A 1 650 ? 58.171 -9.128 -120.454 1.00 61.28 650 GLY A O 1
ATOM 4762 N N . THR A 1 651 ? 59.961 -7.978 -121.219 1.00 72.81 651 THR A N 1
ATOM 4763 C CA . THR A 1 651 ? 60.760 -7.958 -119.984 1.00 72.81 651 THR A CA 1
ATOM 4764 C C . THR A 1 651 ? 60.165 -6.927 -119.012 1.00 72.81 651 THR A C 1
ATOM 4766 O O . THR A 1 651 ? 59.639 -5.902 -119.462 1.00 72.81 651 THR A O 1
ATOM 4769 N N . LEU A 1 652 ? 60.219 -7.178 -117.705 1.00 76.44 652 LEU A N 1
ATOM 4770 C CA . LEU A 1 652 ? 59.679 -6.305 -116.652 1.00 76.44 652 LEU A CA 1
ATOM 4771 C C . LEU A 1 652 ? 60.809 -5.778 -115.741 1.00 76.44 652 LEU A C 1
ATOM 4773 O O . LEU A 1 652 ? 61.852 -6.405 -115.650 1.00 76.44 652 LEU A O 1
ATOM 4777 N N . GLY A 1 653 ? 60.630 -4.583 -115.161 1.00 77.69 653 GLY A N 1
ATOM 4778 C CA . GLY A 1 653 ? 61.583 -3.913 -114.246 1.00 77.69 653 GLY A CA 1
ATOM 4779 C C . GLY A 1 653 ? 62.918 -3.408 -114.829 1.00 77.69 653 GLY A C 1
ATOM 4780 O O . GLY A 1 653 ? 63.614 -2.637 -114.187 1.00 77.69 653 GLY A O 1
ATOM 4781 N N . CYS A 1 654 ? 63.278 -3.726 -116.074 1.00 82.62 654 CYS A N 1
ATOM 4782 C CA . CYS A 1 654 ? 64.537 -3.241 -116.669 1.00 82.62 654 CYS A CA 1
ATOM 4783 C C . CYS A 1 654 ? 64.474 -1.790 -117.217 1.00 82.62 654 CYS A C 1
ATOM 4785 O O . CYS A 1 654 ? 63.413 -1.290 -117.620 1.00 82.62 654 CYS A O 1
ATOM 4787 N N . ALA A 1 655 ? 65.628 -1.114 -117.304 1.00 80.62 655 ALA A N 1
ATOM 4788 C CA . ALA A 1 655 ? 65.763 0.220 -117.906 1.00 80.62 655 ALA A CA 1
ATOM 4789 C C . ALA A 1 655 ? 65.876 0.175 -119.448 1.00 80.62 655 ALA A C 1
ATOM 4791 O O . ALA A 1 655 ? 66.180 -0.861 -120.038 1.00 80.62 655 ALA A O 1
ATOM 4792 N N . TRP A 1 656 ? 65.659 1.307 -120.138 1.00 77.62 656 TRP A N 1
ATOM 4793 C CA . TRP A 1 656 ? 65.711 1.351 -121.615 1.00 77.62 656 TRP A CA 1
ATOM 4794 C C . TRP A 1 656 ? 67.096 0.996 -122.174 1.00 77.62 656 TRP A C 1
ATOM 4796 O O . TRP A 1 656 ? 67.190 0.293 -123.179 1.00 77.62 656 TRP A O 1
ATOM 4806 N N . GLU A 1 657 ? 68.161 1.447 -121.511 1.00 77.62 657 GLU A N 1
ATOM 4807 C CA . GLU A 1 657 ? 69.558 1.173 -121.859 1.00 77.62 657 GLU A CA 1
ATOM 4808 C C . GLU A 1 657 ? 69.926 -0.324 -121.796 1.00 77.62 657 GLU A C 1
ATOM 4810 O O . GLU A 1 657 ? 70.940 -0.723 -122.372 1.00 77.62 657 GLU A O 1
ATOM 4815 N N . GLU A 1 658 ? 69.105 -1.136 -121.120 1.00 78.81 658 GLU A N 1
ATOM 4816 C CA . GLU A 1 658 ? 69.295 -2.572 -120.870 1.00 78.81 658 GLU A CA 1
ATOM 4817 C C . GLU A 1 658 ? 68.470 -3.462 -121.820 1.00 78.81 658 GLU A C 1
ATOM 4819 O O . GLU A 1 658 ? 68.556 -4.690 -121.762 1.00 78.81 658 GLU A O 1
ATOM 4824 N N . LEU A 1 659 ? 67.692 -2.850 -122.719 1.00 81.44 659 LEU A N 1
ATOM 4825 C CA . LEU A 1 659 ? 66.943 -3.523 -123.782 1.00 81.44 659 LEU A CA 1
ATOM 4826 C C . LEU A 1 659 ? 67.749 -3.583 -125.097 1.00 81.44 659 LEU A C 1
ATOM 4828 O O . LEU A 1 659 ? 68.755 -2.896 -125.269 1.00 81.44 659 LEU A O 1
ATOM 4832 N N . ASP A 1 660 ? 67.282 -4.414 -126.028 1.00 78.00 660 ASP A N 1
ATOM 4833 C CA . ASP A 1 660 ? 67.801 -4.599 -127.393 1.00 78.00 660 ASP A CA 1
ATOM 4834 C C . ASP A 1 660 ? 66.619 -4.402 -128.368 1.00 78.00 660 ASP A C 1
ATOM 4836 O O . ASP A 1 660 ? 65.829 -5.325 -128.610 1.00 78.00 660 ASP A O 1
ATOM 4840 N N . ASP A 1 661 ? 66.411 -3.158 -128.826 1.00 81.94 661 ASP A N 1
ATOM 4841 C CA . ASP A 1 661 ? 65.181 -2.749 -129.529 1.00 81.94 661 ASP A CA 1
ATOM 4842 C C . ASP A 1 661 ? 65.097 -3.268 -130.981 1.00 81.94 661 ASP A C 1
ATOM 4844 O O . ASP A 1 661 ? 63.984 -3.475 -131.481 1.00 81.94 661 ASP A O 1
ATOM 4848 N N . ASP A 1 662 ? 66.228 -3.482 -131.669 1.00 75.50 662 ASP A N 1
ATOM 4849 C CA . ASP A 1 662 ? 66.267 -3.994 -133.054 1.00 75.50 662 ASP A CA 1
ATOM 4850 C C . ASP A 1 662 ? 66.830 -5.422 -133.216 1.00 75.50 662 ASP A C 1
ATOM 4852 O O . ASP A 1 662 ? 66.677 -6.024 -134.287 1.00 75.50 662 ASP A O 1
ATOM 4856 N N . SER A 1 663 ? 67.278 -6.033 -132.112 1.00 82.00 663 SER A N 1
ATOM 4857 C CA . SER A 1 663 ? 67.650 -7.448 -131.980 1.00 82.00 663 SER A CA 1
ATOM 4858 C C . SER A 1 663 ? 68.931 -7.857 -132.714 1.00 82.00 663 SER A C 1
ATOM 4860 O O . SER A 1 663 ? 69.026 -8.993 -133.198 1.00 82.00 663 SER A O 1
ATOM 4862 N N . ASP A 1 664 ? 69.916 -6.957 -132.803 1.00 79.81 664 ASP A N 1
ATOM 4863 C CA . ASP A 1 664 ? 71.244 -7.243 -133.366 1.00 79.81 664 ASP A CA 1
ATOM 4864 C C . ASP A 1 664 ? 72.294 -7.730 -132.340 1.00 79.81 664 ASP A C 1
ATOM 4866 O O . ASP A 1 664 ? 73.403 -8.121 -132.728 1.00 79.81 664 ASP A O 1
ATOM 4870 N N . PHE A 1 665 ? 71.889 -7.839 -131.066 1.00 81.25 665 PHE A N 1
ATOM 4871 C CA . PHE A 1 665 ? 72.677 -8.208 -129.881 1.00 81.25 665 PHE A CA 1
ATOM 4872 C C . PHE A 1 665 ? 73.582 -7.106 -129.295 1.00 81.25 665 PHE A C 1
ATOM 4874 O O . PHE A 1 665 ? 74.390 -7.406 -128.405 1.00 81.25 665 PHE A O 1
ATOM 4881 N N . VAL A 1 666 ? 73.439 -5.845 -129.715 1.00 83.06 666 VAL A N 1
ATOM 4882 C CA . VAL A 1 666 ? 73.976 -4.675 -129.002 1.00 83.06 666 VAL A CA 1
ATOM 4883 C C . VAL A 1 666 ? 72.848 -3.995 -128.216 1.00 83.06 666 VAL A C 1
ATOM 4885 O O . VAL A 1 666 ? 71.831 -3.610 -128.776 1.00 83.06 666 VAL A O 1
ATOM 4888 N N . LEU A 1 667 ? 73.020 -3.833 -126.898 1.00 83.81 667 LEU A N 1
ATOM 4889 C CA . LEU A 1 667 ? 72.025 -3.145 -126.065 1.00 83.81 667 LEU A CA 1
ATOM 4890 C C . LEU A 1 667 ? 71.896 -1.666 -126.457 1.00 83.81 667 LEU A C 1
ATOM 4892 O O . LEU A 1 667 ? 72.890 -1.015 -126.785 1.00 83.81 667 LEU A O 1
ATOM 4896 N N . ASN A 1 668 ? 70.696 -1.111 -126.306 1.00 80.56 668 ASN A N 1
ATOM 4897 C CA . ASN A 1 668 ? 70.333 0.276 -126.609 1.00 80.56 668 ASN A CA 1
ATOM 4898 C C . ASN A 1 668 ? 71.289 1.327 -126.004 1.00 80.56 668 ASN A C 1
ATOM 4900 O O . ASN A 1 668 ? 71.528 2.373 -126.605 1.00 80.56 668 ASN A O 1
ATOM 4904 N N . GLY A 1 669 ? 71.852 1.067 -124.815 1.00 79.75 669 GLY A N 1
ATOM 4905 C CA . GLY A 1 669 ? 72.834 1.947 -124.165 1.00 79.75 669 GLY A CA 1
ATOM 4906 C C . GLY A 1 669 ? 74.249 1.920 -124.775 1.00 79.75 669 GLY A C 1
ATOM 4907 O O . GLY A 1 669 ? 75.112 2.688 -124.344 1.00 79.75 669 GLY A O 1
ATOM 4908 N N . LEU A 1 670 ? 74.504 1.031 -125.740 1.00 82.88 670 LEU A N 1
ATOM 4909 C CA . LEU A 1 670 ? 75.795 0.797 -126.403 1.00 82.88 670 LEU A CA 1
ATOM 4910 C C . LEU A 1 670 ? 75.719 0.925 -127.938 1.00 82.88 670 LEU A C 1
ATOM 4912 O O . LEU A 1 670 ? 76.739 1.197 -128.574 1.00 82.88 670 LEU A O 1
ATOM 4916 N N . ASP A 1 671 ? 74.536 0.765 -128.531 1.00 82.88 671 ASP A N 1
ATOM 4917 C CA . ASP A 1 671 ? 74.304 0.974 -129.960 1.00 82.88 671 ASP A CA 1
ATOM 4918 C C . ASP A 1 671 ? 74.395 2.467 -130.352 1.00 82.88 671 ASP A C 1
ATOM 4920 O O . ASP A 1 671 ? 73.876 3.363 -129.685 1.00 82.88 671 ASP A O 1
ATOM 4924 N N . ASN A 1 672 ? 75.092 2.744 -131.457 1.00 84.38 672 ASN A N 1
ATOM 4925 C CA . ASN A 1 672 ? 75.251 4.077 -132.043 1.00 84.38 672 ASN A CA 1
ATOM 4926 C C . ASN A 1 672 ? 74.608 4.193 -133.441 1.00 84.38 672 ASN A C 1
ATOM 4928 O O . ASN A 1 672 ? 74.597 5.288 -134.013 1.00 84.38 672 ASN A O 1
ATOM 4932 N N . CYS A 1 673 ? 74.061 3.104 -133.989 1.00 81.38 673 CYS A N 1
ATOM 4933 C CA . CYS A 1 673 ? 73.427 3.023 -135.301 1.00 81.38 673 CYS A CA 1
ATOM 4934 C C . CYS A 1 673 ? 71.994 2.404 -135.299 1.00 81.38 673 CYS A C 1
ATOM 4936 O O . CYS A 1 673 ? 71.716 1.580 -136.180 1.00 81.38 673 CYS A O 1
ATOM 4938 N N . PRO A 1 674 ? 71.042 2.868 -134.447 1.00 79.81 674 PRO A N 1
ATOM 4939 C CA . PRO A 1 674 ? 69.729 2.229 -134.287 1.00 79.81 674 PRO A CA 1
ATOM 4940 C C . PRO A 1 674 ? 68.935 2.022 -135.578 1.00 79.81 674 PRO A C 1
ATOM 4942 O O . PRO A 1 674 ? 68.828 2.920 -136.426 1.00 79.81 674 PRO A O 1
ATOM 4945 N N . GLY A 1 675 ? 68.290 0.862 -135.690 1.00 78.56 675 GLY A N 1
ATOM 4946 C CA . GLY A 1 675 ? 67.634 0.403 -136.913 1.00 78.56 675 GLY A CA 1
ATOM 4947 C C . GLY A 1 675 ? 68.581 -0.382 -137.824 1.00 78.56 675 GLY A C 1
ATOM 4948 O O . GLY A 1 675 ? 68.486 -0.275 -139.053 1.00 78.56 675 GLY A O 1
ATOM 4949 N N . SER A 1 676 ? 69.485 -1.142 -137.209 1.00 80.06 676 SER A N 1
ATOM 4950 C CA . SER A 1 676 ? 70.320 -2.179 -137.804 1.00 80.06 676 SER A CA 1
ATOM 4951 C C . SER A 1 676 ? 69.467 -3.251 -138.515 1.00 80.06 676 SER A C 1
ATOM 4953 O O . SER A 1 676 ? 68.248 -3.346 -138.354 1.00 80.06 676 SER A O 1
ATOM 4955 N N . ASP A 1 677 ? 70.094 -4.058 -139.375 1.00 77.25 677 ASP A N 1
ATOM 4956 C CA . ASP A 1 677 ? 69.460 -5.253 -139.952 1.00 77.25 677 ASP A CA 1
ATOM 4957 C C . ASP A 1 677 ? 70.044 -6.463 -139.215 1.00 77.25 677 ASP A C 1
ATOM 4959 O O . ASP A 1 677 ? 71.172 -6.848 -139.537 1.00 77.25 677 ASP A O 1
ATOM 4963 N N . PRO A 1 678 ? 69.305 -7.106 -138.288 1.00 75.38 678 PRO A N 1
ATOM 4964 C CA . PRO A 1 678 ? 69.830 -8.177 -137.432 1.00 75.38 678 PRO A CA 1
ATOM 4965 C C . PRO A 1 678 ? 70.193 -9.468 -138.196 1.00 75.38 678 PRO A C 1
ATOM 4967 O O . PRO A 1 678 ? 70.559 -10.485 -137.606 1.00 75.38 678 PRO A O 1
ATOM 4970 N N . THR A 1 679 ? 70.107 -9.472 -139.535 1.00 76.69 679 THR A N 1
ATOM 4971 C CA . THR A 1 679 ? 70.670 -10.530 -140.392 1.00 76.69 679 THR A CA 1
ATOM 4972 C C . THR A 1 679 ? 72.053 -10.193 -140.967 1.00 76.69 679 THR A C 1
ATOM 4974 O O . THR A 1 679 ? 72.646 -11.021 -141.670 1.00 76.69 679 THR A O 1
ATOM 4977 N N . ARG A 1 680 ? 72.587 -9.000 -140.678 1.00 75.31 680 ARG A N 1
ATOM 4978 C CA . ARG A 1 680 ? 73.884 -8.493 -141.144 1.00 75.31 680 ARG A CA 1
ATOM 4979 C C . ARG A 1 680 ? 74.866 -8.356 -139.976 1.00 75.31 680 ARG A C 1
ATOM 4981 O O . ARG A 1 680 ? 74.449 -8.061 -138.866 1.00 75.31 680 ARG A O 1
ATOM 4988 N N . PRO A 1 681 ? 76.176 -8.547 -140.207 1.00 77.88 681 PRO A N 1
ATOM 4989 C CA . PRO A 1 681 ? 77.174 -8.258 -139.189 1.00 77.88 681 PRO A CA 1
ATOM 4990 C C . PRO A 1 681 ? 77.311 -6.743 -138.996 1.00 77.88 681 PRO A C 1
ATOM 4992 O O . PRO A 1 681 ? 77.670 -6.027 -139.936 1.00 77.88 681 PRO A O 1
ATOM 4995 N N . VAL A 1 682 ? 77.053 -6.296 -137.773 1.00 81.19 682 VAL A N 1
ATOM 4996 C CA . VAL A 1 682 ? 77.427 -4.978 -137.250 1.00 81.19 682 VAL A CA 1
ATOM 4997 C C . VAL A 1 682 ? 78.828 -4.994 -136.639 1.00 81.19 682 VAL A C 1
ATOM 4999 O O . VAL A 1 682 ? 79.455 -6.053 -136.514 1.00 81.19 682 VAL A O 1
ATOM 5002 N N . ASP A 1 683 ? 79.342 -3.814 -136.297 1.00 80.44 683 ASP A N 1
ATOM 5003 C CA . ASP A 1 683 ? 80.545 -3.660 -135.480 1.00 80.44 683 ASP A CA 1
ATOM 5004 C C . ASP A 1 683 ? 80.229 -3.475 -133.982 1.00 80.44 683 ASP A C 1
ATOM 5006 O O . ASP A 1 683 ? 79.103 -3.673 -133.537 1.00 80.44 683 ASP A O 1
ATOM 5010 N N . GLU A 1 684 ? 81.247 -3.116 -133.194 1.00 80.00 684 GLU A N 1
ATOM 5011 C CA . GLU A 1 684 ? 81.175 -2.880 -131.740 1.00 80.00 684 GLU A CA 1
ATOM 5012 C C . GLU A 1 684 ? 80.170 -1.780 -131.328 1.00 80.00 684 GLU A C 1
ATOM 5014 O O . GLU A 1 684 ? 79.875 -1.653 -130.145 1.00 80.00 684 GLU A O 1
ATOM 5019 N N . ASN A 1 685 ? 79.637 -1.007 -132.284 1.00 80.88 685 ASN A N 1
ATOM 5020 C CA . ASN A 1 685 ? 78.727 0.119 -132.063 1.00 80.88 685 ASN A CA 1
ATOM 5021 C C . ASN A 1 685 ? 77.374 -0.044 -132.796 1.00 80.88 685 ASN A C 1
ATOM 5023 O O . ASN A 1 685 ? 76.716 0.965 -133.044 1.00 80.88 685 ASN A O 1
ATOM 5027 N N . GLY A 1 686 ? 76.998 -1.261 -133.221 1.00 82.62 686 GLY A N 1
ATOM 5028 C CA . GLY A 1 686 ? 75.746 -1.530 -133.960 1.00 82.62 686 GLY A CA 1
ATOM 5029 C C . GLY A 1 686 ? 75.744 -1.068 -135.431 1.00 82.62 686 GLY A C 1
ATOM 5030 O O . GLY A 1 686 ? 74.732 -1.111 -136.128 1.00 82.62 686 GLY A O 1
ATOM 5031 N N . CYS A 1 687 ? 76.884 -0.620 -135.968 1.00 85.00 687 CYS A N 1
ATOM 5032 C CA . CYS A 1 687 ? 76.932 0.002 -137.294 1.00 85.00 687 CYS A CA 1
ATOM 5033 C C . CYS A 1 687 ? 77.266 -0.989 -138.422 1.00 85.00 687 CYS A C 1
ATOM 5035 O O . CYS A 1 687 ? 78.345 -1.589 -138.435 1.00 85.00 687 CYS A O 1
ATOM 5037 N N . THR A 1 688 ? 76.403 -1.100 -139.443 1.00 82.44 688 THR A N 1
ATOM 5038 C CA . THR A 1 688 ? 76.737 -1.810 -140.697 1.00 82.44 688 THR A CA 1
ATOM 5039 C C . THR A 1 688 ? 77.463 -0.903 -141.702 1.00 82.44 688 THR A C 1
ATOM 5041 O O . THR A 1 688 ? 77.266 0.310 -141.735 1.00 82.44 688 THR A O 1
ATOM 5044 N N . GLU A 1 689 ? 78.221 -1.493 -142.634 1.00 79.81 689 GLU A N 1
ATOM 5045 C CA . GLU A 1 689 ? 78.883 -0.776 -143.749 1.00 79.81 689 GLU A CA 1
ATOM 5046 C C . GLU A 1 689 ? 77.916 -0.067 -144.730 1.00 79.81 689 GLU A C 1
ATOM 5048 O O . GLU A 1 689 ? 78.353 0.638 -145.636 1.00 79.81 689 GLU A O 1
ATOM 5053 N N . TRP A 1 690 ? 76.597 -0.235 -144.570 1.00 75.75 690 TRP A N 1
ATOM 5054 C CA . TRP A 1 690 ? 75.573 0.500 -145.329 1.00 75.75 690 TRP A CA 1
ATOM 5055 C C . TRP A 1 690 ? 75.078 1.767 -144.608 1.00 75.75 690 TRP A C 1
ATOM 5057 O O . TRP A 1 690 ? 74.285 2.514 -145.180 1.00 75.75 690 TRP A O 1
ATOM 5067 N N . GLN A 1 691 ? 75.532 2.004 -143.372 1.00 77.88 691 GLN A N 1
ATOM 5068 C CA . GLN A 1 691 ? 75.251 3.197 -142.559 1.00 77.88 691 GLN A CA 1
ATOM 5069 C C . GLN A 1 691 ? 76.479 4.128 -142.427 1.00 77.88 691 GLN A C 1
ATOM 5071 O O . GLN A 1 691 ? 76.348 5.213 -141.864 1.00 77.88 691 GLN A O 1
ATOM 5076 N N . LYS A 1 692 ? 77.651 3.727 -142.947 1.00 79.56 692 LYS A N 1
ATOM 5077 C CA . LYS A 1 692 ? 78.934 4.453 -142.857 1.00 79.56 692 LYS A CA 1
ATOM 5078 C C . LYS A 1 692 ? 79.309 5.162 -144.163 1.00 79.56 692 LYS A C 1
ATOM 5080 O O . LYS A 1 692 ? 78.986 4.671 -145.240 1.00 79.56 692 LYS A O 1
ATOM 5085 N N . ASP A 1 693 ? 80.001 6.290 -144.036 1.00 77.56 693 ASP A N 1
ATOM 5086 C CA . ASP A 1 693 ? 80.490 7.191 -145.097 1.00 77.56 693 ASP A CA 1
ATOM 5087 C C . ASP A 1 693 ? 81.788 7.829 -144.555 1.00 77.56 693 ASP A C 1
ATOM 5089 O O . ASP A 1 693 ? 81.793 8.947 -144.028 1.00 77.56 693 ASP A O 1
ATOM 5093 N N . ASP A 1 694 ? 82.857 7.022 -144.509 1.00 80.62 694 ASP A N 1
ATOM 5094 C CA . ASP A 1 694 ? 84.027 7.272 -143.648 1.00 80.62 694 ASP A CA 1
ATOM 5095 C C . ASP A 1 694 ? 84.922 8.440 -144.110 1.00 80.62 694 ASP A C 1
ATOM 5097 O O . ASP A 1 694 ? 85.581 9.069 -143.274 1.00 80.62 694 ASP A O 1
ATOM 5101 N N . ASP A 1 695 ? 84.943 8.769 -145.408 1.00 72.31 695 ASP A N 1
ATOM 5102 C CA . ASP A 1 695 ? 85.655 9.943 -145.942 1.00 72.31 695 ASP A CA 1
ATOM 5103 C C . ASP A 1 695 ? 84.740 11.170 -146.160 1.00 72.31 695 ASP A C 1
ATOM 5105 O O . ASP A 1 695 ? 85.233 12.297 -146.303 1.00 72.31 695 ASP A O 1
ATOM 5109 N N . SER A 1 696 ? 83.416 10.974 -146.073 1.00 78.31 696 SER A N 1
ATOM 5110 C CA . SER A 1 696 ? 82.373 11.992 -146.235 1.00 78.31 696 SER A CA 1
ATOM 5111 C C . SER A 1 696 ? 82.293 12.621 -147.637 1.00 78.31 696 SER A C 1
ATOM 5113 O O . SER A 1 696 ? 81.931 13.800 -147.769 1.00 78.31 696 SER A O 1
ATOM 5115 N N . ASP A 1 697 ? 82.602 11.856 -148.692 1.00 72.00 697 ASP A N 1
ATOM 5116 C CA . ASP A 1 697 ? 82.340 12.221 -150.097 1.00 72.00 697 ASP A CA 1
ATOM 5117 C C . ASP A 1 697 ? 80.833 12.218 -150.442 1.00 72.00 697 ASP A C 1
ATOM 5119 O O . ASP A 1 697 ? 80.388 13.003 -151.295 1.00 72.00 697 ASP A O 1
ATOM 5123 N N . GLY A 1 698 ? 80.033 11.427 -149.714 1.00 74.62 698 GLY A N 1
ATOM 5124 C CA . GLY A 1 698 ? 78.591 11.263 -149.917 1.00 74.62 698 GLY A CA 1
ATOM 5125 C C . GLY A 1 698 ? 78.174 9.929 -150.551 1.00 74.62 698 GLY A C 1
ATOM 5126 O O . GLY A 1 698 ? 77.002 9.781 -150.926 1.00 74.62 698 GLY A O 1
ATOM 5127 N N . VAL A 1 699 ? 79.096 8.973 -150.690 1.00 76.56 699 VAL A N 1
ATOM 5128 C CA . VAL A 1 699 ? 78.840 7.571 -151.048 1.00 76.56 699 VAL A CA 1
ATOM 5129 C C . VAL A 1 699 ? 79.207 6.674 -149.862 1.00 76.56 699 VAL A C 1
ATOM 5131 O O . VAL A 1 699 ? 80.312 6.734 -149.345 1.00 76.56 699 VAL A O 1
ATOM 5134 N N . VAL A 1 700 ? 78.278 5.813 -149.435 1.00 79.62 700 VAL A N 1
ATOM 5135 C CA . VAL A 1 700 ? 78.512 4.906 -148.297 1.00 79.62 700 VAL A CA 1
ATOM 5136 C C . VAL A 1 700 ? 79.598 3.867 -148.592 1.00 79.62 700 VAL A C 1
ATOM 5138 O O . VAL A 1 700 ? 79.690 3.386 -149.724 1.00 79.62 700 VAL A O 1
ATOM 5141 N N . ASN A 1 701 ? 80.338 3.445 -147.559 1.00 77.06 701 ASN A N 1
ATOM 5142 C CA . ASN A 1 701 ? 81.456 2.487 -147.628 1.00 77.06 701 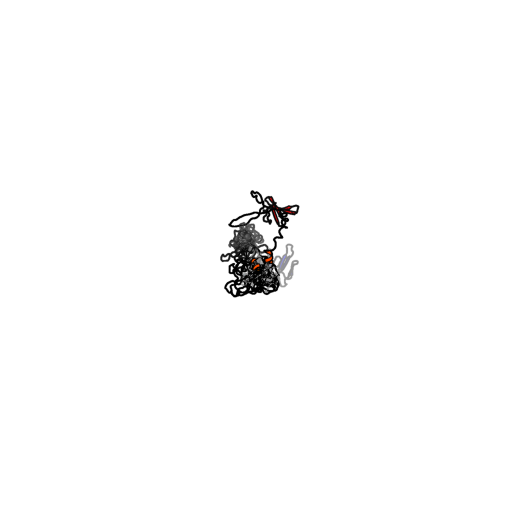ASN A CA 1
ATOM 5143 C C . ASN A 1 701 ? 81.174 1.256 -148.519 1.00 77.06 701 ASN A C 1
ATOM 5145 O O . ASN A 1 701 ? 82.058 0.758 -149.212 1.00 77.06 701 ASN A O 1
ATOM 5149 N N . ALA A 1 702 ? 79.941 0.738 -148.494 1.00 76.19 702 ALA A N 1
ATOM 5150 C CA . ALA A 1 702 ? 79.543 -0.448 -149.253 1.00 76.19 702 ALA A CA 1
ATOM 5151 C C . ALA A 1 702 ? 79.365 -0.244 -150.778 1.00 76.19 702 ALA A C 1
ATOM 5153 O O . ALA A 1 702 ? 79.374 -1.238 -151.509 1.00 76.19 702 ALA A O 1
ATOM 5154 N N . ASP A 1 703 ? 79.195 0.998 -151.249 1.00 73.75 703 ASP A N 1
ATOM 5155 C CA . ASP A 1 703 ? 79.038 1.371 -152.670 1.00 73.75 703 ASP A CA 1
ATOM 5156 C C . ASP A 1 703 ? 80.203 2.252 -153.198 1.00 73.75 703 ASP A C 1
ATOM 5158 O O . ASP A 1 703 ? 80.279 2.511 -154.407 1.00 73.75 703 ASP A O 1
ATOM 5162 N N . ASP A 1 704 ? 81.121 2.701 -152.332 1.00 75.44 704 ASP A N 1
ATOM 5163 C CA . ASP A 1 704 ? 82.332 3.435 -152.723 1.00 75.44 704 ASP A CA 1
ATOM 5164 C C . ASP A 1 704 ? 83.352 2.540 -153.476 1.00 75.44 704 ASP A C 1
ATOM 5166 O O . ASP A 1 704 ? 83.348 1.309 -153.420 1.00 75.44 704 ASP A O 1
ATOM 5170 N N . THR A 1 705 ? 84.193 3.171 -154.295 1.00 79.50 705 THR A N 1
ATOM 5171 C CA . THR A 1 705 ? 85.275 2.573 -155.089 1.00 79.50 705 THR A CA 1
ATOM 5172 C C . THR A 1 705 ? 86.611 3.334 -154.943 1.00 79.50 705 THR A C 1
ATOM 5174 O O . THR A 1 705 ? 87.598 2.932 -155.569 1.00 79.50 705 THR A O 1
ATOM 5177 N N . CYS A 1 706 ? 86.665 4.434 -154.181 1.00 73.69 706 CYS A N 1
ATOM 5178 C CA . CYS A 1 706 ? 87.840 5.294 -154.032 1.00 73.69 706 CYS A CA 1
ATOM 5179 C C . CYS A 1 706 ? 87.998 5.807 -152.587 1.00 73.69 706 CYS A C 1
ATOM 5181 O O . CYS A 1 706 ? 87.884 7.007 -152.357 1.00 73.69 706 CYS A O 1
ATOM 5183 N N . ASP A 1 707 ? 88.422 4.909 -151.689 1.00 71.19 707 ASP A N 1
ATOM 5184 C CA . ASP A 1 707 ? 88.468 4.989 -150.212 1.00 71.19 707 ASP A CA 1
ATOM 5185 C C . ASP A 1 707 ? 89.161 6.231 -149.557 1.00 71.19 707 ASP A C 1
ATOM 5187 O O . ASP A 1 707 ? 89.289 6.301 -148.336 1.00 71.19 707 ASP A O 1
ATOM 5191 N N . GLU A 1 708 ? 89.665 7.191 -150.343 1.00 75.94 708 GLU A N 1
ATOM 5192 C CA . GLU A 1 708 ? 90.132 8.521 -149.914 1.00 75.94 708 GLU A CA 1
ATOM 5193 C C . GLU A 1 708 ? 89.872 9.573 -151.030 1.00 75.94 708 GLU A C 1
ATOM 5195 O O . GLU A 1 708 ? 90.756 9.867 -151.854 1.00 75.94 708 GLU A O 1
ATOM 5200 N N . THR A 1 709 ? 88.692 10.201 -151.055 1.00 72.75 709 THR A N 1
ATOM 5201 C CA . THR A 1 709 ? 88.352 11.321 -151.951 1.00 72.75 709 THR A CA 1
ATOM 5202 C C . THR A 1 709 ? 88.304 12.657 -151.196 1.00 72.75 709 THR A C 1
ATOM 5204 O O . THR A 1 709 ? 87.631 12.868 -150.193 1.00 72.75 709 THR A O 1
ATOM 5207 N N . ALA A 1 710 ? 89.096 13.628 -151.663 1.00 66.69 710 ALA A N 1
ATOM 5208 C CA . ALA A 1 710 ? 89.374 14.834 -150.886 1.00 66.69 710 ALA A CA 1
ATOM 5209 C C . ALA A 1 710 ? 88.182 15.814 -150.829 1.00 66.69 710 ALA A C 1
ATOM 5211 O O . ALA A 1 710 ? 87.855 16.469 -151.825 1.00 66.69 710 ALA A O 1
ATOM 5212 N N . ILE A 1 711 ? 87.618 15.994 -149.625 1.00 63.75 711 ILE A N 1
ATOM 5213 C CA . ILE A 1 711 ? 86.538 16.948 -149.310 1.00 63.75 711 ILE A CA 1
ATOM 5214 C C . ILE A 1 711 ? 86.779 18.316 -149.973 1.00 63.75 711 ILE A C 1
ATOM 5216 O O . ILE A 1 711 ? 87.680 19.077 -149.605 1.00 63.75 711 ILE A O 1
ATOM 5220 N N . GLY A 1 712 ? 85.911 18.646 -150.933 1.00 62.00 712 GLY A N 1
ATOM 5221 C CA . GLY A 1 712 ? 85.933 19.901 -151.687 1.00 62.00 712 GLY A CA 1
ATOM 5222 C C . GLY A 1 712 ? 86.077 19.741 -153.201 1.00 62.00 712 GLY A C 1
ATOM 5223 O O . GLY A 1 712 ? 85.939 20.743 -153.909 1.00 62.00 712 GLY A O 1
ATOM 5224 N N . ASP A 1 713 ? 86.321 18.532 -153.714 1.00 61.44 713 ASP A N 1
ATOM 5225 C CA . ASP A 1 713 ? 86.360 18.298 -155.158 1.00 61.44 713 ASP A CA 1
ATOM 5226 C C . ASP A 1 713 ? 84.944 18.339 -155.772 1.00 61.44 713 ASP A C 1
ATOM 5228 O O . ASP A 1 713 ? 84.007 17.701 -155.300 1.00 61.44 713 ASP A O 1
ATOM 5232 N N . THR A 1 714 ? 84.744 19.151 -156.814 1.00 57.28 714 THR A N 1
ATOM 5233 C CA . THR A 1 714 ? 83.383 19.581 -157.236 1.00 57.28 714 THR A CA 1
ATOM 5234 C C . THR A 1 714 ? 82.774 18.763 -158.378 1.00 57.28 714 THR A C 1
ATOM 5236 O O . THR A 1 714 ? 81.772 19.175 -158.971 1.00 57.28 714 THR A O 1
ATOM 5239 N N . PHE A 1 715 ? 83.374 17.618 -158.714 1.00 58.06 715 PHE A N 1
ATOM 5240 C CA . PHE A 1 715 ? 82.904 16.745 -159.795 1.00 58.06 715 PHE A CA 1
ATOM 5241 C C . PHE A 1 715 ? 83.155 15.252 -159.527 1.00 58.06 715 PHE A C 1
ATOM 5243 O O . PHE A 1 715 ? 83.649 14.515 -160.382 1.00 58.06 715 PHE A O 1
ATOM 5250 N N . ILE A 1 716 ? 82.791 14.816 -158.325 1.00 62.66 716 ILE A N 1
ATOM 5251 C CA . ILE A 1 716 ? 82.620 13.402 -157.993 1.00 62.66 716 ILE A CA 1
ATOM 5252 C C . ILE A 1 716 ? 81.402 12.891 -158.785 1.00 62.66 716 ILE A C 1
ATOM 5254 O O . ILE A 1 716 ? 80.326 13.495 -158.758 1.00 62.66 716 ILE A O 1
ATOM 5258 N N . GLU A 1 717 ? 81.566 11.805 -159.544 1.00 59.62 717 GLU A N 1
ATOM 5259 C CA . GLU A 1 717 ? 80.429 11.055 -160.101 1.00 59.62 717 GLU A CA 1
ATOM 5260 C C . GLU A 1 717 ? 80.201 9.817 -159.227 1.00 59.62 717 GLU A C 1
ATOM 5262 O O . GLU A 1 717 ? 81.171 9.307 -158.680 1.00 59.62 717 GLU A O 1
ATOM 5267 N N . GLY A 1 718 ? 78.952 9.342 -159.106 1.00 65.88 718 GLY A N 1
ATOM 5268 C CA . GLY A 1 718 ? 78.511 8.337 -158.116 1.00 65.88 718 GLY A CA 1
ATOM 5269 C C . GLY A 1 718 ? 79.132 6.937 -158.230 1.00 65.88 718 GLY A C 1
ATOM 5270 O O . GLY A 1 718 ? 78.448 5.989 -158.608 1.00 65.88 718 GLY A O 1
ATOM 5271 N N . THR A 1 719 ? 80.423 6.864 -157.917 1.00 69.62 719 THR A N 1
ATOM 5272 C CA . THR A 1 719 ? 81.291 5.714 -157.623 1.00 69.62 719 THR A CA 1
ATOM 5273 C C . THR A 1 719 ? 82.415 6.176 -156.663 1.00 69.62 719 THR A C 1
ATOM 5275 O O . THR A 1 719 ? 83.545 5.722 -156.811 1.00 69.62 719 THR A O 1
ATOM 5278 N N . GLY A 1 720 ? 82.153 7.213 -155.851 1.00 72.94 720 GLY A N 1
ATOM 5279 C CA . GLY A 1 720 ? 83.070 7.898 -154.915 1.00 72.94 720 GLY A CA 1
ATOM 5280 C C . GLY A 1 720 ? 84.411 8.429 -155.458 1.00 72.94 720 GLY A C 1
ATOM 5281 O O . GLY A 1 720 ? 85.317 8.772 -154.709 1.00 72.94 720 GLY A O 1
ATOM 5282 N N . CYS A 1 721 ? 84.590 8.497 -156.784 1.00 77.56 721 CYS A N 1
ATOM 5283 C CA . CYS A 1 721 ? 85.877 8.843 -157.401 1.00 77.56 721 CYS A CA 1
ATOM 5284 C C . CYS A 1 721 ? 85.863 10.221 -158.089 1.00 77.56 721 CYS A C 1
ATOM 5286 O O . CYS A 1 721 ? 85.062 10.482 -159.000 1.00 77.56 721 CYS A O 1
ATOM 5288 N N . SER A 1 722 ? 86.856 11.052 -157.762 1.00 72.88 722 SER A N 1
ATOM 5289 C CA . SER A 1 722 ? 87.174 12.330 -158.415 1.00 72.88 722 SER A CA 1
ATOM 5290 C C . SER A 1 722 ? 87.564 12.178 -159.901 1.00 72.88 722 SER A C 1
ATOM 5292 O O . SER A 1 722 ? 88.050 11.141 -160.375 1.00 72.88 722 SER A O 1
ATOM 5294 N N . HIS A 1 723 ? 87.356 13.251 -160.673 1.00 69.31 723 HIS A N 1
ATOM 5295 C CA . HIS A 1 723 ? 87.630 13.295 -162.111 1.00 69.31 723 HIS A CA 1
ATOM 5296 C C . HIS A 1 723 ? 89.116 13.057 -162.440 1.00 69.31 723 HIS A C 1
ATOM 5298 O O . HIS A 1 723 ? 89.440 12.256 -163.324 1.00 69.31 723 HIS A O 1
ATOM 5304 N N . GLU A 1 724 ? 90.019 13.687 -161.688 1.00 68.69 724 GLU A N 1
ATOM 5305 C CA . GLU A 1 724 ? 91.467 13.542 -161.840 1.00 68.69 724 GLU A CA 1
ATOM 5306 C C . GLU A 1 724 ? 91.933 12.113 -161.497 1.00 68.69 724 GLU A C 1
ATOM 5308 O O . GLU A 1 724 ? 92.744 11.541 -162.233 1.00 68.69 724 GLU A O 1
ATOM 5313 N N . GLN A 1 725 ? 91.383 11.496 -160.440 1.00 70.69 725 GLN A N 1
ATOM 5314 C CA . GLN A 1 725 ? 91.673 10.099 -160.073 1.00 70.69 725 GLN A CA 1
ATOM 5315 C C . GLN A 1 725 ? 91.301 9.142 -161.225 1.00 70.69 725 GLN A C 1
ATOM 5317 O O . GLN A 1 725 ? 92.114 8.308 -161.636 1.00 70.69 725 GLN A O 1
ATOM 5322 N N . ARG A 1 726 ? 90.112 9.305 -161.826 1.00 69.44 726 ARG A N 1
ATOM 5323 C CA . ARG A 1 726 ? 89.639 8.465 -162.948 1.00 69.44 726 ARG A CA 1
ATOM 5324 C C . ARG A 1 726 ? 90.455 8.638 -164.235 1.00 69.44 726 ARG A C 1
ATOM 5326 O O . ARG A 1 726 ? 90.619 7.674 -164.989 1.00 69.44 726 ARG A O 1
ATOM 5333 N N . LEU A 1 727 ? 91.018 9.824 -164.478 1.00 65.44 727 LEU A N 1
ATOM 5334 C CA . LEU A 1 727 ? 91.958 10.052 -165.584 1.00 65.44 727 LEU A CA 1
ATOM 5335 C C . LEU A 1 727 ? 93.298 9.329 -165.366 1.00 65.44 727 LEU A C 1
ATOM 5337 O O . LEU A 1 727 ? 93.851 8.785 -166.323 1.00 65.44 727 LEU A O 1
ATOM 5341 N N . VAL A 1 728 ? 93.793 9.256 -164.124 1.00 69.88 728 VAL A N 1
ATOM 5342 C CA . VAL A 1 728 ? 94.998 8.478 -163.769 1.00 69.88 728 VAL A CA 1
ATOM 5343 C C . VAL A 1 728 ? 94.738 6.966 -163.837 1.00 69.88 728 VAL A C 1
ATOM 5345 O O . VAL A 1 728 ? 95.602 6.223 -164.305 1.00 69.88 728 VAL A O 1
ATOM 5348 N N . ALA A 1 729 ? 93.538 6.512 -163.462 1.00 63.94 729 ALA A N 1
ATOM 5349 C CA . ALA A 1 729 ? 93.101 5.117 -163.596 1.00 63.94 729 ALA A CA 1
ATOM 5350 C C . ALA A 1 729 ? 92.873 4.666 -165.060 1.00 63.94 729 ALA A C 1
ATOM 5352 O O . ALA A 1 729 ? 92.783 3.468 -165.333 1.00 63.94 729 ALA A O 1
ATOM 5353 N N . GLY A 1 730 ? 92.815 5.603 -166.015 1.00 60.91 730 GLY A N 1
ATOM 5354 C CA . GLY A 1 730 ? 92.707 5.311 -167.449 1.00 60.91 730 GLY A CA 1
ATOM 5355 C C . GLY A 1 730 ? 91.279 5.095 -167.968 1.00 60.91 730 GLY A C 1
ATOM 5356 O O . GLY A 1 730 ? 91.102 4.390 -168.965 1.00 60.91 730 GLY A O 1
ATOM 5357 N N . ASP A 1 731 ? 90.263 5.685 -167.329 1.00 69.25 731 ASP A N 1
ATOM 5358 C CA . ASP A 1 731 ? 88.862 5.551 -167.750 1.00 69.25 731 ASP A CA 1
ATOM 5359 C C . ASP A 1 731 ? 88.596 6.197 -169.128 1.00 69.25 731 ASP A C 1
ATOM 5361 O O . ASP A 1 731 ? 88.614 7.420 -169.313 1.00 69.25 731 ASP A O 1
ATOM 5365 N N . VAL A 1 732 ? 88.272 5.352 -170.109 1.00 60.00 732 VAL A N 1
ATOM 5366 C CA . VAL A 1 732 ? 87.915 5.754 -171.479 1.00 60.00 732 VAL A CA 1
ATOM 5367 C C . VAL A 1 732 ? 86.652 6.622 -171.565 1.00 60.00 732 VAL A C 1
ATOM 5369 O O . VAL A 1 732 ? 86.504 7.365 -172.536 1.00 60.00 732 VAL A O 1
ATOM 5372 N N . ASN A 1 733 ? 85.757 6.584 -170.572 1.00 61.19 733 ASN A N 1
ATOM 5373 C CA . ASN A 1 733 ? 84.577 7.452 -170.528 1.00 61.19 733 ASN A CA 1
ATOM 5374 C C . ASN A 1 733 ? 84.919 8.873 -170.059 1.00 61.19 733 ASN A C 1
ATOM 5376 O O . ASN A 1 733 ? 84.337 9.832 -170.572 1.00 61.19 733 ASN A O 1
ATOM 5380 N N . ALA A 1 734 ? 85.885 9.026 -169.146 1.00 61.78 734 ALA A N 1
ATOM 5381 C CA . ALA A 1 734 ? 86.390 10.336 -168.734 1.00 61.78 734 ALA A CA 1
ATOM 5382 C C . ALA A 1 734 ? 87.049 11.056 -169.925 1.00 61.78 734 ALA A C 1
ATOM 5384 O O . ALA A 1 734 ? 86.665 12.176 -170.267 1.00 61.78 734 ALA A O 1
ATOM 5385 N N . MET A 1 735 ? 87.924 10.354 -170.661 1.00 58.62 735 MET A N 1
ATOM 5386 C CA . MET A 1 735 ? 88.566 10.873 -171.881 1.00 58.62 735 MET A CA 1
ATOM 5387 C C . MET A 1 735 ? 87.569 11.280 -172.986 1.00 58.62 735 MET A C 1
ATOM 5389 O O . MET A 1 735 ? 87.858 12.166 -173.793 1.00 58.62 735 MET A O 1
ATOM 5393 N N . LEU A 1 736 ? 86.385 10.658 -173.037 1.00 59.09 736 LEU A N 1
ATOM 5394 C CA . LEU A 1 736 ? 85.327 11.003 -173.994 1.00 59.09 736 LEU A CA 1
ATOM 5395 C C . LEU A 1 736 ? 84.548 12.277 -173.624 1.00 59.09 736 LEU A C 1
ATOM 5397 O O . LEU A 1 736 ? 83.996 12.916 -174.524 1.00 59.09 736 LEU A O 1
ATOM 5401 N N . LYS A 1 737 ? 84.505 12.678 -172.344 1.00 59.84 737 LYS A N 1
ATOM 5402 C CA . LYS A 1 737 ? 83.827 13.915 -171.913 1.00 59.84 737 LYS A CA 1
ATOM 5403 C C . LYS A 1 737 ? 84.620 15.171 -172.284 1.00 59.84 737 LYS A C 1
ATOM 5405 O O . LYS A 1 737 ? 84.017 16.112 -172.798 1.00 59.84 737 LYS A O 1
ATOM 5410 N N . GLU A 1 738 ? 85.945 15.164 -172.124 1.00 61.03 738 GLU A N 1
ATOM 5411 C CA . GLU A 1 738 ? 86.800 16.342 -172.373 1.00 61.03 738 GLU A CA 1
ATOM 5412 C C . GLU A 1 738 ? 86.796 16.796 -173.855 1.00 61.03 738 GLU A C 1
ATOM 5414 O O . GLU A 1 738 ? 86.856 17.990 -174.146 1.00 61.03 738 GLU A O 1
ATOM 5419 N N . TYR A 1 739 ? 86.637 15.862 -174.807 1.00 58.50 739 TYR A N 1
ATOM 5420 C CA . TYR A 1 739 ? 86.700 16.136 -176.258 1.00 58.50 739 TYR A CA 1
ATOM 5421 C C . TYR A 1 739 ? 85.382 15.895 -177.028 1.00 58.50 739 TYR A C 1
ATOM 5423 O O . TYR A 1 739 ? 85.361 15.991 -178.258 1.00 58.50 739 TYR A O 1
ATOM 5431 N N . GLY A 1 740 ? 84.278 15.566 -176.346 1.00 59.72 740 GLY A N 1
ATOM 5432 C CA . GLY A 1 740 ? 83.116 14.923 -176.981 1.00 59.72 740 GLY A CA 1
ATOM 5433 C C . GLY A 1 740 ? 82.033 15.817 -177.609 1.00 59.72 740 GLY A C 1
ATOM 5434 O O . GLY A 1 740 ? 81.570 15.528 -178.713 1.00 59.72 740 GLY A O 1
ATOM 5435 N N . LEU A 1 741 ? 81.549 16.858 -176.911 1.00 51.81 741 LEU A N 1
ATOM 5436 C CA . LEU A 1 741 ? 80.161 17.338 -177.106 1.00 51.81 741 LEU A CA 1
ATOM 5437 C C . LEU A 1 741 ? 79.965 18.824 -177.473 1.00 51.81 741 LEU A C 1
ATOM 5439 O O . LEU A 1 741 ? 79.085 19.513 -176.960 1.00 51.81 741 LEU A O 1
ATOM 5443 N N . ILE A 1 742 ? 80.644 19.269 -178.534 1.00 57.56 742 ILE A N 1
ATOM 5444 C CA . ILE A 1 742 ? 80.365 20.536 -179.261 1.00 57.56 742 ILE A CA 1
ATOM 5445 C C . ILE A 1 742 ? 78.977 20.524 -179.983 1.00 57.56 742 ILE A C 1
ATOM 5447 O O . ILE A 1 742 ? 78.655 21.402 -180.779 1.00 57.56 742 ILE A O 1
ATOM 5451 N N . LEU A 1 743 ? 78.114 19.531 -179.715 1.00 53.53 743 LEU A N 1
ATOM 5452 C CA . LEU A 1 743 ? 76.942 19.182 -180.536 1.00 53.53 743 LEU A CA 1
ATOM 5453 C C . LEU A 1 743 ? 75.588 19.101 -179.788 1.00 53.53 743 LEU A C 1
ATOM 5455 O O . LEU A 1 743 ? 74.579 18.834 -180.435 1.00 53.53 743 LEU A O 1
ATOM 5459 N N . GLY A 1 744 ? 75.529 19.306 -178.462 1.00 59.84 744 GLY A N 1
ATOM 5460 C CA . GLY A 1 744 ? 74.328 18.977 -177.661 1.00 59.84 744 GLY A CA 1
ATOM 5461 C C . GLY A 1 744 ? 73.414 20.131 -177.200 1.00 59.84 744 GLY A C 1
ATOM 5462 O O . GLY A 1 744 ? 72.191 20.004 -177.230 1.00 59.84 744 GLY A O 1
ATOM 5463 N N . ALA A 1 745 ? 73.970 21.257 -176.744 1.00 54.94 745 ALA A N 1
ATOM 5464 C CA . ALA A 1 745 ? 73.306 22.157 -175.779 1.00 54.94 745 ALA A CA 1
ATOM 5465 C C . ALA A 1 745 ? 72.218 23.126 -176.322 1.00 54.94 745 ALA A C 1
ATOM 5467 O O . ALA A 1 745 ? 71.968 24.174 -175.734 1.00 54.94 745 ALA A O 1
ATOM 5468 N N . VAL A 1 746 ? 71.542 22.802 -177.429 1.00 54.59 746 VAL A N 1
ATOM 5469 C CA . VAL A 1 746 ? 70.556 23.692 -178.092 1.00 54.59 746 VAL A CA 1
ATOM 5470 C C . VAL A 1 746 ? 69.119 23.539 -177.531 1.00 54.59 746 VAL A C 1
ATOM 5472 O O . VAL A 1 746 ? 68.222 24.282 -177.918 1.00 54.59 746 VAL A O 1
ATOM 5475 N N . GLY A 1 747 ? 68.868 22.587 -176.620 1.00 54.34 747 GLY A N 1
ATOM 5476 C CA . GLY A 1 747 ? 67.505 22.099 -176.330 1.00 54.34 747 GLY A CA 1
ATOM 5477 C C . GLY A 1 747 ? 66.692 22.734 -175.181 1.00 54.34 747 GLY A C 1
ATOM 5478 O O . GLY A 1 747 ? 65.510 23.011 -175.362 1.00 54.34 747 GLY A O 1
ATOM 5479 N N . ALA A 1 748 ? 67.252 22.881 -173.975 1.00 54.81 748 ALA A N 1
ATOM 5480 C CA . ALA A 1 748 ? 66.476 22.642 -172.736 1.00 54.81 748 ALA A CA 1
ATOM 5481 C C . ALA A 1 748 ? 65.931 23.861 -171.942 1.00 54.81 748 ALA A C 1
ATOM 5483 O O . ALA A 1 748 ? 65.338 23.678 -170.883 1.00 54.81 748 ALA A O 1
ATOM 5484 N N . VAL A 1 749 ? 66.073 25.099 -172.425 1.00 58.97 749 VAL A N 1
ATOM 5485 C CA . VAL A 1 749 ? 65.855 26.350 -171.645 1.00 58.97 749 VAL A CA 1
ATOM 5486 C C . VAL A 1 749 ? 64.423 26.585 -171.091 1.00 58.97 749 VAL A C 1
ATOM 5488 O O . VAL A 1 749 ? 64.219 27.486 -170.283 1.00 58.97 749 VAL A O 1
ATOM 5491 N N . LEU A 1 750 ? 63.400 25.836 -171.517 1.00 53.69 750 LEU A N 1
ATOM 5492 C CA . LEU A 1 750 ? 62.049 26.409 -171.655 1.00 53.69 750 LEU A CA 1
ATOM 5493 C C . LEU A 1 750 ? 61.045 26.286 -170.481 1.00 53.69 750 LEU A C 1
ATOM 5495 O O . LEU A 1 750 ? 60.042 26.993 -170.515 1.00 53.69 750 LEU A O 1
ATOM 5499 N N . ILE A 1 751 ? 61.197 25.354 -169.527 1.00 56.97 751 ILE A N 1
ATOM 5500 C CA . ILE A 1 751 ? 59.990 24.693 -168.962 1.00 56.97 751 ILE A CA 1
ATOM 5501 C C . ILE A 1 751 ? 59.454 25.222 -167.605 1.00 56.97 751 ILE A C 1
ATOM 5503 O O . ILE A 1 751 ? 58.272 25.546 -167.523 1.00 56.97 751 ILE A O 1
ATOM 5507 N N . LEU A 1 752 ? 60.236 25.253 -166.514 1.00 56.53 752 LEU A N 1
ATOM 5508 C CA . LEU A 1 752 ? 59.666 25.097 -165.149 1.00 56.53 752 LEU A CA 1
ATOM 5509 C C . LEU A 1 752 ? 59.485 26.361 -164.272 1.00 56.53 752 LEU A C 1
ATOM 5511 O O . LEU A 1 752 ? 59.274 26.251 -163.067 1.00 56.53 752 LEU A O 1
ATOM 5515 N N . ALA A 1 753 ? 59.473 27.568 -164.839 1.00 52.91 753 ALA A N 1
ATOM 5516 C CA . ALA A 1 753 ? 59.403 28.830 -164.078 1.00 52.91 753 ALA A CA 1
ATOM 5517 C C . ALA A 1 753 ? 58.019 29.197 -163.458 1.00 52.91 753 ALA A C 1
ATOM 5519 O O . ALA A 1 753 ? 57.755 30.374 -163.225 1.00 52.91 753 ALA A O 1
ATOM 5520 N N . ILE A 1 754 ? 57.100 28.240 -163.248 1.00 56.56 754 ILE A N 1
ATOM 5521 C CA . ILE A 1 754 ? 55.644 28.526 -163.190 1.00 56.56 754 ILE A CA 1
ATOM 5522 C C . ILE A 1 754 ? 54.956 28.318 -161.819 1.00 56.56 754 ILE A C 1
ATOM 5524 O O . ILE A 1 754 ? 53.967 28.992 -161.544 1.00 56.56 754 ILE A O 1
ATOM 5528 N N . VAL A 1 755 ? 55.398 27.387 -160.964 1.00 58.72 755 VAL A N 1
ATOM 5529 C CA . VAL A 1 755 ? 54.439 26.681 -160.073 1.00 58.72 755 VAL A CA 1
ATOM 5530 C C . VAL A 1 755 ? 54.154 27.313 -158.687 1.00 58.72 755 VAL A C 1
ATOM 5532 O O . VAL A 1 755 ? 53.011 27.280 -158.240 1.00 58.72 755 VAL A O 1
ATOM 5535 N N . SER A 1 756 ? 55.140 27.858 -157.962 1.00 48.84 756 SER A N 1
ATOM 5536 C CA . SER A 1 756 ? 55.131 27.793 -156.474 1.00 48.84 756 SER A CA 1
ATOM 5537 C C . SER A 1 756 ? 54.715 29.056 -155.667 1.00 48.84 756 SER A C 1
ATOM 5539 O O . SER A 1 756 ? 55.273 29.319 -154.606 1.00 48.84 756 SER A O 1
ATOM 5541 N N . MET A 1 757 ? 53.779 29.898 -156.130 1.00 47.50 757 MET A N 1
ATOM 5542 C CA . MET A 1 757 ? 53.651 31.290 -155.614 1.00 47.50 757 MET A CA 1
ATOM 5543 C C . MET A 1 757 ? 52.650 31.577 -154.443 1.00 47.50 757 MET A C 1
ATOM 5545 O O . MET A 1 757 ? 52.526 32.734 -154.053 1.00 47.50 757 MET A O 1
ATOM 5549 N N . LEU A 1 758 ? 51.871 30.626 -153.892 1.00 44.72 758 LEU A N 1
ATOM 5550 C CA . LEU A 1 758 ? 50.450 30.951 -153.584 1.00 44.72 758 LEU A CA 1
ATOM 5551 C C . LEU A 1 758 ? 49.912 31.263 -152.145 1.00 44.72 758 LEU A C 1
ATOM 5553 O O . LEU A 1 758 ? 49.001 32.089 -152.090 1.00 44.72 758 LEU A O 1
ATOM 5557 N N . VAL A 1 759 ? 50.303 30.636 -151.011 1.00 43.47 759 VAL A N 1
ATOM 5558 C CA . VAL A 1 759 ? 49.435 30.625 -149.775 1.00 43.47 759 VAL A CA 1
ATOM 5559 C C . VAL A 1 759 ? 50.162 30.767 -148.411 1.00 43.47 759 VAL A C 1
ATOM 5561 O O . VAL A 1 759 ? 51.228 30.190 -148.233 1.00 43.47 759 VAL A O 1
ATOM 5564 N N . MET A 1 760 ? 49.551 31.467 -147.425 1.00 49.94 760 MET A N 1
ATOM 5565 C CA . MET A 1 760 ? 49.916 31.526 -145.974 1.00 49.94 760 MET A CA 1
ATOM 5566 C C . MET A 1 760 ? 48.716 31.927 -145.034 1.00 49.94 760 MET A C 1
ATOM 5568 O O . MET A 1 760 ? 47.686 32.324 -145.576 1.00 49.94 760 MET A O 1
ATOM 5572 N N . ILE A 1 761 ? 48.901 31.936 -143.671 1.00 51.94 761 ILE A N 1
ATOM 5573 C CA . ILE A 1 761 ? 48.036 32.411 -142.499 1.00 51.94 761 ILE A CA 1
ATOM 5574 C C . ILE A 1 761 ? 47.286 31.265 -141.716 1.00 51.94 761 ILE A C 1
ATOM 5576 O O . ILE A 1 761 ? 47.035 30.242 -142.334 1.00 51.94 761 ILE A O 1
ATOM 5580 N N . GLY A 1 762 ? 46.938 31.240 -140.389 1.00 43.88 762 GLY A N 1
ATOM 5581 C CA . GLY A 1 762 ? 46.817 32.218 -139.251 1.00 43.88 762 GLY A CA 1
ATOM 5582 C C . GLY A 1 762 ? 47.074 31.676 -137.789 1.00 43.88 762 GLY A C 1
ATOM 5583 O O . GLY A 1 762 ? 47.927 30.803 -137.647 1.00 43.88 762 GLY A O 1
ATOM 5584 N N . ARG A 1 763 ? 46.517 32.259 -136.674 1.00 46.84 763 ARG A N 1
ATOM 5585 C CA . ARG A 1 763 ? 47.202 32.282 -135.309 1.00 46.84 763 ARG A CA 1
ATOM 5586 C C . ARG A 1 763 ? 46.434 32.248 -133.908 1.00 46.84 763 ARG A C 1
ATOM 5588 O O . ARG A 1 763 ? 45.211 32.271 -133.887 1.00 46.84 763 ARG A O 1
ATOM 5595 N N . ARG A 1 764 ? 47.226 32.161 -132.775 1.00 45.34 764 ARG A N 1
ATOM 5596 C CA . ARG A 1 764 ? 47.113 31.675 -131.311 1.00 45.34 764 ARG A CA 1
ATOM 5597 C C . ARG A 1 764 ? 46.974 32.757 -130.143 1.00 45.34 764 ARG A C 1
ATOM 5599 O O . ARG A 1 764 ? 47.059 33.919 -130.511 1.00 45.34 764 ARG A O 1
ATOM 5606 N N . LYS A 1 765 ? 46.989 32.564 -128.765 1.00 44.41 765 LYS A N 1
ATOM 5607 C CA . LYS A 1 765 ? 46.485 31.590 -127.683 1.00 44.41 765 LYS A CA 1
ATOM 5608 C C . LYS A 1 765 ? 47.027 31.852 -126.184 1.00 44.41 765 LYS A C 1
ATOM 5610 O O . LYS A 1 765 ? 48.238 31.786 -126.029 1.00 44.41 765 LYS A O 1
ATOM 5615 N N . LYS A 1 766 ? 46.183 31.952 -125.096 1.00 44.72 766 LYS A N 1
ATOM 5616 C CA . LYS A 1 766 ? 46.413 31.911 -123.560 1.00 44.72 766 LYS A CA 1
ATOM 5617 C C . LYS A 1 766 ? 47.313 33.025 -122.866 1.00 44.72 766 LYS A C 1
ATOM 5619 O O . LYS A 1 766 ? 47.816 33.829 -123.636 1.00 44.72 766 LYS A O 1
ATOM 5624 N N . ARG A 1 767 ? 47.565 33.249 -121.522 1.00 42.78 767 ARG A N 1
ATOM 5625 C CA . ARG A 1 767 ? 47.263 32.703 -120.121 1.00 42.78 767 ARG A CA 1
ATOM 5626 C C . ARG A 1 767 ? 47.535 33.743 -118.950 1.00 42.78 767 ARG A C 1
ATOM 5628 O O . ARG A 1 767 ? 48.303 34.663 -119.184 1.00 42.78 767 ARG A O 1
ATOM 5635 N N . GLY A 1 768 ? 47.025 33.539 -117.701 1.00 40.81 768 GLY A N 1
ATOM 5636 C CA . GLY A 1 768 ? 47.413 34.146 -116.363 1.00 40.81 768 GLY A CA 1
ATOM 5637 C C . GLY A 1 768 ? 46.903 33.288 -115.146 1.00 40.81 768 GLY A C 1
ATOM 5638 O O . GLY A 1 768 ? 46.502 32.157 -115.437 1.00 40.81 768 GLY A O 1
ATOM 5639 N N . GLY A 1 769 ? 46.820 33.657 -113.836 1.00 40.62 769 GLY A N 1
ATOM 5640 C CA . GLY A 1 769 ? 47.750 34.327 -112.858 1.00 40.62 769 GLY A CA 1
ATOM 5641 C C . GLY A 1 769 ? 47.067 35.193 -111.731 1.00 40.62 769 GLY A C 1
ATOM 5642 O O . GLY A 1 769 ? 46.160 35.916 -112.129 1.00 40.62 769 GLY A O 1
ATOM 5643 N N . SER A 1 770 ? 47.430 35.323 -110.416 1.00 42.59 770 SER A N 1
ATOM 5644 C CA . SER A 1 770 ? 48.047 34.491 -109.308 1.00 42.59 770 SER A CA 1
ATOM 5645 C C . SER A 1 770 ? 48.231 35.304 -107.951 1.00 42.59 770 SER A C 1
ATOM 5647 O O . SER A 1 770 ? 48.063 36.518 -108.030 1.00 42.59 770 SER A O 1
ATOM 5649 N N . ILE A 1 771 ? 48.661 34.680 -106.804 1.00 42.47 771 ILE A N 1
ATOM 5650 C CA . ILE A 1 771 ? 49.385 35.223 -105.564 1.00 42.47 771 ILE A CA 1
ATOM 5651 C C . ILE A 1 771 ? 48.571 35.885 -104.377 1.00 42.47 771 ILE A C 1
ATOM 5653 O O . ILE A 1 771 ? 47.611 36.574 -104.711 1.00 42.47 771 ILE A O 1
ATOM 5657 N N . ASP A 1 772 ? 48.829 35.854 -103.021 1.00 41.75 772 ASP A N 1
ATOM 5658 C CA . ASP A 1 772 ? 49.590 35.051 -101.963 1.00 41.75 772 ASP A CA 1
ATOM 5659 C C . ASP A 1 772 ? 49.104 35.385 -100.467 1.00 41.75 772 ASP A C 1
ATOM 5661 O O . ASP A 1 772 ? 48.038 35.989 -100.350 1.00 41.75 772 ASP A O 1
ATOM 5665 N N . ALA A 1 773 ? 49.787 35.001 -99.333 1.00 37.16 773 ALA A N 1
ATOM 5666 C CA . ALA A 1 773 ? 49.247 34.890 -97.915 1.00 37.16 773 ALA A CA 1
ATOM 5667 C C . ALA A 1 773 ? 50.210 35.105 -96.652 1.00 37.16 773 ALA A C 1
ATOM 5669 O O . ALA A 1 773 ? 51.306 35.630 -96.835 1.00 37.16 773 ALA A O 1
ATOM 5670 N N . TRP A 1 774 ? 49.794 34.670 -95.413 1.00 32.66 774 TRP A N 1
ATOM 5671 C CA . TRP A 1 774 ? 50.505 34.353 -94.098 1.00 32.66 774 TRP A CA 1
ATOM 5672 C C . TRP A 1 774 ? 50.207 35.102 -92.745 1.00 32.66 774 TRP A C 1
ATOM 5674 O O . TRP A 1 774 ? 49.749 36.241 -92.754 1.00 32.66 774 TRP A O 1
ATOM 5684 N N . ASP A 1 775 ? 50.429 34.408 -91.592 1.00 40.16 775 ASP A N 1
ATOM 5685 C CA . ASP A 1 775 ? 49.827 34.619 -90.230 1.00 40.16 775 ASP A CA 1
ATOM 5686 C C . ASP A 1 775 ? 50.648 33.992 -89.034 1.00 40.16 775 ASP A C 1
ATOM 5688 O O . ASP A 1 775 ? 51.577 33.237 -89.332 1.00 40.16 775 ASP A O 1
ATOM 5692 N N . LYS A 1 776 ? 50.333 34.251 -87.726 1.00 35.94 776 LYS A N 1
ATOM 5693 C CA . LYS A 1 776 ? 50.741 33.419 -86.531 1.00 35.94 776 LYS A CA 1
ATOM 5694 C C . LYS A 1 776 ? 50.190 33.765 -85.100 1.00 35.94 776 LYS A C 1
ATOM 5696 O O . LYS A 1 776 ? 50.332 34.897 -84.648 1.00 35.94 776 LYS A O 1
ATOM 5701 N N . ASP A 1 777 ? 49.729 32.721 -84.377 1.00 32.75 777 ASP A N 1
ATOM 5702 C CA . ASP A 1 777 ? 49.612 32.407 -82.910 1.00 32.75 777 ASP A CA 1
ATOM 5703 C C . ASP A 1 777 ? 49.307 33.510 -81.847 1.00 32.75 777 ASP A C 1
ATOM 5705 O O . ASP A 1 777 ? 50.082 34.447 -81.662 1.00 32.75 777 ASP A O 1
ATOM 5709 N N . SER A 1 778 ? 48.309 33.366 -80.946 1.00 33.06 778 SER A N 1
ATOM 5710 C CA . SER A 1 778 ? 48.412 32.539 -79.708 1.00 33.06 778 SER A CA 1
ATOM 5711 C C . SER A 1 778 ? 47.106 32.420 -78.869 1.00 33.06 778 SER A C 1
ATOM 5713 O O . SER A 1 778 ? 46.352 33.381 -78.767 1.00 33.06 778 SER A O 1
ATOM 5715 N N . ALA A 1 779 ? 46.974 31.297 -78.139 1.00 31.00 779 ALA A N 1
ATOM 5716 C CA . ALA A 1 779 ? 46.292 31.101 -76.834 1.00 31.00 779 ALA A CA 1
ATOM 5717 C C . ALA A 1 779 ? 44.738 31.176 -76.665 1.00 31.00 779 ALA A C 1
ATOM 5719 O O . ALA A 1 779 ? 44.182 32.202 -76.290 1.00 31.00 779 ALA A O 1
ATOM 5720 N N . GLN A 1 780 ? 44.132 29.974 -76.690 1.00 31.05 780 GLN A N 1
ATOM 5721 C CA . GLN A 1 780 ? 43.332 29.342 -75.605 1.00 31.05 780 GLN A CA 1
ATOM 5722 C C . GLN A 1 780 ? 41.818 29.605 -75.348 1.00 31.05 780 GLN A C 1
ATOM 5724 O O . GLN A 1 780 ? 41.320 30.724 -75.337 1.00 31.05 780 GLN A O 1
ATOM 5729 N N . ILE A 1 781 ? 41.178 28.479 -74.970 1.00 32.88 781 ILE A N 1
ATOM 5730 C CA . ILE A 1 781 ? 39.885 28.235 -74.288 1.00 32.88 781 ILE A CA 1
ATOM 5731 C C . ILE A 1 781 ? 38.579 28.346 -75.116 1.00 32.88 781 ILE A C 1
ATOM 5733 O O . ILE A 1 781 ? 38.216 29.380 -75.670 1.00 32.88 781 ILE A O 1
ATOM 5737 N N . ALA A 1 782 ? 37.863 27.213 -75.143 1.00 32.84 782 ALA A N 1
ATOM 5738 C CA . ALA A 1 782 ? 36.500 27.001 -75.643 1.00 32.84 782 ALA A CA 1
ATOM 5739 C C . ALA A 1 782 ? 35.466 27.227 -74.501 1.00 32.84 782 ALA A C 1
ATOM 5741 O O . ALA A 1 782 ? 35.854 27.465 -73.365 1.00 32.84 782 ALA A O 1
ATOM 5742 N N . ALA A 1 783 ? 34.145 27.176 -74.685 1.00 33.97 783 ALA A N 1
ATOM 5743 C CA . ALA A 1 783 ? 33.344 26.727 -75.824 1.00 33.97 783 ALA A CA 1
ATOM 5744 C C . ALA A 1 783 ? 32.137 27.660 -76.067 1.00 33.97 783 ALA A C 1
ATOM 5746 O O . ALA A 1 783 ? 32.025 28.724 -75.459 1.00 33.97 783 ALA A O 1
ATOM 5747 N N . GLY A 1 784 ? 31.232 27.285 -76.976 1.00 30.84 784 GLY A N 1
ATOM 5748 C CA . GLY A 1 784 ? 30.033 28.067 -77.275 1.00 30.84 784 GLY A CA 1
ATOM 5749 C C . GLY A 1 784 ? 28.848 27.220 -77.736 1.00 30.84 784 GLY A C 1
ATOM 5750 O O . GLY A 1 784 ? 29.007 26.066 -78.122 1.00 30.84 784 GLY A O 1
ATOM 5751 N N . GLY A 1 785 ? 27.666 27.838 -77.724 1.00 33.16 785 GLY A N 1
ATOM 5752 C CA . GLY A 1 785 ? 26.373 27.199 -77.989 1.00 33.16 785 GLY A CA 1
ATOM 5753 C C . GLY A 1 785 ? 25.477 27.212 -76.739 1.00 33.16 785 GLY A C 1
ATOM 5754 O O . GLY A 1 785 ? 25.978 27.044 -75.637 1.00 33.16 785 GLY A O 1
ATOM 5755 N N . TYR A 1 786 ? 24.167 27.453 -76.827 1.00 32.41 786 TYR A N 1
ATOM 5756 C CA . TYR A 1 786 ? 23.384 27.950 -77.968 1.00 32.41 786 TYR A CA 1
ATOM 5757 C C . TYR A 1 786 ? 22.246 28.869 -77.471 1.00 32.41 786 TYR A C 1
ATOM 5759 O O . TYR A 1 786 ? 22.073 29.056 -76.270 1.00 32.41 786 TYR A O 1
ATOM 5767 N N . VAL A 1 787 ? 21.516 29.513 -78.388 1.00 35.88 787 VAL A N 1
ATOM 5768 C CA . VAL A 1 787 ? 20.595 30.624 -78.072 1.00 35.88 787 VAL A CA 1
ATOM 5769 C C . VAL A 1 787 ? 19.122 30.216 -78.150 1.00 35.88 787 VAL A C 1
ATOM 5771 O O . VAL A 1 787 ? 18.675 29.758 -79.198 1.00 35.88 787 VAL A O 1
ATOM 5774 N N . GLU A 1 788 ? 18.345 30.567 -77.122 1.00 31.66 788 GLU A N 1
ATOM 5775 C CA . GLU A 1 788 ? 16.928 30.938 -77.258 1.00 31.66 788 GLU A CA 1
ATOM 5776 C C . GLU A 1 788 ? 16.677 32.291 -76.556 1.00 31.66 788 GLU A C 1
ATOM 5778 O O . GLU A 1 788 ? 17.507 32.744 -75.762 1.00 31.66 788 GLU A O 1
ATOM 5783 N N . GLY A 1 789 ? 15.618 33.024 -76.926 1.00 39.09 789 GLY A N 1
ATOM 5784 C CA . GLY A 1 789 ? 15.589 34.477 -76.739 1.00 39.09 789 GLY A CA 1
ATOM 5785 C C . GLY A 1 789 ? 14.280 35.117 -76.273 1.00 39.09 789 GLY A C 1
ATOM 5786 O O . GLY A 1 789 ? 13.292 35.106 -76.996 1.00 39.09 789 GLY A O 1
ATOM 5787 N N . GLN A 1 790 ? 14.423 35.901 -75.194 1.00 41.81 790 GLN A N 1
ATOM 5788 C CA . GLN A 1 790 ? 13.764 37.199 -74.944 1.00 41.81 790 GLN A CA 1
ATOM 5789 C C . GLN A 1 790 ? 12.263 37.242 -74.544 1.00 41.81 790 GLN A C 1
ATOM 5791 O O . GLN A 1 790 ? 11.464 36.456 -75.037 1.00 41.81 790 GLN A O 1
ATOM 5796 N N . PRO A 1 791 ? 11.819 38.299 -73.816 1.00 46.66 791 PRO A N 1
ATOM 5797 C CA . PRO A 1 791 ? 12.554 39.098 -72.814 1.00 46.66 791 PRO A CA 1
ATOM 5798 C C . PRO A 1 791 ? 11.727 39.564 -71.579 1.00 46.66 791 PRO A C 1
ATOM 5800 O O . PRO A 1 791 ? 10.503 39.523 -71.566 1.00 46.66 791 PRO A O 1
ATOM 5803 N N . ALA A 1 792 ? 12.447 40.216 -70.651 1.00 30.81 792 ALA A N 1
ATOM 5804 C CA . ALA A 1 792 ? 11.999 41.265 -69.712 1.00 30.81 792 ALA A CA 1
ATOM 5805 C C . ALA A 1 792 ? 11.313 40.867 -68.380 1.00 30.81 792 ALA A C 1
ATOM 5807 O O . ALA A 1 792 ? 10.157 40.464 -68.327 1.00 30.81 792 ALA A O 1
ATOM 5808 N N . ALA A 1 793 ? 12.031 41.145 -67.283 1.00 38.91 793 ALA A N 1
ATOM 5809 C CA . ALA A 1 793 ? 11.526 41.226 -65.904 1.00 38.91 793 ALA A CA 1
ATOM 5810 C C . ALA A 1 793 ? 10.835 42.598 -65.634 1.00 38.91 793 ALA A C 1
ATOM 5812 O O . ALA A 1 793 ? 10.949 43.492 -66.483 1.00 38.91 793 ALA A O 1
ATOM 5813 N N . PRO A 1 794 ? 10.131 42.810 -64.493 1.00 41.69 794 PRO A N 1
ATOM 5814 C CA . PRO A 1 794 ? 10.779 42.917 -63.172 1.00 41.69 794 PRO A CA 1
ATOM 5815 C C . PRO A 1 794 ? 10.039 42.239 -61.987 1.00 41.69 794 PRO A C 1
ATOM 5817 O O . PRO A 1 794 ? 8.911 41.777 -62.108 1.00 41.69 794 PRO A O 1
ATOM 5820 N N . ALA A 1 795 ? 10.708 42.237 -60.826 1.00 44.84 795 ALA A N 1
ATOM 5821 C CA . ALA A 1 795 ? 10.217 41.886 -59.478 1.00 44.84 795 ALA A CA 1
ATOM 5822 C C . ALA A 1 795 ? 8.961 42.703 -59.041 1.00 44.84 795 ALA A C 1
ATOM 5824 O O . ALA A 1 795 ? 8.756 43.779 -59.616 1.00 44.84 795 ALA A O 1
ATOM 5825 N N . PRO A 1 796 ? 8.156 42.288 -58.022 1.00 44.22 796 PRO A N 1
ATOM 5826 C CA . PRO A 1 796 ? 8.538 41.494 -56.837 1.00 44.22 796 PRO A CA 1
ATOM 5827 C C . PRO A 1 796 ? 7.611 40.310 -56.462 1.00 44.22 796 PRO A C 1
ATOM 5829 O O . PRO A 1 796 ? 6.645 40.006 -57.154 1.00 44.22 796 PRO A O 1
ATOM 5832 N N . ALA A 1 797 ? 7.925 39.647 -55.341 1.00 53.59 797 ALA A N 1
ATOM 5833 C CA . ALA A 1 797 ? 7.195 38.497 -54.803 1.00 53.59 797 ALA A CA 1
ATOM 5834 C C . ALA A 1 797 ? 5.873 38.868 -54.084 1.00 53.59 797 ALA A C 1
ATOM 5836 O O . ALA A 1 797 ? 5.822 39.892 -53.396 1.00 53.59 797 ALA A O 1
ATOM 5837 N N . PRO A 1 798 ? 4.831 38.018 -54.177 1.00 38.91 798 PRO A N 1
ATOM 5838 C CA . PRO A 1 798 ? 3.679 38.000 -53.277 1.00 38.91 798 PRO A CA 1
ATOM 5839 C C . PRO A 1 798 ? 3.783 36.886 -52.214 1.00 38.91 798 PRO A C 1
ATOM 5841 O O . PRO A 1 798 ? 4.477 35.890 -52.397 1.00 38.91 798 PRO A O 1
ATOM 5844 N N . MET A 1 799 ? 3.070 37.068 -51.100 1.00 41.28 799 MET A N 1
ATOM 5845 C CA . MET A 1 799 ? 3.050 36.166 -49.939 1.00 41.28 799 MET A CA 1
ATOM 5846 C C . MET A 1 799 ? 2.444 34.788 -50.253 1.00 41.28 799 MET A C 1
ATOM 5848 O O . MET A 1 799 ? 1.528 34.685 -51.070 1.00 41.28 799 MET A O 1
ATOM 5852 N N . ALA A 1 800 ? 2.895 33.753 -49.537 1.00 39.50 800 ALA A N 1
ATOM 5853 C CA . ALA A 1 800 ? 2.230 32.453 -49.518 1.00 39.50 800 ALA A CA 1
ATOM 5854 C C . ALA A 1 800 ? 0.827 32.557 -48.889 1.00 39.50 800 ALA A C 1
ATOM 5856 O O . ALA A 1 800 ? 0.607 33.320 -47.947 1.00 39.50 800 ALA A O 1
ATOM 5857 N N . GLN A 1 801 ? -0.118 31.777 -49.414 1.00 39.84 801 GLN A N 1
ATOM 5858 C CA . GLN A 1 801 ? -1.476 31.662 -48.889 1.00 39.84 801 GLN A CA 1
ATOM 5859 C C . GLN A 1 801 ? -1.563 30.396 -48.031 1.00 39.84 801 GLN A C 1
ATOM 5861 O O . GLN A 1 801 ? -1.378 29.298 -48.552 1.00 39.84 801 GLN A O 1
ATOM 5866 N N . ALA A 1 802 ? -1.838 30.549 -46.734 1.00 45.78 802 ALA A N 1
ATOM 5867 C CA . ALA A 1 802 ? -2.037 29.416 -45.834 1.00 45.78 802 ALA A CA 1
ATOM 5868 C C . ALA A 1 802 ? -3.266 28.582 -46.245 1.00 45.78 802 ALA A C 1
ATOM 5870 O O . ALA A 1 802 ? -4.271 29.129 -46.714 1.00 45.78 802 ALA A O 1
ATOM 5871 N N . GLY A 1 803 ? -3.176 27.263 -46.059 1.00 54.06 803 GLY A N 1
ATOM 5872 C CA . GLY A 1 803 ? -4.325 26.360 -46.146 1.00 54.06 803 GLY A CA 1
ATOM 5873 C C . GLY A 1 803 ? -5.267 26.503 -44.940 1.00 54.06 803 GLY A C 1
ATOM 5874 O O . GLY A 1 803 ? -4.926 27.192 -43.975 1.00 54.06 803 GLY A O 1
ATOM 5875 N N . PRO A 1 804 ? -6.455 25.872 -44.975 1.00 61.56 804 PRO A N 1
ATOM 5876 C CA . PRO A 1 804 ? -7.309 25.764 -43.793 1.00 61.56 804 PRO A CA 1
ATOM 5877 C C . PRO A 1 804 ? -6.592 24.962 -42.698 1.00 61.56 804 PRO A C 1
ATOM 5879 O O . PRO A 1 804 ? -5.883 24.002 -43.005 1.00 61.56 804 PRO A O 1
ATOM 5882 N N . LEU A 1 805 ? -6.776 25.342 -41.429 1.00 69.25 805 LEU A N 1
ATOM 5883 C CA . LEU A 1 805 ? -6.213 24.580 -40.311 1.00 69.25 805 LEU A CA 1
ATOM 5884 C C . LEU A 1 805 ? -6.856 23.191 -40.250 1.00 69.25 805 LEU A C 1
ATOM 5886 O O . LEU A 1 805 ? -8.082 23.063 -40.306 1.00 69.25 805 LEU A O 1
ATOM 5890 N N . ARG A 1 806 ? -6.009 22.178 -40.078 1.00 83.50 806 ARG A N 1
ATOM 5891 C CA . ARG A 1 806 ? -6.378 20.798 -39.774 1.00 83.50 806 ARG A CA 1
ATOM 5892 C C . ARG A 1 806 ? -5.689 20.397 -38.477 1.00 83.50 806 ARG A C 1
ATOM 5894 O O . ARG A 1 806 ? -4.508 20.691 -38.335 1.00 83.50 806 ARG A O 1
ATOM 5901 N N . VAL A 1 807 ? -6.413 19.705 -37.606 1.00 82.62 807 VAL A N 1
ATOM 5902 C CA . VAL A 1 807 ? -5.859 18.986 -36.450 1.00 82.62 807 VAL A CA 1
ATOM 5903 C C . VAL A 1 807 ? -6.098 17.478 -36.645 1.00 82.62 807 VAL A C 1
ATOM 5905 O O . VAL A 1 807 ? -7.140 17.109 -37.206 1.00 82.62 807 VAL A O 1
ATOM 5908 N N . PRO A 1 808 ? -5.145 16.596 -36.297 1.00 78.88 808 PRO A N 1
ATOM 5909 C CA . PRO A 1 808 ? -5.262 15.152 -36.497 1.00 78.88 808 PRO A CA 1
ATOM 5910 C C . PRO A 1 808 ? -6.275 14.476 -35.564 1.00 78.88 808 PRO A C 1
ATOM 5912 O O . PRO A 1 808 ? -6.897 13.507 -35.991 1.00 78.88 808 PRO A O 1
ATOM 5915 N N . THR A 1 809 ? -6.483 14.980 -34.343 1.00 79.38 809 THR A N 1
ATOM 5916 C CA . THR A 1 809 ? -7.351 14.353 -33.324 1.00 79.38 809 THR A CA 1
ATOM 5917 C C . THR A 1 809 ? -8.395 15.328 -32.759 1.00 79.38 809 THR A C 1
ATOM 5919 O O . THR A 1 809 ? -8.478 16.485 -33.178 1.00 79.38 809 THR A O 1
ATOM 5922 N N . TYR A 1 810 ? -9.222 14.869 -31.809 1.00 76.44 810 TYR A N 1
ATOM 5923 C CA . TYR A 1 810 ? -10.155 15.738 -31.082 1.00 76.44 810 TYR A CA 1
ATOM 5924 C C . TYR A 1 810 ? -9.507 16.494 -29.909 1.00 76.44 810 TYR A C 1
ATOM 5926 O O . TYR A 1 810 ? -10.088 17.480 -29.459 1.00 76.44 810 TYR A O 1
ATOM 5934 N N . ALA A 1 811 ? -8.349 16.050 -29.403 1.00 76.19 811 ALA A N 1
ATOM 5935 C CA . ALA A 1 811 ? -7.708 16.629 -28.217 1.00 76.19 811 ALA A CA 1
ATOM 5936 C C . ALA A 1 811 ? -7.229 18.072 -28.467 1.00 76.19 811 ALA A C 1
ATOM 5938 O O . ALA A 1 811 ? -7.322 18.932 -27.598 1.00 76.19 811 ALA A O 1
ATOM 5939 N N . GLU A 1 812 ? -6.825 18.370 -29.703 1.00 75.69 812 GLU A N 1
ATOM 5940 C CA . GLU A 1 812 ? -6.425 19.708 -30.161 1.00 75.69 812 GLU A CA 1
ATOM 5941 C C . GLU A 1 812 ? -7.610 20.659 -30.454 1.00 75.69 812 GLU A C 1
ATOM 5943 O O . GLU A 1 812 ? -7.415 21.783 -30.934 1.00 75.69 812 GLU A O 1
ATOM 5948 N N . LEU A 1 813 ? -8.860 20.243 -30.214 1.00 82.75 813 LEU A N 1
ATOM 5949 C CA . LEU A 1 813 ? -10.028 21.109 -30.400 1.00 82.75 813 LEU A CA 1
ATOM 5950 C C . LEU A 1 813 ? -10.252 22.023 -29.179 1.00 82.75 813 LEU A C 1
ATOM 5952 O O . LEU A 1 813 ? -10.099 21.582 -28.043 1.00 82.75 813 LEU A O 1
ATOM 5956 N N . PRO A 1 814 ? -10.694 23.288 -29.363 1.00 79.88 814 PRO A N 1
ATOM 5957 C CA . PRO A 1 814 ? -10.906 24.200 -28.239 1.00 79.88 814 PRO A CA 1
ATOM 5958 C C . PRO A 1 814 ? -11.975 23.693 -27.256 1.00 79.88 814 PRO A C 1
ATOM 5960 O O . PRO A 1 814 ? -13.164 23.659 -27.590 1.00 79.88 814 PRO A O 1
ATOM 5963 N N . ILE A 1 815 ? -11.524 23.344 -26.046 1.00 79.94 815 ILE A N 1
ATOM 5964 C CA . ILE A 1 815 ? -12.288 22.711 -24.960 1.00 79.94 815 ILE A CA 1
ATOM 5965 C C . ILE A 1 815 ? -13.613 23.444 -24.680 1.00 79.94 815 ILE A C 1
ATOM 5967 O O . ILE A 1 815 ? -13.692 24.673 -24.707 1.00 79.94 815 ILE A O 1
ATOM 5971 N N . GLY A 1 816 ? -14.670 22.675 -24.393 1.00 77.69 816 GLY A N 1
ATOM 5972 C CA . GLY A 1 816 ? -16.010 23.184 -24.061 1.00 77.69 816 GLY A CA 1
ATOM 5973 C C . GLY A 1 816 ? -16.952 23.395 -25.256 1.00 77.69 816 GLY A C 1
ATOM 5974 O O . GLY A 1 816 ? -18.063 23.898 -25.081 1.00 77.69 816 GLY A O 1
ATOM 5975 N N . GLY A 1 817 ? -16.538 23.032 -26.474 1.00 81.50 817 GLY A N 1
ATOM 5976 C CA . GLY A 1 817 ? -17.404 23.020 -27.656 1.00 81.50 817 GLY A CA 1
ATOM 5977 C C . GLY A 1 817 ? -18.417 21.866 -27.684 1.00 81.50 817 GLY A C 1
ATOM 5978 O O . GLY A 1 817 ? -18.423 20.985 -26.828 1.00 81.50 817 GLY A O 1
ATOM 5979 N N . SER A 1 818 ? -19.296 21.862 -28.692 1.00 84.44 818 SER A N 1
ATOM 5980 C CA . SER A 1 818 ? -20.399 20.892 -28.812 1.00 84.44 818 SER A CA 1
ATOM 5981 C C . SER A 1 818 ? -20.519 20.264 -30.203 1.00 84.44 818 SER A C 1
ATOM 5983 O O . SER A 1 818 ? -20.464 20.949 -31.231 1.00 84.44 818 SER A O 1
ATOM 5985 N N . TYR A 1 819 ? -20.730 18.945 -30.228 1.00 87.25 819 TYR A N 1
ATOM 5986 C CA . TYR A 1 819 ? -20.913 18.164 -31.451 1.00 87.25 819 TYR A CA 1
ATOM 5987 C C . TYR A 1 819 ? -22.342 18.262 -32.001 1.00 87.25 819 TYR A C 1
ATOM 5989 O O . TYR A 1 819 ? -23.322 18.195 -31.259 1.00 87.25 819 TYR A O 1
ATOM 5997 N N . VAL A 1 820 ? -22.466 18.386 -33.324 1.00 85.06 820 VAL A N 1
ATOM 5998 C CA . VAL A 1 820 ? -23.741 18.425 -34.053 1.00 85.06 820 VAL A CA 1
ATOM 5999 C C . VAL A 1 820 ? -23.624 17.590 -35.327 1.00 85.06 820 VAL A C 1
ATOM 6001 O O . VAL A 1 820 ? -22.785 17.865 -36.183 1.00 85.06 820 VAL A O 1
ATOM 6004 N N . THR A 1 821 ? -24.496 16.594 -35.484 1.00 84.00 821 THR A N 1
ATOM 6005 C CA . THR A 1 821 ? -24.627 15.834 -36.737 1.00 84.00 821 THR A CA 1
ATOM 6006 C C . THR A 1 821 ? -25.623 16.519 -37.674 1.00 84.00 821 THR A C 1
ATOM 6008 O O . THR A 1 821 ? -26.718 16.905 -37.256 1.00 84.00 821 THR A O 1
ATOM 6011 N N . ASP A 1 822 ? -25.265 16.671 -38.948 1.00 79.06 822 ASP A N 1
ATOM 6012 C CA . ASP A 1 822 ? -26.142 17.256 -39.963 1.00 79.06 822 ASP A CA 1
ATOM 6013 C C . ASP A 1 822 ? -27.132 16.242 -40.579 1.00 79.06 822 ASP A C 1
ATOM 6015 O O . ASP A 1 822 ? -27.094 15.035 -40.336 1.00 79.06 822 ASP A O 1
ATOM 6019 N N . ALA A 1 823 ? -28.049 16.740 -41.415 1.00 68.25 823 ALA A N 1
ATOM 6020 C CA . ALA A 1 823 ? -29.083 15.928 -42.063 1.00 68.25 823 ALA A CA 1
ATOM 6021 C C . ALA A 1 823 ? -28.572 15.004 -43.196 1.00 68.25 823 ALA A C 1
ATOM 6023 O O . ALA A 1 823 ? -29.379 14.295 -43.802 1.00 68.25 823 ALA A O 1
ATOM 6024 N N . ALA A 1 824 ? -27.271 15.021 -43.502 1.00 70.06 824 ALA A N 1
ATOM 6025 C CA . ALA A 1 824 ? -26.592 14.082 -44.394 1.00 70.06 824 ALA A CA 1
ATOM 6026 C C . ALA A 1 824 ? -25.741 13.044 -43.628 1.00 70.06 824 ALA A C 1
ATOM 6028 O O . ALA A 1 824 ? -25.281 12.084 -44.244 1.00 70.06 824 ALA A O 1
ATOM 6029 N N . GLY A 1 825 ? -25.582 13.198 -42.307 1.00 70.62 825 GLY A N 1
ATOM 6030 C CA . GLY A 1 825 ? -24.801 12.309 -41.444 1.00 70.62 825 GLY A CA 1
ATOM 6031 C C . GLY A 1 825 ? -23.366 12.773 -41.177 1.00 70.62 825 GLY A C 1
ATOM 6032 O O . GLY A 1 825 ? -22.594 12.001 -40.618 1.00 70.62 825 GLY A O 1
ATOM 6033 N N . GLY A 1 826 ? -22.994 13.999 -41.562 1.00 80.12 826 GLY A N 1
ATOM 6034 C CA . GLY A 1 826 ? -21.689 14.577 -41.227 1.00 80.12 826 GLY A CA 1
ATOM 6035 C C . GLY A 1 826 ? -21.649 15.082 -39.783 1.00 80.12 826 GLY A C 1
ATOM 6036 O O . GLY A 1 826 ? -22.583 15.757 -39.348 1.00 80.12 826 GLY A O 1
ATOM 6037 N N . THR A 1 827 ? -20.580 14.775 -39.043 1.00 82.75 827 THR A N 1
ATOM 6038 C CA . THR A 1 827 ? -20.363 15.263 -37.670 1.00 82.75 827 THR A CA 1
ATOM 6039 C C . THR A 1 827 ? -19.510 16.529 -37.674 1.00 82.75 827 THR A C 1
ATOM 6041 O O . THR A 1 827 ? -18.435 16.574 -38.272 1.00 82.75 827 THR A O 1
ATOM 6044 N N . TRP A 1 828 ? -19.991 17.553 -36.972 1.00 86.56 828 TRP A N 1
ATOM 6045 C CA . TRP A 1 828 ? -19.354 18.861 -36.846 1.00 86.56 828 TRP A CA 1
ATOM 6046 C C . TRP A 1 828 ? -19.110 19.191 -35.374 1.00 86.56 828 TRP A C 1
ATOM 6048 O O . TRP A 1 828 ? -19.961 18.893 -34.538 1.00 86.56 828 TRP A O 1
ATOM 6058 N N . TYR A 1 829 ? -18.001 19.859 -35.059 1.00 87.19 829 TYR A N 1
ATOM 6059 C CA . TYR A 1 829 ? -17.733 20.420 -33.732 1.00 87.19 829 TYR A CA 1
ATOM 6060 C C . TYR A 1 829 ? -17.860 21.945 -33.765 1.00 87.19 829 TYR A C 1
ATOM 6062 O O . TYR A 1 829 ? -17.236 22.608 -34.596 1.00 87.19 829 TYR A O 1
ATOM 6070 N N . ASN A 1 830 ? -18.673 22.507 -32.871 1.00 87.88 830 ASN A N 1
ATOM 6071 C CA . ASN A 1 830 ? -18.812 23.950 -32.685 1.00 87.88 830 ASN A CA 1
ATOM 6072 C C . ASN A 1 830 ? -18.030 24.359 -31.437 1.00 87.88 830 ASN A C 1
ATOM 6074 O O . ASN A 1 830 ? -18.485 24.109 -30.320 1.00 87.88 830 ASN A O 1
ATOM 6078 N N . ALA A 1 831 ? -16.867 24.974 -31.632 1.00 83.88 831 ALA A N 1
ATOM 6079 C CA . ALA A 1 831 ? -16.015 25.447 -30.548 1.00 83.88 831 ALA A CA 1
ATOM 6080 C C . ALA A 1 831 ? -16.581 26.735 -29.896 1.00 83.88 831 ALA A C 1
ATOM 6082 O O . ALA A 1 831 ? -17.324 27.477 -30.552 1.00 83.88 831 ALA A O 1
ATOM 6083 N N . PRO A 1 832 ? -16.233 27.054 -28.630 1.00 77.94 832 PRO A N 1
ATOM 6084 C CA . PRO A 1 832 ? -16.761 28.237 -27.934 1.00 77.94 832 PRO A CA 1
ATOM 6085 C C . PRO A 1 832 ? -16.340 29.581 -28.551 1.00 77.94 832 PRO A C 1
ATOM 6087 O O . PRO A 1 832 ? -17.002 30.593 -28.322 1.00 77.94 832 PRO A O 1
ATOM 6090 N N . ASP A 1 833 ? -15.281 29.599 -29.371 1.00 77.88 833 ASP A N 1
ATOM 6091 C CA . ASP A 1 833 ? -14.863 30.761 -30.173 1.00 77.88 833 ASP A CA 1
ATOM 6092 C C . ASP A 1 833 ? -15.824 31.073 -31.342 1.00 77.88 833 ASP A C 1
ATOM 6094 O O . ASP A 1 833 ? -15.692 32.108 -31.999 1.00 77.88 833 ASP A O 1
ATOM 6098 N N . GLY A 1 834 ? -16.798 30.193 -31.604 1.00 77.25 834 GLY A N 1
ATOM 6099 C CA . GLY A 1 834 ? -17.709 30.256 -32.746 1.00 77.25 834 GLY A CA 1
ATOM 6100 C C . GLY A 1 834 ? -17.162 29.599 -34.019 1.00 77.25 834 GLY A C 1
ATOM 6101 O O . GLY A 1 834 ? -17.809 29.678 -35.064 1.00 77.25 834 GLY A O 1
ATOM 6102 N N . GLY A 1 835 ? -15.992 28.959 -33.955 1.00 82.62 835 GLY A N 1
ATOM 6103 C CA . GLY A 1 835 ? -15.409 28.192 -35.047 1.00 82.62 835 GLY A CA 1
ATOM 6104 C C . GLY A 1 835 ? -16.114 26.852 -35.251 1.00 82.62 835 GLY A C 1
ATOM 6105 O O . GLY A 1 835 ? -16.361 26.114 -34.296 1.00 82.62 835 GLY A O 1
ATOM 6106 N N . GLN A 1 836 ? -16.407 26.519 -36.509 1.00 85.69 836 GLN A N 1
ATOM 6107 C CA . GLN A 1 836 ? -16.958 25.218 -36.887 1.00 85.69 836 GLN A CA 1
ATOM 6108 C C . GLN A 1 836 ? -15.859 24.339 -37.486 1.00 85.69 836 GLN A C 1
ATOM 6110 O O . GLN A 1 836 ? -15.108 24.782 -38.357 1.00 85.69 836 GLN A O 1
ATOM 6115 N N . TRP A 1 837 ? -15.788 23.090 -37.036 1.00 90.19 837 TRP A N 1
ATOM 6116 C CA . TRP A 1 837 ? -14.810 22.108 -37.491 1.00 90.19 837 TRP A CA 1
ATOM 6117 C C . TRP A 1 837 ? -15.524 20.883 -38.067 1.00 90.19 837 TRP A C 1
ATOM 6119 O O . TRP A 1 837 ? -16.465 20.369 -37.461 1.00 90.19 837 TRP A O 1
ATOM 6129 N N . ALA A 1 838 ? -15.091 20.425 -39.240 1.00 88.38 838 ALA A N 1
ATOM 6130 C CA . ALA A 1 838 ? -15.656 19.270 -39.933 1.00 88.38 838 ALA A CA 1
ATOM 6131 C C . ALA A 1 838 ? -14.842 18.008 -39.625 1.00 88.38 838 ALA A C 1
ATOM 6133 O O . ALA A 1 838 ? -13.659 17.961 -39.977 1.00 88.38 838 ALA A O 1
ATOM 6134 N N . MET A 1 839 ? -15.467 16.987 -39.033 1.00 85.88 839 MET A N 1
ATOM 6135 C CA . MET A 1 839 ? -14.825 15.688 -38.814 1.00 85.88 839 MET A CA 1
ATOM 6136 C C . MET A 1 839 ? -14.684 14.940 -40.147 1.00 85.88 839 MET A C 1
ATOM 6138 O O . MET A 1 839 ? -15.645 14.831 -40.914 1.00 85.88 839 MET A O 1
ATOM 6142 N N . GLN A 1 840 ? -13.486 14.445 -40.435 1.00 85.62 840 GLN A N 1
ATOM 6143 C CA . GLN A 1 840 ? -13.160 13.696 -41.645 1.00 85.62 840 GLN A CA 1
ATOM 6144 C C . GLN A 1 840 ? -13.287 12.183 -41.413 1.00 85.62 840 GLN A C 1
ATOM 6146 O O . GLN A 1 840 ? -13.416 11.707 -40.286 1.00 85.62 840 GLN A O 1
ATOM 6151 N N . GLY A 1 841 ? -13.244 11.406 -42.499 1.00 74.88 841 GLY A N 1
ATOM 6152 C CA . GLY A 1 841 ? -13.358 9.942 -42.449 1.00 74.88 841 GLY A CA 1
ATOM 6153 C C . GLY A 1 841 ? -12.166 9.210 -41.814 1.00 74.88 841 GLY A C 1
ATOM 6154 O O . GLY A 1 841 ? -12.233 7.994 -41.679 1.00 74.88 841 GLY A O 1
ATOM 6155 N N . ASP A 1 842 ? -11.106 9.932 -41.448 1.00 75.94 842 ASP A N 1
ATOM 6156 C CA . ASP A 1 842 ? -9.897 9.441 -40.775 1.00 75.94 842 ASP A CA 1
ATOM 6157 C C . ASP A 1 842 ? -9.745 9.985 -39.339 1.00 75.94 842 ASP A C 1
ATOM 6159 O O . ASP A 1 842 ? -8.658 9.953 -38.780 1.00 75.94 842 ASP A O 1
ATOM 6163 N N . GLY A 1 843 ? -10.821 10.523 -38.749 1.00 74.81 843 GLY A N 1
ATOM 6164 C CA . GLY A 1 843 ? -10.834 11.064 -37.381 1.00 74.81 843 GLY A CA 1
ATOM 6165 C C . GLY A 1 843 ? -10.363 12.518 -37.251 1.00 74.81 843 GLY A C 1
ATOM 6166 O O . GLY A 1 843 ? -10.715 13.178 -36.277 1.00 74.81 843 GLY A O 1
ATOM 6167 N N . SER A 1 844 ? -9.656 13.049 -38.252 1.00 82.94 844 SER A N 1
ATOM 6168 C CA . SER A 1 844 ? -9.151 14.428 -38.238 1.00 82.94 844 SER A CA 1
ATOM 6169 C C . SER A 1 844 ? -10.245 15.495 -38.351 1.00 82.94 844 SER A C 1
ATOM 6171 O O . SER A 1 844 ? -11.337 15.246 -38.869 1.00 82.94 844 SER A O 1
ATOM 6173 N N . PHE A 1 845 ? -9.936 16.727 -37.939 1.00 86.19 845 PHE A N 1
ATOM 6174 C CA . PHE A 1 845 ? -10.850 17.869 -38.022 1.00 86.19 845 PHE A CA 1
ATOM 6175 C C . PHE A 1 845 ? -10.257 19.012 -38.847 1.00 86.19 845 PHE A C 1
ATOM 6177 O O . PHE A 1 845 ? -9.089 19.361 -38.700 1.00 86.19 845 PHE A O 1
ATOM 6184 N N . ILE A 1 846 ? -11.075 19.641 -39.698 1.00 87.56 846 ILE A N 1
ATOM 6185 C CA . ILE A 1 846 ? -10.682 20.804 -40.518 1.00 87.56 846 ILE A CA 1
ATOM 6186 C C . ILE A 1 846 ? -11.552 22.010 -40.147 1.00 87.56 846 ILE A C 1
ATOM 6188 O O . ILE A 1 846 ? -12.781 21.893 -40.142 1.00 87.56 846 ILE A O 1
ATOM 6192 N N . LYS A 1 847 ? -10.940 23.169 -39.855 1.00 83.38 847 LYS A N 1
ATOM 6193 C CA . LYS A 1 847 ? -11.664 24.419 -39.555 1.00 83.38 847 LYS A CA 1
ATOM 6194 C C . LYS A 1 847 ? -12.233 25.027 -40.843 1.00 83.38 847 LYS A C 1
ATOM 6196 O O . LYS A 1 847 ? -11.513 25.150 -41.836 1.00 83.38 847 LYS A O 1
ATOM 6201 N N . ASN A 1 848 ? -13.517 25.383 -40.812 1.00 70.19 848 ASN A N 1
ATOM 6202 C CA . ASN A 1 848 ? -14.342 25.741 -41.976 1.00 70.19 848 ASN A CA 1
ATOM 6203 C C . ASN A 1 848 ? -14.676 27.245 -42.041 1.00 70.19 848 ASN A C 1
ATOM 6205 O O . ASN A 1 848 ? -14.825 27.859 -40.960 1.00 70.19 848 ASN A O 1
#